Protein AF-0000000076590619 (afdb_homodimer)

Foldseek 3Di:
DPPDQDADPWAFAEKEAEAEDQLPLVPVLQVLLQVLVLQVVLCVLCVVNNHHYNFYEYAYAALVRNHDPVLVVVCVVVVVVCVVVVNDPDLCPRPSLVSLASNCVSNVVSVHQAYENAEEQDLVCLVNVLSSLLSDDHYAYEYEHDLDDDLVSLLSNLVSLQSNQVRNDDQLCSLLRYFYKALFDEDARDPDNHHDDPPRHQAIEIEIACLQLLLVLLLVLQVQVVVVVVPPDPPRDPLLRSSLVSSLVSCCVRVVVVLVSVVVSQVVLVVVVVPPPDDHRDRYHYQWYLLEHDHADPHAFNQSSVCSNPQAVTQLGPPNLVSQLSQQVSQVPHPTNHDTQSWYDPAQFQTPRSQACQLVVSHALVSQQVSCLRTAAAYHAAEAAHAAPDPVVRSVSSSLSSVVVVSRNNSCSVSVHMYIHRYRHTYPFHFNDKSPDDDPRTHIHTHHYSVD/DPPDQDADPWAFAEKEAEAEDQLPLVPVLQVLLLVLVLQVVLCVLVVVNNHHYNFYEYAYAALVRNHDPVLVVVCVVVVVVCVVVVNDPDLCPRPSLVSLAVNCVSNVVSVHQAYENAEEQDLVCLVNVLSSLLSDDHYAYEYEHDLDDDLVSLLSNLVSLQSNQVRNDAQLCSLLRYFYKALFDEDARDPDNHHDDPPRHQEIEIEIACLQLLLVLLLVLQVQVVVVVVPPDPPRDPLLRSSLVSSLVSCCVRVVVVLVSVVVSQVVLVVVVVPPPDDHRDRYHYQWYLLEHDHADPHAFNQSSVCSNPQAVTQLGPPNLVSQLSQQVSQVPHPTRHDTQSWYDPAQFQTPRSQACQLVVSHALVSQQVSCLRTAAAYHAAEAAHAAPDPVVRSVSSSLSSVVVVSRNNSCSVSVHMYIHRYRHTYPFHFNDKSPDDDPRTHIHTHHYSVD

Organism: Tetradesmus obliquus (NCBI:txid3088)

pLDDT: mean 90.94, std 14.01, range [28.19, 98.88]

Solvent-accessible surface area (backbone atoms only — not comparable to full-atom values): 44024 Å² total; per-residue (Å²): 129,80,74,72,73,61,78,57,81,46,35,35,47,29,43,22,35,20,36,67,68,65,38,59,70,89,60,42,56,65,56,42,40,49,50,24,53,49,52,51,52,47,49,51,52,44,40,74,70,28,43,49,71,72,39,50,34,40,16,23,32,34,50,77,62,49,50,39,71,65,57,54,51,50,40,56,49,45,51,52,46,25,66,68,68,70,48,78,73,62,63,68,71,35,65,68,32,46,49,50,43,50,50,51,50,45,29,47,74,30,72,28,71,38,38,20,38,9,43,48,66,59,73,83,48,46,80,42,47,31,48,36,43,56,67,39,90,45,52,17,27,27,41,33,52,59,89,85,69,37,64,68,61,31,34,52,53,24,45,29,55,43,44,19,18,63,65,42,48,91,63,6,55,41,24,74,31,34,35,40,31,16,67,66,63,58,54,21,63,56,80,32,68,10,13,20,44,94,88,31,56,42,21,31,23,38,34,39,29,35,26,40,48,51,32,52,14,21,43,50,19,33,52,54,45,58,55,33,72,73,41,84,62,89,76,58,64,41,62,63,57,32,32,39,52,32,39,48,51,50,50,48,68,60,46,50,60,50,50,52,51,46,51,47,45,26,50,49,30,41,51,48,24,65,66,35,64,91,85,69,49,64,56,38,42,69,59,22,38,26,53,29,39,27,54,41,83,88,45,60,24,63,38,56,22,45,35,48,43,56,63,18,89,39,62,54,21,25,18,36,53,33,52,44,34,46,53,24,54,40,41,66,62,53,99,61,63,61,32,48,76,24,16,47,45,69,36,27,28,32,18,61,40,45,10,49,32,38,47,71,60,55,41,45,57,41,47,48,51,34,39,33,74,54,23,30,44,36,45,30,48,39,40,27,54,28,46,62,86,45,66,70,62,37,49,53,48,28,48,38,46,13,15,37,50,44,26,52,40,41,51,12,60,76,67,73,35,41,23,33,42,22,51,28,31,25,62,67,44,50,61,68,37,70,58,72,70,89,50,96,76,51,48,61,35,22,19,38,52,72,53,55,130,81,74,72,74,61,78,56,80,47,35,34,46,27,44,21,34,21,35,68,68,66,39,59,67,90,60,43,56,65,56,43,40,51,49,25,54,48,50,52,50,47,50,50,53,42,41,73,69,27,41,48,72,74,40,50,33,40,16,23,33,35,48,75,61,49,52,41,71,66,59,54,51,50,42,56,48,46,53,54,46,25,67,68,67,68,48,79,73,62,63,68,70,35,65,68,32,46,48,49,41,50,52,53,52,46,31,48,74,33,71,28,71,37,40,21,38,9,43,47,68,60,72,84,50,49,79,44,48,31,49,37,41,54,69,38,90,44,53,18,28,26,41,34,51,58,90,85,67,37,64,66,62,31,34,52,53,26,46,29,56,43,44,18,17,64,65,43,45,96,62,6,57,41,23,75,30,33,35,39,30,16,67,65,63,56,53,21,60,56,80,33,66,10,12,18,44,92,90,30,56,42,21,31,24,38,31,38,30,34,25,41,48,50,32,52,14,20,42,51,19,32,52,55,44,59,55,33,72,73,42,85,62,88,75,60,66,41,61,63,57,31,33,40,51,32,38,47,51,50,49,49,68,60,46,49,60,50,49,54,51,46,52,47,45,26,50,51,30,42,50,47,23,64,66,35,66,92,86,70,49,64,57,37,42,68,59,22,38,27,52,29,38,27,55,41,82,88,45,61,24,64,39,54,21,46,36,48,42,57,64,18,89,39,61,54,20,25,20,36,54,34,54,44,34,47,52,25,54,41,40,66,62,51,100,61,64,58,33,48,76,22,15,46,45,68,35,28,28,33,17,60,41,44,10,49,34,38,48,71,61,55,42,45,57,40,47,48,52,34,40,33,73,54,24,30,42,38,44,32,49,40,42,27,54,28,46,61,85,44,67,69,62,35,48,52,48,27,48,39,46,12,15,36,51,43,26,53,39,42,52,11,61,75,67,74,34,38,22,32,44,23,51,28,30,24,61,66,42,50,62,66,38,72,58,72,71,90,50,96,76,50,48,61,36,22,19,38,52,71,54,57

Nearest PDB structures (foldseek):
  2ha9-assembly1_A  TM=7.748E-01  e=5.200E-14  Streptococcus pneumoniae
  5dmn-assembly1_A  TM=5.203E-01  e=7.440E-01  Escherichia coli K-12
  5dmn-assembly1_B  TM=3.990E-01  e=6.090E-01  Escherichia coli K-12
  1r6w-assembly1_A-2  TM=5.279E-01  e=3.513E+00  Escherichia coli
  3hps-assembly1_B  TM=2.960E-01  e=7.077E-01  Mycobacterium tuberculosis H37Rv

Sequence (904 aa):
MMASPQQHPFRVRTITAFLELPKDCSRWEEQVQAVGAFLKLAQQHLESLGYEVQTIRIATQPFPLLLEGQQQQQQQQQQQQQQQQGSSADPSSHPLVVNAQHLESLAAAAGIPLVALGSSSDPQYLQLLPHLIAATKATSCTFALPQQLELQLARQVAAAIMQVAALTGAGGMGNFRFGASSNVQPGVPYFPVAAAGPGLHRSFAIATESDALLHQAFTAAAAQCSSSSSSSSSSGSGIFEAAKQQLHNVLLQHWAPLQAAALEIEAAAAAAAAVSQPSGAVRFRYLGLDSSLAPGLDTPPLTAAYEALGCCRRFGGAGSLAVSSVITKVLKGLPLRLTGYCGLMLAVCEDMGLAAAAAAGSITISQLLQYSAVCGCGLDTVPVPGPTGEAAADGAITNSIAALLCDVNTLAYRLAKPLACRLLPLPGKLPGQPTGFDHPYMVNSAVMDLDTMMASPQQHPFRVRTITAFLELPKDCSRWEEQVQAVGAFLKLAQQHLESLGYEVQTIRIATQPFPLLLEGQQQQQQQQQQQQQQQQGSSADPSSHPLVVNAQHLESLAAAAGIPLVALGSSSDPQYLQLLPHLIAATKATSCTFALPQQLELQLARQVAAAIMQVAALTGAGGMGNFRFGASSNVQPGVPYFPVAAAGPGLHRSFAIATESDALLHQAFTAAAAQCSSSSSSSSSSGSGIFEAAKQQLHNVLLQHWAPLQAAALEIEAAAAAAAAVSQPSGAVRFRYLGLDSSLAPGLDTPPLTAAYEALGCCRRFGGAGSLAVSSVITKVLKGLPLRLTGYCGLMLAVCEDMGLAAAAAAGSITISQLLQYSAVCGCGLDTVPVPGPTGEAAADGAITNSIAALLCDVNTLAYRLAKPLACRLLPLPGKLPGQPTGFDHPYMVNSAVMDLDT

Structure (mmCIF, N/CA/C/O backbone):
data_AF-0000000076590619-model_v1
#
loop_
_entity.id
_entity.type
_entity.pdbx_description
1 polymer 'DUF711 domain-containing protein'
#
loop_
_atom_site.group_PDB
_atom_site.id
_atom_site.type_symbol
_atom_site.label_atom_id
_atom_site.label_alt_id
_atom_site.label_comp_id
_atom_site.label_asym_id
_atom_site.label_entity_id
_atom_site.label_seq_id
_atom_site.pdbx_PDB_ins_code
_atom_site.Cartn_x
_atom_site.Cartn_y
_atom_site.Cartn_z
_atom_site.occupancy
_atom_site.B_iso_or_equiv
_atom_site.auth_seq_id
_atom_site.auth_comp_id
_atom_site.auth_asym_id
_atom_site.auth_atom_id
_atom_site.pdbx_PDB_model_num
ATOM 1 N N . MET A 1 1 ? 38.781 -29.406 -27.422 1 28.23 1 MET A N 1
ATOM 2 C CA . MET A 1 1 ? 38.469 -29.094 -26.016 1 28.23 1 MET A CA 1
ATOM 3 C C . MET A 1 1 ? 37.094 -28.5 -25.875 1 28.23 1 MET A C 1
ATOM 5 O O . MET A 1 1 ? 36.781 -27.453 -26.453 1 28.23 1 MET A O 1
ATOM 9 N N . MET A 1 2 ? 35.969 -29.312 -25.844 1 28.19 2 MET A N 1
ATOM 10 C CA . MET A 1 2 ? 34.562 -28.891 -25.859 1 28.19 2 MET A CA 1
ATOM 11 C C . MET A 1 2 ? 34.281 -27.906 -24.719 1 28.19 2 MET A C 1
ATOM 13 O O . MET A 1 2 ? 34.656 -28.156 -23.562 1 28.19 2 MET A O 1
ATOM 17 N N . ALA A 1 3 ? 34.281 -26.594 -25.078 1 43.31 3 ALA A N 1
ATOM 18 C CA . ALA A 1 3 ? 34.062 -25.562 -24.062 1 43.31 3 ALA A CA 1
ATOM 19 C C . ALA A 1 3 ? 33.062 -26.016 -23.016 1 43.31 3 ALA A C 1
ATOM 21 O O . ALA A 1 3 ? 32 -26.531 -23.359 1 43.31 3 ALA A O 1
ATOM 22 N N . SER A 1 4 ? 33.406 -26.422 -21.875 1 43.06 4 SER A N 1
ATOM 23 C CA . SER A 1 4 ? 32.5 -26.719 -20.781 1 43.06 4 SER A CA 1
ATOM 24 C C . SER A 1 4 ? 31.219 -25.875 -20.859 1 43.06 4 SER A C 1
ATOM 26 O O . SER A 1 4 ? 31.281 -24.688 -21.156 1 43.06 4 SER A O 1
ATOM 28 N N . PRO A 1 5 ? 29.953 -26.469 -20.969 1 51.34 5 PRO A N 1
ATOM 29 C CA . PRO A 1 5 ? 28.719 -25.703 -21.125 1 51.34 5 PRO A CA 1
ATOM 30 C C . PRO A 1 5 ? 28.609 -24.547 -20.141 1 51.34 5 PRO A C 1
ATOM 32 O O . PRO A 1 5 ? 29.078 -24.656 -19 1 51.34 5 PRO A O 1
ATOM 35 N N . GLN A 1 6 ? 28.625 -23.312 -20.562 1 61.91 6 GLN A N 1
ATOM 36 C CA . GLN A 1 6 ? 28.5 -22.078 -19.797 1 61.91 6 GLN A CA 1
ATOM 37 C C . GLN A 1 6 ? 27.359 -22.156 -18.797 1 61.91 6 GLN A C 1
ATOM 39 O O . GLN A 1 6 ? 26.234 -22.5 -19.156 1 61.91 6 GLN A O 1
ATOM 44 N N . GLN A 1 7 ? 27.562 -22.344 -17.453 1 81.56 7 GLN A N 1
ATOM 45 C CA . GLN A 1 7 ? 26.562 -22.375 -16.391 1 81.56 7 GLN A CA 1
ATOM 46 C C . GLN A 1 7 ? 26.031 -20.969 -16.094 1 81.56 7 GLN A C 1
ATOM 48 O O . GLN A 1 7 ? 26.812 -20.016 -15.984 1 81.56 7 GLN A O 1
ATOM 53 N N . HIS A 1 8 ? 24.672 -20.828 -16.312 1 93.38 8 HIS A N 1
ATOM 54 C CA . HIS A 1 8 ? 24 -19.562 -16.062 1 93.38 8 HIS A CA 1
ATOM 55 C C . HIS A 1 8 ? 23.703 -19.375 -14.578 1 93.38 8 HIS A C 1
ATOM 57 O O . HIS A 1 8 ? 23.391 -20.344 -13.883 1 93.38 8 HIS A O 1
ATOM 63 N N . PRO A 1 9 ? 23.781 -18.172 -14.039 1 94.69 9 PRO A N 1
ATOM 64 C CA . PRO A 1 9 ? 23.594 -17.906 -12.609 1 94.69 9 PRO A CA 1
ATOM 65 C C . PRO A 1 9 ? 22.109 -17.828 -12.211 1 94.69 9 PRO A C 1
ATOM 67 O O . PRO A 1 9 ? 21.766 -17.125 -11.258 1 94.69 9 PRO A O 1
ATOM 70 N N . PHE A 1 10 ? 21.25 -18.359 -13.016 1 97 10 PHE A N 1
ATOM 71 C CA . PHE A 1 10 ? 19.828 -18.469 -12.758 1 97 10 PHE A CA 1
ATOM 72 C C . PHE A 1 10 ? 19.25 -19.703 -13.422 1 97 10 PHE A C 1
ATOM 74 O O . PHE A 1 10 ? 19.953 -20.391 -14.172 1 97 10 PHE A O 1
ATOM 81 N N . ARG A 1 11 ? 18.047 -20.031 -13.125 1 97.06 11 ARG A N 1
ATOM 82 C CA . ARG A 1 11 ? 17.375 -21.172 -13.719 1 97.06 11 ARG A CA 1
ATOM 83 C C . ARG A 1 11 ? 16.094 -20.75 -14.43 1 97.06 11 ARG A C 1
ATOM 85 O O . ARG A 1 11 ? 15.492 -19.734 -14.07 1 97.06 11 ARG A O 1
ATOM 92 N N . VAL A 1 12 ? 15.789 -21.484 -15.477 1 98.25 12 VAL A N 1
ATOM 93 C CA . VAL A 1 12 ? 14.453 -21.391 -16.047 1 98.25 12 VAL A CA 1
ATOM 94 C C . VAL A 1 12 ? 13.469 -22.188 -15.195 1 98.25 12 VAL A C 1
ATOM 96 O O . VAL A 1 12 ? 13.477 -23.422 -15.227 1 98.25 12 VAL A O 1
ATOM 99 N N . ARG A 1 13 ? 12.695 -21.438 -14.5 1 97.12 13 ARG A N 1
ATOM 100 C CA . ARG A 1 13 ? 11.758 -22.094 -13.586 1 97.12 13 ARG A CA 1
ATOM 101 C C . ARG A 1 13 ? 10.711 -22.891 -14.352 1 97.12 13 ARG A C 1
ATOM 103 O O . ARG A 1 13 ? 10.32 -23.984 -13.922 1 97.12 13 ARG A O 1
ATOM 110 N N . THR A 1 14 ? 10.281 -22.25 -15.477 1 98 14 THR A N 1
ATOM 111 C CA . THR A 1 14 ? 9.281 -23 -16.234 1 98 14 THR A CA 1
ATOM 112 C C . THR A 1 14 ? 9.219 -22.516 -17.672 1 98 14 THR A C 1
ATOM 114 O O . THR A 1 14 ? 9.523 -21.344 -17.953 1 98 14 THR A O 1
ATOM 117 N N . ILE A 1 15 ? 8.945 -23.438 -18.516 1 98.88 15 ILE A N 1
ATOM 118 C CA . ILE A 1 15 ? 8.312 -23.172 -19.797 1 98.88 15 ILE A CA 1
ATOM 119 C C . ILE A 1 15 ? 6.836 -23.578 -19.75 1 98.88 15 ILE A C 1
ATOM 121 O O . ILE A 1 15 ? 6.516 -24.766 -19.609 1 98.88 15 ILE A O 1
ATOM 125 N N . THR A 1 16 ? 5.957 -22.578 -19.797 1 98.88 16 THR A N 1
ATOM 126 C CA . THR A 1 16 ? 4.531 -22.859 -19.703 1 98.88 16 THR A CA 1
ATOM 127 C C . THR A 1 16 ? 3.848 -22.656 -21.047 1 98.88 16 THR A C 1
ATOM 129 O O . THR A 1 16 ? 3.922 -21.578 -21.625 1 98.88 16 THR A O 1
ATOM 132 N N . ALA A 1 17 ? 3.268 -23.719 -21.5 1 98.81 17 ALA A N 1
ATOM 133 C CA . ALA A 1 17 ? 2.469 -23.625 -22.734 1 98.81 17 ALA A CA 1
ATOM 134 C C . ALA A 1 17 ? 0.997 -23.391 -22.406 1 98.81 17 ALA A C 1
ATOM 136 O O . ALA A 1 17 ? 0.465 -23.969 -21.453 1 98.81 17 ALA A O 1
ATOM 137 N N . PHE A 1 18 ? 0.384 -22.578 -23.188 1 98.44 18 PHE A N 1
ATOM 138 C CA . PHE A 1 18 ? -1.021 -22.234 -23 1 98.44 18 PHE A CA 1
ATOM 139 C C . PHE A 1 18 ? -1.887 -22.906 -24.062 1 98.44 18 PHE A C 1
ATOM 141 O O . PHE A 1 18 ? -1.587 -22.844 -25.25 1 98.44 18 PHE A O 1
ATOM 148 N N . LEU A 1 19 ? -2.939 -23.562 -23.578 1 96.69 19 LEU A N 1
ATOM 149 C CA . LEU A 1 19 ? -3.793 -24.359 -24.469 1 96.69 19 LEU A CA 1
ATOM 150 C C . LEU A 1 19 ? -5.262 -24 -24.25 1 96.69 19 LEU A C 1
ATOM 152 O O . LEU A 1 19 ? -5.699 -23.797 -23.109 1 96.69 19 LEU A O 1
ATOM 156 N N . GLU A 1 20 ? -5.945 -23.891 -25.234 1 95.88 20 GLU A N 1
ATOM 157 C CA . GLU A 1 20 ? -7.406 -23.906 -25.203 1 95.88 20 GLU A CA 1
ATOM 158 C C . GLU A 1 20 ? -7.953 -25.234 -25.734 1 95.88 20 GLU A C 1
ATOM 160 O O . GLU A 1 20 ? -7.863 -25.516 -26.938 1 95.88 20 GLU A O 1
ATOM 165 N N . LEU A 1 21 ? -8.508 -26.047 -24.875 1 95.69 21 LEU A N 1
ATOM 166 C CA . LEU A 1 21 ? -9 -27.375 -25.219 1 95.69 21 LEU A CA 1
ATOM 167 C C . LEU A 1 21 ? -10.477 -27.344 -25.578 1 95.69 21 LEU A C 1
ATOM 169 O O . LEU A 1 21 ? -11.227 -26.5 -25.062 1 95.69 21 LEU A O 1
ATOM 173 N N . PRO A 1 22 ? -10.859 -28.234 -26.484 1 93.56 22 PRO A N 1
ATOM 174 C CA . PRO A 1 22 ? -12.297 -28.312 -26.766 1 93.56 22 PRO A CA 1
ATOM 175 C C . PRO A 1 22 ? -13.102 -28.875 -25.594 1 93.56 22 PRO A C 1
ATOM 177 O O . PRO A 1 22 ? -12.539 -29.5 -24.703 1 93.56 22 PRO A O 1
ATOM 180 N N . LYS A 1 23 ? -14.383 -28.641 -25.594 1 90.75 23 LYS A N 1
ATOM 181 C CA . LYS A 1 23 ? -15.25 -29.141 -24.531 1 90.75 23 LYS A CA 1
ATOM 182 C C . LYS A 1 23 ? -15.32 -30.656 -24.531 1 90.75 23 LYS A C 1
ATOM 184 O O . LYS A 1 23 ? -15.492 -31.281 -23.484 1 90.75 23 LYS A O 1
ATOM 189 N N . ASP A 1 24 ? -15.164 -31.234 -25.75 1 90.75 24 ASP A N 1
ATOM 190 C CA . ASP A 1 24 ? -15.156 -32.688 -25.891 1 90.75 24 ASP A CA 1
ATOM 191 C C . ASP A 1 24 ? -13.82 -33.281 -25.453 1 90.75 24 ASP A C 1
ATOM 193 O O . ASP A 1 24 ? -12.836 -33.219 -26.188 1 90.75 24 ASP A O 1
ATOM 197 N N . CYS A 1 25 ? -13.789 -33.938 -24.281 1 90.62 25 CYS A N 1
ATOM 198 C CA . CYS A 1 25 ? -12.562 -34.438 -23.641 1 90.62 25 CYS A CA 1
ATOM 199 C C . CYS A 1 25 ? -11.93 -35.562 -24.453 1 90.62 25 CYS A C 1
ATOM 201 O O . CYS A 1 25 ? -10.758 -35.875 -24.281 1 90.62 25 CYS A O 1
ATOM 203 N N . SER A 1 26 ? -12.641 -36.188 -25.344 1 88.75 26 SER A N 1
ATOM 204 C CA . SER A 1 26 ? -12.102 -37.281 -26.156 1 88.75 26 SER A CA 1
ATOM 205 C C . SER A 1 26 ? -11.078 -36.75 -27.156 1 88.75 26 SER A C 1
ATOM 207 O O . SER A 1 26 ? -10.297 -37.531 -27.734 1 88.75 26 SER A O 1
ATOM 209 N N . ARG A 1 27 ? -11.047 -35.5 -27.25 1 92 27 ARG A N 1
ATOM 210 C CA . ARG A 1 27 ? -10.172 -34.875 -28.234 1 92 27 ARG A CA 1
ATOM 211 C C . ARG A 1 27 ? -8.945 -34.25 -27.562 1 92 27 ARG A C 1
ATOM 213 O O . ARG A 1 27 ? -8.133 -33.625 -28.219 1 92 27 ARG A O 1
ATOM 220 N N . TRP A 1 28 ? -8.766 -34.438 -26.281 1 96.12 28 TRP A N 1
ATOM 221 C CA . TRP A 1 28 ? -7.707 -33.75 -25.547 1 96.12 28 TRP A CA 1
ATOM 222 C C . TRP A 1 28 ? -6.359 -34.438 -25.781 1 96.12 28 TRP A C 1
ATOM 224 O O . TRP A 1 28 ? -5.32 -33.781 -25.781 1 96.12 28 TRP A O 1
ATOM 234 N N . GLU A 1 29 ? -6.367 -35.75 -25.953 1 96.44 29 GLU A N 1
ATOM 235 C CA . GLU A 1 29 ? -5.141 -36.531 -25.969 1 96.44 29 GLU A CA 1
ATOM 236 C C . GLU A 1 29 ? -4.176 -36.031 -27.047 1 96.44 29 GLU A C 1
ATOM 238 O O . GLU A 1 29 ? -2.998 -35.812 -26.766 1 96.44 29 GLU A O 1
ATOM 243 N N . GLU A 1 30 ? -4.699 -35.906 -28.234 1 93.56 30 GLU A N 1
ATOM 244 C CA . GLU A 1 30 ? -3.857 -35.5 -29.344 1 93.56 30 GLU A CA 1
ATOM 245 C C . GLU A 1 30 ? -3.23 -34.125 -29.078 1 93.56 30 GLU A C 1
ATOM 247 O O . GLU A 1 30 ? -2.045 -33.906 -29.344 1 93.56 30 GLU A O 1
ATOM 252 N N . GLN A 1 31 ? -4.012 -33.25 -28.609 1 93.5 31 GLN A N 1
ATOM 253 C CA . GLN A 1 31 ? -3.537 -31.891 -28.344 1 93.5 31 GLN A CA 1
ATOM 254 C C . GLN A 1 31 ? -2.504 -31.875 -27.219 1 93.5 31 GLN A C 1
ATOM 256 O O . GLN A 1 31 ? -1.487 -31.188 -27.312 1 93.5 31 GLN A O 1
ATOM 261 N N . VAL A 1 32 ? -2.719 -32.625 -26.203 1 97.12 32 VAL A N 1
ATOM 262 C CA . VAL A 1 32 ? -1.82 -32.688 -25.047 1 97.12 32 VAL A CA 1
ATOM 263 C C . VAL A 1 32 ? -0.509 -33.344 -25.453 1 97.12 32 VAL A C 1
ATOM 265 O O . VAL A 1 32 ? 0.568 -32.906 -25.031 1 97.12 32 VAL A O 1
ATOM 268 N N . GLN A 1 33 ? -0.566 -34.344 -26.281 1 95.88 33 GLN A N 1
ATOM 269 C CA . GLN A 1 33 ? 0.638 -35 -26.781 1 95.88 33 GLN A CA 1
ATOM 270 C C . GLN A 1 33 ? 1.479 -34.062 -27.625 1 95.88 33 GLN A C 1
ATOM 272 O O . GLN A 1 33 ? 2.707 -34.031 -27.516 1 95.88 33 GLN A O 1
ATOM 277 N N . ALA A 1 34 ? 0.785 -33.344 -28.422 1 93.5 34 ALA A N 1
ATOM 278 C CA . ALA A 1 34 ? 1.479 -32.375 -29.297 1 93.5 34 ALA A CA 1
ATOM 279 C C . ALA A 1 34 ? 2.207 -31.328 -28.484 1 93.5 34 ALA A C 1
ATOM 281 O O . ALA A 1 34 ? 3.346 -30.969 -28.797 1 93.5 34 ALA A O 1
ATOM 282 N N . VAL A 1 35 ? 1.552 -30.828 -27.5 1 96.62 35 VAL A N 1
ATOM 283 C CA . VAL A 1 35 ? 2.172 -29.797 -26.672 1 96.62 35 VAL A CA 1
ATOM 284 C C . VAL A 1 35 ? 3.305 -30.406 -25.844 1 96.62 35 VAL A C 1
ATOM 286 O O . VAL A 1 35 ? 4.324 -29.75 -25.609 1 96.62 35 VAL A O 1
ATOM 289 N N . GLY A 1 36 ? 3.137 -31.578 -25.391 1 97.19 36 GLY A N 1
ATOM 290 C CA . GLY A 1 36 ? 4.219 -32.25 -24.688 1 97.19 36 GLY A CA 1
ATOM 291 C C . GLY A 1 36 ? 5.473 -32.406 -25.531 1 97.19 36 GLY A C 1
ATOM 292 O O . GLY A 1 36 ? 6.582 -32.156 -25.031 1 97.19 36 GLY A O 1
ATOM 293 N N . ALA A 1 37 ? 5.324 -32.75 -26.75 1 95.38 37 ALA A N 1
ATOM 294 C CA . ALA A 1 37 ? 6.453 -32.875 -27.672 1 95.38 37 ALA A CA 1
ATOM 295 C C . ALA A 1 37 ? 7.145 -31.531 -27.859 1 95.38 37 ALA A C 1
ATOM 297 O O . ALA A 1 37 ? 8.375 -31.453 -27.859 1 95.38 37 ALA A O 1
ATOM 298 N N . PHE A 1 38 ? 6.371 -30.562 -28.047 1 96.25 38 PHE A N 1
ATOM 299 C CA . PHE A 1 38 ? 6.914 -29.219 -28.203 1 96.25 38 PHE A CA 1
ATOM 300 C C . PHE A 1 38 ? 7.723 -28.828 -26.969 1 96.25 38 PHE A C 1
ATOM 302 O O . PHE A 1 38 ? 8.852 -28.344 -27.094 1 96.25 38 PHE A O 1
ATOM 309 N N . LEU A 1 39 ? 7.074 -28.969 -25.797 1 98.19 39 LEU A N 1
ATOM 310 C CA . LEU A 1 39 ? 7.711 -28.562 -24.547 1 98.19 39 LEU A CA 1
ATOM 311 C C . LEU A 1 39 ? 9.023 -29.312 -24.328 1 98.19 39 LEU A C 1
ATOM 313 O O . LEU A 1 39 ? 10 -28.734 -23.859 1 98.19 39 LEU A O 1
ATOM 317 N N . LYS A 1 40 ? 9.062 -30.562 -24.688 1 97.38 40 LYS A N 1
ATOM 318 C CA . LYS A 1 40 ? 10.281 -31.344 -24.562 1 97.38 40 LYS A CA 1
ATOM 319 C C . LYS A 1 40 ? 11.383 -30.781 -25.469 1 97.38 40 LYS A C 1
ATOM 321 O O . LYS A 1 40 ? 12.539 -30.688 -25.062 1 97.38 40 LYS A O 1
ATOM 326 N N . LEU A 1 41 ? 11.031 -30.469 -26.656 1 96.38 41 LEU A N 1
ATOM 327 C CA . LEU A 1 41 ? 11.984 -29.891 -27.594 1 96.38 41 LEU A CA 1
ATOM 328 C C . LEU A 1 41 ? 12.484 -28.531 -27.094 1 96.38 41 LEU A C 1
ATOM 330 O O . LEU A 1 41 ? 13.672 -28.219 -27.219 1 96.38 41 LEU A O 1
ATOM 334 N N . ALA A 1 42 ? 11.57 -27.75 -26.656 1 98.19 42 ALA A N 1
ATOM 335 C CA . ALA A 1 42 ? 11.938 -26.453 -26.109 1 98.19 42 ALA A CA 1
ATOM 336 C C . ALA A 1 42 ? 12.906 -26.594 -24.938 1 98.19 42 ALA A C 1
ATOM 338 O O . ALA A 1 42 ? 13.914 -25.891 -24.859 1 98.19 42 ALA A O 1
ATOM 339 N N . GLN A 1 43 ? 12.594 -27.5 -24.031 1 98.56 43 GLN A N 1
ATOM 340 C CA . GLN A 1 43 ? 13.453 -27.781 -22.891 1 98.56 43 GLN A CA 1
ATOM 341 C C . G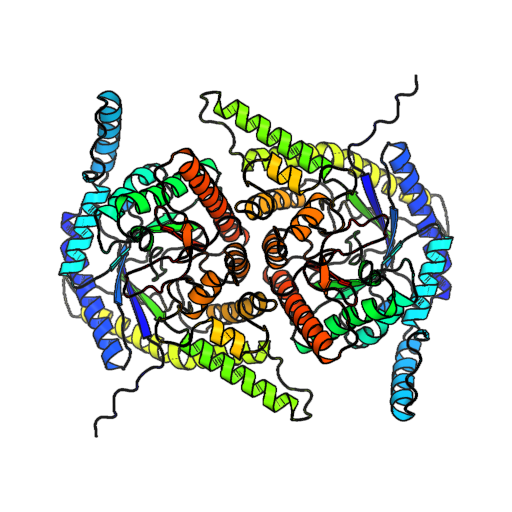LN A 1 43 ? 14.852 -28.203 -23.344 1 98.56 43 GLN A C 1
ATOM 343 O O . GLN A 1 43 ? 15.852 -27.703 -22.844 1 98.56 43 GLN A O 1
ATOM 348 N N . GLN A 1 44 ? 14.93 -29.109 -24.266 1 97.81 44 GLN A N 1
ATOM 349 C CA . GLN A 1 44 ? 16.203 -29.625 -24.766 1 97.81 44 GLN A CA 1
ATOM 350 C C . GLN A 1 44 ? 17.016 -28.5 -25.422 1 97.81 44 GLN A C 1
ATOM 352 O O . GLN A 1 44 ? 18.234 -28.453 -25.25 1 97.81 44 GLN A O 1
ATOM 357 N N . HIS A 1 45 ? 16.328 -27.656 -26.141 1 97.56 45 HIS A N 1
ATOM 358 C CA . HIS A 1 45 ? 17.016 -26.547 -26.781 1 97.56 45 HIS A CA 1
ATOM 359 C C . HIS A 1 45 ? 17.672 -25.641 -25.734 1 97.56 45 HIS A C 1
ATOM 361 O O . HIS A 1 45 ? 18.844 -25.297 -25.859 1 97.56 45 HIS A O 1
ATOM 367 N N . LEU A 1 46 ? 16.938 -25.234 -24.734 1 98.31 46 LEU A N 1
ATOM 368 C CA . LEU A 1 46 ? 17.469 -24.375 -23.688 1 98.31 46 LEU A CA 1
ATOM 369 C C . LEU A 1 46 ? 18.609 -25.047 -22.938 1 98.31 46 LEU A C 1
ATOM 371 O O . LEU A 1 46 ? 19.625 -24.422 -22.656 1 98.31 46 LEU A O 1
ATOM 375 N N . GLU A 1 47 ? 18.406 -26.312 -22.688 1 97.94 47 GLU A N 1
ATOM 376 C CA . GLU A 1 47 ? 19.453 -27.062 -21.984 1 97.94 47 GLU A CA 1
ATOM 377 C C . GLU A 1 47 ? 20.719 -27.188 -22.828 1 97.94 47 GLU A C 1
ATOM 379 O O . GLU A 1 47 ? 21.828 -27.188 -22.281 1 97.94 47 GLU A O 1
ATOM 384 N N . SER A 1 48 ? 20.578 -27.297 -24.109 1 97.25 48 SER A N 1
ATOM 385 C CA . SER A 1 48 ? 21.734 -27.359 -25 1 97.25 48 SER A CA 1
ATOM 386 C C . SER A 1 48 ? 22.516 -26.047 -24.984 1 97.25 48 SER A C 1
ATOM 388 O O . SER A 1 48 ? 23.703 -26.016 -25.312 1 97.25 48 SER A O 1
ATOM 390 N N . LEU A 1 49 ? 21.844 -25 -24.625 1 97 49 LEU A N 1
ATOM 391 C CA . LEU A 1 49 ? 22.484 -23.688 -24.531 1 97 49 LEU A CA 1
ATOM 392 C C . LEU A 1 49 ? 23.016 -23.453 -23.125 1 97 49 LEU A C 1
ATOM 394 O O . LEU A 1 49 ? 23.469 -22.344 -22.812 1 97 49 LEU A O 1
ATOM 398 N N . GLY A 1 50 ? 22.859 -24.453 -22.219 1 96.81 50 GLY A N 1
ATOM 399 C CA . GLY A 1 50 ? 23.469 -24.375 -20.906 1 96.81 50 GLY A CA 1
ATOM 400 C C . GLY A 1 50 ? 22.484 -23.969 -19.828 1 96.81 50 GLY A C 1
ATOM 401 O O . GLY A 1 50 ? 22.859 -23.875 -18.641 1 96.81 50 GLY A O 1
ATOM 402 N N . TYR A 1 51 ? 21.234 -23.688 -20.172 1 97.69 51 TYR A N 1
ATOM 403 C CA . TYR A 1 51 ? 20.25 -23.328 -19.156 1 97.69 51 TYR A CA 1
ATOM 404 C C . TYR A 1 51 ? 19.766 -24.547 -18.406 1 97.69 51 TYR A C 1
ATOM 406 O O . TYR A 1 51 ? 19.625 -25.625 -18.984 1 97.69 51 TYR A O 1
ATOM 414 N N . GLU A 1 52 ? 19.594 -24.391 -17.125 1 96.88 52 GLU A N 1
ATOM 415 C CA . GLU A 1 52 ? 18.859 -25.391 -16.344 1 96.88 52 GLU A CA 1
ATOM 416 C C . GLU A 1 52 ? 17.359 -25.125 -16.375 1 96.88 52 GLU A C 1
ATOM 418 O O . GLU A 1 52 ? 16.906 -24.047 -15.992 1 96.88 52 GLU A O 1
ATOM 423 N N . VAL A 1 53 ? 16.578 -26.062 -16.906 1 97.94 53 VAL A N 1
ATOM 424 C CA . VAL A 1 53 ? 15.117 -25.953 -16.922 1 97.94 53 VAL A CA 1
ATOM 425 C C . VAL A 1 53 ? 14.516 -26.812 -15.812 1 97.94 53 VAL A C 1
ATOM 427 O O . VAL A 1 53 ? 14.68 -28.031 -15.797 1 97.94 53 VAL A O 1
ATOM 430 N N . GLN A 1 54 ? 13.781 -26.156 -14.891 1 95.81 54 GLN A N 1
ATOM 431 C CA . GLN A 1 54 ? 13.258 -26.859 -13.719 1 95.81 54 GLN A CA 1
ATOM 432 C C . GLN A 1 54 ? 11.984 -27.625 -14.062 1 95.81 54 GLN A C 1
ATOM 434 O O . GLN A 1 54 ? 11.789 -28.75 -13.617 1 95.81 54 GLN A O 1
ATOM 439 N N . THR A 1 55 ? 11.062 -26.922 -14.805 1 96.56 55 THR A N 1
ATOM 440 C CA . THR A 1 55 ? 9.805 -27.594 -15.102 1 96.56 55 THR A CA 1
ATOM 441 C C . THR A 1 55 ? 9.25 -27.141 -16.453 1 96.56 55 THR A C 1
ATOM 443 O O . THR A 1 55 ? 9.578 -26.047 -16.922 1 96.56 55 THR A O 1
ATOM 446 N N . ILE A 1 56 ? 8.516 -28.016 -17.109 1 98.5 56 ILE A N 1
ATOM 447 C CA . ILE A 1 56 ? 7.633 -27.688 -18.219 1 98.5 56 ILE A CA 1
ATOM 448 C C . ILE A 1 56 ? 6.18 -27.891 -17.797 1 98.5 56 ILE A C 1
ATOM 450 O O . ILE A 1 56 ? 5.867 -28.812 -17.062 1 98.5 56 ILE A O 1
ATOM 454 N N . ARG A 1 57 ? 5.312 -26.938 -18.172 1 98.56 57 ARG A N 1
ATOM 455 C CA . ARG A 1 57 ? 3.951 -26.922 -17.656 1 98.56 57 ARG A CA 1
ATOM 456 C C . ARG A 1 57 ? 2.949 -26.578 -18.75 1 98.56 57 ARG A C 1
ATOM 458 O O . ARG A 1 57 ? 3.324 -26.062 -19.797 1 98.56 57 ARG A O 1
ATOM 465 N N . ILE A 1 58 ? 1.68 -26.906 -18.516 1 98.62 58 ILE A N 1
ATOM 466 C CA . ILE A 1 58 ? 0.617 -26.406 -19.375 1 98.62 58 ILE A CA 1
ATOM 467 C C . ILE A 1 58 ? -0.417 -25.656 -18.531 1 98.62 58 ILE A C 1
ATOM 469 O O . ILE A 1 58 ? -0.63 -25.984 -17.359 1 98.62 58 ILE A O 1
ATOM 473 N N . ALA A 1 59 ? -0.968 -24.656 -19.031 1 98.75 59 ALA A N 1
ATOM 474 C CA . ALA A 1 59 ? -2.105 -23.906 -18.5 1 98.75 59 ALA A CA 1
ATOM 475 C C . ALA A 1 59 ? -3.248 -23.844 -19.516 1 98.75 59 ALA A C 1
ATOM 477 O O . ALA A 1 59 ? -3.027 -23.578 -20.688 1 98.75 59 ALA A O 1
ATOM 478 N N . THR A 1 60 ? -4.406 -24.109 -19.094 1 98.19 60 THR A N 1
ATOM 479 C CA . THR A 1 60 ? -5.555 -24.125 -20 1 98.19 60 THR A CA 1
ATOM 480 C C . THR A 1 60 ? -6.426 -22.891 -19.781 1 98.19 60 THR A C 1
ATOM 482 O O . THR A 1 60 ? -6.102 -22.031 -18.969 1 98.19 60 THR A O 1
ATOM 485 N N . GLN A 1 61 ? -7.508 -22.812 -20.594 1 96.94 61 GLN A N 1
ATOM 486 C CA . GLN A 1 61 ? -8.523 -21.781 -20.406 1 96.94 61 GLN A CA 1
ATOM 487 C C . GLN A 1 61 ? -9.25 -21.969 -19.062 1 96.94 61 GLN A C 1
ATOM 489 O O . GLN A 1 61 ? -9.07 -23 -18.406 1 96.94 61 GLN A O 1
ATOM 494 N N . PRO A 1 62 ? -10.039 -20.984 -18.656 1 95.5 62 PRO A N 1
ATOM 495 C CA . PRO A 1 62 ? -10.789 -21.141 -17.406 1 95.5 62 PRO A CA 1
ATOM 496 C C . PRO A 1 62 ? -11.594 -22.438 -17.359 1 95.5 62 PRO A C 1
ATOM 498 O O . PRO A 1 62 ? -12.281 -22.781 -18.328 1 95.5 62 PRO A O 1
ATOM 501 N N . PHE A 1 63 ? -11.602 -23.141 -16.266 1 94.31 63 PHE A N 1
ATOM 502 C CA . PHE A 1 63 ? -12.023 -24.531 -16.156 1 94.31 63 PHE A CA 1
ATOM 503 C C . PHE A 1 63 ? -13.516 -24.656 -16.469 1 94.31 63 PHE A C 1
ATOM 505 O O . PHE A 1 63 ? -13.961 -25.703 -16.938 1 94.31 63 PHE A O 1
ATOM 512 N N . PRO A 1 64 ? -14.391 -23.641 -16.188 1 91.56 64 PRO A N 1
ATOM 513 C CA . PRO A 1 64 ? -15.789 -23.844 -16.578 1 91.56 64 PRO A CA 1
ATOM 514 C C . PRO A 1 64 ? -15.953 -24.047 -18.078 1 91.56 64 PRO A C 1
ATOM 516 O O . PRO A 1 64 ? -16.906 -24.688 -18.516 1 91.56 64 PRO A O 1
ATOM 519 N N . LEU A 1 65 ? -15.023 -23.578 -18.828 1 89.56 65 LEU A N 1
ATOM 520 C CA . LEU A 1 65 ? -15.109 -23.641 -20.281 1 89.56 65 LEU A CA 1
ATOM 521 C C . LEU A 1 65 ? -14.719 -25.031 -20.797 1 89.56 65 LEU A C 1
ATOM 523 O O . LEU A 1 65 ? -14.906 -25.344 -21.969 1 89.56 65 LEU A O 1
ATOM 527 N N . LEU A 1 66 ? -14.195 -25.891 -19.938 1 89.81 66 LEU A N 1
ATOM 528 C CA . LEU A 1 66 ? -13.82 -27.266 -20.281 1 89.81 66 LEU A CA 1
ATOM 529 C C . LEU A 1 66 ? -15.023 -28.203 -20.156 1 89.81 66 LEU A C 1
ATOM 531 O O . LEU A 1 66 ? -14.938 -29.375 -20.531 1 89.81 66 LEU A O 1
ATOM 535 N N . LEU A 1 67 ? -16.094 -27.672 -19.609 1 84.69 67 LEU A N 1
ATOM 536 C CA . LEU A 1 67 ? -17.297 -28.484 -19.391 1 84.69 67 LEU A CA 1
ATOM 537 C C . LEU A 1 67 ? -18.234 -28.422 -20.578 1 84.69 67 LEU A C 1
ATOM 539 O O . LEU A 1 67 ? -18.406 -27.359 -21.188 1 84.69 67 LEU A O 1
ATOM 543 N N . GLU A 1 68 ? -18.719 -29.656 -21.078 1 70.62 68 GLU A N 1
ATOM 544 C CA . GLU A 1 68 ? -19.672 -29.719 -22.172 1 70.62 68 GLU A CA 1
ATOM 545 C C . GLU A 1 68 ? -21.031 -29.141 -21.75 1 70.62 68 GLU A C 1
ATOM 547 O O . GLU A 1 68 ? -21.391 -29.188 -20.578 1 70.62 68 GLU A O 1
ATOM 552 N N . GLY A 1 69 ? -21.688 -28.344 -22.656 1 58.56 69 GLY A N 1
ATOM 553 C CA . GLY A 1 69 ? -22.984 -27.75 -22.406 1 58.56 69 GLY A CA 1
ATOM 554 C C . GLY A 1 69 ? -23.953 -28.688 -21.719 1 58.56 69 GLY A C 1
ATOM 555 O O . GLY A 1 69 ? -24.625 -28.297 -20.766 1 58.56 69 GLY A O 1
ATOM 556 N N . GLN A 1 70 ? -24.031 -29.938 -22.234 1 51.53 70 GLN A N 1
ATOM 557 C CA . GLN A 1 70 ? -24.969 -30.922 -21.703 1 51.53 70 GLN A CA 1
ATOM 558 C C . GLN A 1 70 ? -24.609 -31.328 -20.281 1 51.53 70 GLN A C 1
ATOM 560 O O . GLN A 1 70 ? -25.5 -31.578 -19.469 1 51.53 70 GLN A O 1
ATOM 565 N N . GLN A 1 71 ? -23.391 -31.344 -19.969 1 54.94 71 GLN A N 1
ATOM 566 C CA . GLN A 1 71 ? -22.906 -31.672 -18.641 1 54.94 71 GLN A CA 1
ATOM 567 C C . GLN A 1 71 ? -23.281 -30.562 -17.641 1 54.94 71 GLN A C 1
ATOM 569 O O . GLN A 1 71 ? -23.625 -30.844 -16.5 1 54.94 71 GLN A O 1
ATOM 574 N N . GLN A 1 72 ? -23.312 -29.375 -18.188 1 56.69 72 GLN A N 1
ATOM 575 C CA . GLN A 1 72 ? -23.719 -28.234 -17.359 1 56.69 72 GLN A CA 1
ATOM 576 C C . GLN A 1 72 ? -25.203 -28.312 -17.031 1 56.69 72 GLN A C 1
ATOM 578 O O . GLN A 1 72 ? -25.609 -28.047 -15.891 1 56.69 72 GLN A O 1
ATOM 583 N N . GLN A 1 73 ? -25.969 -28.672 -18.109 1 52.78 73 GLN A N 1
ATOM 584 C CA . GLN A 1 73 ? -27.422 -28.781 -17.953 1 52.78 73 GLN A CA 1
ATOM 585 C C . GLN A 1 73 ? -27.781 -29.969 -17.062 1 52.78 73 GLN A C 1
ATOM 587 O O . GLN A 1 73 ? -28.703 -29.891 -16.25 1 52.78 73 GLN A O 1
ATOM 592 N N . GLN A 1 74 ? -27.203 -31.078 -17.328 1 52.59 74 GLN A N 1
ATOM 593 C CA . GLN A 1 74 ? -27.484 -32.281 -16.531 1 52.59 74 GLN A CA 1
ATOM 594 C C . GLN A 1 74 ? -27.188 -32.031 -15.062 1 52.59 74 GLN A C 1
ATOM 596 O O . GLN A 1 74 ? -27.906 -32.531 -14.188 1 52.59 74 GLN A O 1
ATOM 601 N N . GLN A 1 75 ? -26.219 -31.203 -14.773 1 54.84 75 GLN A N 1
ATOM 602 C CA . GLN A 1 75 ? -25.812 -30.859 -13.414 1 54.84 75 GLN A CA 1
ATOM 603 C C . GLN A 1 75 ? -26.859 -30 -12.727 1 54.84 75 GLN A C 1
ATOM 605 O O . GLN A 1 75 ? -27.172 -30.203 -11.555 1 54.84 75 GLN A O 1
ATOM 610 N N . GLN A 1 76 ? -27.25 -29.016 -13.57 1 54.72 76 GLN A N 1
ATOM 611 C CA . GLN A 1 76 ? -28.328 -28.219 -12.992 1 54.72 76 GLN A CA 1
ATOM 612 C C . GLN A 1 76 ? -29.516 -29.078 -12.617 1 54.72 76 GLN A C 1
ATOM 614 O O . GLN A 1 76 ? -30.141 -28.859 -11.57 1 54.72 76 GLN A O 1
ATOM 619 N N . GLN A 1 77 ? -29.703 -30.062 -13.445 1 54.69 77 GLN A N 1
ATOM 620 C CA . GLN A 1 77 ? -30.828 -30.969 -13.188 1 54.69 77 GLN A CA 1
ATOM 621 C C . GLN A 1 77 ? -30.516 -31.906 -12.023 1 54.69 77 GLN A C 1
ATOM 623 O O . GLN A 1 77 ? -31.375 -32.156 -11.188 1 54.69 77 GLN A O 1
ATOM 628 N N . GLN A 1 78 ? -29.312 -32.438 -12.016 1 55.97 78 GLN A N 1
ATOM 629 C CA . GLN A 1 78 ? -28.938 -33.375 -10.953 1 55.97 78 GLN A CA 1
ATOM 630 C C . GLN A 1 78 ? -28.844 -32.656 -9.609 1 55.97 78 GLN A C 1
ATOM 632 O O . GLN A 1 78 ? -29.234 -33.188 -8.578 1 55.97 78 GLN A O 1
ATOM 637 N N . GLN A 1 79 ? -28.281 -31.5 -9.602 1 57.31 79 GLN A N 1
ATOM 638 C CA . GLN A 1 79 ? -28.234 -30.703 -8.375 1 57.31 79 GLN A CA 1
ATOM 639 C C . GLN A 1 79 ? -29.641 -30.422 -7.852 1 57.31 79 GLN A C 1
ATOM 641 O O . GLN A 1 79 ? -29.875 -30.484 -6.641 1 57.31 79 GLN A O 1
ATOM 646 N N . GLN A 1 80 ? -30.5 -30.094 -8.789 1 54.34 80 GLN A N 1
ATOM 647 C CA . GLN A 1 80 ? -31.891 -29.875 -8.398 1 54.34 80 GLN A CA 1
ATOM 648 C C . GLN A 1 80 ? -32.5 -31.172 -7.867 1 54.34 80 GLN A C 1
ATOM 650 O O . GLN A 1 80 ? -33.281 -31.141 -6.895 1 54.34 80 GLN A O 1
ATOM 655 N N . GLN A 1 81 ? -32.219 -32.219 -8.547 1 52.97 81 GLN A N 1
ATOM 656 C CA . GLN A 1 81 ? -32.781 -33.5 -8.117 1 52.97 81 GLN A CA 1
ATOM 657 C C . GLN A 1 81 ? -32.188 -33.938 -6.781 1 52.97 81 GLN A C 1
ATOM 659 O O . GLN A 1 81 ? -32.906 -34.469 -5.93 1 52.97 81 GLN A O 1
ATOM 664 N N . GLN A 1 82 ? -30.906 -33.781 -6.688 1 54.34 82 GLN A N 1
ATOM 665 C CA . GLN A 1 82 ? -30.266 -34.156 -5.438 1 54.34 82 GLN A CA 1
ATOM 666 C C . GLN A 1 82 ? -30.719 -33.25 -4.289 1 54.34 82 GLN A C 1
ATOM 668 O O . GLN A 1 82 ? -30.844 -33.719 -3.152 1 54.34 82 GLN A O 1
ATOM 673 N N . GLN A 1 83 ? -30.859 -32.031 -4.461 1 52.75 83 GLN A N 1
ATOM 674 C CA . GLN A 1 83 ? -31.484 -31.172 -3.447 1 52.75 83 GLN A CA 1
ATOM 675 C C . GLN A 1 83 ? -32.844 -31.703 -3.043 1 52.75 83 GLN A C 1
ATOM 677 O O . GLN A 1 83 ? -33.25 -31.609 -1.877 1 52.75 83 GLN A O 1
ATOM 682 N N . GLN A 1 84 ? -33.562 -32.219 -3.973 1 51.41 84 GLN A N 1
ATOM 683 C CA . GLN A 1 84 ? -34.906 -32.75 -3.689 1 51.41 84 GLN A CA 1
ATOM 684 C C . GLN A 1 84 ? -34.812 -34.094 -2.977 1 51.41 84 GLN A C 1
ATOM 686 O O . GLN A 1 84 ? -35.656 -34.406 -2.146 1 51.41 84 GLN A O 1
ATOM 691 N N . GLN A 1 85 ? -33.938 -34.969 -3.445 1 49.31 85 GLN A N 1
ATOM 692 C CA . GLN A 1 85 ? -33.938 -36.312 -2.863 1 49.31 85 GLN A CA 1
ATOM 693 C C . GLN A 1 85 ? -33.031 -36.344 -1.64 1 49.31 85 GLN A C 1
ATOM 695 O O . GLN A 1 85 ? -32.969 -37.375 -0.951 1 49.31 85 GLN A O 1
ATOM 700 N N . GLY A 1 86 ? -32.5 -35.312 -1.181 1 50.19 86 GLY A N 1
ATOM 701 C CA . GLY A 1 86 ? -31.688 -35.281 0.022 1 50.19 86 GLY A CA 1
ATOM 702 C C . GLY A 1 86 ? -30.344 -35.938 -0.161 1 50.19 86 GLY A C 1
ATOM 703 O O . GLY A 1 86 ? -29.656 -36.25 0.817 1 50.19 86 GLY A O 1
ATOM 704 N N . SER A 1 87 ? -30.047 -36.656 -1.226 1 49.19 87 SER A N 1
ATOM 705 C CA . SER A 1 87 ? -28.781 -37.375 -1.418 1 49.19 87 SER A CA 1
ATOM 706 C C . SER A 1 87 ? -27.734 -36.469 -2.057 1 49.19 87 SER A C 1
ATOM 708 O O . SER A 1 87 ? -28 -35.781 -3.035 1 49.19 87 SER A O 1
ATOM 710 N N . SER A 1 88 ? -26.828 -35.875 -1.354 1 54.59 88 SER A N 1
ATOM 711 C CA . SER A 1 88 ? -25.75 -35 -1.788 1 54.59 88 SER A CA 1
ATOM 712 C C . SER A 1 88 ? -24.844 -35.688 -2.803 1 54.59 88 SER A C 1
ATOM 714 O O . SER A 1 88 ? -24.375 -36.812 -2.564 1 54.59 88 SER A O 1
ATOM 716 N N . ALA A 1 89 ? -25.031 -35.562 -4.121 1 62.97 89 ALA A N 1
ATOM 717 C CA . ALA A 1 89 ? -24.156 -36.125 -5.152 1 62.97 89 ALA A CA 1
ATOM 718 C C . ALA A 1 89 ? -22.688 -35.969 -4.75 1 62.97 89 ALA A C 1
ATOM 720 O O . ALA A 1 89 ? -22.297 -35 -4.086 1 62.97 89 ALA A O 1
ATOM 721 N N . ASP A 1 90 ? -21.969 -37.094 -4.805 1 80.56 90 ASP A N 1
ATOM 722 C CA . ASP A 1 90 ? -20.531 -37.156 -4.555 1 80.56 90 ASP A CA 1
ATOM 723 C C . ASP A 1 90 ? -19.766 -36.156 -5.422 1 80.56 90 ASP A C 1
ATOM 725 O O . ASP A 1 90 ? -19.75 -36.281 -6.648 1 80.56 90 ASP A O 1
ATOM 729 N N . PRO A 1 91 ? -19.359 -35.031 -4.828 1 85.56 91 PRO A N 1
ATOM 730 C CA . PRO A 1 91 ? -18.609 -34 -5.586 1 85.56 91 PRO A CA 1
ATOM 731 C C . PRO A 1 91 ? -17.484 -34.594 -6.422 1 85.56 91 PRO A C 1
ATOM 733 O O . PRO A 1 91 ? -17.094 -34.031 -7.441 1 85.56 91 PRO A O 1
ATOM 736 N N . SER A 1 92 ? -17.031 -35.75 -6.07 1 83.81 92 SER A N 1
ATOM 737 C CA . SER A 1 92 ? -15.906 -36.375 -6.766 1 83.81 92 SER A CA 1
ATOM 738 C C . SER A 1 92 ? -16.312 -36.906 -8.141 1 83.81 92 SER A C 1
ATOM 740 O O . SER A 1 92 ? -15.469 -37.125 -9.008 1 83.81 92 SER A O 1
ATOM 742 N N . SER A 1 93 ? -17.625 -37.062 -8.336 1 88.31 93 SER A N 1
ATOM 743 C CA . SER A 1 93 ? -18.109 -37.594 -9.609 1 88.31 93 SER A CA 1
ATOM 744 C C . SER A 1 93 ? -18.5 -36.469 -10.555 1 88.31 93 SER A C 1
ATOM 746 O O . SER A 1 93 ? -18.859 -36.719 -11.711 1 88.31 93 SER A O 1
ATOM 748 N N . HIS A 1 94 ? -18.422 -35.312 -10.008 1 90.69 94 HIS A N 1
ATOM 749 C CA . HIS A 1 94 ? -18.75 -34.156 -10.867 1 90.69 94 HIS A CA 1
ATOM 750 C C . HIS A 1 94 ? -17.812 -34.094 -12.07 1 90.69 94 HIS A C 1
ATOM 752 O O . HIS A 1 94 ? -16.609 -34.344 -11.945 1 90.69 94 HIS A O 1
ATOM 758 N N . PRO A 1 95 ? -18.328 -33.75 -13.266 1 91.25 95 PRO A N 1
ATOM 759 C CA . PRO A 1 95 ? -17.531 -33.719 -14.492 1 91.25 95 PRO A CA 1
ATOM 760 C C . PRO A 1 95 ? -16.281 -32.844 -14.375 1 91.25 95 PRO A C 1
ATOM 762 O O . PRO A 1 95 ? -15.242 -33.188 -14.961 1 91.25 95 PRO A O 1
ATOM 765 N N . LEU A 1 96 ? -16.391 -31.828 -13.672 1 92.88 96 LEU A N 1
ATOM 766 C CA . LEU A 1 96 ? -15.234 -30.953 -13.5 1 92.88 96 LEU A CA 1
ATOM 767 C C . LEU A 1 96 ? -14.07 -31.703 -12.852 1 92.88 96 LEU A C 1
ATOM 769 O O . LEU A 1 96 ? -12.93 -31.578 -13.281 1 92.88 96 LEU A O 1
ATOM 773 N N . VAL A 1 97 ? -14.328 -32.406 -11.812 1 95.25 97 VAL A N 1
ATOM 774 C CA . VAL A 1 97 ? -13.312 -33.125 -11.062 1 95.25 97 VAL A CA 1
ATOM 775 C C . VAL A 1 97 ? -12.766 -34.281 -11.914 1 95.25 97 VAL A C 1
ATOM 777 O O . VAL A 1 97 ? -11.555 -34.469 -12.008 1 95.25 97 VAL A O 1
ATOM 780 N N . VAL A 1 98 ? -13.664 -34.938 -12.633 1 93.94 98 VAL A N 1
ATOM 781 C CA . VAL A 1 98 ? -13.281 -36.062 -13.477 1 93.94 98 VAL A CA 1
ATOM 782 C C . VAL A 1 98 ? -12.406 -35.562 -14.633 1 93.94 98 VAL A C 1
ATOM 784 O O . VAL A 1 98 ? -11.391 -36.188 -14.961 1 93.94 98 VAL A O 1
ATOM 787 N N . ASN A 1 99 ? -12.836 -34.5 -15.203 1 93.94 99 ASN A N 1
ATOM 788 C CA . ASN A 1 99 ? -12.078 -33.906 -16.297 1 93.94 99 ASN A CA 1
ATOM 789 C C . ASN A 1 99 ? -10.688 -33.469 -15.836 1 93.94 99 ASN A C 1
ATOM 791 O O . ASN A 1 99 ? -9.711 -33.625 -16.578 1 93.94 99 ASN A O 1
ATOM 795 N N . ALA A 1 100 ? -10.602 -32.938 -14.672 1 96.56 100 ALA A N 1
ATOM 796 C CA . ALA A 1 100 ? -9.305 -32.5 -14.133 1 96.56 100 ALA A CA 1
ATOM 797 C C . ALA A 1 100 ? -8.375 -33.719 -13.977 1 96.56 100 ALA A C 1
ATOM 799 O O . ALA A 1 100 ? -7.191 -33.625 -14.336 1 96.56 100 ALA A O 1
ATOM 800 N N . GLN A 1 101 ? -8.875 -34.781 -13.453 1 96.69 101 GLN A N 1
ATOM 801 C CA . GLN A 1 101 ? -8.094 -36.031 -13.305 1 96.69 101 GLN A CA 1
ATOM 802 C C . GLN A 1 101 ? -7.652 -36.562 -14.664 1 96.69 101 GLN A C 1
ATOM 804 O O . GLN A 1 101 ? -6.512 -37 -14.828 1 96.69 101 GLN A O 1
ATOM 809 N N . HIS A 1 102 ? -8.594 -36.531 -15.547 1 96.56 102 HIS A N 1
ATOM 810 C CA . HIS A 1 102 ? -8.305 -37 -16.891 1 96.56 102 HIS A CA 1
ATOM 811 C C . HIS A 1 102 ? -7.191 -36.188 -17.547 1 96.56 102 HIS A C 1
ATOM 813 O O . HIS A 1 102 ? -6.234 -36.719 -18.078 1 96.56 102 HIS A O 1
ATOM 819 N N . LEU A 1 103 ? -7.328 -34.875 -17.484 1 97.56 103 LEU A N 1
ATOM 820 C CA . LEU A 1 103 ? -6.324 -34 -18.078 1 97.56 103 LEU A CA 1
ATOM 821 C C . LEU A 1 103 ? -4.965 -34.219 -17.422 1 97.56 103 LEU A C 1
ATOM 823 O O . LEU A 1 103 ? -3.936 -34.219 -18.094 1 97.56 103 LEU A O 1
ATOM 827 N N . GLU A 1 104 ? -4.938 -34.312 -16.109 1 97.88 104 GLU A N 1
ATOM 828 C CA . GLU A 1 104 ? -3.703 -34.594 -15.383 1 97.88 104 GLU A CA 1
ATOM 829 C C . GLU A 1 104 ? -3.031 -35.875 -15.875 1 97.88 104 GLU A C 1
ATOM 831 O O . GLU A 1 104 ? -1.812 -35.906 -16.062 1 97.88 104 GLU A O 1
ATOM 836 N N . SER A 1 105 ? -3.824 -36.875 -16.094 1 98.06 105 SER A N 1
ATOM 837 C CA . SER A 1 105 ? -3.307 -38.156 -16.578 1 98.06 105 SER A CA 1
ATOM 838 C C . SER A 1 105 ? -2.725 -38.031 -17.984 1 98.06 105 SER A C 1
ATOM 840 O O . SER A 1 105 ? -1.661 -38.562 -18.281 1 98.06 105 SER A O 1
ATOM 842 N N . LEU A 1 106 ? -3.434 -37.344 -18.844 1 98.06 106 LEU A N 1
ATOM 843 C CA . LEU A 1 106 ? -2.943 -37.094 -20.188 1 98.06 106 LEU A CA 1
ATOM 844 C C . LEU A 1 106 ? -1.631 -36.344 -20.172 1 98.06 106 LEU A C 1
ATOM 846 O O . LEU A 1 106 ? -0.71 -36.625 -20.938 1 98.06 106 LEU A O 1
ATOM 850 N N . ALA A 1 107 ? -1.592 -35.312 -19.328 1 98.56 107 ALA A N 1
ATOM 851 C CA . ALA A 1 107 ? -0.378 -34.5 -19.203 1 98.56 107 ALA A CA 1
ATOM 852 C C . ALA A 1 107 ? 0.799 -35.344 -18.734 1 98.56 107 ALA A C 1
ATOM 854 O O . ALA A 1 107 ? 1.89 -35.281 -19.312 1 98.56 107 ALA A O 1
ATOM 855 N N . ALA A 1 108 ? 0.577 -36.156 -17.734 1 98.12 108 ALA A N 1
ATOM 856 C CA . ALA A 1 108 ? 1.618 -37.062 -17.234 1 98.12 108 ALA A CA 1
ATOM 857 C C . ALA A 1 108 ? 2.125 -38 -18.344 1 98.12 108 ALA A C 1
ATOM 859 O O . ALA A 1 108 ? 3.332 -38.188 -18.469 1 98.12 108 ALA A O 1
ATOM 860 N N . ALA A 1 109 ? 1.26 -38.5 -19.094 1 98 109 ALA A N 1
ATOM 861 C CA . ALA A 1 109 ? 1.61 -39.406 -20.188 1 98 109 ALA A CA 1
ATOM 862 C C . ALA A 1 109 ? 2.432 -38.688 -21.25 1 98 109 ALA A C 1
ATOM 864 O O . ALA A 1 109 ? 3.27 -39.312 -21.906 1 98 109 ALA A O 1
ATOM 865 N N . ALA A 1 110 ? 2.168 -37.438 -21.391 1 97.81 110 ALA A N 1
ATOM 866 C CA . ALA A 1 110 ? 2.865 -36.656 -22.391 1 97.81 110 ALA A CA 1
ATOM 867 C C . ALA A 1 110 ? 4.16 -36.062 -21.828 1 97.81 110 ALA A C 1
ATOM 869 O O . ALA A 1 110 ? 4.828 -35.281 -22.484 1 97.81 110 ALA A O 1
ATOM 870 N N . GLY A 1 111 ? 4.461 -36.406 -20.562 1 97.69 111 GLY A N 1
ATOM 871 C CA . GLY A 1 111 ? 5.699 -35.969 -19.938 1 97.69 111 GLY A CA 1
ATOM 872 C C . GLY A 1 111 ? 5.594 -34.594 -19.344 1 97.69 111 GLY A C 1
ATOM 873 O O . GLY A 1 111 ? 6.605 -33.906 -19.141 1 97.69 111 GLY A O 1
ATOM 874 N N . ILE A 1 112 ? 4.441 -34.094 -19.125 1 98.31 112 ILE A N 1
ATOM 875 C CA . ILE A 1 112 ? 4.199 -32.781 -18.547 1 98.31 112 ILE A CA 1
ATOM 876 C C . ILE A 1 112 ? 3.838 -32.938 -17.062 1 98.31 112 ILE A C 1
ATOM 878 O O . ILE A 1 112 ? 2.746 -33.406 -16.734 1 98.31 112 ILE A O 1
ATOM 882 N N . PRO A 1 113 ? 4.578 -32.438 -16.156 1 96.94 113 PRO A N 1
ATOM 883 C CA . PRO A 1 113 ? 4.402 -32.812 -14.75 1 96.94 113 PRO A CA 1
ATOM 884 C C . PRO A 1 113 ? 3.352 -31.953 -14.047 1 96.94 113 PRO A C 1
ATOM 886 O O . PRO A 1 113 ? 2.805 -32.344 -13.023 1 96.94 113 PRO A O 1
ATOM 889 N N . LEU A 1 114 ? 3.072 -30.688 -14.531 1 97.69 114 LEU A N 1
ATOM 890 C CA . LEU A 1 114 ? 2.195 -29.766 -13.812 1 97.69 114 LEU A CA 1
ATOM 891 C C . LEU A 1 114 ? 1.173 -29.156 -14.758 1 97.69 114 LEU A C 1
ATOM 893 O O . LEU A 1 114 ? 1.498 -28.812 -15.898 1 97.69 114 LEU A O 1
ATOM 897 N N . VAL A 1 115 ? -0.063 -28.984 -14.234 1 98.44 115 VAL A N 1
ATOM 898 C CA . VAL A 1 115 ? -1.185 -28.469 -15.016 1 98.44 115 VAL A CA 1
ATOM 899 C C . VAL A 1 115 ? -1.888 -27.359 -14.234 1 98.44 115 VAL A C 1
ATOM 901 O O . VAL A 1 115 ? -2.072 -27.469 -13.016 1 98.44 115 VAL A O 1
ATOM 904 N N . ALA A 1 116 ? -2.221 -26.266 -14.922 1 98.44 116 ALA A N 1
ATOM 905 C CA . ALA A 1 116 ? -3.094 -25.234 -14.352 1 98.44 116 ALA A CA 1
ATOM 906 C C . ALA A 1 116 ? -4.395 -25.125 -15.148 1 98.44 116 ALA A C 1
ATOM 908 O O . ALA A 1 116 ? -4.375 -25.031 -16.375 1 98.44 116 ALA A O 1
ATOM 909 N N . LEU A 1 117 ? -5.578 -25.094 -14.5 1 97 117 LEU A N 1
ATOM 910 C CA . LEU A 1 117 ? -6.887 -25.109 -15.141 1 97 117 LEU A CA 1
ATOM 911 C C . LEU A 1 117 ? -7.477 -23.703 -15.203 1 97 117 LEU A C 1
ATOM 913 O O . LEU A 1 117 ? -8.672 -23.547 -15.469 1 97 117 LEU A O 1
ATOM 917 N N . GLY A 1 118 ? -6.68 -22.703 -15.016 1 93.88 118 GLY A N 1
ATOM 918 C CA . GLY A 1 118 ? -7.207 -21.344 -15.016 1 93.88 118 GLY A CA 1
ATOM 919 C C . GLY A 1 118 ? -8.094 -21.047 -13.82 1 93.88 118 GLY A C 1
ATOM 920 O O . GLY A 1 118 ? -7.918 -21.625 -12.75 1 93.88 118 GLY A O 1
ATOM 921 N N . SER A 1 119 ? -8.961 -20 -14.016 1 95.06 119 SER A N 1
ATOM 922 C CA . SER A 1 119 ? -9.75 -19.516 -12.883 1 95.06 119 SER A CA 1
ATOM 923 C C . SER A 1 119 ? -11.195 -19.266 -13.281 1 95.06 119 SER A C 1
ATOM 925 O O . SER A 1 119 ? -11.531 -19.25 -14.469 1 95.06 119 SER A O 1
ATOM 927 N N . SER A 1 120 ? -12.078 -19.203 -12.305 1 94.88 120 SER A N 1
ATOM 928 C CA . SER A 1 120 ? -13.453 -18.75 -12.484 1 94.88 120 SER A CA 1
ATOM 929 C C . SER A 1 120 ? -13.891 -17.844 -11.336 1 94.88 120 SER A C 1
ATOM 931 O O . SER A 1 120 ? -13.422 -17.984 -10.203 1 94.88 120 SER A O 1
ATOM 933 N N . SER A 1 121 ? -14.734 -16.938 -11.672 1 96.19 121 SER A N 1
ATOM 934 C CA . SER A 1 121 ? -15.305 -16.078 -10.648 1 96.19 121 SER A CA 1
ATOM 935 C C . SER A 1 121 ? -16.703 -16.516 -10.242 1 96.19 121 SER A C 1
ATOM 937 O O . SER A 1 121 ? -17.359 -15.867 -9.438 1 96.19 121 SER A O 1
ATOM 939 N N . ASP A 1 122 ? -17.172 -17.609 -10.82 1 95.81 122 ASP A N 1
ATOM 940 C CA . ASP A 1 122 ? -18.516 -18.109 -10.555 1 95.81 122 ASP A CA 1
ATOM 941 C C . ASP A 1 122 ? -18.562 -18.875 -9.234 1 95.81 122 ASP A C 1
ATOM 943 O O . ASP A 1 122 ? -18 -19.953 -9.117 1 95.81 122 ASP A O 1
ATOM 947 N N . PRO A 1 123 ? -19.359 -18.391 -8.266 1 95.88 123 PRO A N 1
ATOM 948 C CA . PRO A 1 123 ? -19.375 -18.984 -6.93 1 95.88 123 PRO A CA 1
ATOM 949 C C . PRO A 1 123 ? -19.891 -20.422 -6.926 1 95.88 123 PRO A C 1
ATOM 951 O O . PRO A 1 123 ? -19.672 -21.156 -5.965 1 95.88 123 PRO A O 1
ATOM 954 N N . GLN A 1 124 ? -20.609 -20.859 -7.965 1 92.44 124 GLN A N 1
ATOM 955 C CA . GLN A 1 124 ? -21.188 -22.203 -7.996 1 92.44 124 GLN A CA 1
ATOM 956 C C . GLN A 1 124 ? -20.094 -23.266 -7.961 1 92.44 124 GLN A C 1
ATOM 958 O O . GLN A 1 124 ? -20.328 -24.391 -7.535 1 92.44 124 GLN A O 1
ATOM 963 N N . TYR A 1 125 ? -18.891 -22.906 -8.359 1 94.56 125 TYR A N 1
ATOM 964 C CA . TYR A 1 125 ? -17.812 -23.875 -8.461 1 94.56 125 TYR A CA 1
ATOM 965 C C . TYR A 1 125 ? -17.031 -23.969 -7.156 1 94.56 125 TYR A C 1
ATOM 967 O O . TYR A 1 125 ? -16.203 -24.875 -6.984 1 94.56 125 TYR A O 1
ATOM 975 N N . LEU A 1 126 ? -17.25 -23.109 -6.211 1 96.12 126 LEU A N 1
ATOM 976 C CA . LEU A 1 126 ? -16.469 -23.031 -4.98 1 96.12 126 LEU A CA 1
ATOM 977 C C . LEU A 1 126 ? -16.594 -24.328 -4.18 1 96.12 126 LEU A C 1
ATOM 979 O O . LEU A 1 126 ? -15.648 -24.734 -3.498 1 96.12 126 LEU A O 1
ATOM 983 N N . GLN A 1 127 ? -17.719 -24.969 -4.27 1 93.56 127 GLN A N 1
ATOM 984 C CA . GLN A 1 127 ? -17.922 -26.188 -3.514 1 93.56 127 GLN A CA 1
ATOM 985 C C . GLN A 1 127 ? -17.172 -27.359 -4.145 1 93.56 127 GLN A C 1
ATOM 987 O O . GLN A 1 127 ? -16.938 -28.375 -3.49 1 93.56 127 GLN A O 1
ATOM 992 N N . LEU A 1 128 ? -16.797 -27.234 -5.418 1 95 128 LEU A N 1
ATOM 993 C CA . LEU A 1 128 ? -16.172 -28.328 -6.156 1 95 128 LEU A CA 1
ATOM 994 C C . LEU A 1 128 ? -14.648 -28.219 -6.082 1 95 128 LEU A C 1
ATOM 996 O O . LEU A 1 128 ? -13.953 -29.234 -6.156 1 95 128 LEU A O 1
ATOM 1000 N N . LEU A 1 129 ? -14.117 -27.062 -5.887 1 97.06 129 LEU A N 1
ATOM 1001 C CA . LEU A 1 129 ? -12.695 -26.781 -6.016 1 97.06 129 LEU A CA 1
ATOM 1002 C C . LEU A 1 129 ? -11.898 -27.562 -4.98 1 97.06 129 LEU A C 1
ATOM 1004 O O . LEU A 1 129 ? -10.867 -28.156 -5.305 1 97.06 129 LEU A O 1
ATOM 1008 N N . PRO A 1 130 ? -12.391 -27.625 -3.691 1 96.62 130 PRO A N 1
ATOM 1009 C CA . PRO A 1 130 ? -11.648 -28.438 -2.727 1 96.62 130 PRO A CA 1
ATOM 1010 C C . PRO A 1 130 ? -11.547 -29.906 -3.141 1 96.62 130 PRO A C 1
ATOM 1012 O O . PRO A 1 130 ? -10.5 -30.531 -2.959 1 96.62 130 PRO A O 1
ATOM 1015 N N . HIS A 1 131 ? -12.547 -30.422 -3.723 1 95.69 131 HIS A N 1
ATOM 1016 C CA . HIS A 1 131 ? -12.562 -31.828 -4.152 1 95.69 131 HIS A CA 1
ATOM 1017 C C . HIS A 1 131 ? -11.688 -32.031 -5.387 1 95.69 131 HIS A C 1
ATOM 1019 O O . HIS A 1 131 ? -11.055 -33.062 -5.539 1 95.69 131 HIS A O 1
ATOM 1025 N N . LEU A 1 132 ? -11.734 -31.031 -6.27 1 96.75 132 LEU A N 1
ATOM 1026 C CA . LEU A 1 132 ? -10.859 -31.078 -7.438 1 96.75 132 LEU A CA 1
ATOM 1027 C C . LEU A 1 132 ? -9.398 -31.156 -7.016 1 96.75 132 LEU A C 1
ATOM 1029 O O . LEU A 1 132 ? -8.656 -32 -7.512 1 96.75 132 LEU A O 1
ATOM 1033 N N . ILE A 1 133 ? -9 -30.344 -6.051 1 96.94 133 ILE A N 1
ATOM 1034 C CA . ILE A 1 133 ? -7.629 -30.312 -5.562 1 96.94 133 ILE A CA 1
ATOM 1035 C C . ILE A 1 133 ? -7.305 -31.641 -4.867 1 96.94 133 ILE A C 1
ATOM 1037 O O . ILE A 1 133 ? -6.234 -32.219 -5.074 1 96.94 133 ILE A O 1
ATOM 1041 N N . ALA A 1 134 ? -8.227 -32.125 -4.062 1 94.56 134 ALA A N 1
ATOM 1042 C CA . ALA A 1 134 ? -8.016 -33.375 -3.316 1 94.56 134 ALA A CA 1
ATOM 1043 C C . ALA A 1 134 ? -7.883 -34.562 -4.258 1 94.56 134 ALA A C 1
ATOM 1045 O O . ALA A 1 134 ? -7.176 -35.531 -3.959 1 94.56 134 ALA A O 1
ATOM 1046 N N . ALA A 1 135 ? -8.531 -34.531 -5.402 1 94.38 135 ALA A N 1
ATOM 1047 C CA . ALA A 1 135 ? -8.602 -35.656 -6.328 1 94.38 135 ALA A CA 1
ATOM 1048 C C . ALA A 1 135 ? -7.418 -35.625 -7.293 1 94.38 135 ALA A C 1
ATOM 1050 O O . ALA A 1 135 ? -7.234 -36.562 -8.078 1 94.38 135 ALA A O 1
ATOM 1051 N N . THR A 1 136 ? -6.652 -34.594 -7.297 1 95.62 136 THR A N 1
ATOM 1052 C CA . THR A 1 136 ? -5.512 -34.469 -8.195 1 95.62 136 THR A CA 1
ATOM 1053 C C . THR A 1 136 ? -4.223 -34.25 -7.41 1 95.62 136 THR A C 1
ATOM 1055 O O . THR A 1 136 ? -4.258 -34 -6.207 1 95.62 136 THR A O 1
ATOM 1058 N N . LYS A 1 137 ? -3.078 -34.438 -8.078 1 92.94 137 LYS A N 1
ATOM 1059 C CA . LYS A 1 137 ? -1.788 -34.344 -7.402 1 92.94 137 LYS A CA 1
ATOM 1060 C C . LYS A 1 137 ? -0.931 -33.219 -8.023 1 92.94 137 LYS A C 1
ATOM 1062 O O . LYS A 1 137 ? -0.03 -32.688 -7.379 1 92.94 137 LYS A O 1
ATOM 1067 N N . ALA A 1 138 ? -1.226 -32.875 -9.266 1 95.69 138 ALA A N 1
ATOM 1068 C CA . ALA A 1 138 ? -0.339 -32 -10.008 1 95.69 138 ALA A CA 1
ATOM 1069 C C . ALA A 1 138 ? -1.124 -30.859 -10.656 1 95.69 138 ALA A C 1
ATOM 1071 O O . ALA A 1 138 ? -0.598 -30.141 -11.516 1 95.69 138 ALA A O 1
ATOM 1072 N N . THR A 1 139 ? -2.377 -30.688 -10.266 1 97.62 139 THR A N 1
ATOM 1073 C CA . THR A 1 139 ? -3.26 -29.719 -10.914 1 97.62 139 THR A CA 1
ATOM 1074 C C . THR A 1 139 ? -3.514 -28.516 -10 1 97.62 139 THR A C 1
ATOM 1076 O O . THR A 1 139 ? -3.877 -28.688 -8.836 1 97.62 139 THR A O 1
ATOM 1079 N N . SER A 1 140 ? -3.279 -27.344 -10.523 1 97.81 140 SER A N 1
ATOM 1080 C CA . SER A 1 140 ? -3.518 -26.109 -9.789 1 97.81 140 SER A CA 1
ATOM 1081 C C . SER A 1 140 ? -4.664 -25.312 -10.406 1 97.81 140 SER A C 1
ATOM 1083 O O . SER A 1 140 ? -4.988 -25.484 -11.586 1 97.81 140 SER A O 1
ATOM 1085 N N . CYS A 1 141 ? -5.32 -24.5 -9.664 1 97.31 141 CYS A N 1
ATOM 1086 C CA . CYS A 1 141 ? -6.309 -23.531 -10.125 1 97.31 141 CYS A CA 1
ATOM 1087 C C . CYS A 1 141 ? -6.535 -22.438 -9.094 1 97.31 141 CYS A C 1
ATOM 1089 O O . CYS A 1 141 ? -6.016 -22.516 -7.977 1 97.31 141 CYS A O 1
ATOM 1091 N N . THR A 1 142 ? -7.188 -21.375 -9.523 1 97.88 142 THR A N 1
ATOM 1092 C CA . THR A 1 142 ? -7.52 -20.281 -8.609 1 97.88 142 THR A CA 1
ATOM 1093 C C . THR A 1 142 ? -8.992 -19.906 -8.742 1 97.88 142 THR A C 1
ATOM 1095 O O . THR A 1 142 ? -9.656 -20.297 -9.695 1 97.88 142 THR A O 1
ATOM 1098 N N . PHE A 1 143 ? -9.562 -19.344 -7.73 1 98.62 143 PHE A N 1
ATOM 1099 C CA . PHE A 1 143 ? -10.812 -18.609 -7.84 1 98.62 143 PHE A CA 1
ATOM 1100 C C . PHE A 1 143 ? -10.547 -17.125 -8.055 1 98.62 143 PHE A C 1
ATOM 1102 O O . PHE A 1 143 ? -9.859 -16.484 -7.254 1 98.62 143 PHE A O 1
ATOM 1109 N N . ALA A 1 144 ? -11.062 -16.578 -9.148 1 98.44 144 ALA A N 1
ATOM 1110 C CA . ALA A 1 144 ? -10.867 -15.172 -9.469 1 98.44 144 ALA A CA 1
ATOM 1111 C C . ALA A 1 144 ? -11.898 -14.305 -8.758 1 98.44 144 ALA A C 1
ATOM 1113 O O . ALA A 1 144 ? -13.102 -14.398 -9.031 1 98.44 144 ALA A O 1
ATOM 1114 N N . LEU A 1 145 ? -11.438 -13.5 -7.855 1 98.62 145 LEU A N 1
ATOM 1115 C CA . LEU A 1 145 ? -12.328 -12.609 -7.121 1 98.62 145 LEU A CA 1
ATOM 1116 C C . LEU A 1 145 ? -12.781 -11.453 -8.008 1 98.62 145 LEU A C 1
ATOM 1118 O O . LEU A 1 145 ? -11.977 -10.859 -8.727 1 98.62 145 LEU A O 1
ATOM 1122 N N . PRO A 1 146 ? -14.07 -11.164 -7.961 1 97.75 146 PRO A N 1
ATOM 1123 C CA . PRO A 1 146 ? -14.562 -10.031 -8.758 1 97.75 146 PRO A CA 1
ATOM 1124 C C . PRO A 1 146 ? -14.109 -8.68 -8.211 1 97.75 146 PRO A C 1
ATOM 1126 O O . PRO A 1 146 ? -13.734 -8.586 -7.039 1 97.75 146 PRO A O 1
ATOM 1129 N N . GLN A 1 147 ? -14.164 -7.691 -9.023 1 96.56 147 GLN A N 1
ATOM 1130 C CA . GLN A 1 147 ? -13.766 -6.348 -8.625 1 96.56 147 GLN A CA 1
ATOM 1131 C C . GLN A 1 147 ? -14.57 -5.871 -7.418 1 96.56 147 GLN A C 1
ATOM 1133 O O . GLN A 1 147 ? -14.008 -5.344 -6.457 1 96.56 147 GLN A O 1
ATOM 1138 N N . GLN A 1 148 ? -15.875 -6.023 -7.559 1 94.56 148 GLN A N 1
ATOM 1139 C CA . GLN A 1 148 ? -16.719 -5.711 -6.414 1 94.56 148 GLN A CA 1
ATOM 1140 C C . GLN A 1 148 ? -16.906 -6.934 -5.516 1 94.56 148 GLN A C 1
ATOM 1142 O O . GLN A 1 148 ? -17.844 -7.711 -5.699 1 94.56 148 GLN A O 1
ATOM 1147 N N . LEU A 1 149 ? -16.031 -7.09 -4.621 1 95.88 149 LEU A N 1
ATOM 1148 C CA . LEU A 1 149 ? -16.062 -8.219 -3.697 1 95.88 149 LEU A CA 1
ATOM 1149 C C . LEU A 1 149 ? -16.766 -7.84 -2.396 1 95.88 149 LEU A C 1
ATOM 1151 O O . LEU A 1 149 ? -16.406 -6.84 -1.766 1 95.88 149 LEU A O 1
ATOM 1155 N N . GLU A 1 150 ? -17.734 -8.602 -2.07 1 95 150 GLU A N 1
ATOM 1156 C CA . GLU A 1 150 ? -18.391 -8.453 -0.774 1 95 150 GLU A CA 1
ATOM 1157 C C . GLU A 1 150 ? -17.969 -9.562 0.186 1 95 150 GLU A C 1
ATOM 1159 O O . GLU A 1 150 ? -17.5 -10.617 -0.244 1 95 150 GLU A O 1
ATOM 1164 N N . LEU A 1 151 ? -18.141 -9.25 1.459 1 95.38 151 LEU A N 1
ATOM 1165 C CA . LEU A 1 151 ? -17.641 -10.125 2.518 1 95.38 151 LEU A CA 1
ATOM 1166 C C . LEU A 1 151 ? -18.25 -11.516 2.404 1 95.38 151 LEU A C 1
ATOM 1168 O O . LEU A 1 151 ? -17.578 -12.516 2.703 1 95.38 151 LEU A O 1
ATOM 1172 N N . GLN A 1 152 ? -19.438 -11.625 1.962 1 94.81 152 GLN A N 1
ATOM 1173 C CA . GLN A 1 152 ? -20.109 -12.914 1.87 1 94.81 152 GLN A CA 1
ATOM 1174 C C . GLN A 1 152 ? -19.391 -13.852 0.899 1 94.81 152 GLN A C 1
ATOM 1176 O O . GLN A 1 152 ? -19.141 -15.008 1.225 1 94.81 152 GLN A O 1
ATOM 1181 N N . LEU A 1 153 ? -19.156 -13.344 -0.286 1 97.5 153 LEU A N 1
ATOM 1182 C CA . LEU A 1 153 ? -18.438 -14.164 -1.251 1 97.5 153 LEU A CA 1
ATOM 1183 C C . LEU A 1 153 ? -17.016 -14.469 -0.752 1 97.5 153 LEU A C 1
ATOM 1185 O O . LEU A 1 153 ? -16.531 -15.594 -0.907 1 97.5 153 LEU A O 1
ATOM 1189 N N . ALA A 1 154 ? -16.344 -13.484 -0.174 1 98.38 154 ALA A N 1
ATOM 1190 C CA . ALA A 1 154 ? -15.023 -13.711 0.39 1 98.38 154 ALA A CA 1
ATOM 1191 C C . ALA A 1 154 ? -15.047 -14.852 1.406 1 98.38 154 ALA A C 1
ATOM 1193 O O . ALA A 1 154 ? -14.109 -15.656 1.468 1 98.38 154 ALA A O 1
ATOM 1194 N N . ARG A 1 155 ? -16.062 -14.914 2.207 1 97.75 155 ARG A N 1
ATOM 1195 C CA . ARG A 1 155 ? -16.203 -15.977 3.205 1 97.75 155 ARG A CA 1
ATOM 1196 C C . ARG A 1 155 ? -16.344 -17.344 2.539 1 97.75 155 ARG A C 1
ATOM 1198 O O . ARG A 1 155 ? -15.805 -18.328 3.033 1 97.75 155 ARG A O 1
ATOM 1205 N N . GLN A 1 156 ? -17.078 -17.359 1.475 1 98.25 156 GLN A N 1
ATOM 1206 C CA . GLN A 1 156 ? -17.219 -18.609 0.745 1 98.25 156 GLN A CA 1
ATOM 1207 C C . GLN A 1 156 ? -15.875 -19.094 0.192 1 98.25 156 GLN A C 1
ATOM 1209 O O . GLN A 1 156 ? -15.555 -20.281 0.249 1 98.25 156 GLN A O 1
ATOM 1214 N N . VAL A 1 157 ? -15.148 -18.188 -0.34 1 98.81 157 VAL A N 1
ATOM 1215 C CA . VAL A 1 157 ? -13.828 -18.531 -0.875 1 98.81 157 VAL A CA 1
ATOM 1216 C C . VAL A 1 157 ? -12.906 -18.969 0.259 1 98.81 157 VAL A C 1
ATOM 1218 O O . VAL A 1 157 ? -12.188 -19.969 0.129 1 98.81 157 VAL A O 1
ATOM 1221 N N . ALA A 1 158 ? -12.945 -18.219 1.376 1 98.69 158 ALA A N 1
ATOM 1222 C CA . ALA A 1 158 ? -12.164 -18.594 2.553 1 98.69 158 ALA A CA 1
ATOM 1223 C C . ALA A 1 158 ? -12.531 -20 3.027 1 98.69 158 ALA A C 1
ATOM 1225 O O . ALA A 1 158 ? -11.648 -20.781 3.402 1 98.69 158 ALA A O 1
ATOM 1226 N N . ALA A 1 159 ? -13.805 -20.281 3.012 1 98.19 159 ALA A N 1
ATOM 1227 C CA . ALA A 1 159 ? -14.266 -21.625 3.406 1 98.19 159 ALA A CA 1
ATOM 1228 C C . ALA A 1 159 ? -13.695 -22.688 2.48 1 98.19 159 ALA A C 1
ATOM 1230 O O . ALA A 1 159 ? -13.336 -23.781 2.93 1 98.19 159 ALA A O 1
ATOM 1231 N N . ALA A 1 160 ? -13.656 -22.422 1.215 1 98.19 160 ALA A N 1
ATOM 1232 C CA . ALA A 1 160 ? -13.07 -23.359 0.26 1 98.19 160 ALA A CA 1
ATOM 1233 C C . ALA A 1 160 ? -11.594 -23.594 0.56 1 98.19 160 ALA A C 1
ATOM 1235 O O . ALA A 1 160 ? -11.125 -24.734 0.521 1 98.19 160 ALA A O 1
ATOM 1236 N N . ILE A 1 161 ? -10.859 -22.562 0.843 1 98.12 161 ILE A N 1
ATOM 1237 C CA . ILE A 1 161 ? -9.445 -22.641 1.191 1 98.12 161 ILE A CA 1
ATOM 1238 C C . ILE A 1 161 ? -9.273 -23.531 2.418 1 98.12 161 ILE A C 1
ATOM 1240 O O . ILE A 1 161 ? -8.414 -24.422 2.432 1 98.12 161 ILE A O 1
ATOM 1244 N N . MET A 1 162 ? -10.109 -23.312 3.445 1 97.19 162 MET A N 1
ATOM 1245 C CA . MET A 1 162 ? -10.086 -24.109 4.668 1 97.19 162 MET A CA 1
ATOM 1246 C C . MET A 1 162 ? -10.414 -25.578 4.371 1 97.19 162 MET A C 1
ATOM 1248 O O . MET A 1 162 ? -9.789 -26.484 4.926 1 97.19 162 MET A O 1
ATOM 1252 N N . GLN A 1 163 ? -11.344 -25.797 3.52 1 96.19 163 GLN A N 1
ATOM 1253 C CA . GLN A 1 163 ? -11.766 -27.156 3.178 1 96.19 163 GLN A CA 1
ATOM 1254 C C . GLN A 1 163 ? -10.672 -27.891 2.418 1 96.19 163 GLN A C 1
ATOM 1256 O O . GLN A 1 163 ? -10.477 -29.094 2.613 1 96.19 163 GLN A O 1
ATOM 1261 N N . VAL A 1 164 ? -10 -27.188 1.51 1 97 164 VAL A N 1
ATOM 1262 C CA . VAL A 1 164 ? -8.859 -27.797 0.822 1 97 164 VAL A CA 1
ATOM 1263 C C . VAL A 1 164 ? -7.859 -28.328 1.845 1 97 164 VAL A C 1
ATOM 1265 O O . VAL A 1 164 ? -7.387 -29.469 1.73 1 97 164 VAL A O 1
ATOM 1268 N N . ALA A 1 165 ? -7.566 -27.5 2.852 1 96.06 165 ALA A N 1
ATOM 1269 C CA . ALA A 1 165 ? -6.629 -27.906 3.895 1 96.06 165 ALA A CA 1
ATOM 1270 C C . ALA A 1 165 ? -7.137 -29.141 4.645 1 96.06 165 ALA A C 1
ATOM 1272 O O . ALA A 1 165 ? -6.363 -30.047 4.953 1 96.06 165 ALA A O 1
ATOM 1273 N N . ALA A 1 166 ? -8.391 -29.172 4.926 1 93.56 166 ALA A N 1
ATOM 1274 C CA . ALA A 1 166 ? -8.992 -30.266 5.684 1 93.56 166 ALA A CA 1
ATOM 1275 C C . ALA A 1 166 ? -8.969 -31.562 4.887 1 93.56 166 ALA A C 1
ATOM 1277 O O . ALA A 1 166 ? -8.727 -32.656 5.445 1 93.56 166 ALA A O 1
ATOM 1278 N N . LEU A 1 167 ? -9.164 -31.516 3.561 1 92.56 167 LEU A N 1
ATOM 1279 C CA . LEU A 1 167 ? -9.32 -32.688 2.715 1 92.56 167 LEU A CA 1
ATOM 1280 C C . LEU A 1 167 ? -7.961 -33.281 2.33 1 92.56 167 LEU A C 1
ATOM 1282 O O . LEU A 1 167 ? -7.863 -34.438 1.971 1 92.56 167 LEU A O 1
ATOM 1286 N N . THR A 1 168 ? -7.008 -32.562 2.191 1 87.88 168 THR A N 1
ATOM 1287 C CA . THR A 1 168 ? -5.742 -33.031 1.637 1 87.88 168 THR A CA 1
ATOM 1288 C C . THR A 1 168 ? -4.734 -33.312 2.748 1 87.88 168 THR A C 1
ATOM 1290 O O . THR A 1 168 ? -3.625 -33.781 2.486 1 87.88 168 THR A O 1
ATOM 1293 N N . GLY A 1 169 ? -5.316 -33.594 3.939 1 68.5 169 GLY A N 1
ATOM 1294 C CA . GLY A 1 169 ? -4.703 -34.219 5.109 1 68.5 169 GLY A CA 1
ATOM 1295 C C . GLY A 1 169 ? -3.545 -33.406 5.664 1 68.5 169 GLY A C 1
ATOM 1296 O O . GLY A 1 169 ? -3.607 -32.188 5.719 1 68.5 169 GLY A O 1
ATOM 1297 N N . ALA A 1 170 ? -2.197 -34.438 5.711 1 58.88 170 ALA A N 1
ATOM 1298 C CA . ALA A 1 170 ? -0.979 -34.156 6.461 1 58.88 170 ALA A CA 1
ATOM 1299 C C . ALA A 1 170 ? -0.271 -32.938 5.898 1 58.88 170 ALA A C 1
ATOM 1301 O O . ALA A 1 170 ? 0.192 -32.938 4.754 1 58.88 170 ALA A O 1
ATOM 1302 N N . GLY A 1 171 ? -0.45 -31.781 6.527 1 64.19 171 GLY A N 1
ATOM 1303 C CA . GLY A 1 171 ? 0.327 -30.547 6.434 1 64.19 171 GLY A CA 1
ATOM 1304 C C . GLY A 1 171 ? -0.364 -29.469 5.625 1 64.19 171 GLY A C 1
ATOM 1305 O O . GLY A 1 171 ? 0.224 -28.422 5.352 1 64.19 171 GLY A O 1
ATOM 1306 N N . GLY A 1 172 ? -1.748 -29.891 5.141 1 66.06 172 GLY A N 1
ATOM 1307 C CA . GLY A 1 172 ? -2.482 -28.797 4.512 1 66.06 172 GLY A CA 1
ATOM 1308 C C . GLY A 1 172 ? -1.859 -28.328 3.209 1 66.06 172 GLY A C 1
ATOM 1309 O O . GLY A 1 172 ? -1.957 -27.156 2.854 1 66.06 172 GLY A O 1
ATOM 1310 N N . MET A 1 173 ? -1.263 -29.219 2.391 1 84.94 173 MET A N 1
ATOM 1311 C CA . MET A 1 173 ? -0.402 -28.781 1.295 1 84.94 173 MET A CA 1
ATOM 1312 C C . MET A 1 173 ? -1.202 -28.625 0.007 1 84.94 173 MET A C 1
ATOM 1314 O O . MET A 1 173 ? -0.686 -28.109 -0.989 1 84.94 173 MET A O 1
ATOM 1318 N N . GLY A 1 174 ? -2.527 -29.031 0.1 1 93.25 174 GLY A N 1
ATOM 1319 C CA . GLY A 1 174 ? -3.361 -28.859 -1.078 1 93.25 174 GLY A CA 1
ATOM 1320 C C . GLY A 1 174 ? -3.436 -27.406 -1.544 1 93.25 174 GLY A C 1
ATOM 1321 O O . GLY A 1 174 ? -3.525 -27.141 -2.744 1 93.25 174 GLY A O 1
ATOM 1322 N N . ASN A 1 175 ? -3.309 -26.531 -0.596 1 95.5 175 ASN A N 1
ATOM 1323 C CA . ASN A 1 175 ? -3.43 -25.109 -0.917 1 95.5 175 ASN A CA 1
ATOM 1324 C C . ASN A 1 175 ? -2.18 -24.594 -1.617 1 95.5 175 ASN A C 1
ATOM 1326 O O . ASN A 1 175 ? -2.172 -23.469 -2.125 1 95.5 175 ASN A O 1
ATOM 1330 N N . PHE A 1 176 ? -1.173 -25.406 -1.687 1 95.06 176 PHE A N 1
ATOM 1331 C CA . PHE A 1 176 ? -0.061 -25.047 -2.561 1 95.06 176 PHE A CA 1
ATOM 1332 C C . PHE A 1 176 ? -0.525 -24.922 -4.008 1 95.06 176 PHE A C 1
ATOM 1334 O O . PHE A 1 176 ? 0.04 -24.156 -4.785 1 95.06 176 PHE A O 1
ATOM 1341 N N . ARG A 1 177 ? -1.551 -25.641 -4.336 1 96.25 177 ARG A N 1
ATOM 1342 C CA . ARG A 1 177 ? -2.057 -25.703 -5.703 1 96.25 177 ARG A CA 1
ATOM 1343 C C . ARG A 1 177 ? -3.361 -24.922 -5.84 1 96.25 177 ARG A C 1
ATOM 1345 O O . ARG A 1 177 ? -4.055 -25.031 -6.852 1 96.25 177 ARG A O 1
ATOM 1352 N N . PHE A 1 178 ? -3.771 -24.172 -4.805 1 97.38 178 PHE A N 1
ATOM 1353 C CA . PHE A 1 178 ? -5.027 -23.438 -4.832 1 97.38 178 PHE A CA 1
ATOM 1354 C C . PHE A 1 178 ? -4.871 -22.078 -4.152 1 97.38 178 PHE A C 1
ATOM 1356 O O . PHE A 1 178 ? -4.16 -21.953 -3.152 1 97.38 178 PHE A O 1
ATOM 1363 N N . GLY A 1 179 ? -5.543 -21.094 -4.684 1 96.56 179 GLY A N 1
ATOM 1364 C CA . GLY A 1 179 ? -5.621 -19.766 -4.098 1 96.56 179 GLY A CA 1
ATOM 1365 C C . GLY A 1 179 ? -6.633 -18.859 -4.785 1 96.56 179 GLY A C 1
ATOM 1366 O O . GLY A 1 179 ? -7.414 -19.328 -5.621 1 96.56 179 GLY A O 1
ATOM 1367 N N . ALA A 1 180 ? -6.703 -17.641 -4.324 1 98.5 180 ALA A N 1
ATOM 1368 C CA . ALA A 1 180 ? -7.543 -16.625 -4.957 1 98.5 180 ALA A CA 1
ATOM 1369 C C . ALA A 1 180 ? -6.707 -15.68 -5.809 1 98.5 180 ALA A C 1
ATOM 1371 O O . ALA A 1 180 ? -5.496 -15.555 -5.605 1 98.5 180 ALA A O 1
ATOM 1372 N N . SER A 1 181 ? -7.277 -15.164 -6.789 1 98.19 181 SER A N 1
ATOM 1373 C CA . SER A 1 181 ? -6.613 -14.18 -7.641 1 98.19 181 SER A CA 1
ATOM 1374 C C . SER A 1 181 ? -7.48 -12.945 -7.84 1 98.19 181 SER A C 1
ATOM 1376 O O . SER A 1 181 ? -8.711 -13.031 -7.832 1 98.19 181 SER A O 1
ATOM 1378 N N . SER A 1 182 ? -6.887 -11.82 -7.922 1 98.06 182 SER A N 1
ATOM 1379 C CA . SER A 1 182 ? -7.551 -10.539 -8.172 1 98.06 182 SER A CA 1
ATOM 1380 C C . SER A 1 182 ? -6.867 -9.773 -9.297 1 98.06 182 SER A C 1
ATOM 1382 O O . SER A 1 182 ? -5.688 -9.43 -9.195 1 98.06 182 SER A O 1
ATOM 1384 N N . ASN A 1 183 ? -7.578 -9.508 -10.383 1 97.38 183 ASN A N 1
ATOM 1385 C CA . ASN A 1 183 ? -7.125 -8.68 -11.484 1 97.38 183 ASN A CA 1
ATOM 1386 C C . ASN A 1 183 ? -5.941 -9.305 -12.219 1 97.38 183 ASN A C 1
ATOM 1388 O O . ASN A 1 183 ? -5.02 -8.609 -12.633 1 97.38 183 ASN A O 1
ATOM 1392 N N . VAL A 1 184 ? -5.898 -10.641 -12.289 1 96.88 184 VAL A N 1
ATOM 1393 C CA . VAL A 1 184 ? -4.836 -11.352 -13 1 96.88 184 VAL A CA 1
ATOM 1394 C C . VAL A 1 184 ? -5.293 -11.68 -14.422 1 96.88 184 VAL A C 1
ATOM 1396 O O . VAL A 1 184 ? -6.355 -12.273 -14.609 1 96.88 184 VAL A O 1
ATOM 1399 N N . GLN A 1 185 ? -4.496 -11.32 -15.375 1 95.25 185 GLN A N 1
ATOM 1400 C CA . GLN A 1 185 ? -4.809 -11.594 -16.781 1 95.25 185 GLN A CA 1
ATOM 1401 C C . GLN A 1 185 ? -4.195 -12.914 -17.234 1 95.25 185 GLN A C 1
ATOM 1403 O O . GLN A 1 185 ? -3.207 -13.375 -16.656 1 95.25 185 GLN A O 1
ATOM 1408 N N . PRO A 1 186 ? -4.805 -13.5 -18.25 1 97.06 186 PRO A N 1
ATOM 1409 C CA . PRO A 1 186 ? -4.184 -14.703 -18.812 1 97.06 186 PRO A CA 1
ATOM 1410 C C . PRO A 1 186 ? -2.771 -14.453 -19.328 1 97.06 186 PRO A C 1
ATOM 1412 O O . PRO A 1 186 ? -2.41 -13.312 -19.625 1 97.06 186 PRO A O 1
ATOM 1415 N N . GLY A 1 187 ? -2.021 -15.539 -19.406 1 97.88 187 GLY A N 1
ATOM 1416 C CA . GLY A 1 187 ? -0.691 -15.422 -19.984 1 97.88 187 GLY A CA 1
ATOM 1417 C C . GLY A 1 187 ? 0.412 -15.43 -18.938 1 97.88 187 GLY A C 1
ATOM 1418 O O . GLY A 1 187 ? 1.596 -15.375 -19.281 1 97.88 187 GLY A O 1
ATOM 1419 N N . VAL A 1 188 ? 0.025 -15.469 -17.656 1 97.75 188 VAL A N 1
ATOM 1420 C CA . VAL A 1 188 ? 1.001 -15.625 -16.578 1 97.75 188 VAL A CA 1
ATOM 1421 C C . VAL A 1 188 ? 1.498 -17.062 -16.531 1 97.75 188 VAL A C 1
ATOM 1423 O O . VAL A 1 188 ? 0.699 -18 -16.453 1 97.75 188 VAL A O 1
ATOM 1426 N N . PRO A 1 189 ? 2.764 -17.266 -16.578 1 98.25 189 PRO A N 1
ATOM 1427 C CA . PRO A 1 189 ? 3.266 -18.641 -16.609 1 98.25 189 PRO A CA 1
ATOM 1428 C C . PRO A 1 189 ? 3.414 -19.234 -15.203 1 98.25 189 PRO A C 1
ATOM 1430 O O . PRO A 1 189 ? 3.658 -20.438 -15.062 1 98.25 189 PRO A O 1
ATOM 1433 N N . TYR A 1 190 ? 3.318 -18.438 -14.195 1 97.31 190 TYR A N 1
ATOM 1434 C CA . TYR A 1 190 ? 3.471 -18.906 -12.82 1 97.31 190 TYR A CA 1
ATOM 1435 C C . TYR A 1 190 ? 2.17 -19.5 -12.297 1 97.31 190 TYR A C 1
ATOM 1437 O O . TYR A 1 190 ? 1.084 -19 -12.609 1 97.31 190 TYR A O 1
ATOM 1445 N N . PHE A 1 191 ? 2.305 -20.578 -11.547 1 96.44 191 PHE A N 1
ATOM 1446 C CA . PHE A 1 191 ? 1.182 -21.25 -10.883 1 96.44 191 PHE A CA 1
ATOM 1447 C C . PHE A 1 191 ? 0.939 -20.641 -9.508 1 96.44 191 PHE A C 1
ATOM 1449 O O . PHE A 1 191 ? 1.87 -20.156 -8.867 1 96.44 191 PHE A O 1
ATOM 1456 N N . PRO A 1 192 ? -0.252 -20.547 -9.016 1 96.38 192 PRO A N 1
ATOM 1457 C CA . PRO A 1 192 ? -1.402 -21.281 -9.555 1 96.38 192 PRO A CA 1
ATOM 1458 C C . PRO A 1 192 ? -2.266 -20.422 -10.477 1 96.38 192 PRO A C 1
ATOM 1460 O O . PRO A 1 192 ? -3.32 -20.875 -10.93 1 96.38 192 PRO A O 1
ATOM 1463 N N . VAL A 1 193 ? -1.848 -19.234 -10.82 1 97.19 193 VAL A N 1
ATOM 1464 C CA . VAL A 1 193 ? -2.74 -18.281 -11.477 1 97.19 193 VAL A CA 1
ATOM 1465 C C . VAL A 1 193 ? -2.66 -18.453 -12.992 1 97.19 193 VAL A C 1
ATOM 1467 O O . VAL A 1 193 ? -3.408 -17.812 -13.734 1 97.19 193 VAL A O 1
ATOM 1470 N N . ALA A 1 194 ? -1.771 -19.312 -13.484 1 98.38 194 ALA A N 1
ATOM 1471 C CA . ALA A 1 194 ? -1.562 -19.484 -14.922 1 98.38 194 ALA A CA 1
ATOM 1472 C C . ALA A 1 194 ? -2.859 -19.875 -15.617 1 98.38 194 ALA A C 1
ATOM 1474 O O . ALA A 1 194 ? -3.598 -20.734 -15.141 1 98.38 194 ALA A O 1
ATOM 1475 N N . ALA A 1 195 ? -3.086 -19.219 -16.672 1 98.12 195 ALA A N 1
ATOM 1476 C CA . ALA A 1 195 ? -4.289 -19.5 -17.453 1 98.12 195 ALA A CA 1
ATOM 1477 C C . ALA A 1 195 ? -4.113 -19.062 -18.906 1 98.12 195 ALA A C 1
ATOM 1479 O O . ALA A 1 195 ? -3.447 -18.062 -19.188 1 98.12 195 ALA A O 1
ATOM 1480 N N . ALA A 1 196 ? -4.711 -19.844 -19.75 1 97.69 196 ALA A N 1
ATOM 1481 C CA . ALA A 1 196 ? -4.855 -19.422 -21.141 1 97.69 196 ALA A CA 1
ATOM 1482 C C . ALA A 1 196 ? -6.043 -18.469 -21.297 1 97.69 196 ALA A C 1
ATOM 1484 O O . ALA A 1 196 ? -6.824 -18.281 -20.359 1 97.69 196 ALA A O 1
ATOM 1485 N N . GLY A 1 197 ? -6.098 -17.797 -22.297 1 95.19 197 GLY A N 1
ATOM 1486 C CA . GLY A 1 197 ? -7.168 -16.891 -22.688 1 95.19 197 GLY A CA 1
ATOM 1487 C C . GLY A 1 197 ? -7.277 -16.719 -24.188 1 95.19 197 GLY A C 1
ATOM 1488 O O . GLY A 1 197 ? -6.574 -17.375 -24.953 1 95.19 197 GLY A O 1
ATOM 1489 N N . PRO A 1 198 ? -8.227 -15.844 -24.531 1 93 198 PRO A N 1
ATOM 1490 C CA . PRO A 1 198 ? -8.406 -15.617 -25.969 1 93 198 PRO A CA 1
ATOM 1491 C C . PRO A 1 198 ? -7.105 -15.266 -26.672 1 93 198 PRO A C 1
ATOM 1493 O O . PRO A 1 198 ? -6.395 -14.352 -26.25 1 93 198 PRO A O 1
ATOM 1496 N N . GLY A 1 199 ? -6.82 -15.984 -27.656 1 94 199 GLY A N 1
ATOM 1497 C CA . GLY A 1 199 ? -5.664 -15.68 -28.484 1 94 199 GLY A CA 1
ATOM 1498 C C . GLY A 1 199 ? -4.379 -16.297 -27.969 1 94 199 GLY A C 1
ATOM 1499 O O . GLY A 1 199 ? -3.314 -16.109 -28.562 1 94 199 GLY A O 1
ATOM 1500 N N . LEU A 1 200 ? -4.465 -17.109 -26.922 1 96.81 200 LEU A N 1
ATOM 1501 C CA . LEU A 1 200 ? -3.236 -17.594 -26.312 1 96.81 200 LEU A CA 1
ATOM 1502 C C . LEU A 1 200 ? -3.014 -19.062 -26.625 1 96.81 200 LEU A C 1
ATOM 1504 O O . LEU A 1 200 ? -1.979 -19.641 -26.281 1 96.81 200 LEU A O 1
ATOM 1508 N N . HIS A 1 201 ? -3.971 -19.672 -27.375 1 95.75 201 HIS A N 1
ATOM 1509 C CA . HIS A 1 201 ? -3.811 -21.078 -27.734 1 95.75 201 HIS A CA 1
ATOM 1510 C C . HIS A 1 201 ? -2.518 -21.312 -28.516 1 95.75 201 HIS A C 1
ATOM 1512 O O . HIS A 1 201 ? -2.205 -20.562 -29.438 1 95.75 201 HIS A O 1
ATOM 1518 N N . ARG A 1 202 ? -1.742 -22.312 -28.016 1 96 202 ARG A N 1
ATOM 1519 C CA . ARG A 1 202 ? -0.482 -22.703 -28.641 1 96 202 ARG A CA 1
ATOM 1520 C C . ARG A 1 202 ? 0.54 -21.578 -28.562 1 96 202 ARG A C 1
ATOM 1522 O O . ARG A 1 202 ? 1.144 -21.219 -29.578 1 96 202 ARG A O 1
ATOM 1529 N N . SER A 1 203 ? 0.602 -20.969 -27.5 1 98 203 SER A N 1
ATOM 1530 C CA . SER A 1 203 ? 1.653 -20.031 -27.125 1 98 203 SER A CA 1
ATOM 1531 C C . SER A 1 203 ? 2.41 -20.531 -25.891 1 98 203 SER A C 1
ATOM 1533 O O . SER A 1 203 ? 1.98 -21.469 -25.219 1 98 203 SER A O 1
ATOM 1535 N N . PHE A 1 204 ? 3.562 -19.938 -25.656 1 98.75 204 PHE A N 1
ATOM 1536 C CA . PHE A 1 204 ? 4.316 -20.312 -24.469 1 98.75 204 PHE A CA 1
ATOM 1537 C C . PHE A 1 204 ? 5.027 -19.094 -23.875 1 98.75 204 PHE A C 1
ATOM 1539 O O . PHE A 1 204 ? 5.242 -18.094 -24.562 1 98.75 204 PHE A O 1
ATOM 1546 N N . ALA A 1 205 ? 5.242 -19.156 -22.609 1 98.88 205 ALA A N 1
ATOM 1547 C CA . ALA A 1 205 ? 5.977 -18.141 -21.859 1 98.88 205 ALA A CA 1
ATOM 1548 C C . ALA A 1 205 ? 7.078 -18.766 -21.016 1 98.88 205 ALA A C 1
ATOM 1550 O O . ALA A 1 205 ? 7.023 -19.969 -20.703 1 98.88 205 ALA A O 1
ATOM 1551 N N . ILE A 1 206 ? 8.055 -18 -20.734 1 98.81 206 ILE A N 1
ATOM 1552 C CA . ILE A 1 206 ? 9.172 -18.453 -19.906 1 98.81 206 ILE A CA 1
ATOM 1553 C C . ILE A 1 206 ? 9.203 -17.672 -18.594 1 98.81 206 ILE A C 1
ATOM 1555 O O . ILE A 1 206 ? 8.961 -16.453 -18.578 1 98.81 206 ILE A O 1
ATOM 1559 N N . ALA A 1 207 ? 9.398 -18.312 -17.516 1 98.31 207 ALA A N 1
ATOM 1560 C CA . ALA A 1 207 ? 9.602 -17.719 -16.188 1 98.31 207 ALA A CA 1
ATOM 1561 C C . ALA A 1 207 ? 10.906 -18.203 -15.562 1 98.31 207 ALA A C 1
ATOM 1563 O O . ALA A 1 207 ? 11.328 -19.344 -15.805 1 98.31 207 ALA A O 1
ATOM 1564 N N . THR A 1 208 ? 11.508 -17.391 -14.797 1 98.06 208 THR A N 1
ATOM 1565 C CA . THR A 1 208 ? 12.828 -17.734 -14.281 1 98.06 208 THR A CA 1
ATOM 1566 C C . THR A 1 208 ? 12.852 -17.672 -12.758 1 98.06 208 THR A C 1
ATOM 1568 O O . THR A 1 208 ? 11.93 -17.141 -12.141 1 98.06 208 THR A O 1
ATOM 1571 N N . GLU A 1 209 ? 13.703 -18.344 -12.133 1 96.81 209 GLU A N 1
ATOM 1572 C CA . GLU A 1 209 ? 14.219 -18.141 -10.789 1 96.81 209 GLU A CA 1
ATOM 1573 C C . GLU A 1 209 ? 15.484 -17.281 -10.805 1 96.81 209 GLU A C 1
ATOM 1575 O O . GLU A 1 209 ? 16.531 -17.734 -11.273 1 96.81 209 GLU A O 1
ATOM 1580 N N . SER A 1 210 ? 15.406 -16.062 -10.289 1 96.19 210 SER A N 1
ATOM 1581 C CA . SER A 1 210 ? 16.484 -15.125 -10.609 1 96.19 210 SER A CA 1
ATOM 1582 C C . SER A 1 210 ? 16.859 -14.281 -9.391 1 96.19 210 SER A C 1
ATOM 1584 O O . SER A 1 210 ? 17.406 -13.18 -9.539 1 96.19 210 SER A O 1
ATOM 1586 N N . ASP A 1 211 ? 16.562 -14.742 -8.148 1 96.12 211 ASP A N 1
ATOM 1587 C CA . ASP A 1 211 ? 16.922 -14.008 -6.934 1 96.12 211 ASP A CA 1
ATOM 1588 C C . ASP A 1 211 ? 18.422 -13.812 -6.832 1 96.12 211 ASP A C 1
ATOM 1590 O O . ASP A 1 211 ? 18.891 -12.797 -6.301 1 96.12 211 ASP A O 1
ATOM 1594 N N . ALA A 1 212 ? 19.234 -14.781 -7.398 1 97.06 212 ALA A N 1
ATOM 1595 C CA . ALA A 1 212 ? 20.688 -14.648 -7.387 1 97.06 212 ALA A CA 1
ATOM 1596 C C . ALA A 1 212 ? 21.125 -13.438 -8.211 1 97.06 212 ALA A C 1
ATOM 1598 O O . ALA A 1 212 ? 22.109 -12.773 -7.867 1 97.06 212 ALA A O 1
ATOM 1599 N N . LEU A 1 213 ? 20.453 -13.18 -9.312 1 98.19 213 LEU A N 1
ATOM 1600 C CA . LEU A 1 213 ? 20.766 -12.016 -10.141 1 98.19 213 LEU A CA 1
ATOM 1601 C C . LEU A 1 213 ? 20.5 -10.719 -9.391 1 98.19 213 LEU A C 1
ATOM 1603 O O . LEU A 1 213 ? 21.25 -9.75 -9.539 1 98.19 213 LEU A O 1
ATOM 1607 N N . LEU A 1 214 ? 19.422 -10.688 -8.578 1 98.38 214 LEU A N 1
ATOM 1608 C CA . LEU A 1 214 ? 19.141 -9.523 -7.75 1 98.38 214 LEU A CA 1
ATOM 1609 C C . LEU A 1 214 ? 20.281 -9.281 -6.754 1 98.38 214 LEU A C 1
ATOM 1611 O O . LEU A 1 214 ? 20.734 -8.148 -6.59 1 98.38 214 LEU A O 1
ATOM 1615 N N . HIS A 1 215 ? 20.672 -10.336 -6.066 1 98.25 215 HIS A N 1
ATOM 1616 C CA . HIS A 1 215 ? 21.75 -10.234 -5.09 1 98.25 215 HIS A CA 1
ATOM 1617 C C . HIS A 1 215 ? 23.031 -9.711 -5.734 1 98.25 215 HIS A C 1
ATOM 1619 O O . HIS A 1 215 ? 23.719 -8.852 -5.164 1 98.25 215 HIS A O 1
ATOM 1625 N N . GLN A 1 216 ? 23.359 -10.203 -6.918 1 98.12 216 GLN A N 1
ATOM 1626 C CA . GLN A 1 216 ? 24.516 -9.75 -7.672 1 98.12 216 GLN A CA 1
ATOM 1627 C C . GLN A 1 216 ? 24.422 -8.258 -7.98 1 98.12 216 GLN A C 1
ATOM 1629 O O . GLN A 1 216 ? 25.375 -7.508 -7.75 1 98.12 216 GLN A O 1
ATOM 1634 N N . ALA A 1 217 ? 23.312 -7.824 -8.477 1 98.56 217 ALA A N 1
ATOM 1635 C CA . ALA A 1 217 ? 23.109 -6.434 -8.867 1 98.56 217 ALA A CA 1
ATOM 1636 C C . ALA A 1 217 ? 23.219 -5.5 -7.668 1 98.56 217 ALA A C 1
ATOM 1638 O O . ALA A 1 217 ? 23.875 -4.457 -7.742 1 98.56 217 ALA A O 1
ATOM 1639 N N . PHE A 1 218 ? 22.594 -5.855 -6.547 1 98.44 218 PHE A N 1
ATOM 1640 C CA . PHE A 1 218 ? 22.547 -4.973 -5.387 1 98.44 218 PHE A CA 1
ATOM 1641 C C . PHE A 1 218 ? 23.891 -4.922 -4.68 1 98.44 218 PHE A C 1
ATOM 1643 O O . PHE A 1 218 ? 24.266 -3.885 -4.133 1 98.44 218 PHE A O 1
ATOM 1650 N N . THR A 1 219 ? 24.625 -6.059 -4.691 1 97.88 219 THR A N 1
ATOM 1651 C CA . THR A 1 219 ? 25.984 -6.055 -4.172 1 97.88 219 THR A CA 1
ATOM 1652 C C . THR A 1 219 ? 26.875 -5.117 -4.992 1 97.88 219 THR A C 1
ATOM 1654 O O . THR A 1 219 ? 27.672 -4.355 -4.43 1 97.88 219 THR A O 1
ATOM 1657 N N . ALA A 1 220 ? 26.703 -5.172 -6.27 1 97.62 220 ALA A N 1
ATOM 1658 C CA . ALA A 1 220 ? 27.469 -4.293 -7.152 1 97.62 220 ALA A CA 1
ATOM 1659 C C . ALA A 1 220 ? 27.109 -2.83 -6.922 1 97.62 220 ALA A C 1
ATOM 1661 O O . ALA A 1 220 ? 27.984 -1.957 -6.918 1 97.62 220 ALA A O 1
ATOM 1662 N N . ALA A 1 221 ? 25.812 -2.537 -6.754 1 97.56 221 ALA A N 1
ATOM 1663 C CA . ALA A 1 221 ? 25.344 -1.175 -6.504 1 97.56 221 ALA A CA 1
ATOM 1664 C C . ALA A 1 221 ? 25.938 -0.624 -5.207 1 97.56 221 ALA A C 1
ATOM 1666 O O . ALA A 1 221 ? 26.391 0.522 -5.164 1 97.56 221 ALA A O 1
ATOM 1667 N N . ALA A 1 222 ? 25.891 -1.433 -4.188 1 96.25 222 ALA A N 1
ATOM 1668 C CA . ALA A 1 222 ? 26.438 -1.034 -2.896 1 96.25 222 ALA A CA 1
ATOM 1669 C C . ALA A 1 222 ? 27.922 -0.723 -3.012 1 96.25 222 ALA A C 1
ATOM 1671 O O . ALA A 1 222 ? 28.406 0.271 -2.459 1 96.25 222 ALA A O 1
ATOM 1672 N N . ALA A 1 223 ? 28.672 -1.536 -3.727 1 95 223 ALA A N 1
ATOM 1673 C CA . ALA A 1 223 ? 30.109 -1.35 -3.922 1 95 223 ALA A CA 1
ATOM 1674 C C . ALA A 1 223 ? 30.391 -0.06 -4.684 1 95 223 ALA A C 1
ATOM 1676 O O . ALA A 1 223 ? 31.344 0.663 -4.359 1 95 223 ALA A O 1
ATOM 1677 N N . GLN A 1 224 ? 29.641 0.194 -5.621 1 92.88 224 GLN A N 1
ATOM 1678 C CA . GLN A 1 224 ? 29.766 1.4 -6.43 1 92.88 224 GLN A CA 1
ATOM 1679 C C . GLN A 1 224 ? 29.625 2.656 -5.574 1 92.88 224 GLN A C 1
ATOM 1681 O O . GLN A 1 224 ? 30.359 3.627 -5.754 1 92.88 224 GLN A O 1
ATOM 1686 N N . CYS A 1 225 ? 28.688 2.693 -4.691 1 90.25 225 CYS A N 1
ATOM 1687 C CA . CYS A 1 225 ? 28.391 3.867 -3.879 1 90.25 225 CYS A CA 1
ATOM 1688 C C . CYS A 1 225 ? 29.391 4.012 -2.736 1 90.25 225 CYS A C 1
ATOM 1690 O O . CYS A 1 225 ? 29.656 5.125 -2.277 1 90.25 225 CYS A O 1
ATOM 1692 N N . SER A 1 226 ? 29.891 2.955 -2.217 1 84.88 226 SER A N 1
ATOM 1693 C CA . SER A 1 226 ? 30.906 3.018 -1.173 1 84.88 226 SER A CA 1
ATOM 1694 C C . SER A 1 226 ? 32.219 3.58 -1.713 1 84.88 226 SER A C 1
ATOM 1696 O O . SER A 1 226 ? 32.938 4.266 -0.993 1 84.88 226 SER A O 1
ATOM 1698 N N . SER A 1 227 ? 32.562 3.297 -2.875 1 74.62 227 SER A N 1
ATOM 1699 C CA . SER A 1 227 ? 33.812 3.775 -3.5 1 74.62 227 SER A CA 1
ATOM 1700 C C . SER A 1 227 ? 33.688 5.258 -3.85 1 74.62 227 SER A C 1
ATOM 1702 O O . SER A 1 227 ? 34.688 5.984 -3.768 1 74.62 227 SER A O 1
ATOM 1704 N N . SER A 1 228 ? 32.531 5.656 -4.25 1 62.12 228 SER A N 1
ATOM 1705 C CA . SER A 1 228 ? 32.312 7.055 -4.621 1 62.12 228 SER A CA 1
ATOM 1706 C C . SER A 1 228 ? 32.344 7.965 -3.398 1 62.12 228 SER A C 1
ATOM 1708 O O . SER A 1 228 ? 32.719 9.133 -3.496 1 62.12 228 SER A O 1
ATOM 1710 N N . SER A 1 229 ? 31.719 7.527 -2.285 1 57.94 229 SER A N 1
ATOM 1711 C CA . SER A 1 229 ? 31.766 8.359 -1.09 1 57.94 229 SER A CA 1
ATOM 1712 C C . SER A 1 229 ? 33.188 8.695 -0.699 1 57.94 229 SER A C 1
ATOM 1714 O O . SER A 1 229 ? 33.438 9.703 -0.028 1 57.94 229 SER A O 1
ATOM 1716 N N . SER A 1 230 ? 34.219 7.723 -0.906 1 46.94 230 SER A N 1
ATOM 1717 C CA . SER A 1 230 ? 35.594 8.039 -0.633 1 46.94 230 SER A CA 1
ATOM 1718 C C . SER A 1 230 ? 36.156 9.07 -1.624 1 46.94 230 SER A C 1
ATOM 1720 O O . SER A 1 230 ? 37.156 9.719 -1.364 1 46.94 230 SER A O 1
ATOM 1722 N N . SER A 1 231 ? 35.719 8.938 -2.82 1 42.97 231 SER A N 1
ATOM 1723 C CA . SER A 1 231 ? 36.25 9.93 -3.764 1 42.97 231 SER A CA 1
ATOM 1724 C C . SER A 1 231 ? 35.375 11.195 -3.746 1 42.97 231 SER A C 1
ATOM 1726 O O . SER A 1 231 ? 34.188 11.133 -3.506 1 42.97 231 SER A O 1
ATOM 1728 N N . SER A 1 232 ? 35.906 12.328 -3.322 1 38.72 232 SER A N 1
ATOM 1729 C CA . SER A 1 232 ? 35.406 13.695 -3.168 1 38.72 232 SER A CA 1
ATOM 1730 C C . SER A 1 232 ? 34.344 14.023 -4.207 1 38.72 232 SER A C 1
ATOM 1732 O O . SER A 1 232 ? 33.844 15.148 -4.273 1 38.72 232 SER A O 1
ATOM 1734 N N . SER A 1 233 ? 34.25 13.312 -5.336 1 38.47 233 SER A N 1
ATOM 1735 C CA . SER A 1 233 ? 33.469 13.867 -6.453 1 38.47 233 SER A CA 1
ATOM 1736 C C . SER A 1 233 ? 31.984 13.773 -6.203 1 38.47 233 SER A C 1
ATOM 1738 O O . SER A 1 233 ? 31.469 12.727 -5.805 1 38.47 233 SER A O 1
ATOM 1740 N N . SER A 1 234 ? 31.219 14.852 -5.863 1 43.06 234 SER A N 1
ATOM 1741 C CA . SER A 1 234 ? 29.859 15.352 -5.707 1 43.06 234 SER A CA 1
ATOM 1742 C C . SER A 1 234 ? 28.891 14.586 -6.59 1 43.06 234 SER A C 1
ATOM 1744 O O . SER A 1 234 ? 27.672 14.766 -6.484 1 43.06 234 SER A O 1
ATOM 1746 N N . SER A 1 235 ? 29.422 13.844 -7.633 1 45.69 235 SER A N 1
ATOM 1747 C CA . SER A 1 235 ? 28.594 13.414 -8.758 1 45.69 235 SER A CA 1
ATOM 1748 C C . SER A 1 235 ? 28.125 11.977 -8.57 1 45.69 235 SER A C 1
ATOM 1750 O O . SER A 1 235 ? 27.609 11.359 -9.508 1 45.69 235 SER A O 1
ATOM 1752 N N . GLY A 1 236 ? 28.422 11.344 -7.469 1 56.34 236 GLY A N 1
ATOM 1753 C CA . GLY A 1 236 ? 28.109 9.93 -7.453 1 56.34 236 GLY A CA 1
ATOM 1754 C C . GLY A 1 236 ? 26.609 9.648 -7.395 1 56.34 236 GLY A C 1
ATOM 1755 O O . GLY A 1 236 ? 25.844 10.477 -6.898 1 56.34 236 GLY A O 1
ATOM 1756 N N . SER A 1 237 ? 26.141 8.695 -8.211 1 72.56 237 SER A N 1
ATOM 1757 C CA . SER A 1 237 ? 24.734 8.297 -8.297 1 72.56 237 SER A CA 1
ATOM 1758 C C . SER A 1 237 ? 24.203 7.828 -6.945 1 72.56 237 SER A C 1
ATOM 1760 O O . SER A 1 237 ? 24.953 7.266 -6.145 1 72.56 237 SER A O 1
ATOM 1762 N N . GLY A 1 238 ? 23.141 8.352 -6.426 1 91.56 238 GLY A N 1
ATOM 1763 C CA . GLY A 1 238 ? 22.453 7.875 -5.238 1 91.56 238 GLY A CA 1
ATOM 1764 C C . GLY A 1 238 ? 22.219 6.375 -5.246 1 91.56 238 GLY A C 1
ATOM 1765 O O . GLY A 1 238 ? 22.281 5.738 -6.297 1 91.56 238 GLY A O 1
ATOM 1766 N N . ILE A 1 239 ? 22.203 5.785 -4.105 1 95.38 239 ILE A N 1
ATOM 1767 C CA . ILE A 1 239 ? 22.141 4.34 -3.926 1 95.38 239 ILE A CA 1
ATOM 1768 C C . ILE A 1 239 ? 20.938 3.781 -4.691 1 95.38 239 ILE A C 1
ATOM 1770 O O . ILE A 1 239 ? 21.016 2.688 -5.254 1 95.38 239 ILE A O 1
ATOM 1774 N N . PHE A 1 240 ? 19.812 4.465 -4.762 1 96.69 240 PHE A N 1
ATOM 1775 C CA . PHE A 1 240 ? 18.641 3.98 -5.48 1 96.69 240 PHE A CA 1
ATOM 1776 C C . PHE A 1 240 ? 18.891 3.986 -6.984 1 96.69 240 PHE A C 1
ATOM 1778 O O . PHE A 1 240 ? 18.516 3.045 -7.684 1 96.69 240 PHE A O 1
ATOM 1785 N N . GLU A 1 241 ? 19.531 5.008 -7.465 1 96.19 241 GLU A N 1
ATOM 1786 C CA . GLU A 1 241 ? 19.875 5.07 -8.883 1 96.19 241 GLU A CA 1
ATOM 1787 C C . GLU A 1 241 ? 20.875 3.982 -9.266 1 96.19 241 GLU A C 1
ATOM 1789 O O . GLU A 1 241 ? 20.75 3.361 -10.32 1 96.19 241 GLU A O 1
ATOM 1794 N N . ALA A 1 242 ? 21.859 3.816 -8.375 1 97.12 242 ALA A N 1
ATOM 1795 C CA . ALA A 1 242 ? 22.828 2.754 -8.617 1 97.12 242 ALA A CA 1
ATOM 1796 C C . ALA A 1 242 ? 22.156 1.386 -8.641 1 97.12 242 ALA A C 1
ATOM 1798 O O . ALA A 1 242 ? 22.469 0.544 -9.484 1 97.12 242 ALA A O 1
ATOM 1799 N N . ALA A 1 243 ? 21.266 1.166 -7.723 1 98.06 243 ALA A N 1
ATOM 1800 C CA . ALA A 1 243 ? 20.531 -0.092 -7.656 1 98.06 243 ALA A CA 1
ATOM 1801 C C . ALA A 1 243 ? 19.719 -0.323 -8.938 1 98.06 243 ALA A C 1
ATOM 1803 O O . ALA A 1 243 ? 19.75 -1.419 -9.5 1 98.06 243 ALA A O 1
ATOM 1804 N N . LYS A 1 244 ? 19.047 0.685 -9.398 1 97.75 244 LYS A N 1
ATOM 1805 C CA . LYS A 1 244 ? 18.25 0.618 -10.617 1 97.75 244 LYS A CA 1
ATOM 1806 C C . LYS A 1 244 ? 19.109 0.26 -11.82 1 97.75 244 LYS A C 1
ATOM 1808 O O . LYS A 1 244 ? 18.766 -0.639 -12.594 1 97.75 244 LYS A O 1
ATOM 1813 N N . GLN A 1 245 ? 20.219 0.933 -11.922 1 98.06 245 GLN A N 1
ATOM 1814 C CA . GLN A 1 245 ? 21.094 0.753 -13.062 1 98.06 245 GLN A CA 1
ATOM 1815 C C . GLN A 1 245 ? 21.734 -0.636 -13.062 1 98.06 245 GLN A C 1
ATOM 1817 O O . GLN A 1 245 ? 21.766 -1.315 -14.086 1 98.06 245 GLN A O 1
ATOM 1822 N N . GLN A 1 246 ? 22.234 -1.009 -11.93 1 98.38 246 GLN A N 1
ATOM 1823 C CA . GLN A 1 246 ? 22.906 -2.303 -11.836 1 98.38 246 GLN A CA 1
ATOM 1824 C C . GLN A 1 246 ? 21.922 -3.447 -12.07 1 98.38 246 GLN A C 1
ATOM 1826 O O . GLN A 1 246 ? 22.25 -4.434 -12.727 1 98.38 246 GLN A O 1
ATOM 1831 N N . LEU A 1 247 ? 20.703 -3.328 -11.547 1 98.69 247 LEU A N 1
ATOM 1832 C CA . LEU A 1 247 ? 19.719 -4.375 -11.75 1 98.69 247 LEU A CA 1
ATOM 1833 C C . LEU A 1 247 ? 19.312 -4.469 -13.219 1 98.69 247 LEU A C 1
ATOM 1835 O O . LEU A 1 247 ? 19.234 -5.566 -13.773 1 98.69 247 LEU A O 1
ATOM 1839 N N . HIS A 1 248 ? 19.078 -3.314 -13.82 1 98.69 248 HIS A N 1
ATOM 1840 C CA . HIS A 1 248 ? 18.75 -3.27 -15.242 1 98.69 248 HIS A CA 1
ATOM 1841 C C . HIS A 1 248 ? 19.828 -3.969 -16.078 1 98.69 248 HIS A C 1
ATOM 1843 O O . HIS A 1 248 ? 19.516 -4.809 -16.922 1 98.69 248 HIS A O 1
ATOM 1849 N N . ASN A 1 249 ? 21.078 -3.668 -15.773 1 98.56 249 ASN A N 1
ATOM 1850 C CA . ASN A 1 249 ? 22.203 -4.195 -16.531 1 98.56 249 ASN A CA 1
ATOM 1851 C C . ASN A 1 249 ? 22.344 -5.703 -16.359 1 98.56 249 ASN A C 1
ATOM 1853 O O . ASN A 1 249 ? 22.516 -6.438 -17.328 1 98.56 249 ASN A O 1
ATOM 1857 N N . VAL A 1 250 ? 22.281 -6.141 -15.156 1 98.56 250 VAL A N 1
ATOM 1858 C CA . VAL A 1 250 ? 22.469 -7.551 -14.844 1 98.56 250 VAL A CA 1
ATOM 1859 C C . VAL A 1 250 ? 21.344 -8.383 -15.469 1 98.56 250 VAL A C 1
ATOM 1861 O O . VAL A 1 250 ? 21.609 -9.414 -16.094 1 98.56 250 VAL A O 1
ATOM 1864 N N . LEU A 1 251 ? 20.094 -7.941 -15.367 1 98.62 251 LEU A N 1
ATOM 1865 C CA . LEU A 1 251 ? 18.969 -8.695 -15.898 1 98.62 251 LEU A CA 1
ATOM 1866 C C . LEU A 1 251 ? 19.016 -8.75 -17.422 1 98.62 251 LEU A C 1
ATOM 1868 O O . LEU A 1 251 ? 18.812 -9.805 -18.016 1 98.62 251 LEU A O 1
ATOM 1872 N N . LEU A 1 252 ? 19.328 -7.633 -18.047 1 98.31 252 LEU A N 1
ATOM 1873 C CA . LEU A 1 252 ? 19.391 -7.59 -19.5 1 98.31 252 LEU A CA 1
ATOM 1874 C C . LEU A 1 252 ? 20.516 -8.477 -20.031 1 98.31 252 LEU A C 1
ATOM 1876 O O . LEU A 1 252 ? 20.359 -9.133 -21.062 1 98.31 252 LEU A O 1
ATOM 1880 N N . GLN A 1 253 ? 21.641 -8.469 -19.344 1 98 253 GLN A N 1
ATOM 1881 C CA . GLN A 1 253 ? 22.781 -9.289 -19.719 1 98 253 GLN A CA 1
ATOM 1882 C C . GLN A 1 253 ? 22.406 -10.766 -19.797 1 98 253 GLN A C 1
ATOM 1884 O O . GLN A 1 253 ? 22.844 -11.484 -20.688 1 98 253 GLN A O 1
ATOM 1889 N N . HIS A 1 254 ? 21.562 -11.219 -18.922 1 98.06 254 HIS A N 1
ATOM 1890 C CA . HIS A 1 254 ? 21.266 -12.641 -18.812 1 98.06 254 HIS A CA 1
ATOM 1891 C C . HIS A 1 254 ? 19.969 -13 -19.531 1 98.06 254 HIS A C 1
ATOM 1893 O O . HIS A 1 254 ? 19.844 -14.102 -20.062 1 98.06 254 HIS A O 1
ATOM 1899 N N . TRP A 1 255 ? 19.031 -12.055 -19.641 1 98.5 255 TRP A N 1
ATOM 1900 C CA . TRP A 1 255 ? 17.703 -12.406 -20.125 1 98.5 255 TRP A CA 1
ATOM 1901 C C . TRP A 1 255 ? 17.578 -12.094 -21.625 1 98.5 255 TRP A C 1
ATOM 1903 O O . TRP A 1 255 ? 16.703 -12.633 -22.297 1 98.5 255 TRP A O 1
ATOM 1913 N N . ALA A 1 256 ? 18.5 -11.25 -22.172 1 98.44 256 ALA A N 1
ATOM 1914 C CA . ALA A 1 256 ? 18.469 -11 -23.609 1 98.44 256 ALA A CA 1
ATOM 1915 C C . ALA A 1 256 ? 18.812 -12.266 -24.391 1 98.44 256 ALA A C 1
ATOM 1917 O O . ALA A 1 256 ? 18.109 -12.641 -25.328 1 98.44 256 ALA A O 1
ATOM 1918 N N . PRO A 1 257 ? 19.875 -12.992 -24.016 1 98.25 257 PRO A N 1
ATOM 1919 C CA . PRO A 1 257 ? 20.156 -14.258 -24.688 1 98.25 257 PRO A CA 1
ATOM 1920 C C . PRO A 1 257 ? 19.047 -15.289 -24.5 1 98.25 257 PRO A C 1
ATOM 1922 O O . PRO A 1 257 ? 18.781 -16.078 -25.406 1 98.25 257 PRO A O 1
ATOM 1925 N N . LEU A 1 258 ? 18.438 -15.305 -23.359 1 98.62 258 LEU A N 1
ATOM 1926 C CA . LEU A 1 258 ? 17.328 -16.219 -23.125 1 98.62 258 LEU A CA 1
ATOM 1927 C C . LEU A 1 258 ? 16.172 -15.93 -24.062 1 98.62 258 LEU A C 1
ATOM 1929 O O . LEU A 1 258 ? 15.555 -16.844 -24.594 1 98.62 258 LEU A O 1
ATOM 1933 N N . GLN A 1 259 ? 15.844 -14.625 -24.219 1 98.62 259 GLN A N 1
ATOM 1934 C CA . GLN A 1 259 ? 14.805 -14.242 -25.172 1 98.62 259 GLN A CA 1
ATOM 1935 C C . GLN A 1 259 ? 15.172 -14.68 -26.594 1 98.62 259 GLN A C 1
ATOM 1937 O O . GLN A 1 259 ? 14.312 -15.141 -27.344 1 98.62 259 GLN A O 1
ATOM 1942 N N . ALA A 1 260 ? 16.438 -14.516 -26.969 1 98.62 260 ALA A N 1
ATOM 1943 C CA . ALA A 1 260 ? 16.891 -14.961 -28.281 1 98.62 260 ALA A CA 1
ATOM 1944 C C . ALA A 1 260 ? 16.656 -16.453 -28.469 1 98.62 260 ALA A C 1
ATOM 1946 O O . ALA A 1 260 ? 16.203 -16.891 -29.516 1 98.62 260 ALA A O 1
ATOM 1947 N N . ALA A 1 261 ? 16.969 -17.188 -27.453 1 98.62 261 ALA A N 1
ATOM 1948 C CA . ALA A 1 261 ? 16.75 -18.641 -27.484 1 98.62 261 ALA A CA 1
ATOM 1949 C C . ALA A 1 261 ? 15.266 -18.953 -27.625 1 98.62 261 ALA A C 1
ATOM 1951 O O . ALA A 1 261 ? 14.898 -19.891 -28.344 1 98.62 261 ALA A O 1
ATOM 1952 N N . ALA A 1 262 ? 14.414 -18.219 -26.938 1 98.69 262 ALA A N 1
ATOM 1953 C CA . ALA A 1 262 ? 12.969 -18.422 -27 1 98.69 262 ALA A CA 1
ATOM 1954 C C . ALA A 1 262 ? 12.445 -18.141 -28.406 1 98.69 262 ALA A C 1
ATOM 1956 O O . ALA A 1 262 ? 11.57 -18.859 -28.906 1 98.69 262 ALA A O 1
ATOM 1957 N N . LEU A 1 263 ? 12.961 -17.125 -29 1 98.25 263 LEU A N 1
ATOM 1958 C CA . LEU A 1 263 ? 12.578 -16.781 -30.359 1 98.25 263 LEU A CA 1
ATOM 1959 C C . LEU A 1 263 ? 13.031 -17.859 -31.344 1 98.25 263 LEU A C 1
ATOM 1961 O O . LEU A 1 263 ? 12.352 -18.125 -32.344 1 98.25 263 LEU A O 1
ATOM 1965 N N . GLU A 1 264 ? 14.148 -18.484 -31.094 1 98.06 264 GLU A N 1
ATOM 1966 C CA . GLU A 1 264 ? 14.602 -19.609 -31.891 1 98.06 264 GLU A CA 1
ATOM 1967 C C . GLU A 1 264 ? 13.656 -20.797 -31.766 1 98.06 264 GLU A C 1
ATOM 1969 O O . GLU A 1 264 ? 13.391 -21.5 -32.75 1 98.06 264 GLU A O 1
ATOM 1974 N N . ILE A 1 265 ? 13.258 -21 -30.594 1 97.81 265 ILE A N 1
ATOM 1975 C CA . ILE A 1 265 ? 12.305 -22.078 -30.344 1 97.81 265 ILE A CA 1
ATOM 1976 C C . ILE A 1 265 ? 11.031 -21.812 -31.141 1 97.81 265 ILE A C 1
ATOM 1978 O O . ILE A 1 265 ? 10.5 -22.734 -31.781 1 97.81 265 ILE A O 1
ATOM 1982 N N . GLU A 1 266 ? 10.516 -20.594 -31.062 1 97.31 266 GLU A N 1
ATOM 1983 C CA . GLU A 1 266 ? 9.328 -20.219 -31.828 1 97.31 266 GLU A CA 1
ATOM 1984 C C . GLU A 1 266 ? 9.547 -20.469 -33.312 1 97.31 266 GLU A C 1
ATOM 1986 O O . GLU A 1 266 ? 8.68 -21.031 -34 1 97.31 266 GLU A O 1
ATOM 1991 N N . ALA A 1 267 ? 10.711 -20.094 -33.812 1 95.81 267 ALA A N 1
ATOM 1992 C CA . ALA A 1 267 ? 11.039 -20.234 -35.25 1 95.81 267 ALA A CA 1
ATOM 1993 C C . ALA A 1 267 ? 11.125 -21.703 -3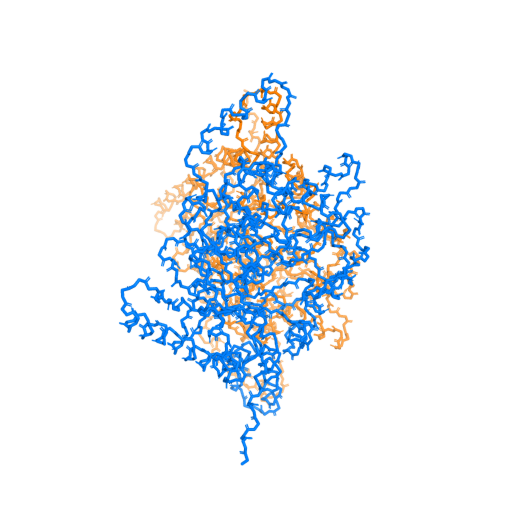5.625 1 95.81 267 ALA A C 1
ATOM 1995 O O . ALA A 1 267 ? 10.664 -22.109 -36.688 1 95.81 267 ALA A O 1
ATOM 1996 N N . ALA A 1 268 ? 11.75 -22.484 -34.812 1 93.62 268 ALA A N 1
ATOM 1997 C CA . ALA A 1 268 ? 11.891 -23.906 -35.094 1 93.62 268 ALA A CA 1
ATOM 1998 C C . ALA A 1 268 ? 10.531 -24.594 -35.125 1 93.62 268 ALA A C 1
ATOM 2000 O O . ALA A 1 268 ? 10.297 -25.484 -35.938 1 93.62 268 ALA A O 1
ATOM 2001 N N . ALA A 1 269 ? 9.711 -24.188 -34.156 1 91 269 ALA A N 1
ATOM 2002 C CA . ALA A 1 269 ? 8.367 -24.75 -34.156 1 91 269 ALA A CA 1
ATOM 2003 C C . ALA A 1 269 ? 7.594 -24.391 -35.406 1 91 269 ALA A C 1
ATOM 2005 O O . ALA A 1 269 ? 6.855 -25.219 -35.969 1 91 269 ALA A O 1
ATOM 2006 N N . ALA A 1 270 ? 7.766 -23.188 -35.875 1 90.31 270 ALA A N 1
ATOM 2007 C CA . ALA A 1 270 ? 7.121 -22.734 -37.094 1 90.31 270 ALA A CA 1
ATOM 2008 C C . ALA A 1 270 ? 7.633 -23.5 -38.312 1 90.31 270 ALA A C 1
ATOM 2010 O O . ALA A 1 270 ? 6.855 -23.891 -39.188 1 90.31 270 ALA A O 1
ATOM 2011 N N . ALA A 1 271 ? 8.875 -23.734 -38.312 1 89.44 271 ALA A N 1
ATOM 2012 C CA . ALA A 1 271 ? 9.492 -24.453 -39.438 1 89.44 271 ALA A CA 1
ATOM 2013 C C . ALA A 1 271 ? 9.023 -25.906 -39.469 1 89.44 271 ALA A C 1
ATOM 2015 O O . ALA A 1 271 ? 8.734 -26.453 -40.531 1 89.44 271 ALA A O 1
ATOM 2016 N N . ALA A 1 272 ? 9.039 -26.5 -38.312 1 85.75 272 ALA A N 1
ATOM 2017 C CA . ALA A 1 272 ? 8.578 -27.875 -38.219 1 85.75 272 ALA A CA 1
ATOM 2018 C C . ALA A 1 272 ? 7.125 -28 -38.688 1 85.75 272 ALA A C 1
ATOM 2020 O O . ALA A 1 272 ? 6.754 -28.984 -39.344 1 85.75 272 ALA A O 1
ATOM 2021 N N . ALA A 1 273 ? 6.309 -27.047 -38.312 1 83.44 273 ALA A N 1
ATOM 2022 C CA . ALA A 1 273 ? 4.895 -27.031 -38.688 1 83.44 273 ALA A CA 1
ATOM 2023 C C . ALA A 1 273 ? 4.719 -26.875 -40.188 1 83.44 273 ALA A C 1
ATOM 2025 O O . ALA A 1 273 ? 3.762 -27.391 -40.75 1 83.44 273 ALA A O 1
ATOM 2026 N N . ALA A 1 274 ? 5.613 -26.172 -40.844 1 80.94 274 ALA A N 1
ATOM 2027 C CA . ALA A 1 274 ? 5.543 -25.906 -42.25 1 80.94 274 ALA A CA 1
ATOM 2028 C C . ALA A 1 274 ? 5.848 -27.156 -43.062 1 80.94 274 ALA A C 1
ATOM 2030 O O . ALA A 1 274 ? 5.328 -27.328 -44.188 1 80.94 274 ALA A O 1
ATOM 2031 N N . VAL A 1 275 ? 6.789 -27.984 -42.688 1 76.81 275 VAL A N 1
ATOM 2032 C CA . VAL A 1 275 ? 7.223 -29.172 -43.406 1 76.81 275 VAL A CA 1
ATOM 2033 C C . VAL A 1 275 ? 6.258 -30.312 -43.156 1 76.81 275 VAL A C 1
ATOM 2035 O O . VAL A 1 275 ? 6.086 -31.203 -44 1 76.81 275 VAL A O 1
ATOM 2038 N N . SER A 1 276 ? 6.008 -30.281 -41.969 1 64.5 276 SER A N 1
ATOM 2039 C CA . SER A 1 276 ? 5.133 -31.406 -41.625 1 64.5 276 SER A CA 1
ATOM 2040 C C . SER A 1 276 ? 3.758 -31.25 -42.281 1 64.5 276 SER A C 1
ATOM 2042 O O . SER A 1 276 ? 3.006 -30.328 -41.938 1 64.5 276 SER A O 1
ATOM 2044 N N . GLN A 1 277 ? 3.928 -31.141 -43.625 1 52.66 277 GLN A N 1
ATOM 2045 C CA . GLN A 1 277 ? 2.621 -31.25 -44.281 1 52.66 277 GLN A CA 1
ATOM 2046 C C . GLN A 1 277 ? 1.751 -32.281 -43.594 1 52.66 277 GLN A C 1
ATOM 2048 O O . GLN A 1 277 ? 2.266 -33.219 -42.969 1 52.66 277 GLN A O 1
ATOM 2053 N N . PRO A 1 278 ? 0.336 -32.5 -44 1 45.03 278 PRO A N 1
ATOM 2054 C CA . PRO A 1 278 ? -0.934 -31.953 -43.531 1 45.03 278 PRO A CA 1
ATOM 2055 C C . PRO A 1 278 ? -0.895 -31.594 -42.031 1 45.03 278 PRO A C 1
ATOM 2057 O O . PRO A 1 278 ? -1.212 -30.453 -41.656 1 45.03 278 PRO A O 1
ATOM 2060 N N . SER A 1 279 ? -1.188 -32.469 -41.062 1 43.72 279 SER A N 1
ATOM 2061 C CA . SER A 1 279 ? -2.062 -32.594 -39.906 1 43.72 279 SER A CA 1
ATOM 2062 C C . SER A 1 279 ? -1.318 -32.219 -38.625 1 43.72 279 SER A C 1
ATOM 2064 O O . SER A 1 279 ? -1.939 -31.969 -37.594 1 43.72 279 SER A O 1
ATOM 2066 N N . GLY A 1 280 ? 0.174 -32.312 -38.375 1 51.19 280 GLY A N 1
ATOM 2067 C CA . GLY A 1 280 ? 0.442 -32.594 -36.969 1 51.19 280 GLY A CA 1
ATOM 2068 C C . GLY A 1 280 ? 1.277 -31.547 -36.281 1 51.19 280 GLY A C 1
ATOM 2069 O O . GLY A 1 280 ? 1.269 -31.422 -35.062 1 51.19 280 GLY A O 1
ATOM 2070 N N . ALA A 1 281 ? 2.363 -30.938 -37.062 1 58.91 281 ALA A N 1
ATOM 2071 C CA . ALA A 1 281 ? 3.186 -30.062 -36.219 1 58.91 281 ALA A CA 1
ATOM 2072 C C . ALA A 1 281 ? 2.49 -28.734 -35.969 1 58.91 281 ALA A C 1
ATOM 2074 O O . ALA A 1 281 ? 1.857 -28.172 -36.844 1 58.91 281 ALA A O 1
ATOM 2075 N N . VAL A 1 282 ? 2.453 -28.266 -34.594 1 68.56 282 VAL A N 1
ATOM 2076 C CA . VAL A 1 282 ? 1.658 -27.141 -34.125 1 68.56 282 VAL A CA 1
ATOM 2077 C C . VAL A 1 282 ? 2.564 -25.938 -33.875 1 68.56 282 VAL A C 1
ATOM 2079 O O . VAL A 1 282 ? 3.676 -26.078 -33.344 1 68.56 282 VAL A O 1
ATOM 2082 N N . ARG A 1 283 ? 2.264 -24.875 -34.594 1 87.81 283 ARG A N 1
ATOM 2083 C CA . ARG A 1 283 ? 2.936 -23.609 -34.344 1 87.81 283 ARG A CA 1
ATOM 2084 C C . ARG A 1 283 ? 2.688 -23.125 -32.906 1 87.81 283 ARG A C 1
ATOM 2086 O O . ARG A 1 283 ? 1.565 -23.219 -32.406 1 87.81 283 ARG A O 1
ATOM 2093 N N . PHE A 1 284 ? 3.861 -22.859 -32.25 1 95.19 284 PHE A N 1
ATOM 2094 C CA . PHE A 1 284 ? 3.777 -22.266 -30.922 1 95.19 284 PHE A CA 1
ATOM 2095 C C . PHE A 1 284 ? 4.395 -20.875 -30.922 1 95.19 284 PHE A C 1
ATOM 2097 O O . PHE A 1 284 ? 5.52 -20.688 -31.375 1 95.19 284 PHE A O 1
ATOM 2104 N N . ARG A 1 285 ? 3.684 -19.922 -30.422 1 97 285 ARG A N 1
ATOM 2105 C CA . ARG A 1 285 ? 4.125 -18.531 -30.375 1 97 285 ARG A CA 1
ATOM 2106 C C . ARG A 1 285 ? 4.711 -18.172 -29.016 1 97 285 ARG A C 1
ATOM 2108 O O . ARG A 1 285 ? 4.125 -18.484 -27.984 1 97 285 ARG A O 1
ATOM 2115 N N . TYR A 1 286 ? 5.84 -17.531 -29.047 1 98.5 286 TYR A N 1
ATOM 2116 C CA . TYR A 1 286 ? 6.434 -17.016 -27.828 1 98.5 286 TYR A CA 1
ATOM 2117 C C . TYR A 1 286 ? 5.691 -15.773 -27.328 1 98.5 286 TYR A C 1
ATOM 2119 O O . TYR A 1 286 ? 5.676 -14.742 -28.016 1 98.5 286 TYR A O 1
ATOM 2127 N N . LEU A 1 287 ? 5.055 -15.867 -26.141 1 98.31 287 LEU A N 1
ATOM 2128 C CA . LEU A 1 287 ? 4.305 -14.758 -25.578 1 98.31 287 LEU A CA 1
ATOM 2129 C C . LEU A 1 287 ? 5.242 -13.75 -24.922 1 98.31 287 LEU A C 1
ATOM 2131 O O . LEU A 1 287 ? 4.961 -12.547 -24.906 1 98.31 287 LEU A O 1
ATOM 2135 N N . GLY A 1 288 ? 6.305 -14.297 -24.281 1 98.69 288 GLY A N 1
ATOM 2136 C CA . GLY A 1 288 ? 7.258 -13.422 -23.625 1 98.69 288 GLY A CA 1
ATOM 2137 C C . GLY A 1 288 ? 7.828 -14.016 -22.344 1 98.69 288 GLY A C 1
ATOM 2138 O O . GLY A 1 288 ? 7.5 -15.148 -21.984 1 98.69 288 GLY A O 1
ATOM 2139 N N . LEU A 1 289 ? 8.742 -13.242 -21.766 1 98.69 289 LEU A N 1
ATOM 2140 C CA . LEU A 1 289 ? 9.32 -13.555 -20.453 1 98.69 289 LEU A CA 1
ATOM 2141 C C . LEU A 1 289 ? 8.523 -12.898 -19.344 1 98.69 289 LEU A C 1
ATOM 2143 O O . LEU A 1 289 ? 8.188 -11.719 -19.422 1 98.69 289 LEU A O 1
ATOM 2147 N N . ASP A 1 290 ? 8.062 -13.641 -18.406 1 98.19 290 ASP A N 1
ATOM 2148 C CA . ASP A 1 290 ? 7.664 -13.039 -17.141 1 98.19 290 ASP A CA 1
ATOM 2149 C C . ASP A 1 290 ? 8.883 -12.648 -16.312 1 98.19 290 ASP A C 1
ATOM 2151 O O . ASP A 1 290 ? 9.562 -13.508 -15.758 1 98.19 290 ASP A O 1
ATOM 2155 N N . SER A 1 291 ? 9.102 -11.391 -16.172 1 97.69 291 SER A N 1
ATOM 2156 C CA . SER A 1 291 ? 10.344 -10.883 -15.578 1 97.69 291 SER A CA 1
ATOM 2157 C C . SER A 1 291 ? 10.266 -10.898 -14.055 1 97.69 291 SER A C 1
ATOM 2159 O O . SER A 1 291 ? 11.086 -10.258 -13.383 1 97.69 291 SER A O 1
ATOM 2161 N N . SER A 1 292 ? 9.258 -11.609 -13.5 1 97.25 292 SER A N 1
ATOM 2162 C CA . SER A 1 292 ? 9.133 -11.664 -12.047 1 97.25 292 SER A CA 1
ATOM 2163 C C . SER A 1 292 ? 10.391 -12.25 -11.406 1 97.25 292 SER A C 1
ATOM 2165 O O . SER A 1 292 ? 10.961 -13.211 -11.93 1 97.25 292 SER A O 1
ATOM 2167 N N . LEU A 1 293 ? 10.82 -11.695 -10.305 1 96.44 293 LEU A N 1
ATOM 2168 C CA . LEU A 1 293 ? 11.914 -12.25 -9.508 1 96.44 293 LEU A CA 1
ATOM 2169 C C . LEU A 1 293 ? 11.391 -13.289 -8.523 1 96.44 293 LEU A C 1
ATOM 2171 O O . LEU A 1 293 ? 10.961 -12.938 -7.418 1 96.44 293 LEU A O 1
ATOM 2175 N N . ALA A 1 294 ? 11.422 -14.445 -8.938 1 94.94 294 ALA A N 1
ATOM 2176 C CA . ALA A 1 294 ? 11.008 -15.562 -8.086 1 94.94 294 ALA A CA 1
ATOM 2177 C C . ALA A 1 294 ? 12.203 -16.141 -7.336 1 94.94 294 ALA A C 1
ATOM 2179 O O . ALA A 1 294 ? 13.297 -16.266 -7.895 1 94.94 294 ALA A O 1
ATOM 2180 N N . PRO A 1 295 ? 12.016 -16.516 -6.105 1 94.69 295 PRO A N 1
ATOM 2181 C CA . PRO A 1 295 ? 13.133 -17.016 -5.309 1 94.69 295 PRO A CA 1
ATOM 2182 C C . PRO A 1 295 ? 13.391 -18.516 -5.539 1 94.69 295 PRO A C 1
ATOM 2184 O O . PRO A 1 295 ? 12.539 -19.203 -6.094 1 94.69 295 PRO A O 1
ATOM 2187 N N . GLY A 1 296 ? 14.609 -18.906 -5.133 1 92 296 GLY A N 1
ATOM 2188 C CA . GLY A 1 296 ? 14.992 -20.312 -5.062 1 92 296 GLY A CA 1
ATOM 2189 C C . GLY A 1 296 ? 15.375 -20.75 -3.666 1 92 296 GLY A C 1
ATOM 2190 O O . GLY A 1 296 ? 15.438 -19.938 -2.744 1 92 296 GLY A O 1
ATOM 2191 N N . LEU A 1 297 ? 15.609 -22.047 -3.545 1 89.88 297 LEU A N 1
ATOM 2192 C CA . LEU A 1 297 ? 15.875 -22.609 -2.227 1 89.88 297 LEU A CA 1
ATOM 2193 C C . LEU A 1 297 ? 17.375 -22.656 -1.947 1 89.88 297 LEU A C 1
ATOM 2195 O O . LEU A 1 297 ? 17.797 -22.719 -0.788 1 89.88 297 LEU A O 1
ATOM 2199 N N . ASP A 1 298 ? 18.188 -22.641 -3.004 1 92.38 298 ASP A N 1
ATOM 2200 C CA . ASP A 1 298 ? 19.625 -22.828 -2.85 1 92.38 298 ASP A CA 1
ATOM 2201 C C . ASP A 1 298 ? 20.391 -21.578 -3.32 1 92.38 298 ASP A C 1
ATOM 2203 O O . ASP A 1 298 ? 21.578 -21.672 -3.656 1 92.38 298 ASP A O 1
ATOM 2207 N N . THR A 1 299 ? 19.828 -20.516 -3.473 1 94.56 299 THR A N 1
ATOM 2208 C CA . THR A 1 299 ? 20.375 -19.234 -3.887 1 94.56 299 THR A CA 1
ATOM 2209 C C . THR A 1 299 ? 20.312 -18.219 -2.748 1 94.56 299 THR A C 1
ATOM 2211 O O . THR A 1 299 ? 19.609 -18.438 -1.759 1 94.56 299 THR A O 1
ATOM 2214 N N . PRO A 1 300 ? 21.094 -17.141 -2.873 1 95.94 300 PRO A N 1
ATOM 2215 C CA . PRO A 1 300 ? 20.906 -16.109 -1.858 1 95.94 300 PRO A CA 1
ATOM 2216 C C . PRO A 1 300 ? 19.469 -15.625 -1.756 1 95.94 300 PRO A C 1
ATOM 2218 O O . PRO A 1 300 ? 18.859 -15.281 -2.77 1 95.94 300 PRO A O 1
ATOM 2221 N N . PRO A 1 301 ? 18.969 -15.695 -0.511 1 96.75 301 PRO A N 1
ATOM 2222 C CA . PRO A 1 301 ? 17.562 -15.297 -0.371 1 96.75 301 PRO A CA 1
ATOM 2223 C C . PRO A 1 301 ? 17.344 -13.828 -0.713 1 96.75 301 PRO A C 1
ATOM 2225 O O . PRO A 1 301 ? 18.281 -13.031 -0.716 1 96.75 301 PRO A O 1
ATOM 2228 N N . LEU A 1 302 ? 16.156 -13.469 -1.045 1 96.94 302 LEU A N 1
ATOM 2229 C CA . LEU A 1 302 ? 15.789 -12.102 -1.389 1 96.94 302 LEU A CA 1
ATOM 2230 C C . LEU A 1 302 ? 16.188 -11.133 -0.281 1 96.94 302 LEU A C 1
ATOM 2232 O O . LEU A 1 302 ? 16.641 -10.016 -0.557 1 96.94 302 LEU A O 1
ATOM 2236 N N . THR A 1 303 ? 16.031 -11.5 1.027 1 97.19 303 THR A N 1
ATOM 2237 C CA . THR A 1 303 ? 16.359 -10.648 2.168 1 97.19 303 THR A CA 1
ATOM 2238 C C . THR A 1 303 ? 17.828 -10.25 2.148 1 97.19 303 THR A C 1
ATOM 2240 O O . THR A 1 303 ? 18.188 -9.125 2.508 1 97.19 303 THR A O 1
ATOM 2243 N N . ALA A 1 304 ? 18.656 -11.172 1.695 1 97.25 304 ALA A N 1
ATOM 2244 C CA . ALA A 1 304 ? 20.094 -10.898 1.635 1 97.25 304 ALA A CA 1
ATOM 2245 C C . ALA A 1 304 ? 20.406 -9.789 0.629 1 97.25 304 ALA A C 1
ATOM 2247 O O . ALA A 1 304 ? 21.312 -8.984 0.839 1 97.25 304 ALA A O 1
ATOM 2248 N N . ALA A 1 305 ? 19.703 -9.781 -0.476 1 97.62 305 ALA A N 1
ATOM 2249 C CA . ALA A 1 305 ? 19.891 -8.719 -1.468 1 97.62 305 ALA A CA 1
ATOM 2250 C C . ALA A 1 305 ? 19.531 -7.355 -0.889 1 97.62 305 ALA A C 1
ATOM 2252 O O . ALA A 1 305 ? 20.266 -6.387 -1.074 1 97.62 305 ALA A O 1
ATOM 2253 N N . TYR A 1 306 ? 18.391 -7.273 -0.159 1 96.94 306 TYR A N 1
ATOM 2254 C CA . TYR A 1 306 ? 17.969 -6.027 0.478 1 96.94 306 TYR A CA 1
ATOM 2255 C C . TYR A 1 306 ? 19.031 -5.527 1.447 1 96.94 306 TYR A C 1
ATOM 2257 O O . TYR A 1 306 ? 19.375 -4.344 1.442 1 96.94 306 TYR A O 1
ATOM 2265 N N . GLU A 1 307 ? 19.516 -6.41 2.205 1 95.94 307 GLU A N 1
ATOM 2266 C CA . GLU A 1 307 ? 20.484 -6.055 3.23 1 95.94 307 GLU A CA 1
ATOM 2267 C C . GLU A 1 307 ? 21.828 -5.68 2.607 1 95.94 307 GLU A C 1
ATOM 2269 O O . GLU A 1 307 ? 22.516 -4.781 3.1 1 95.94 307 GLU A O 1
ATOM 2274 N N . ALA A 1 308 ? 22.172 -6.328 1.535 1 96.62 308 ALA A N 1
ATOM 2275 C CA . ALA A 1 308 ? 23.406 -6.023 0.826 1 96.62 308 ALA A CA 1
ATOM 2276 C C . ALA A 1 308 ? 23.375 -4.602 0.271 1 96.62 308 ALA A C 1
ATOM 2278 O O . ALA A 1 308 ? 24.406 -3.924 0.237 1 96.62 308 ALA A O 1
ATOM 2279 N N . LEU A 1 309 ? 22.25 -4.156 -0.188 1 97 309 LEU A N 1
ATOM 2280 C CA . LEU A 1 309 ? 22.125 -2.816 -0.754 1 97 309 LEU A CA 1
ATOM 2281 C C . LEU A 1 309 ? 22.391 -1.752 0.304 1 97 309 LEU A C 1
ATOM 2283 O O . LEU A 1 309 ? 22.938 -0.692 0 1 97 309 LEU A O 1
ATOM 2287 N N . GLY A 1 310 ? 21.844 -1.961 1.52 1 94.12 310 GLY A N 1
ATOM 2288 C CA . GLY A 1 310 ? 22.219 -1.129 2.65 1 94.12 310 GLY A CA 1
ATOM 2289 C C . GLY A 1 310 ? 21.266 0.015 2.898 1 94.12 310 GLY A C 1
ATOM 2290 O O . GLY A 1 310 ? 21.484 0.846 3.781 1 94.12 310 GLY A O 1
ATOM 2291 N N . CYS A 1 311 ? 20.172 0.076 2.205 1 92 311 CYS A N 1
ATOM 2292 C CA . CYS A 1 311 ? 19.188 1.146 2.387 1 92 311 CYS A CA 1
ATOM 2293 C C . CYS A 1 311 ? 18.312 0.874 3.596 1 92 311 CYS A C 1
ATOM 2295 O O . CYS A 1 311 ? 17.719 1.798 4.16 1 92 311 CYS A O 1
ATOM 2297 N N . CYS A 1 312 ? 18.109 -0.384 3.828 1 92.19 312 CYS A N 1
ATOM 2298 C CA . CYS A 1 312 ? 17.375 -0.803 5.02 1 92.19 312 CYS A CA 1
ATOM 2299 C C . CYS A 1 312 ? 18.25 -1.681 5.91 1 92.19 312 CYS A C 1
ATOM 2301 O O . CYS A 1 312 ? 19.156 -2.352 5.426 1 92.19 312 CYS A O 1
ATOM 2303 N N . ARG A 1 313 ? 18.047 -1.628 7.234 1 89.94 313 ARG A N 1
ATOM 2304 C CA . ARG A 1 313 ? 18.797 -2.465 8.164 1 89.94 313 ARG A CA 1
ATOM 2305 C C . ARG A 1 313 ? 18.484 -3.943 7.941 1 89.94 313 ARG A C 1
ATOM 2307 O O . ARG A 1 313 ? 19.391 -4.781 7.973 1 89.94 313 ARG A O 1
ATOM 2314 N N . ARG A 1 314 ? 17.328 -4.254 7.719 1 93.88 314 ARG A N 1
ATOM 2315 C CA . ARG A 1 314 ? 16.844 -5.598 7.426 1 93.88 314 ARG A CA 1
ATOM 2316 C C . ARG A 1 314 ? 15.602 -5.543 6.535 1 93.88 314 ARG A C 1
ATOM 2318 O O . ARG A 1 314 ? 14.891 -4.539 6.516 1 93.88 314 ARG A O 1
ATOM 2325 N N . PHE A 1 315 ? 15.344 -6.668 5.781 1 95.75 315 PHE A N 1
ATOM 2326 C CA . PHE A 1 315 ? 14.07 -6.773 5.078 1 95.75 315 PHE A CA 1
ATOM 2327 C C . PHE A 1 315 ? 12.906 -6.688 6.051 1 95.75 315 PHE A C 1
ATOM 2329 O O . PHE A 1 315 ? 12.922 -7.328 7.102 1 95.75 315 PHE A O 1
ATOM 2336 N N . GLY A 1 316 ? 11.93 -5.906 5.754 1 94.12 316 GLY A N 1
ATOM 2337 C CA . GLY A 1 316 ? 10.797 -5.699 6.641 1 94.12 316 GLY A CA 1
ATOM 2338 C C . GLY A 1 316 ? 10.867 -4.391 7.402 1 94.12 316 GLY A C 1
ATOM 2339 O O . GLY A 1 316 ? 9.859 -3.918 7.93 1 94.12 316 GLY A O 1
ATOM 2340 N N . GLY A 1 317 ? 12.039 -3.844 7.512 1 94.62 317 GLY A N 1
ATOM 2341 C CA . GLY A 1 317 ? 12.227 -2.562 8.172 1 94.62 317 GLY A CA 1
ATOM 2342 C C . GLY A 1 317 ? 12.016 -1.378 7.246 1 94.62 317 GLY A C 1
ATOM 2343 O O . GLY A 1 317 ? 11.672 -1.552 6.074 1 94.62 317 GLY A O 1
ATOM 2344 N N . ALA A 1 318 ? 12.234 -0.174 7.805 1 96.25 318 ALA A N 1
ATOM 2345 C CA . ALA A 1 318 ? 12.141 1.058 7.023 1 96.25 318 ALA A CA 1
ATOM 2346 C C . ALA A 1 318 ? 13.055 1.008 5.801 1 96.25 318 ALA A C 1
ATOM 2348 O O . ALA A 1 318 ? 14.188 0.538 5.887 1 96.25 318 ALA A O 1
ATOM 2349 N N . GLY A 1 319 ? 12.539 1.417 4.66 1 96.75 319 GLY A N 1
ATOM 2350 C CA . GLY A 1 319 ? 13.305 1.426 3.426 1 96.75 319 GLY A CA 1
ATOM 2351 C C . GLY A 1 319 ? 12.984 0.259 2.512 1 96.75 319 GLY A C 1
ATOM 2352 O O . GLY A 1 319 ? 13.297 0.293 1.318 1 96.75 319 GLY A O 1
ATOM 2353 N N . SER A 1 320 ? 12.391 -0.78 3.049 1 96.81 320 SER A N 1
ATOM 2354 C CA . SER A 1 320 ? 12.117 -1.985 2.273 1 96.81 320 SER A CA 1
ATOM 2355 C C . SER A 1 320 ? 11.117 -1.703 1.152 1 96.81 320 SER A C 1
ATOM 2357 O O . SER A 1 320 ? 11.242 -2.25 0.055 1 96.81 320 SER A O 1
ATOM 2359 N N . LEU A 1 321 ? 10.133 -0.893 1.442 1 96.94 321 LEU A N 1
ATOM 2360 C CA . LEU A 1 321 ? 9.148 -0.546 0.422 1 96.94 321 LEU A CA 1
ATOM 2361 C C . LEU A 1 321 ? 9.805 0.195 -0.737 1 96.94 321 LEU A C 1
ATOM 2363 O O . LEU A 1 321 ? 9.531 -0.104 -1.903 1 96.94 321 LEU A O 1
ATOM 2367 N N . ALA A 1 322 ? 10.641 1.186 -0.451 1 97.62 322 ALA A N 1
ATOM 2368 C CA . ALA A 1 322 ? 11.328 1.947 -1.486 1 97.62 322 ALA A CA 1
ATOM 2369 C C . ALA A 1 322 ? 12.188 1.035 -2.359 1 97.62 322 ALA A C 1
ATOM 2371 O O . ALA A 1 322 ? 12.18 1.156 -3.586 1 97.62 322 ALA A O 1
ATOM 2372 N N . VAL A 1 323 ? 12.914 0.119 -1.706 1 97.62 323 VAL A N 1
ATOM 2373 C CA . VAL A 1 323 ? 13.758 -0.825 -2.436 1 97.62 323 VAL A CA 1
ATOM 2374 C C . VAL A 1 323 ? 12.891 -1.705 -3.332 1 97.62 323 VAL A C 1
ATOM 2376 O O . VAL A 1 323 ? 13.219 -1.934 -4.496 1 97.62 323 VAL A O 1
ATOM 2379 N N . SER A 1 324 ? 11.758 -2.188 -2.832 1 97.56 324 SER A N 1
ATOM 2380 C CA . SER A 1 324 ? 10.836 -3.002 -3.613 1 97.56 324 SER A CA 1
ATOM 2381 C C . SER A 1 324 ? 10.344 -2.252 -4.844 1 97.56 324 SER A C 1
ATOM 2383 O O . SER A 1 324 ? 10.195 -2.838 -5.918 1 97.56 324 SER A O 1
ATOM 2385 N N . SER A 1 325 ? 10.086 -1.007 -4.66 1 97.19 325 SER A N 1
ATOM 2386 C CA . SER A 1 325 ? 9.625 -0.181 -5.766 1 97.19 325 SER A CA 1
ATOM 2387 C C . SER A 1 325 ? 10.688 -0.055 -6.852 1 97.19 325 SER A C 1
ATOM 2389 O O . SER A 1 325 ? 10.375 -0.077 -8.039 1 97.19 325 SER A O 1
ATOM 2391 N N . VAL A 1 326 ? 11.938 0.089 -6.438 1 97.06 326 VAL A N 1
ATOM 2392 C CA . VAL A 1 326 ? 13.047 0.166 -7.391 1 97.06 326 VAL A CA 1
ATOM 2393 C C . VAL A 1 326 ? 13.102 -1.112 -8.227 1 97.06 326 VAL A C 1
ATOM 2395 O O . VAL A 1 326 ? 13.211 -1.057 -9.453 1 97.06 326 VAL A O 1
ATOM 2398 N N . ILE A 1 327 ? 12.961 -2.174 -7.57 1 98.06 327 ILE A N 1
ATOM 2399 C CA . ILE A 1 327 ? 13.016 -3.473 -8.234 1 98.06 327 ILE A CA 1
ATOM 2400 C C . ILE A 1 327 ? 11.906 -3.568 -9.273 1 98.06 327 ILE A C 1
ATOM 2402 O O . ILE A 1 327 ? 12.164 -3.879 -10.438 1 98.06 327 ILE A O 1
ATOM 2406 N N . THR A 1 328 ? 10.719 -3.273 -8.906 1 97.38 328 THR A N 1
ATOM 2407 C CA . THR A 1 328 ? 9.562 -3.463 -9.773 1 97.38 328 THR A CA 1
ATOM 2408 C C . THR A 1 328 ? 9.617 -2.52 -10.969 1 97.38 328 THR A C 1
ATOM 2410 O O . THR A 1 328 ? 9.211 -2.887 -12.07 1 97.38 328 THR A O 1
ATOM 2413 N N . LYS A 1 329 ? 10.109 -1.334 -10.758 1 96.25 329 LYS A N 1
ATOM 2414 C CA . LYS A 1 329 ? 10.258 -0.394 -11.867 1 96.25 329 LYS A CA 1
ATOM 2415 C C . LYS A 1 329 ? 11.188 -0.948 -12.938 1 96.25 329 LYS A C 1
ATOM 2417 O O . LYS A 1 329 ? 10.922 -0.813 -14.133 1 96.25 329 LYS A O 1
ATOM 2422 N N . VAL A 1 330 ? 12.227 -1.568 -12.516 1 98.06 330 VAL A N 1
ATOM 2423 C CA . VAL A 1 330 ? 13.18 -2.141 -13.461 1 98.06 330 VAL A CA 1
ATOM 2424 C C . VAL A 1 330 ? 12.531 -3.311 -14.203 1 98.06 330 VAL A C 1
ATOM 2426 O O . VAL A 1 330 ? 12.625 -3.404 -15.43 1 98.06 330 VAL A O 1
ATOM 2429 N N . LEU A 1 331 ? 11.859 -4.172 -13.492 1 98 331 LEU A N 1
ATOM 2430 C CA . LEU A 1 331 ? 11.281 -5.383 -14.062 1 98 331 LEU A CA 1
ATOM 2431 C C . LEU A 1 331 ? 10.273 -5.043 -15.156 1 98 331 LEU A C 1
ATOM 2433 O O . LEU A 1 331 ? 10.211 -5.723 -16.188 1 98 331 LEU A O 1
ATOM 2437 N N . LYS A 1 332 ? 9.539 -4.035 -14.984 1 96.12 332 LYS A N 1
ATOM 2438 C CA . LYS A 1 332 ? 8.477 -3.666 -15.914 1 96.12 332 LYS A CA 1
ATOM 2439 C C . LYS A 1 332 ? 9.031 -2.852 -17.078 1 96.12 332 LYS A C 1
ATOM 2441 O O . LYS A 1 332 ? 8.383 -2.725 -18.125 1 96.12 332 LYS A O 1
ATOM 2446 N N . GLY A 1 333 ? 10.227 -2.355 -16.906 1 96.38 333 GLY A N 1
ATOM 2447 C CA . GLY A 1 333 ? 10.766 -1.44 -17.891 1 96.38 333 GLY A CA 1
ATOM 2448 C C . GLY A 1 333 ? 11.828 -2.07 -18.766 1 96.38 333 GLY A C 1
ATOM 2449 O O . GLY A 1 333 ? 12.461 -1.387 -19.578 1 96.38 333 GLY A O 1
ATOM 2450 N N . LEU A 1 334 ? 12.047 -3.348 -18.656 1 98 334 LEU A N 1
ATOM 2451 C CA . LEU A 1 334 ? 13.078 -4.012 -19.453 1 98 334 LEU A CA 1
ATOM 2452 C C . LEU A 1 334 ? 12.703 -4.023 -20.938 1 98 334 LEU A C 1
ATOM 2454 O O . LEU A 1 334 ? 11.539 -4.234 -21.281 1 98 334 LEU A O 1
ATOM 2458 N N . PRO A 1 335 ? 13.648 -3.748 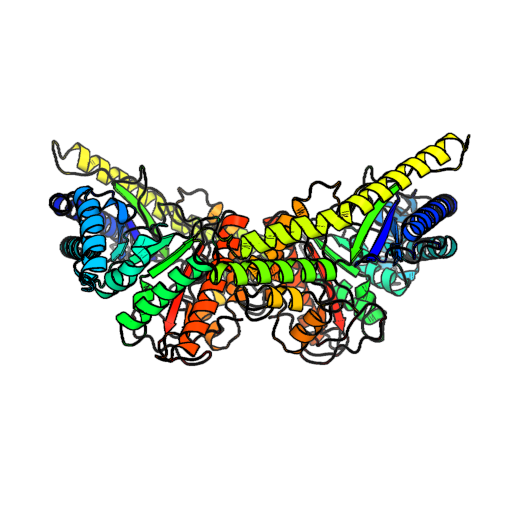-21.844 1 98.19 335 PRO A N 1
ATOM 2459 C CA . PRO A 1 335 ? 13.375 -3.783 -23.281 1 98.19 335 PRO A CA 1
ATOM 2460 C C . PRO A 1 335 ? 13.336 -5.203 -23.844 1 98.19 335 PRO A C 1
ATOM 2462 O O . PRO A 1 335 ? 14.094 -5.539 -24.75 1 98.19 335 PRO A O 1
ATOM 2465 N N . LEU A 1 336 ? 12.539 -6.074 -23.312 1 98.56 336 LEU A N 1
ATOM 2466 C CA . LEU A 1 336 ? 12.266 -7.457 -23.688 1 98.56 336 LEU A CA 1
ATOM 2467 C C . LEU A 1 336 ? 10.773 -7.66 -23.953 1 98.56 336 LEU A C 1
ATOM 2469 O O . LEU A 1 336 ? 9.953 -6.812 -23.578 1 98.56 336 LEU A O 1
ATOM 2473 N N . ARG A 1 337 ? 10.469 -8.773 -24.766 1 97.88 337 ARG A N 1
ATOM 2474 C CA . ARG A 1 337 ? 9.07 -9.172 -24.844 1 97.88 337 ARG A CA 1
ATOM 2475 C C . ARG A 1 337 ? 8.586 -9.758 -23.531 1 97.88 337 ARG A C 1
ATOM 2477 O O . ARG A 1 337 ? 9.039 -10.828 -23.109 1 97.88 337 ARG A O 1
ATOM 2484 N N . LEU A 1 338 ? 7.68 -8.969 -22.875 1 98.25 338 LEU A N 1
ATOM 2485 C CA . LEU A 1 338 ? 7.277 -9.359 -21.531 1 98.25 338 LEU A CA 1
ATOM 2486 C C . LEU A 1 338 ? 5.824 -9.836 -21.516 1 98.25 338 LEU A C 1
ATOM 2488 O O . LEU A 1 338 ? 5.035 -9.445 -22.375 1 98.25 338 LEU A O 1
ATOM 2492 N N . THR A 1 339 ? 5.492 -10.688 -20.578 1 97.62 339 THR A N 1
ATOM 2493 C CA . THR A 1 339 ? 4.137 -11.141 -20.281 1 97.62 339 THR A CA 1
ATOM 2494 C C . THR A 1 339 ? 3.996 -11.492 -18.797 1 97.62 339 THR A C 1
ATOM 2496 O O . THR A 1 339 ? 4.992 -11.555 -18.078 1 97.62 339 THR A O 1
ATOM 2499 N N . GLY A 1 340 ? 2.76 -11.586 -18.359 1 95.56 340 GLY A N 1
ATOM 2500 C CA . GLY A 1 340 ? 2.529 -12.07 -17 1 95.56 340 GLY A CA 1
ATOM 2501 C C . GLY A 1 340 ? 2.611 -10.977 -15.953 1 95.56 340 GLY A C 1
ATOM 2502 O O . GLY A 1 340 ? 2.211 -9.836 -16.203 1 95.56 340 GLY A O 1
ATOM 2503 N N . TYR A 1 341 ? 3.156 -11.32 -14.703 1 93.88 341 TYR A N 1
ATOM 2504 C CA . TYR A 1 341 ? 3.18 -10.406 -13.562 1 93.88 341 TYR A CA 1
ATOM 2505 C C . TYR A 1 341 ? 4.215 -9.305 -13.766 1 93.88 341 TYR A C 1
ATOM 2507 O O . TYR A 1 341 ? 3.902 -8.117 -13.641 1 93.88 341 TYR A O 1
ATOM 2515 N N . CYS A 1 342 ? 5.457 -9.828 -14.031 1 96.19 342 CYS A N 1
ATOM 2516 C CA . CYS A 1 342 ? 6.629 -8.969 -14.117 1 96.19 342 CYS A CA 1
ATOM 2517 C C . CYS A 1 342 ? 6.832 -8.188 -12.828 1 96.19 342 CYS A C 1
ATOM 2519 O O . CYS A 1 342 ? 6.992 -6.961 -12.852 1 96.19 342 CYS A O 1
ATOM 2521 N N . GLY A 1 343 ? 6.707 -8.891 -11.758 1 95.12 343 GLY A N 1
ATOM 2522 C CA . GLY A 1 343 ? 6.797 -8.266 -10.445 1 95.12 343 GLY A CA 1
ATOM 2523 C C . GLY A 1 343 ? 7.758 -8.977 -9.508 1 95.12 343 GLY A C 1
ATOM 2524 O O . GLY A 1 343 ? 8.508 -9.859 -9.938 1 95.12 343 GLY A O 1
ATOM 2525 N N . LEU A 1 344 ? 7.75 -8.516 -8.242 1 96.56 344 LEU A N 1
ATOM 2526 C CA . LEU A 1 344 ? 8.562 -9.102 -7.184 1 96.56 344 LEU A CA 1
ATOM 2527 C C . LEU A 1 344 ? 7.781 -10.156 -6.41 1 96.56 344 LEU A C 1
ATOM 2529 O O . LEU A 1 344 ? 6.723 -9.867 -5.852 1 96.56 344 LEU A O 1
ATOM 2533 N N . MET A 1 345 ? 8.234 -11.328 -6.465 1 95.94 345 MET A N 1
ATOM 2534 C CA . MET A 1 345 ? 7.527 -12.43 -5.809 1 95.94 345 MET A CA 1
ATOM 2535 C C . MET A 1 345 ? 8.078 -12.664 -4.406 1 95.94 345 MET A C 1
ATOM 2537 O O . MET A 1 345 ? 9.156 -13.234 -4.25 1 95.94 345 MET A O 1
ATOM 2541 N N . LEU A 1 346 ? 7.328 -12.273 -3.449 1 96.81 346 LEU A N 1
ATOM 2542 C CA . LEU A 1 346 ? 7.699 -12.5 -2.057 1 96.81 346 LEU A CA 1
ATOM 2543 C C . LEU A 1 346 ? 7.035 -13.758 -1.513 1 96.81 346 LEU A C 1
ATOM 2545 O O . LEU A 1 346 ? 6.215 -13.688 -0.594 1 96.81 346 LEU A O 1
ATOM 2549 N N . ALA A 1 347 ? 7.453 -14.898 -2.057 1 96.69 347 ALA A N 1
ATOM 2550 C CA . ALA A 1 347 ? 6.914 -16.188 -1.649 1 96.69 347 ALA A CA 1
ATOM 2551 C C . ALA A 1 347 ? 7.547 -16.656 -0.34 1 96.69 347 ALA A C 1
ATOM 2553 O O . ALA A 1 347 ? 8.672 -17.172 -0.331 1 96.69 347 ALA A O 1
ATOM 2554 N N . VAL A 1 348 ? 6.805 -16.609 0.762 1 97.38 348 VAL A N 1
ATOM 2555 C CA . VAL A 1 348 ? 7.336 -16.734 2.115 1 97.38 348 VAL A CA 1
ATOM 2556 C C . VAL A 1 348 ? 7.98 -18.094 2.303 1 97.38 348 VAL A C 1
ATOM 2558 O O . VAL A 1 348 ? 9.148 -18.188 2.697 1 97.38 348 VAL A O 1
ATOM 2561 N N . CYS A 1 349 ? 7.301 -19.156 1.94 1 96.62 349 CYS A N 1
ATOM 2562 C CA . CYS A 1 349 ? 7.789 -20.5 2.229 1 96.62 349 CYS A CA 1
ATOM 2563 C C . CYS A 1 349 ? 8.562 -21.062 1.042 1 96.62 349 CYS A C 1
ATOM 2565 O O . CYS A 1 349 ? 8.75 -22.281 0.937 1 96.62 349 CYS A O 1
ATOM 2567 N N . GLU A 1 350 ? 9.023 -20.203 0.12 1 95.81 350 GLU A N 1
ATOM 2568 C CA . GLU A 1 350 ? 9.875 -20.609 -0.994 1 95.81 350 GLU A CA 1
ATOM 2569 C C . GLU A 1 350 ? 11.195 -19.844 -0.986 1 95.81 350 GLU A C 1
ATOM 2571 O O . GLU A 1 350 ? 11.977 -19.938 -1.934 1 95.81 350 GLU A O 1
ATOM 2576 N N . ASP A 1 351 ? 11.398 -19.062 -0.036 1 96.88 351 ASP A N 1
ATOM 2577 C CA . ASP A 1 351 ? 12.609 -18.281 0.167 1 96.88 351 ASP A CA 1
ATOM 2578 C C . ASP A 1 351 ? 13.141 -18.438 1.592 1 96.88 351 ASP A C 1
ATOM 2580 O O . ASP A 1 351 ? 12.438 -18.125 2.555 1 96.88 351 ASP A O 1
ATOM 2584 N N . MET A 1 352 ? 14.391 -18.844 1.744 1 96.94 352 MET A N 1
ATOM 2585 C CA . MET A 1 352 ? 14.953 -19.141 3.059 1 96.94 352 MET A CA 1
ATOM 2586 C C . MET A 1 352 ? 14.953 -17.906 3.945 1 96.94 352 MET A C 1
ATOM 2588 O O . MET A 1 352 ? 14.711 -18 5.148 1 96.94 352 MET A O 1
ATOM 2592 N N . GLY A 1 353 ? 15.281 -16.781 3.404 1 97.56 353 GLY A N 1
ATOM 2593 C CA . GLY A 1 353 ? 15.312 -15.547 4.16 1 97.56 353 GLY A CA 1
ATOM 2594 C C . GLY A 1 353 ? 13.938 -15.078 4.602 1 97.56 353 GLY A C 1
ATOM 2595 O O . GLY A 1 353 ? 13.758 -14.68 5.754 1 97.56 353 GLY A O 1
ATOM 2596 N N . LEU A 1 354 ? 12.961 -15.117 3.719 1 97.56 354 LEU A N 1
ATOM 2597 C CA . LEU A 1 354 ? 11.594 -14.727 4.051 1 97.56 354 LEU A CA 1
ATOM 2598 C C . LEU A 1 354 ? 10.992 -15.672 5.09 1 97.56 354 LEU A C 1
ATOM 2600 O O . LEU A 1 354 ? 10.328 -15.227 6.023 1 97.56 354 LEU A O 1
ATOM 2604 N N . ALA A 1 355 ? 11.25 -16.984 4.887 1 98 355 ALA A N 1
ATOM 2605 C CA . ALA A 1 355 ? 10.758 -17.969 5.836 1 98 355 ALA A CA 1
ATOM 2606 C C . ALA A 1 355 ? 11.312 -17.719 7.234 1 98 355 ALA A C 1
ATOM 2608 O O . ALA A 1 355 ? 10.578 -17.766 8.219 1 98 355 ALA A O 1
ATOM 2609 N N . ALA A 1 356 ? 12.578 -17.469 7.301 1 97.69 356 ALA A N 1
ATOM 2610 C CA . ALA A 1 356 ? 13.227 -17.188 8.586 1 97.69 356 ALA A CA 1
ATOM 2611 C C . ALA A 1 356 ? 12.68 -15.914 9.211 1 97.69 356 ALA A C 1
ATOM 2613 O O . ALA A 1 356 ? 12.43 -15.867 10.422 1 97.69 356 ALA A O 1
ATOM 2614 N N . ALA A 1 357 ? 12.5 -14.867 8.406 1 96.88 357 ALA A N 1
ATOM 2615 C CA . ALA A 1 357 ? 11.969 -13.594 8.891 1 96.88 357 ALA A CA 1
ATOM 2616 C C . ALA A 1 357 ? 10.555 -13.766 9.438 1 96.88 357 ALA A C 1
ATOM 2618 O O . ALA A 1 357 ? 10.211 -13.203 10.484 1 96.88 357 ALA A O 1
ATOM 2619 N N . ALA A 1 358 ? 9.75 -14.492 8.719 1 97.06 358 ALA A N 1
ATOM 2620 C CA . ALA A 1 358 ? 8.383 -14.766 9.172 1 97.06 358 ALA A CA 1
ATOM 2621 C C . ALA A 1 358 ? 8.391 -15.539 10.484 1 97.06 358 ALA A C 1
ATOM 2623 O O . ALA A 1 358 ? 7.637 -15.219 11.406 1 97.06 358 ALA A O 1
ATOM 2624 N N . ALA A 1 359 ? 9.234 -16.547 10.594 1 97.88 359 ALA A N 1
ATOM 2625 C CA . ALA A 1 359 ? 9.336 -17.375 11.805 1 97.88 359 ALA A CA 1
ATOM 2626 C C . ALA A 1 359 ? 9.781 -16.531 13 1 97.88 359 ALA A C 1
ATOM 2628 O O . ALA A 1 359 ? 9.336 -16.766 14.125 1 97.88 359 ALA A O 1
ATOM 2629 N N . ALA A 1 360 ? 10.625 -15.594 12.727 1 95.94 360 ALA A N 1
ATOM 2630 C CA . ALA A 1 360 ? 11.148 -14.734 13.781 1 95.94 360 ALA A CA 1
ATOM 2631 C C . ALA A 1 360 ? 10.156 -13.633 14.133 1 95.94 360 ALA A C 1
ATOM 2633 O O . ALA A 1 360 ? 10.336 -12.914 15.117 1 95.94 360 ALA A O 1
ATOM 2634 N N . GLY A 1 361 ? 9.133 -13.461 13.336 1 93 361 GLY A N 1
ATOM 2635 C CA . GLY A 1 361 ? 8.148 -12.414 13.555 1 93 361 GLY A CA 1
ATOM 2636 C C . GLY A 1 361 ? 8.602 -11.055 13.062 1 93 361 GLY A C 1
ATOM 2637 O O . GLY A 1 361 ? 8.031 -10.031 13.438 1 93 361 GLY A O 1
ATOM 2638 N N . SER A 1 362 ? 9.633 -11.039 12.289 1 92.44 362 SER A N 1
ATOM 2639 C CA . SER A 1 362 ? 10.195 -9.773 11.836 1 92.44 362 SER A CA 1
ATOM 2640 C C . SER A 1 362 ? 9.461 -9.258 10.594 1 92.44 362 SER A C 1
ATOM 2642 O O . SER A 1 362 ? 9.625 -8.102 10.203 1 92.44 362 SER A O 1
ATOM 2644 N N . ILE A 1 363 ? 8.664 -10.062 9.938 1 94.62 363 ILE A N 1
ATOM 2645 C CA . ILE A 1 363 ? 7.746 -9.609 8.898 1 94.62 363 ILE A CA 1
ATOM 2646 C C . ILE A 1 363 ? 6.34 -10.125 9.188 1 94.62 363 ILE A C 1
ATOM 2648 O O . ILE A 1 363 ? 6.172 -11.211 9.742 1 94.62 363 ILE A O 1
ATOM 2652 N N . THR A 1 364 ? 5.418 -9.344 8.875 1 94.06 364 THR A N 1
ATOM 2653 C CA . THR A 1 364 ? 4.016 -9.68 9.094 1 94.06 364 THR A CA 1
ATOM 2654 C C . THR A 1 364 ? 3.266 -9.758 7.766 1 94.06 364 THR A C 1
ATOM 2656 O O . THR A 1 364 ? 3.799 -9.375 6.723 1 94.06 364 THR A O 1
ATOM 2659 N N . ILE A 1 365 ? 2.027 -10.289 7.801 1 95.69 365 ILE A N 1
ATOM 2660 C CA . ILE A 1 365 ? 1.185 -10.383 6.613 1 95.69 365 ILE A CA 1
ATOM 2661 C C . ILE A 1 365 ? 0.861 -8.977 6.102 1 95.69 365 ILE A C 1
ATOM 2663 O O . ILE A 1 365 ? 0.857 -8.734 4.891 1 95.69 365 ILE A O 1
ATOM 2667 N N . SER A 1 366 ? 0.682 -8.062 7.023 1 91.94 366 SER A N 1
ATOM 2668 C CA . SER A 1 366 ? 0.392 -6.68 6.648 1 91.94 366 SER A CA 1
ATOM 2669 C C . SER A 1 366 ? 1.559 -6.055 5.891 1 91.94 366 SER A C 1
ATOM 2671 O O . SER A 1 366 ? 1.353 -5.289 4.945 1 91.94 366 SER A O 1
ATOM 2673 N N . GLN A 1 367 ? 2.727 -6.348 6.336 1 92.62 367 GLN A N 1
ATOM 2674 C CA . GLN A 1 367 ? 3.9 -5.812 5.652 1 92.62 367 GLN A CA 1
ATOM 2675 C C . GLN A 1 367 ? 4.023 -6.379 4.242 1 92.62 367 GLN A C 1
ATOM 2677 O O . GLN A 1 367 ? 4.355 -5.652 3.305 1 92.62 367 GLN A O 1
ATOM 2682 N N . LEU A 1 368 ? 3.766 -7.656 4.129 1 95.19 368 LEU A N 1
ATOM 2683 C CA . LEU A 1 368 ? 3.785 -8.266 2.805 1 95.19 368 LEU A CA 1
ATOM 2684 C C . LEU A 1 368 ? 2.762 -7.605 1.888 1 95.19 368 LEU A C 1
ATOM 2686 O O . LEU A 1 368 ? 3.051 -7.336 0.719 1 95.19 368 LEU A O 1
ATOM 2690 N N . LEU A 1 369 ? 1.652 -7.363 2.439 1 93.81 369 LEU A N 1
ATOM 2691 C CA . LEU A 1 369 ? 0.612 -6.695 1.666 1 93.81 369 LEU A CA 1
ATOM 2692 C C . LEU A 1 369 ? 1.013 -5.258 1.346 1 93.81 369 LEU A C 1
ATOM 2694 O O . LEU A 1 369 ? 0.695 -4.746 0.269 1 93.81 369 LEU A O 1
ATOM 2698 N N . GLN A 1 370 ? 1.668 -4.59 2.307 1 93.56 370 GLN A N 1
ATOM 2699 C CA . GLN A 1 370 ? 2.189 -3.248 2.068 1 93.56 370 GLN A CA 1
ATOM 2700 C C . GLN A 1 370 ? 3.084 -3.215 0.833 1 93.56 370 GLN A C 1
ATOM 2702 O O . GLN A 1 370 ? 2.951 -2.33 -0.013 1 93.56 370 GLN A O 1
ATOM 2707 N N . TYR A 1 371 ? 3.953 -4.164 0.756 1 95.81 371 TYR A N 1
ATOM 2708 C CA . TYR A 1 371 ? 4.883 -4.207 -0.365 1 95.81 371 TYR A CA 1
ATOM 2709 C C . TYR A 1 371 ? 4.152 -4.473 -1.675 1 95.81 371 TYR A C 1
ATOM 2711 O O . TYR A 1 371 ? 4.582 -4.02 -2.738 1 95.81 371 TYR A O 1
ATOM 2719 N N . SER A 1 372 ? 3.004 -5.137 -1.59 1 95 372 SER A N 1
ATOM 2720 C CA . SER A 1 372 ? 2.207 -5.422 -2.777 1 95 372 SER A CA 1
ATOM 2721 C C . SER A 1 372 ? 1.664 -4.141 -3.402 1 95 372 SER A C 1
ATOM 2723 O O . SER A 1 372 ? 1.234 -4.145 -4.559 1 95 372 SER A O 1
ATOM 2725 N N . ALA A 1 373 ? 1.671 -3.086 -2.645 1 94.19 373 ALA A N 1
ATOM 2726 C CA . ALA A 1 373 ? 1.234 -1.8 -3.182 1 94.19 373 ALA A CA 1
ATOM 2727 C C . ALA A 1 373 ? 2.197 -1.297 -4.254 1 94.19 373 ALA A C 1
ATOM 2729 O O . ALA A 1 373 ? 1.828 -0.469 -5.09 1 94.19 373 ALA A O 1
ATOM 2730 N N . VAL A 1 374 ? 3.477 -1.776 -4.137 1 93.62 374 VAL A N 1
ATOM 2731 C CA . VAL A 1 374 ? 4.449 -1.294 -5.109 1 93.62 374 VAL A CA 1
ATOM 2732 C C . VAL A 1 374 ? 5 -2.469 -5.918 1 93.62 374 VAL A C 1
ATOM 2734 O O . VAL A 1 374 ? 5.77 -2.273 -6.863 1 93.62 374 VAL A O 1
ATOM 2737 N N . CYS A 1 375 ? 4.691 -3.596 -5.41 1 86.56 375 CYS A N 1
ATOM 2738 C CA . CYS A 1 375 ? 5.156 -4.754 -6.164 1 86.56 375 CYS A CA 1
ATOM 2739 C C . CYS A 1 375 ? 3.98 -5.617 -6.613 1 86.56 375 CYS A C 1
ATOM 2741 O O . CYS A 1 375 ? 2.875 -5.492 -6.082 1 86.56 375 CYS A O 1
ATOM 2743 N N . GLY A 1 376 ? 4.168 -6.406 -7.605 1 74.75 376 GLY A N 1
ATOM 2744 C CA . GLY A 1 376 ? 3.152 -7.32 -8.117 1 74.75 376 GLY A CA 1
ATOM 2745 C C . GLY A 1 376 ? 3.248 -8.711 -7.516 1 74.75 376 GLY A C 1
ATOM 2746 O O . GLY A 1 376 ? 4.25 -9.055 -6.883 1 74.75 376 GLY A O 1
ATOM 2747 N N . CYS A 1 377 ? 2.066 -9.477 -7.234 1 83.75 377 CYS A N 1
ATOM 2748 C CA . CYS A 1 377 ? 1.96 -10.914 -6.98 1 83.75 377 CYS A CA 1
ATOM 2749 C C . CYS A 1 377 ? 1.13 -11.188 -5.73 1 83.75 377 CYS A C 1
ATOM 2751 O O . CYS A 1 377 ? 0.573 -12.273 -5.574 1 83.75 377 CYS A O 1
ATOM 2753 N N . GLY A 1 378 ? 1.132 -10.242 -4.734 1 94.88 378 GLY A N 1
ATOM 2754 C CA . GLY A 1 378 ? 0.243 -10.414 -3.594 1 94.88 378 GLY A CA 1
ATOM 2755 C C . GLY A 1 378 ? 0.851 -11.25 -2.482 1 94.88 378 GLY A C 1
ATOM 2756 O O . GLY A 1 378 ? 2.008 -11.047 -2.107 1 94.88 378 GLY A O 1
ATOM 2757 N N . LEU A 1 379 ? 0.057 -12.078 -1.848 1 97.62 379 LEU A N 1
ATOM 2758 C CA . LEU A 1 379 ? 0.501 -13 -0.809 1 97.62 379 LEU A CA 1
ATOM 2759 C C . LEU A 1 379 ? 0.75 -14.391 -1.388 1 97.62 379 LEU A C 1
ATOM 2761 O O . LEU A 1 379 ? -0.118 -14.953 -2.061 1 97.62 379 LEU A O 1
ATOM 2765 N N . ASP A 1 380 ? 1.88 -14.906 -1.132 1 97 380 ASP A N 1
ATOM 2766 C CA . ASP A 1 380 ? 2.26 -16.172 -1.746 1 97 380 ASP A CA 1
ATOM 2767 C C . ASP A 1 380 ? 2.9 -17.109 -0.723 1 97 380 ASP A C 1
ATOM 2769 O O . ASP A 1 380 ? 3.9 -16.766 -0.092 1 97 380 ASP A O 1
ATOM 2773 N N . THR A 1 381 ? 2.33 -18.297 -0.591 1 96.38 381 THR A N 1
ATOM 2774 C CA . THR A 1 381 ? 2.785 -19.375 0.281 1 96.38 381 THR A CA 1
ATOM 2775 C C . THR A 1 381 ? 2.939 -18.875 1.717 1 96.38 381 THR A C 1
ATOM 2777 O O . THR A 1 381 ? 3.99 -19.062 2.334 1 96.38 381 THR A O 1
ATOM 2780 N N . VAL A 1 382 ? 1.955 -18.25 2.205 1 97.31 382 VAL A N 1
ATOM 2781 C CA . VAL A 1 382 ? 1.927 -17.719 3.562 1 97.31 382 VAL A CA 1
ATOM 2782 C C . VAL A 1 382 ? 1.278 -18.734 4.504 1 97.31 382 VAL A C 1
ATOM 2784 O O . VAL A 1 382 ? 0.09 -19.031 4.375 1 97.31 382 VAL A O 1
ATOM 2787 N N . PRO A 1 383 ? 2.023 -19.297 5.461 1 97.19 383 PRO A N 1
ATOM 2788 C CA . PRO A 1 383 ? 1.43 -20.25 6.402 1 97.19 383 PRO A CA 1
ATOM 2789 C C . PRO A 1 383 ? 0.533 -19.562 7.438 1 97.19 383 PRO A C 1
ATOM 2791 O O . PRO A 1 383 ? 0.952 -18.609 8.094 1 97.19 383 PRO A O 1
ATOM 2794 N N . VAL A 1 384 ? -0.658 -20.016 7.598 1 97.5 384 VAL A N 1
ATOM 2795 C CA . VAL A 1 384 ? -1.629 -19.438 8.523 1 97.5 384 VAL A CA 1
ATOM 2796 C C . VAL A 1 384 ? -2.336 -20.547 9.289 1 97.5 384 VAL A C 1
ATOM 2798 O O . VAL A 1 384 ? -2.195 -21.719 8.961 1 97.5 384 VAL A O 1
ATOM 2801 N N . PRO A 1 385 ? -3.102 -20.203 10.391 1 96.94 385 PRO A N 1
ATOM 2802 C CA . PRO A 1 385 ? -3.861 -21.234 11.094 1 96.94 385 PRO A CA 1
ATOM 2803 C C . PRO A 1 385 ? -4.902 -21.906 10.203 1 96.94 385 PRO A C 1
ATOM 2805 O O . PRO A 1 385 ? -5.539 -21.25 9.383 1 96.94 385 PRO A O 1
ATOM 2808 N N . GLY A 1 386 ? -4.988 -23.203 10.336 1 96 386 GLY A N 1
ATOM 2809 C CA . GLY A 1 386 ? -5.934 -23.984 9.562 1 96 386 GLY A CA 1
ATOM 2810 C C . GLY A 1 386 ? -7.035 -24.609 10.406 1 96 386 GLY A C 1
ATOM 2811 O O . GLY A 1 386 ? -7.27 -24.188 11.531 1 96 386 GLY A O 1
ATOM 2812 N N . PRO A 1 387 ? -7.742 -25.531 9.836 1 95.62 387 PRO A N 1
ATOM 2813 C CA . PRO A 1 387 ? -8.883 -26.125 10.539 1 95.62 387 PRO A CA 1
ATOM 2814 C C . PRO A 1 387 ? -8.484 -26.844 11.828 1 95.62 387 PRO A C 1
ATOM 2816 O O . PRO A 1 387 ? -7.449 -27.5 11.875 1 95.62 387 PRO A O 1
ATOM 2819 N N . THR A 1 388 ? -9.289 -26.656 12.828 1 94.31 388 THR A N 1
ATOM 2820 C CA . THR A 1 388 ? -9.055 -27.281 14.133 1 94.31 388 THR A CA 1
ATOM 2821 C C . THR A 1 388 ? -10.078 -28.375 14.398 1 94.31 388 THR A C 1
ATOM 2823 O O . THR A 1 388 ? -9.875 -29.219 15.273 1 94.31 388 THR A O 1
ATOM 2826 N N . GLY A 1 389 ? -11.133 -28.375 13.75 1 92.81 389 GLY A N 1
ATOM 2827 C CA . GLY A 1 389 ? -12.25 -29.266 14.031 1 92.81 389 GLY A CA 1
ATOM 2828 C C . GLY A 1 389 ? -13.305 -28.641 14.922 1 92.81 389 GLY A C 1
ATOM 2829 O O . GLY A 1 389 ? -14.414 -29.172 15.039 1 92.81 389 GLY A O 1
ATOM 2830 N N . GLU A 1 390 ? -13.023 -27.5 15.508 1 96.44 390 GLU A N 1
ATOM 2831 C CA . GLU A 1 390 ? -13.977 -26.766 16.344 1 96.44 390 GLU A CA 1
ATOM 2832 C C . GLU A 1 390 ? -14.648 -25.641 15.547 1 96.44 390 GLU A C 1
ATOM 2834 O O . GLU A 1 390 ? -13.984 -24.75 15.039 1 96.44 390 GLU A O 1
ATOM 2839 N N . ALA A 1 391 ? -15.922 -25.641 15.516 1 95.56 391 ALA A N 1
ATOM 2840 C CA . ALA A 1 391 ? -16.703 -24.781 14.641 1 95.56 391 ALA A CA 1
ATOM 2841 C C . ALA A 1 391 ? -16.422 -23.297 14.906 1 95.56 391 ALA A C 1
ATOM 2843 O O . ALA A 1 391 ? -16.219 -22.516 13.977 1 95.56 391 ALA A O 1
ATOM 2844 N N . ALA A 1 392 ? -16.406 -22.969 16.172 1 95.94 392 ALA A N 1
ATOM 2845 C CA . ALA A 1 392 ? -16.203 -21.578 16.531 1 95.94 392 ALA A CA 1
ATOM 2846 C C . ALA A 1 392 ? -14.82 -21.078 16.109 1 95.94 392 ALA A C 1
ATOM 2848 O O . ALA A 1 392 ? -14.688 -20 15.539 1 95.94 392 ALA A O 1
ATOM 2849 N N . ALA A 1 393 ? -13.836 -21.859 16.406 1 96.25 393 ALA A N 1
ATOM 2850 C CA . ALA A 1 393 ? -12.461 -21.516 16.047 1 96.25 393 ALA A CA 1
ATOM 2851 C C . ALA A 1 393 ? -12.289 -21.469 14.531 1 96.25 393 ALA A C 1
ATOM 2853 O O . ALA A 1 393 ? -11.695 -20.531 13.992 1 96.25 393 ALA A O 1
ATOM 2854 N N . ASP A 1 394 ? -12.836 -22.438 13.867 1 97.56 394 ASP A N 1
ATOM 2855 C CA . ASP A 1 394 ? -12.742 -22.484 12.414 1 97.56 394 ASP A CA 1
ATOM 2856 C C . ASP A 1 394 ? -13.484 -21.312 11.773 1 97.56 394 ASP A C 1
ATOM 2858 O O . ASP A 1 394 ? -13.031 -20.766 10.766 1 97.56 394 ASP A O 1
ATOM 2862 N N . GLY A 1 395 ? -14.602 -21 12.383 1 96.69 395 GLY A N 1
ATOM 2863 C CA . GLY A 1 395 ? -15.336 -19.828 11.914 1 96.69 395 GLY A CA 1
ATOM 2864 C C . GLY A 1 395 ? -14.547 -18.547 12.016 1 96.69 395 GLY A C 1
ATOM 2865 O O . GLY A 1 395 ? -14.562 -17.719 11.102 1 96.69 395 GLY A O 1
ATOM 2866 N N . ALA A 1 396 ? -13.852 -18.406 13.102 1 95.75 396 ALA A N 1
ATOM 2867 C CA . ALA A 1 396 ? -13.047 -17.203 13.32 1 95.75 396 ALA A CA 1
ATOM 2868 C C . ALA A 1 396 ? -11.898 -17.125 12.32 1 95.75 396 ALA A C 1
ATOM 2870 O O . ALA A 1 396 ? -11.617 -16.062 11.773 1 95.75 396 ALA A O 1
ATOM 2871 N N . ILE A 1 397 ? -11.273 -18.219 12.07 1 97.31 397 ILE A N 1
ATOM 2872 C CA . ILE A 1 397 ? -10.18 -18.266 11.102 1 97.31 397 ILE A CA 1
ATOM 2873 C C . ILE A 1 397 ? -10.703 -17.953 9.711 1 97.31 397 ILE A C 1
ATOM 2875 O O . ILE A 1 397 ? -10.109 -17.156 8.977 1 97.31 397 ILE A O 1
ATOM 2879 N N . THR A 1 398 ? -11.828 -18.531 9.336 1 98.06 398 THR A N 1
ATOM 2880 C CA . THR A 1 398 ? -12.453 -18.297 8.031 1 98.06 398 THR A CA 1
ATOM 2881 C C . THR A 1 398 ? -12.773 -16.828 7.836 1 98.06 398 THR A C 1
ATOM 2883 O O . THR A 1 398 ? -12.523 -16.266 6.766 1 98.06 398 THR A O 1
ATOM 2886 N N . ASN A 1 399 ? -13.281 -16.234 8.898 1 97.19 399 ASN A N 1
ATOM 2887 C CA . ASN A 1 399 ? -13.609 -14.812 8.836 1 97.19 399 ASN A CA 1
ATOM 2888 C C . ASN A 1 399 ? -12.359 -13.961 8.609 1 97.19 399 ASN A C 1
ATOM 2890 O O . ASN A 1 399 ? -12.391 -13 7.848 1 97.19 399 ASN A O 1
ATOM 2894 N N . SER A 1 400 ? -11.305 -14.32 9.281 1 97.5 400 SER A N 1
ATOM 2895 C CA . SER A 1 400 ? -10.062 -13.578 9.117 1 97.5 400 SER A CA 1
ATOM 2896 C C . SER A 1 400 ? -9.5 -13.734 7.711 1 97.5 400 SER A C 1
ATOM 2898 O O . SER A 1 400 ? -9.023 -12.766 7.117 1 97.5 400 SER A O 1
ATOM 2900 N N . ILE A 1 401 ? -9.531 -14.922 7.195 1 98.56 401 ILE A N 1
ATOM 2901 C CA . ILE A 1 401 ? -9.078 -15.156 5.828 1 98.56 401 ILE A CA 1
ATOM 2902 C C . ILE A 1 401 ? -9.945 -14.367 4.852 1 98.56 401 ILE A C 1
ATOM 2904 O O . ILE A 1 401 ? -9.43 -13.75 3.916 1 98.56 401 ILE A O 1
ATOM 2908 N N . ALA A 1 402 ? -11.258 -14.398 5.078 1 98.44 402 ALA A N 1
ATOM 2909 C CA . ALA A 1 402 ? -12.18 -13.656 4.223 1 98.44 402 ALA A CA 1
ATOM 2910 C C . ALA A 1 402 ? -11.836 -12.172 4.207 1 98.44 402 ALA A C 1
ATOM 2912 O O . ALA A 1 402 ? -11.789 -11.547 3.146 1 98.44 402 ALA A O 1
ATOM 2913 N N . ALA A 1 403 ? -11.609 -11.664 5.387 1 98.06 403 ALA A N 1
ATOM 2914 C CA . ALA A 1 403 ? -11.25 -10.25 5.508 1 98.06 403 ALA A CA 1
ATOM 2915 C C . ALA A 1 403 ? -9.945 -9.953 4.785 1 98.06 403 ALA A C 1
ATOM 2917 O O . ALA A 1 403 ? -9.812 -8.914 4.129 1 98.06 403 ALA A O 1
ATOM 2918 N N . LEU A 1 404 ? -9.023 -10.836 4.922 1 98.25 404 LEU A N 1
ATOM 2919 C CA . LEU A 1 404 ? -7.734 -10.688 4.254 1 98.25 404 LEU A CA 1
ATOM 2920 C C . LEU A 1 404 ? -7.898 -10.719 2.738 1 98.25 404 LEU A C 1
ATOM 2922 O O . LEU A 1 404 ? -7.254 -9.945 2.023 1 98.25 404 LEU A O 1
ATOM 2926 N N . LEU A 1 405 ? -8.719 -11.586 2.217 1 98.69 405 LEU A N 1
ATOM 2927 C CA . LEU A 1 405 ? -9.023 -11.641 0.791 1 98.69 405 LEU A CA 1
ATOM 2928 C C . LEU A 1 405 ? -9.57 -10.305 0.301 1 98.69 405 LEU A C 1
ATOM 2930 O O . LEU A 1 405 ? -9.219 -9.844 -0.789 1 98.69 405 LEU A O 1
ATOM 2934 N N . CYS A 1 406 ? -10.43 -9.695 1.117 1 98.44 406 CYS A N 1
ATOM 2935 C CA . CYS A 1 406 ? -10.961 -8.383 0.766 1 98.44 406 CYS A CA 1
ATOM 2936 C C . CYS A 1 406 ? -9.852 -7.344 0.68 1 98.44 406 CYS A C 1
ATOM 2938 O O . CYS A 1 406 ? -9.859 -6.488 -0.208 1 98.44 406 CYS A O 1
ATOM 2940 N N . ASP A 1 407 ? -8.914 -7.395 1.572 1 97.75 407 ASP A N 1
ATOM 2941 C CA . ASP A 1 407 ? -7.785 -6.473 1.545 1 97.75 407 ASP A CA 1
ATOM 2942 C C . ASP A 1 407 ? -6.973 -6.641 0.263 1 97.75 407 ASP A C 1
ATOM 2944 O O . ASP A 1 407 ? -6.656 -5.66 -0.412 1 97.75 407 ASP A O 1
ATOM 2948 N N . VAL A 1 408 ? -6.633 -7.871 -0.039 1 98.31 408 VAL A N 1
ATOM 2949 C CA . VAL A 1 408 ? -5.832 -8.164 -1.225 1 98.31 408 VAL A CA 1
ATOM 2950 C C . VAL A 1 408 ? -6.574 -7.695 -2.475 1 98.31 408 VAL A C 1
ATOM 2952 O O . VAL A 1 408 ? -5.984 -7.055 -3.35 1 98.31 408 VAL A O 1
ATOM 2955 N N . ASN A 1 409 ? -7.832 -8.031 -2.568 1 98.44 409 ASN A N 1
ATOM 2956 C CA . ASN A 1 409 ? -8.656 -7.668 -3.713 1 98.44 409 ASN A CA 1
ATOM 2957 C C . ASN A 1 409 ? -8.742 -6.152 -3.883 1 98.44 409 ASN A C 1
ATOM 2959 O O . ASN A 1 409 ? -8.648 -5.645 -5 1 98.44 409 ASN A O 1
ATOM 2963 N N . THR A 1 410 ? -8.93 -5.508 -2.783 1 97.44 410 THR A N 1
ATOM 2964 C CA . THR A 1 410 ? -8.992 -4.051 -2.793 1 97.44 410 THR A CA 1
ATOM 2965 C C . THR A 1 410 ? -7.711 -3.451 -3.354 1 97.44 410 THR A C 1
ATOM 2967 O O . THR A 1 410 ? -7.75 -2.582 -4.227 1 97.44 410 THR A O 1
ATOM 2970 N N . LEU A 1 411 ? -6.629 -3.871 -2.887 1 96.88 411 LEU A N 1
ATOM 2971 C CA . LEU A 1 411 ? -5.344 -3.375 -3.361 1 96.88 411 LEU A CA 1
ATOM 2972 C C . LEU A 1 411 ? -5.176 -3.635 -4.855 1 96.88 411 LEU A C 1
ATOM 2974 O O . LEU A 1 411 ? -4.734 -2.754 -5.598 1 96.88 411 LEU A O 1
ATOM 2978 N N . ALA A 1 412 ? -5.527 -4.816 -5.289 1 97.62 412 ALA A N 1
ATOM 2979 C CA . ALA A 1 412 ? -5.363 -5.223 -6.684 1 97.62 412 ALA A CA 1
ATOM 2980 C C . ALA A 1 412 ? -6.121 -4.285 -7.621 1 97.62 412 ALA A C 1
ATOM 2982 O O . ALA A 1 412 ? -5.547 -3.758 -8.578 1 97.62 412 ALA A O 1
ATOM 2983 N N . TYR A 1 413 ? -7.363 -4.051 -7.328 1 97 413 TYR A N 1
ATOM 2984 C CA . TYR A 1 413 ? -8.203 -3.297 -8.25 1 97 413 TYR A CA 1
ATOM 2985 C C . TYR A 1 413 ? -7.992 -1.798 -8.078 1 97 413 TYR A C 1
ATOM 2987 O O . TYR A 1 413 ? -8.031 -1.043 -9.055 1 97 413 TYR A O 1
ATOM 2995 N N . ARG A 1 414 ? -7.719 -1.344 -6.82 1 94.88 414 ARG A N 1
ATOM 2996 C CA . ARG A 1 414 ? -7.473 0.077 -6.59 1 94.88 414 ARG A CA 1
ATOM 2997 C C . ARG A 1 414 ? -6.199 0.534 -7.293 1 94.88 414 ARG A C 1
ATOM 2999 O O . ARG A 1 414 ? -6.117 1.67 -7.766 1 94.88 414 ARG A O 1
ATOM 3006 N N . LEU A 1 415 ? -5.25 -0.318 -7.301 1 94.94 415 LEU A N 1
ATOM 3007 C CA . LEU A 1 415 ? -3.953 0.067 -7.84 1 94.94 415 LEU A CA 1
ATOM 3008 C C . LEU A 1 415 ? -3.732 -0.547 -9.219 1 94.94 415 LEU A C 1
ATOM 3010 O O . LEU A 1 415 ? -2.646 -0.43 -9.789 1 94.94 415 LEU A O 1
ATOM 3014 N N . ALA A 1 416 ? -4.719 -1.239 -9.82 1 94.19 416 ALA A N 1
ATOM 3015 C CA . ALA A 1 416 ? -4.703 -1.848 -11.148 1 94.19 416 ALA A CA 1
ATOM 3016 C C . ALA A 1 416 ? -3.5 -2.775 -11.312 1 94.19 416 ALA A C 1
ATOM 3018 O O . ALA A 1 416 ? -2.732 -2.646 -12.266 1 94.19 416 ALA A O 1
ATOM 3019 N N . LYS A 1 417 ? -3.402 -3.684 -10.32 1 94.56 417 LYS A N 1
ATOM 3020 C CA . LYS A 1 417 ? -2.299 -4.641 -10.352 1 94.56 417 LYS A CA 1
ATOM 3021 C C . LYS A 1 417 ? -2.807 -6.066 -10.164 1 94.56 417 LYS A C 1
ATOM 3023 O O . LYS A 1 417 ? -3.795 -6.297 -9.461 1 94.56 417 LYS A O 1
ATOM 3028 N N . PRO A 1 418 ? -2.102 -7.051 -10.797 1 96.56 418 PRO A N 1
ATOM 3029 C CA . PRO A 1 418 ? -2.451 -8.453 -10.547 1 96.56 418 PRO A CA 1
ATOM 3030 C C . PRO A 1 418 ? -1.947 -8.953 -9.195 1 96.56 418 PRO A C 1
ATOM 3032 O O . PRO A 1 418 ? -0.747 -8.891 -8.922 1 96.56 418 PRO A O 1
ATOM 3035 N N . LEU A 1 419 ? -2.818 -9.43 -8.367 1 97.81 419 LEU A N 1
ATOM 3036 C CA . LEU A 1 419 ? -2.412 -9.969 -7.074 1 97.81 419 LEU A CA 1
ATOM 3037 C C . LEU A 1 419 ? -3.055 -11.328 -6.824 1 97.81 419 LEU A C 1
ATOM 3039 O O . LEU A 1 419 ? -4.234 -11.531 -7.129 1 97.81 419 LEU A O 1
ATOM 3043 N N . ALA A 1 420 ? -2.252 -12.234 -6.371 1 97.5 420 ALA A N 1
ATOM 3044 C CA . ALA A 1 420 ? -2.75 -13.523 -5.898 1 97.5 420 ALA A CA 1
ATOM 3045 C C . ALA A 1 420 ? -2.746 -13.586 -4.375 1 97.5 420 ALA A C 1
ATOM 3047 O O . ALA A 1 420 ? -2.125 -12.75 -3.715 1 97.5 420 ALA A O 1
ATOM 3048 N N . CYS A 1 421 ? -3.523 -14.406 -3.818 1 98.12 421 CYS A N 1
ATOM 3049 C CA . CYS A 1 421 ? -3.529 -14.734 -2.398 1 98.12 421 CYS A CA 1
ATOM 3050 C C . CYS A 1 421 ? -3.482 -16.25 -2.189 1 98.12 421 CYS A C 1
ATOM 3052 O O . CYS A 1 421 ? -4.52 -16.906 -2.186 1 98.12 421 CYS A O 1
ATOM 3054 N N . ARG A 1 422 ? -2.326 -16.75 -2 1 97.56 422 ARG A N 1
ATOM 3055 C CA . ARG A 1 422 ? -2.104 -18.156 -1.739 1 97.56 422 ARG A CA 1
ATOM 3056 C C . ARG A 1 422 ? -1.68 -18.391 -0.293 1 97.56 422 ARG A C 1
ATOM 3058 O O . ARG A 1 422 ? -0.5 -18.266 0.043 1 97.56 422 ARG A O 1
ATOM 3065 N N . LEU A 1 423 ? -2.646 -18.688 0.505 1 97.38 423 LEU A N 1
ATOM 3066 C CA . LEU A 1 423 ? -2.422 -19 1.912 1 97.38 423 LEU A CA 1
ATOM 3067 C C . LEU A 1 423 ? -2.258 -20.5 2.115 1 97.38 423 LEU A C 1
ATOM 3069 O O . LEU A 1 423 ? -2.768 -21.297 1.323 1 97.38 423 LEU A O 1
ATOM 3073 N N . LEU A 1 424 ? -1.498 -20.859 3.107 1 96.75 424 LEU A N 1
ATOM 3074 C CA . LEU A 1 424 ? -1.293 -22.266 3.482 1 96.75 424 LEU A CA 1
ATOM 3075 C C . LEU A 1 424 ? -1.837 -22.531 4.879 1 96.75 424 LEU A C 1
ATOM 3077 O O . LEU A 1 424 ? -1.072 -22.609 5.844 1 96.75 424 LEU A O 1
ATOM 3081 N N . PRO A 1 425 ? -3.172 -22.688 4.98 1 96.88 425 PRO A N 1
ATOM 3082 C CA . PRO A 1 425 ? -3.73 -23.031 6.289 1 96.88 425 PRO A CA 1
ATOM 3083 C C . PRO A 1 425 ? -3.242 -24.391 6.797 1 96.88 425 PRO A C 1
ATOM 3085 O O . PRO A 1 425 ? -3.391 -25.406 6.109 1 96.88 425 PRO A O 1
ATOM 3088 N N . LEU A 1 426 ? -2.684 -24.469 7.973 1 95.5 426 LEU A N 1
ATOM 3089 C CA . LEU A 1 426 ? -2.148 -25.688 8.555 1 95.5 426 LEU A CA 1
ATOM 3090 C C . LEU A 1 426 ? -3.053 -26.203 9.68 1 95.5 426 LEU A C 1
ATOM 3092 O O . LEU A 1 426 ? -3.188 -25.547 10.719 1 95.5 426 LEU A O 1
ATOM 3096 N N . PRO A 1 427 ? -3.666 -27.359 9.484 1 94.38 427 PRO A N 1
ATOM 3097 C CA . PRO A 1 427 ? -4.641 -27.875 10.445 1 94.38 427 PRO A CA 1
ATOM 3098 C C . PRO A 1 427 ? -4.074 -27.969 11.859 1 94.38 427 PRO A C 1
ATOM 3100 O O . PRO A 1 427 ? -3.006 -28.547 12.062 1 94.38 427 PRO A O 1
ATOM 3103 N N . GLY A 1 428 ? -4.793 -27.312 12.773 1 93 428 GLY A N 1
ATOM 3104 C CA . GLY A 1 428 ? -4.516 -27.453 14.203 1 93 428 GLY A CA 1
ATOM 3105 C C . GLY A 1 428 ? -3.367 -26.578 14.664 1 93 428 GLY A C 1
ATOM 3106 O O . GLY A 1 428 ? -2.998 -26.594 15.844 1 93 428 GLY A O 1
ATOM 3107 N N . LYS A 1 429 ? -2.732 -25.812 13.867 1 94.5 429 LYS A N 1
ATOM 3108 C CA . LYS A 1 429 ? -1.562 -25.031 14.258 1 94.5 429 LYS A CA 1
ATOM 3109 C C . LYS A 1 429 ? -1.945 -23.594 14.586 1 94.5 429 LYS A C 1
ATOM 3111 O O . LYS A 1 429 ? -2.844 -23.031 13.961 1 94.5 429 LYS A O 1
ATOM 3116 N N . LEU A 1 430 ? -1.247 -23.062 15.562 1 95.62 430 LEU A N 1
ATOM 3117 C CA . LEU A 1 430 ? -1.434 -21.688 16.016 1 95.62 430 LEU A CA 1
ATOM 3118 C C . LEU A 1 430 ? -0.286 -20.797 15.547 1 95.62 430 LEU A C 1
ATOM 3120 O O . LEU A 1 430 ? 0.789 -21.297 15.203 1 95.62 430 LEU A O 1
ATOM 3124 N N . PRO A 1 431 ? -0.585 -19.469 15.523 1 96.88 431 PRO A N 1
ATOM 3125 C CA . PRO A 1 431 ? 0.516 -18.562 15.172 1 96.88 431 PRO A CA 1
ATOM 3126 C C . PRO A 1 431 ? 1.773 -18.828 16 1 96.88 431 PRO A C 1
ATOM 3128 O O . PRO A 1 431 ? 1.683 -19.078 17.203 1 96.88 431 PRO A O 1
ATOM 3131 N N . GLY A 1 432 ? 2.908 -18.797 15.289 1 97.38 432 GLY A N 1
ATOM 3132 C CA . GLY A 1 432 ? 4.176 -19 15.969 1 97.38 432 GLY A CA 1
ATOM 3133 C C . GLY A 1 432 ? 4.648 -20.438 15.93 1 97.38 432 GLY A C 1
ATOM 3134 O O . GLY A 1 432 ? 5.836 -20.719 16.125 1 97.38 432 GLY A O 1
ATOM 3135 N N . GLN A 1 433 ? 3.803 -21.422 15.711 1 97.19 433 GLN A N 1
ATOM 3136 C CA . GLN A 1 433 ? 4.18 -22.828 15.656 1 97.19 433 GLN A CA 1
ATOM 3137 C C . GLN A 1 433 ? 4.859 -23.156 14.328 1 97.19 433 GLN A C 1
ATOM 3139 O O . GLN A 1 433 ? 4.539 -22.578 13.297 1 97.19 433 GLN A O 1
ATOM 3144 N N . PRO A 1 434 ? 5.773 -24.094 14.375 1 96.62 434 PRO A N 1
ATOM 3145 C CA . PRO A 1 434 ? 6.496 -24.469 13.148 1 96.62 434 PRO A CA 1
ATOM 3146 C C . PRO A 1 434 ? 5.59 -25.094 12.102 1 96.62 434 PRO A C 1
ATOM 3148 O O . PRO A 1 434 ? 4.656 -25.828 12.445 1 96.62 434 PRO A O 1
ATOM 3151 N N . THR A 1 435 ? 5.766 -24.812 10.766 1 94.75 435 THR A N 1
ATOM 3152 C CA . THR A 1 435 ? 4.938 -25.328 9.68 1 94.75 435 THR A CA 1
ATOM 3153 C C . THR A 1 435 ? 5.133 -26.828 9.5 1 94.75 435 THR A C 1
ATOM 3155 O O . THR A 1 435 ? 4.16 -27.578 9.406 1 94.75 435 THR A O 1
ATOM 3158 N N . GLY A 1 436 ? 6.41 -27.344 9.406 1 91.31 436 GLY A N 1
ATOM 3159 C CA . GLY A 1 436 ? 6.703 -28.766 9.273 1 91.31 436 GLY A CA 1
ATOM 3160 C C . GLY A 1 436 ? 6.418 -29.312 7.891 1 91.31 436 GLY A C 1
ATOM 3161 O O . GLY A 1 436 ? 5.863 -30.406 7.754 1 91.31 436 GLY A O 1
ATOM 3162 N N . PHE A 1 437 ? 6.715 -28.578 6.883 1 88.06 437 PHE A N 1
ATOM 3163 C CA . PHE A 1 437 ? 6.527 -29.016 5.504 1 88.06 437 PHE A CA 1
ATOM 3164 C C . PHE A 1 437 ? 7.535 -30.109 5.141 1 88.06 437 PHE A C 1
ATOM 3166 O O . PHE A 1 437 ? 8.688 -30.047 5.562 1 88.06 437 PHE A O 1
ATOM 3173 N N . ASP A 1 438 ? 7.023 -31.078 4.465 1 84.62 438 ASP A N 1
ATOM 3174 C CA . ASP A 1 438 ? 7.867 -32.031 3.758 1 84.62 438 ASP A CA 1
ATOM 3175 C C . ASP A 1 438 ? 7.645 -31.953 2.25 1 84.62 438 ASP A C 1
ATOM 3177 O O . ASP A 1 438 ? 6.938 -32.781 1.675 1 84.62 438 ASP A O 1
ATOM 3181 N N . HIS A 1 439 ? 8.141 -30.938 1.66 1 82 439 HIS A N 1
ATOM 3182 C CA . HIS A 1 439 ? 7.938 -30.641 0.248 1 82 439 HIS A CA 1
ATOM 3183 C C . HIS A 1 439 ? 9.234 -30.156 -0.398 1 82 439 HIS A C 1
ATOM 3185 O O . HIS A 1 439 ? 9.953 -29.344 0.179 1 82 439 HIS A O 1
ATOM 3191 N N . PRO A 1 440 ? 9.523 -30.625 -1.561 1 79.38 440 PRO A N 1
ATOM 3192 C CA . PRO A 1 440 ? 10.812 -30.312 -2.186 1 79.38 440 PRO A CA 1
ATOM 3193 C C . PRO A 1 440 ? 10.922 -28.859 -2.607 1 79.38 440 PRO A C 1
ATOM 3195 O O . PRO A 1 440 ? 12.031 -28.344 -2.795 1 79.38 440 PRO A O 1
ATOM 3198 N N . TYR A 1 441 ? 9.867 -28.172 -2.742 1 83.38 441 TYR A N 1
ATOM 3199 C CA . TYR A 1 441 ? 9.914 -26.797 -3.256 1 83.38 441 TYR A CA 1
ATOM 3200 C C . TYR A 1 441 ? 9.562 -25.797 -2.168 1 83.38 441 TYR A C 1
ATOM 3202 O O . TYR A 1 441 ? 9.336 -24.625 -2.451 1 83.38 441 TYR A O 1
ATOM 3210 N N . MET A 1 442 ? 9.484 -26.266 -0.91 1 90.81 442 MET A N 1
ATOM 3211 C CA . MET A 1 442 ? 9.102 -25.359 0.169 1 90.81 442 MET A CA 1
ATOM 3212 C C . MET A 1 442 ? 10.117 -25.391 1.303 1 90.81 442 MET A C 1
ATOM 3214 O O . MET A 1 442 ? 10.773 -26.422 1.521 1 90.81 442 MET A O 1
ATOM 3218 N N . VAL A 1 443 ? 10.203 -24.328 1.936 1 94.56 443 VAL A N 1
ATOM 3219 C CA . VAL A 1 443 ? 11.023 -24.234 3.139 1 94.56 443 VAL A CA 1
ATOM 3220 C C . VAL A 1 443 ? 10.133 -24 4.355 1 94.56 443 VAL A C 1
ATOM 3222 O O . VAL A 1 443 ? 9.07 -23.375 4.246 1 94.56 443 VAL A O 1
ATOM 3225 N N . ASN A 1 444 ? 10.547 -24.531 5.465 1 95.38 444 ASN A N 1
ATOM 3226 C CA . ASN A 1 444 ? 9.773 -24.422 6.699 1 95.38 444 ASN A CA 1
ATOM 3227 C C . ASN A 1 444 ? 9.898 -23.031 7.312 1 95.38 444 ASN A C 1
ATOM 3229 O O . ASN A 1 444 ? 10.922 -22.359 7.133 1 95.38 444 ASN A O 1
ATOM 3233 N N . SER A 1 445 ? 8.875 -22.656 7.949 1 97.25 445 SER A N 1
ATOM 3234 C CA . SER A 1 445 ? 8.727 -21.391 8.664 1 97.25 445 SER A CA 1
ATOM 3235 C C . SER A 1 445 ? 7.867 -21.562 9.914 1 97.25 445 SER A C 1
ATOM 3237 O O . SER A 1 445 ? 7.965 -22.578 10.602 1 97.25 445 SER A O 1
ATOM 3239 N N . ALA A 1 446 ? 7.188 -20.484 10.32 1 98 446 ALA A N 1
ATOM 3240 C CA . ALA A 1 446 ? 6.195 -20.531 11.391 1 98 446 ALA A CA 1
ATOM 3241 C C . ALA A 1 446 ? 4.855 -19.969 10.922 1 98 446 ALA A C 1
ATOM 3243 O O . ALA A 1 446 ? 4.812 -19.141 10.008 1 98 446 ALA A O 1
ATOM 3244 N N . VAL A 1 447 ? 3.818 -20.5 11.531 1 97.69 447 VAL A N 1
ATOM 3245 C CA . VAL A 1 447 ? 2.477 -20.016 11.211 1 97.69 447 VAL A CA 1
ATOM 3246 C C . VAL A 1 447 ? 2.367 -18.531 11.547 1 97.69 447 VAL A C 1
ATOM 3248 O O . VAL A 1 447 ? 2.73 -18.109 12.648 1 97.69 447 VAL A O 1
ATOM 3251 N N . MET A 1 448 ? 1.931 -17.797 10.602 1 97.81 448 MET A N 1
ATOM 3252 C CA . MET A 1 448 ? 1.812 -16.344 10.781 1 97.81 448 MET A CA 1
ATOM 3253 C C . MET A 1 448 ? 0.42 -15.977 11.281 1 97.81 448 MET A C 1
ATOM 3255 O O . MET A 1 448 ? -0.539 -16.719 11.07 1 97.81 448 MET A O 1
ATOM 3259 N N . ASP A 1 449 ? 0.372 -14.836 11.945 1 96.31 449 ASP A N 1
ATOM 3260 C CA . ASP A 1 449 ? -0.88 -14.32 12.492 1 96.31 449 ASP A CA 1
ATOM 3261 C C . ASP A 1 449 ? -1.679 -13.57 11.422 1 96.31 449 ASP A C 1
ATOM 3263 O O . ASP A 1 449 ? -1.188 -12.609 10.836 1 96.31 449 ASP A O 1
ATOM 3267 N N . LEU A 1 450 ? -2.938 -13.977 11.18 1 95.38 450 LEU A N 1
ATOM 3268 C CA . LEU A 1 450 ? -3.793 -13.406 10.148 1 95.38 450 LEU A CA 1
ATOM 3269 C C . LEU A 1 450 ? -4.133 -11.953 10.461 1 95.38 450 LEU A C 1
ATOM 3271 O O . LEU A 1 450 ? -4.559 -11.203 9.578 1 95.38 450 LEU A O 1
ATOM 3275 N N . ASP A 1 451 ? -3.971 -11.516 11.703 1 88.5 451 ASP A N 1
ATOM 3276 C CA . ASP A 1 451 ? -4.418 -10.188 12.117 1 88.5 451 ASP A CA 1
ATOM 3277 C C . ASP A 1 451 ? -3.23 -9.266 12.383 1 88.5 451 ASP A C 1
ATOM 3279 O O . ASP A 1 451 ? -3.32 -8.352 13.203 1 88.5 451 ASP A O 1
ATOM 3283 N N . THR A 1 452 ? -2.123 -9.586 11.781 1 83.38 452 THR A N 1
ATOM 3284 C CA . THR A 1 452 ? -0.948 -8.727 11.898 1 83.38 452 THR A CA 1
ATOM 3285 C C . THR A 1 452 ? -0.317 -8.484 10.531 1 83.38 452 THR A C 1
ATOM 3287 O O . THR A 1 452 ? -0.467 -9.297 9.617 1 83.38 452 THR A O 1
ATOM 3290 N N . MET B 1 1 ? -39.906 31.688 21.719 1 28.75 1 MET B N 1
ATOM 3291 C CA . MET B 1 1 ? -39.094 30.562 22.172 1 28.75 1 MET B CA 1
ATOM 3292 C C . MET B 1 1 ? -37.906 30.328 21.219 1 28.75 1 MET B C 1
ATOM 3294 O O . MET B 1 1 ? -38.094 30.062 20.031 1 28.75 1 MET B O 1
ATOM 3298 N N . MET B 1 2 ? -36.75 31.078 21.328 1 28.52 2 MET B N 1
ATOM 3299 C CA . MET B 1 2 ? -35.625 31.047 20.422 1 28.52 2 MET B CA 1
ATOM 3300 C C . MET B 1 2 ? -35.062 29.641 20.266 1 28.52 2 MET B C 1
ATOM 3302 O O . MET B 1 2 ? -34.844 28.938 21.25 1 28.52 2 MET B O 1
ATOM 3306 N N . ALA B 1 3 ? -35.469 29 19.125 1 44.12 3 ALA B N 1
ATOM 3307 C CA . ALA B 1 3 ? -35.062 27.625 18.891 1 44.12 3 ALA B CA 1
ATOM 3308 C C . ALA B 1 3 ? -33.625 27.391 19.359 1 44.12 3 ALA B C 1
ATOM 3310 O O . ALA B 1 3 ? -32.75 28.188 19.062 1 44.12 3 ALA B O 1
ATOM 3311 N N . SER B 1 4 ? -33.344 26.797 20.438 1 43.25 4 SER B N 1
ATOM 3312 C CA . SER B 1 4 ? -32.031 26.406 20.891 1 43.25 4 SER B CA 1
ATOM 3313 C C . SER B 1 4 ? -31.094 26.125 19.719 1 43.25 4 SER B C 1
ATOM 3315 O O . SER B 1 4 ? -31.5 25.516 18.719 1 43.25 4 SER B O 1
ATOM 3317 N N . PRO B 1 5 ? -29.891 26.828 19.547 1 51.53 5 PRO B N 1
ATOM 3318 C CA . PRO B 1 5 ? -29.016 26.656 18.375 1 51.53 5 PRO B CA 1
ATOM 3319 C C . PRO B 1 5 ? -28.719 25.188 18.078 1 51.53 5 PRO B C 1
ATOM 3321 O O . PRO B 1 5 ? -28.625 24.375 19.016 1 51.53 5 PRO B O 1
ATOM 3324 N N . GLN B 1 6 ? -29.156 24.641 16.984 1 61.84 6 GLN B N 1
ATOM 3325 C CA . GLN B 1 6 ? -28.969 23.266 16.5 1 61.84 6 GLN B CA 1
ATOM 3326 C C . GLN B 1 6 ? -27.516 22.844 16.625 1 61.84 6 GLN B C 1
ATOM 3328 O O . GLN B 1 6 ? -26.609 23.547 16.172 1 61.84 6 GLN B O 1
ATOM 3333 N N . GLN B 1 7 ? -27.094 21.984 17.609 1 81.44 7 GLN B N 1
ATOM 3334 C CA . GLN B 1 7 ? -25.75 21.438 17.781 1 81.44 7 GLN B CA 1
ATOM 3335 C C . GLN B 1 7 ? -25.438 20.375 16.734 1 81.44 7 GLN B C 1
ATOM 3337 O O . GLN B 1 7 ? -26.266 19.516 16.453 1 81.44 7 GLN B O 1
ATOM 3342 N N . HIS B 1 8 ? -24.344 20.688 15.938 1 93.25 8 HIS B N 1
ATOM 3343 C CA . HIS B 1 8 ? -23.891 19.766 14.891 1 93.25 8 HIS B CA 1
ATOM 3344 C C . HIS B 1 8 ? -23.016 18.672 15.469 1 93.25 8 HIS B C 1
ATOM 3346 O O . HIS B 1 8 ? -22.25 18.906 16.406 1 93.25 8 HIS B O 1
ATOM 3352 N N . PRO B 1 9 ? -23.094 17.453 14.961 1 94.62 9 PRO B N 1
ATOM 3353 C CA . PRO B 1 9 ? -22.359 16.312 15.5 1 94.62 9 PRO B CA 1
ATOM 3354 C C . PRO B 1 9 ? -20.906 16.266 15.031 1 94.62 9 PRO B C 1
ATOM 3356 O O . PRO B 1 9 ? -20.312 15.188 14.922 1 94.62 9 PRO B O 1
ATOM 3359 N N . PHE B 1 10 ? -20.391 17.359 14.57 1 96.94 10 PHE B N 1
ATOM 3360 C CA . PHE B 1 10 ? -19 17.531 14.172 1 96.94 10 PHE B CA 1
ATOM 3361 C C . PHE B 1 10 ? -18.547 18.969 14.414 1 96.94 10 PHE B C 1
ATOM 3363 O O . PHE B 1 10 ? -19.359 19.828 14.773 1 96.94 10 PHE B O 1
ATOM 3370 N N . ARG B 1 11 ? -17.312 19.219 14.289 1 97.06 11 ARG B N 1
ATOM 3371 C CA . ARG B 1 11 ? -16.75 20.562 14.461 1 97.06 11 ARG B CA 1
ATOM 3372 C C . ARG B 1 11 ? -16.016 21.016 13.203 1 97.06 11 ARG B C 1
ATOM 3374 O O . ARG B 1 11 ? -15.523 20.172 12.43 1 97.06 11 ARG B O 1
ATOM 3381 N N . VAL B 1 12 ? -16.062 22.297 12.984 1 98.25 12 VAL B N 1
ATOM 3382 C CA . VAL B 1 12 ? -15.156 22.891 12.016 1 98.25 12 VAL B CA 1
ATOM 3383 C C . VAL B 1 12 ? -13.766 23.047 12.625 1 98.25 12 VAL B C 1
ATOM 3385 O O . VAL B 1 12 ? -13.539 23.906 13.477 1 98.25 12 VAL B O 1
ATOM 3388 N N . ARG B 1 13 ? -12.914 22.188 12.164 1 97.12 13 ARG B N 1
ATOM 3389 C CA . ARG B 1 13 ? -11.57 22.172 12.727 1 97.12 13 ARG B CA 1
ATOM 3390 C C . ARG B 1 13 ? -10.828 23.469 12.398 1 97.12 13 ARG B C 1
ATOM 3392 O O . ARG B 1 13 ? -10.086 24 13.234 1 97.12 13 ARG B O 1
ATOM 3399 N N . THR B 1 14 ? -11.062 23.906 11.133 1 98.06 14 THR B N 1
ATOM 3400 C CA . THR B 1 14 ? -10.375 25.141 10.789 1 98.06 14 THR B CA 1
ATOM 3401 C C . THR B 1 14 ? -11.039 25.828 9.602 1 98.06 14 THR B C 1
ATOM 3403 O O . THR B 1 14 ? -11.656 25.172 8.766 1 98.06 14 THR B O 1
ATOM 3406 N N . ILE B 1 15 ? -10.992 27.109 9.656 1 98.88 15 ILE B N 1
ATOM 3407 C CA . ILE B 1 15 ? -11.047 27.953 8.469 1 98.88 15 ILE B CA 1
ATOM 3408 C C . ILE B 1 15 ? -9.648 28.484 8.141 1 98.88 15 ILE B C 1
ATOM 3410 O O . ILE B 1 15 ? -9.078 29.266 8.906 1 98.88 15 ILE B O 1
ATOM 3414 N N . THR B 1 16 ? -9.086 27.984 7.031 1 98.88 16 THR B N 1
ATOM 3415 C CA . THR B 1 16 ? -7.734 28.391 6.66 1 98.88 16 THR B CA 1
ATOM 3416 C C . THR B 1 16 ? -7.762 29.328 5.457 1 98.88 16 THR B C 1
ATOM 3418 O O . THR B 1 16 ? -8.297 28.984 4.402 1 98.88 16 THR B O 1
ATOM 3421 N N . ALA B 1 17 ? -7.25 30.5 5.688 1 98.75 17 ALA B N 1
ATOM 3422 C CA . ALA B 1 17 ? -7.098 31.453 4.586 1 98.75 17 ALA B CA 1
ATOM 3423 C C . ALA B 1 17 ? -5.711 31.344 3.965 1 98.75 17 ALA B C 1
ATOM 3425 O O . ALA B 1 17 ? -4.715 31.172 4.672 1 98.75 17 ALA B O 1
ATOM 3426 N N . PHE B 1 18 ? -5.676 31.453 2.668 1 98.38 18 PHE B N 1
ATOM 3427 C CA . PHE B 1 18 ? -4.426 31.359 1.921 1 98.38 18 PHE B CA 1
ATOM 3428 C C . PHE B 1 18 ? -3.992 32.75 1.423 1 98.38 18 PHE B C 1
ATOM 3430 O O . PHE B 1 18 ? -4.789 33.469 0.838 1 98.38 18 PHE B O 1
ATOM 3437 N N . LEU B 1 19 ? -2.723 33.062 1.685 1 96.62 19 LEU B N 1
ATOM 3438 C CA . LEU B 1 19 ? -2.203 34.375 1.366 1 96.62 19 LEU B CA 1
ATOM 3439 C C . LEU B 1 19 ? -0.886 34.281 0.604 1 96.62 19 LEU B C 1
ATOM 3441 O O . LEU B 1 19 ? -0.048 33.438 0.913 1 96.62 19 LEU B O 1
ATOM 3445 N N . GLU B 1 20 ? -0.739 35.031 -0.323 1 95.75 20 GLU B N 1
ATOM 3446 C CA . GLU B 1 20 ? 0.558 35.312 -0.933 1 95.75 20 GLU B CA 1
ATOM 3447 C C . GLU B 1 20 ? 1.063 36.688 -0.545 1 95.75 20 GLU B C 1
ATOM 3449 O O . GLU B 1 20 ? 0.512 37.719 -0.984 1 95.75 20 GLU B O 1
ATOM 3454 N N . LEU B 1 21 ? 2.09 36.75 0.268 1 95.56 21 LEU B N 1
ATOM 3455 C CA . LEU B 1 21 ? 2.631 38 0.797 1 95.56 21 LEU B CA 1
ATOM 3456 C C . LEU B 1 21 ? 3.766 38.531 -0.082 1 95.56 21 LEU B C 1
ATOM 3458 O O . LEU B 1 21 ? 4.484 37.719 -0.7 1 95.56 21 LEU B O 1
ATOM 3462 N N . PRO B 1 22 ? 3.875 39.844 -0.131 1 93.5 22 PRO B N 1
ATOM 3463 C CA . PRO B 1 22 ? 5.027 40.375 -0.864 1 93.5 22 PRO B CA 1
ATOM 3464 C C . PRO B 1 22 ? 6.352 40.094 -0.161 1 93.5 22 PRO B C 1
ATOM 3466 O O . PRO B 1 22 ? 6.371 39.812 1.035 1 93.5 22 PRO B O 1
ATOM 3469 N N . LYS B 1 23 ? 7.438 40.188 -0.888 1 90.62 23 LYS B N 1
ATOM 3470 C CA . LYS B 1 23 ? 8.758 39.969 -0.318 1 90.62 23 LYS B CA 1
ATOM 3471 C C . LYS B 1 23 ? 9.109 41.031 0.716 1 90.62 23 LYS B C 1
ATOM 3473 O O . LYS B 1 23 ? 9.836 40.75 1.674 1 90.62 23 LYS B O 1
ATOM 3478 N N . ASP B 1 24 ? 8.562 42.219 0.503 1 90.62 24 ASP B N 1
ATOM 3479 C CA . ASP B 1 24 ? 8.766 43.344 1.439 1 90.62 24 ASP B CA 1
ATOM 3480 C C . ASP B 1 24 ? 7.906 43.156 2.688 1 90.62 24 ASP B C 1
ATOM 3482 O O . ASP B 1 24 ? 6.711 43.469 2.672 1 90.62 24 ASP B O 1
ATOM 3486 N N . CYS B 1 25 ? 8.516 42.781 3.836 1 90.44 25 CYS B N 1
ATOM 3487 C CA . CYS B 1 25 ? 7.809 42.438 5.062 1 90.44 25 CYS B CA 1
ATOM 3488 C C . CYS B 1 25 ? 7.121 43.656 5.668 1 90.44 25 CYS B C 1
ATOM 3490 O O . CYS B 1 25 ? 6.23 43.531 6.508 1 90.44 25 CYS B O 1
ATOM 3492 N N . SER B 1 26 ? 7.488 44.875 5.316 1 88.56 26 SER B N 1
ATOM 3493 C CA . SER B 1 26 ? 6.863 46.094 5.836 1 88.56 26 SER B CA 1
ATOM 3494 C C . SER B 1 26 ? 5.426 46.219 5.348 1 88.56 26 SER B C 1
ATOM 3496 O O . SER B 1 26 ? 4.645 47 5.91 1 88.56 26 SER B O 1
ATOM 3498 N N . ARG B 1 27 ? 5.121 45.406 4.438 1 92.06 27 ARG B N 1
ATOM 3499 C CA . ARG B 1 27 ? 3.797 45.5 3.83 1 92.06 27 ARG B CA 1
ATOM 3500 C C . ARG B 1 27 ? 2.895 44.375 4.309 1 92.06 27 ARG B C 1
ATOM 3502 O O . ARG B 1 27 ? 1.765 44.25 3.834 1 92.06 27 ARG B O 1
ATOM 3509 N N . TRP B 1 28 ? 3.326 43.562 5.242 1 96 28 TRP B N 1
ATOM 3510 C CA . TRP B 1 28 ? 2.592 42.375 5.648 1 96 28 TRP B CA 1
ATOM 3511 C C . TRP B 1 28 ? 1.436 42.719 6.574 1 96 28 TRP B C 1
ATOM 3513 O O . TRP B 1 28 ? 0.391 42.062 6.559 1 96 28 TRP B O 1
ATOM 3523 N N . GLU B 1 29 ? 1.612 43.75 7.379 1 96.38 29 GLU B N 1
ATOM 3524 C CA . GLU B 1 29 ? 0.686 44.062 8.461 1 96.38 29 GLU B CA 1
ATOM 3525 C C . GLU B 1 29 ? -0.726 44.281 7.934 1 96.38 29 GLU B C 1
ATOM 3527 O O . GLU B 1 29 ? -1.689 43.719 8.438 1 96.38 29 GLU B O 1
ATOM 3532 N N . GLU B 1 30 ? -0.798 45.125 6.938 1 93.38 30 GLU B N 1
ATOM 3533 C CA . GLU B 1 30 ? -2.105 45.469 6.379 1 93.38 30 GLU B CA 1
ATOM 3534 C C . GLU B 1 30 ? -2.807 44.219 5.844 1 93.38 30 GLU B C 1
ATOM 3536 O O . GLU B 1 30 ? -4.004 44.031 6.07 1 93.38 30 GLU B O 1
ATOM 3541 N N . GLN B 1 31 ? -2.082 43.438 5.164 1 93.25 31 GLN B N 1
ATOM 3542 C CA . GLN B 1 31 ? -2.65 42.219 4.57 1 93.25 31 GLN B CA 1
ATOM 3543 C C . GLN B 1 31 ? -3.074 41.219 5.645 1 93.25 31 GLN B C 1
ATOM 3545 O O . GLN B 1 31 ? -4.145 40.625 5.555 1 93.25 31 GLN B O 1
ATOM 3550 N N . VAL B 1 32 ? -2.297 41.062 6.652 1 97 32 VAL B N 1
ATOM 3551 C CA . VAL B 1 32 ? -2.574 40.125 7.727 1 97 32 VAL B CA 1
ATOM 3552 C C . VAL B 1 32 ? -3.77 40.594 8.547 1 97 32 VAL B C 1
ATOM 3554 O O . VAL B 1 32 ? -4.613 39.812 8.953 1 97 32 VAL B O 1
ATOM 3557 N N . GLN B 1 33 ? -3.891 41.875 8.734 1 95.75 33 GLN B N 1
ATOM 3558 C CA . GLN B 1 33 ? -5.031 42.438 9.445 1 95.75 33 GLN B CA 1
ATOM 3559 C C . GLN B 1 33 ? -6.328 42.219 8.672 1 95.75 33 GLN B C 1
ATOM 3561 O O . GLN B 1 33 ? -7.363 41.906 9.258 1 95.75 33 GLN B O 1
ATOM 3566 N N . ALA B 1 34 ? -6.207 42.438 7.414 1 93.38 34 ALA B N 1
ATOM 3567 C CA . ALA B 1 34 ? -7.379 42.25 6.562 1 93.38 34 ALA B CA 1
ATOM 3568 C C . ALA B 1 34 ? -7.871 40.812 6.598 1 93.38 34 ALA B C 1
ATOM 3570 O O . ALA B 1 34 ? -9.078 40.562 6.664 1 93.38 34 ALA B O 1
ATOM 3571 N N . VAL B 1 35 ? -6.961 39.906 6.527 1 96.56 35 VAL B N 1
ATOM 3572 C CA . VAL B 1 35 ? -7.348 38.5 6.535 1 96.56 35 VAL B CA 1
ATOM 3573 C C . VAL B 1 35 ? -7.867 38.125 7.918 1 96.56 35 VAL B C 1
ATOM 3575 O O . VAL B 1 35 ? -8.789 37.312 8.039 1 96.56 35 VAL B O 1
ATOM 3578 N N . GLY B 1 36 ? -7.285 38.625 8.938 1 97.19 36 GLY B N 1
ATOM 3579 C CA . GLY B 1 36 ? -7.801 38.406 10.273 1 97.19 36 GLY B CA 1
ATOM 3580 C C . GLY B 1 36 ? -9.242 38.844 10.445 1 97.19 36 GLY B C 1
ATOM 3581 O O . GLY B 1 36 ? -10.047 38.125 11.039 1 97.19 36 GLY B O 1
ATOM 3582 N N . ALA B 1 37 ? -9.578 39.969 9.93 1 95.31 37 ALA B N 1
ATOM 3583 C CA . ALA B 1 37 ? -10.945 40.5 9.984 1 95.31 37 ALA B CA 1
ATOM 3584 C C . ALA B 1 37 ? -11.906 39.562 9.234 1 95.31 37 ALA B C 1
ATOM 3586 O O . ALA B 1 37 ? -13 39.281 9.719 1 95.31 37 ALA B O 1
ATOM 3587 N N . PHE B 1 38 ? -11.492 39.188 8.133 1 96.19 38 PHE B N 1
ATOM 3588 C CA . PHE B 1 38 ? -12.297 38.25 7.34 1 96.19 38 PHE B CA 1
ATOM 3589 C C . PHE B 1 38 ? -12.555 36.969 8.102 1 96.19 38 PHE B C 1
ATOM 3591 O O . PHE B 1 38 ? -13.695 36.5 8.188 1 96.19 38 PHE B O 1
ATOM 3598 N N . LEU B 1 39 ? -11.438 36.375 8.586 1 98.19 39 LEU B N 1
ATOM 3599 C CA . LEU B 1 39 ? -11.539 35.094 9.281 1 98.19 39 LEU B CA 1
ATOM 3600 C C . LEU B 1 39 ? -12.453 35.188 10.5 1 98.19 39 LEU B C 1
ATOM 3602 O O . LEU B 1 39 ? -13.219 34.281 10.797 1 98.19 39 LEU B O 1
ATOM 3606 N N . LYS B 1 40 ? -12.383 36.312 11.195 1 97.38 40 LYS B N 1
ATOM 3607 C CA . LYS B 1 40 ? -13.258 36.531 12.344 1 97.38 40 LYS B CA 1
ATOM 3608 C C . LYS B 1 40 ? -14.727 36.562 11.93 1 97.38 40 LYS B C 1
ATOM 3610 O O . LYS B 1 40 ? -15.578 35.969 12.594 1 97.38 40 LYS B O 1
ATOM 3615 N N . LEU B 1 41 ? -15 37.25 10.875 1 96.38 41 LEU B N 1
ATOM 3616 C CA . LEU B 1 41 ? -16.359 37.312 10.359 1 96.38 41 LEU B CA 1
ATOM 3617 C C . LEU B 1 41 ? -16.844 35.938 9.906 1 96.38 41 LEU B C 1
ATOM 3619 O O . LEU B 1 41 ? -18 35.562 10.141 1 96.38 41 LEU B O 1
ATOM 3623 N N . ALA B 1 42 ? -16.016 35.25 9.211 1 98.25 42 ALA B N 1
ATOM 3624 C CA . ALA B 1 42 ? -16.344 33.906 8.773 1 98.25 42 ALA B CA 1
ATOM 3625 C C . ALA B 1 42 ? -16.656 33 9.961 1 98.25 42 ALA B C 1
ATOM 3627 O O . ALA B 1 42 ? -17.641 32.25 9.938 1 98.25 42 ALA B O 1
ATOM 3628 N N . GLN B 1 43 ? -15.805 33.031 10.977 1 98.56 43 GLN B N 1
ATOM 3629 C CA . GLN B 1 43 ? -16.016 32.281 12.195 1 98.56 43 GLN B CA 1
ATOM 3630 C C . GLN B 1 43 ? -17.344 32.625 12.844 1 98.56 43 GLN B C 1
ATOM 3632 O O . GLN B 1 43 ? -18.109 31.719 13.203 1 98.56 43 GLN B O 1
ATOM 3637 N N . GLN B 1 44 ? -17.641 33.875 12.984 1 97.81 44 GLN B N 1
ATOM 3638 C CA . GLN B 1 44 ? -18.875 34.312 13.602 1 97.81 44 GLN B CA 1
ATOM 3639 C C . GLN B 1 44 ? -20.094 33.844 12.82 1 97.81 44 GLN B C 1
ATOM 3641 O O . GLN B 1 44 ? -21.109 33.469 13.406 1 97.81 44 GLN B O 1
ATOM 3646 N N . HIS B 1 45 ? -19.969 33.906 11.508 1 97.56 45 HIS B N 1
ATOM 3647 C CA . HIS B 1 45 ? -21.078 33.438 10.672 1 97.56 45 HIS B CA 1
ATOM 3648 C C . HIS B 1 45 ? -21.375 31.969 10.906 1 97.56 45 HIS B C 1
ATOM 3650 O O . HIS B 1 45 ? -22.531 31.594 11.117 1 97.56 45 HIS B O 1
ATOM 3656 N N . LEU B 1 46 ? -20.359 31.141 10.883 1 98.31 46 LEU B N 1
ATOM 3657 C CA . LEU B 1 46 ? -20.547 29.703 11.094 1 98.31 46 LEU B CA 1
ATOM 3658 C C . LEU B 1 46 ? -21.094 29.438 12.492 1 98.31 46 LEU B C 1
ATOM 3660 O O . LEU B 1 46 ? -21.984 28.594 12.664 1 98.31 46 LEU B O 1
ATOM 3664 N N . GLU B 1 47 ? -20.562 30.156 13.445 1 97.94 47 GLU B N 1
ATOM 3665 C CA . GLU B 1 47 ? -21.016 29.969 14.82 1 97.94 47 GLU B CA 1
ATOM 3666 C C . GLU B 1 47 ? -22.469 30.391 14.984 1 97.94 47 GLU B C 1
ATOM 3668 O O . GLU B 1 47 ? -23.219 29.797 15.766 1 97.94 47 GLU B O 1
ATOM 3673 N N . SER B 1 48 ? -22.891 31.406 14.258 1 97.25 48 SER B N 1
ATOM 3674 C CA . SER B 1 48 ? -24.281 31.844 14.305 1 97.25 48 SER B CA 1
ATOM 3675 C C . SER B 1 48 ? -25.203 30.766 13.742 1 97.25 48 SER B C 1
ATOM 3677 O O . SER B 1 48 ? -26.406 30.75 14.062 1 97.25 48 SER B O 1
ATOM 3679 N N . LEU B 1 49 ? -24.672 29.938 12.93 1 97 49 LEU B N 1
ATOM 3680 C CA . LEU B 1 49 ? -25.453 28.844 12.344 1 97 49 LEU B CA 1
ATOM 3681 C C . LEU B 1 49 ? -25.359 27.594 13.195 1 97 49 LEU B C 1
ATOM 3683 O O . LEU B 1 49 ? -25.828 26.516 12.797 1 97 49 LEU B O 1
ATOM 3687 N N . GLY B 1 50 ? -24.625 27.688 14.336 1 96.81 50 GLY B N 1
ATOM 3688 C CA . GLY B 1 50 ? -24.609 26.594 15.297 1 96.81 50 GLY B CA 1
ATOM 3689 C C . GLY B 1 50 ? -23.344 25.734 15.188 1 96.81 50 GLY B C 1
ATOM 3690 O O . GLY B 1 50 ? -23.172 24.781 15.953 1 96.81 50 GLY B O 1
ATOM 3691 N N . TYR B 1 51 ? -22.453 26.031 14.25 1 97.69 51 TYR B N 1
ATOM 3692 C CA . TYR B 1 51 ? -21.219 25.266 14.141 1 97.69 51 TYR B CA 1
ATOM 3693 C C . TYR B 1 51 ? -20.219 25.688 15.219 1 97.69 51 TYR B C 1
ATOM 3695 O O . TYR B 1 51 ? -20.125 26.859 15.57 1 97.69 51 TYR B O 1
ATOM 3703 N N . GLU B 1 52 ? -19.547 24.719 15.758 1 96.88 52 GLU B N 1
ATOM 3704 C CA . GLU B 1 52 ? -18.375 25 16.578 1 96.88 52 GLU B CA 1
ATOM 3705 C C . GLU B 1 52 ? -17.125 25.141 15.711 1 96.88 52 GLU B C 1
ATOM 3707 O O . GLU B 1 52 ? -16.766 24.219 14.961 1 96.88 52 GLU B O 1
ATOM 3712 N N . VAL B 1 53 ? -16.469 26.281 15.75 1 97.88 53 VAL B N 1
ATOM 3713 C CA . VAL B 1 53 ? -15.227 26.516 15.023 1 97.88 53 VAL B CA 1
ATOM 3714 C C . VAL B 1 53 ? -14.039 26.438 15.984 1 97.88 53 VAL B C 1
ATOM 3716 O O . VAL B 1 53 ? -13.938 27.234 16.922 1 97.88 53 VAL B O 1
ATOM 3719 N N . GLN B 1 54 ? -13.125 25.469 15.727 1 95.69 54 GLN B N 1
ATOM 3720 C CA . GLN B 1 54 ? -12.016 25.234 16.641 1 95.69 54 GLN B CA 1
ATOM 3721 C C . GLN B 1 54 ? -10.898 26.25 16.438 1 95.69 54 GLN B C 1
ATOM 3723 O O . GLN B 1 54 ? -10.312 26.75 17.391 1 95.69 54 GLN B O 1
ATOM 3728 N N . THR B 1 55 ? -10.555 26.484 15.109 1 96.56 55 THR B N 1
ATOM 3729 C CA . THR B 1 55 ? -9.445 27.391 14.867 1 96.56 55 THR B CA 1
ATOM 3730 C C . THR B 1 55 ? -9.641 28.141 13.539 1 96.56 55 THR B C 1
ATOM 3732 O O . THR B 1 55 ? -10.352 27.656 12.656 1 96.56 55 THR B O 1
ATOM 3735 N N . ILE B 1 56 ? -9.102 29.328 13.461 1 98.5 56 ILE B N 1
ATOM 3736 C CA . ILE B 1 56 ? -8.875 30.062 12.219 1 98.5 56 ILE B CA 1
ATOM 3737 C C . ILE B 1 56 ? -7.375 30.188 11.961 1 98.5 56 ILE B C 1
ATOM 3739 O O . ILE B 1 56 ? -6.59 30.359 12.898 1 98.5 56 ILE B O 1
ATOM 3743 N N . ARG B 1 57 ? -6.961 29.969 10.727 1 98.56 57 ARG B N 1
ATOM 3744 C CA . ARG B 1 57 ? -5.539 29.844 10.406 1 98.56 57 ARG B CA 1
ATOM 3745 C C . ARG B 1 57 ? -5.207 30.578 9.109 1 98.56 57 ARG B C 1
ATOM 3747 O O . ARG B 1 57 ? -6.098 30.891 8.32 1 98.56 57 ARG B O 1
ATOM 3754 N N . ILE B 1 58 ? -3.926 30.906 8.922 1 98.62 58 ILE B N 1
ATOM 3755 C CA . ILE B 1 58 ? -3.467 31.375 7.613 1 98.62 58 ILE B CA 1
ATOM 3756 C C . ILE B 1 58 ? -2.338 30.469 7.113 1 98.62 58 ILE B C 1
ATOM 3758 O O . ILE B 1 58 ? -1.575 29.922 7.91 1 98.62 58 ILE B O 1
ATOM 3762 N N . ALA B 1 59 ? -2.271 30.234 5.879 1 98.75 59 ALA B N 1
ATOM 3763 C CA . ALA B 1 59 ? -1.183 29.562 5.168 1 98.75 59 ALA B CA 1
ATOM 3764 C C . ALA B 1 59 ? -0.631 30.453 4.059 1 98.75 59 ALA B C 1
ATOM 3766 O O . ALA B 1 59 ? -1.395 31.047 3.293 1 98.75 59 ALA B O 1
ATOM 3767 N N . THR B 1 60 ? 0.625 30.594 3.973 1 98.19 60 THR B N 1
ATOM 3768 C CA . THR B 1 60 ? 1.247 31.453 2.973 1 98.19 60 THR B CA 1
ATOM 3769 C C . THR B 1 60 ? 1.858 30.625 1.848 1 98.19 60 THR B C 1
ATOM 3771 O O . THR B 1 60 ? 1.771 29.391 1.858 1 98.19 60 THR B O 1
ATOM 3774 N N . GLN B 1 61 ? 2.439 31.328 0.861 1 96.88 61 GLN B N 1
ATOM 3775 C CA . GLN B 1 61 ? 3.221 30.688 -0.188 1 96.88 61 GLN B CA 1
ATOM 3776 C C . GLN B 1 61 ? 4.473 30.031 0.385 1 96.88 61 GLN B C 1
ATOM 3778 O O . GLN B 1 61 ? 4.809 30.234 1.553 1 96.88 61 GLN B O 1
ATOM 3783 N N . PRO B 1 62 ? 5.16 29.203 -0.424 1 95.44 62 PRO B N 1
ATOM 3784 C CA . PRO B 1 62 ? 6.398 28.594 0.064 1 95.44 62 PRO B CA 1
ATOM 3785 C C . PRO B 1 62 ? 7.371 29.609 0.651 1 95.44 62 PRO B C 1
ATOM 3787 O O . PRO B 1 62 ? 7.617 30.656 0.043 1 95.44 62 PRO B O 1
ATOM 3790 N N . PHE B 1 63 ? 7.988 29.328 1.751 1 94.12 63 PHE B N 1
ATOM 3791 C CA . PHE B 1 63 ? 8.68 30.297 2.602 1 94.12 63 PHE B CA 1
ATOM 3792 C C . PHE B 1 63 ? 9.883 30.891 1.875 1 94.12 63 PHE B C 1
ATOM 3794 O O . PHE B 1 63 ? 10.273 32.031 2.146 1 94.12 63 PHE B O 1
ATOM 3801 N N . PRO B 1 64 ? 10.57 30.156 0.934 1 91.38 64 PRO B N 1
ATOM 3802 C CA . PRO B 1 64 ? 11.664 30.844 0.244 1 91.38 64 PRO B CA 1
ATOM 3803 C C . PRO B 1 64 ? 11.195 32.062 -0.532 1 91.38 64 PRO B C 1
ATOM 3805 O O . PRO B 1 64 ? 11.977 33 -0.751 1 91.38 64 PRO B O 1
ATOM 3808 N N . LEU B 1 65 ? 9.961 32.094 -0.878 1 89.19 65 LEU B N 1
ATOM 3809 C CA . LEU B 1 65 ? 9.414 33.188 -1.692 1 89.19 65 LEU B CA 1
ATOM 3810 C C . LEU B 1 65 ? 9.125 34.406 -0.838 1 89.19 65 LEU B C 1
ATOM 3812 O O . LEU B 1 65 ? 8.836 35.469 -1.367 1 89.19 65 LEU B O 1
ATOM 3816 N N . LEU B 1 66 ? 9.211 34.312 0.482 1 89.44 66 LEU B N 1
ATOM 3817 C CA . LEU B 1 66 ? 9.008 35.406 1.408 1 89.44 66 LEU B CA 1
ATOM 3818 C C . LEU B 1 66 ? 10.297 36.188 1.61 1 89.44 66 LEU B C 1
ATOM 3820 O O . LEU B 1 66 ? 10.297 37.25 2.256 1 89.44 66 LEU B O 1
ATOM 3824 N N . LEU B 1 67 ? 11.375 35.656 1.074 1 83.94 67 LEU B N 1
ATOM 3825 C CA . LEU B 1 67 ? 12.68 36.281 1.251 1 83.94 67 LEU B CA 1
ATOM 3826 C C . LEU B 1 67 ? 12.969 37.25 0.111 1 83.94 67 LEU B C 1
ATOM 3828 O O . LEU B 1 67 ? 12.656 36.969 -1.047 1 83.94 67 LEU B O 1
ATOM 3832 N N . GLU B 1 68 ? 13.406 38.562 0.499 1 69.31 68 GLU B N 1
ATOM 3833 C CA . GLU B 1 68 ? 13.797 39.562 -0.5 1 69.31 68 GLU B CA 1
ATOM 3834 C C . GLU B 1 68 ? 15.047 39.125 -1.254 1 69.31 68 GLU B C 1
ATOM 3836 O O . GLU B 1 68 ? 15.891 38.406 -0.709 1 69.31 68 GLU B O 1
ATOM 3841 N N . GLY B 1 69 ? 15.078 39.312 -2.609 1 58.06 69 GLY B N 1
ATOM 3842 C CA . GLY B 1 69 ? 16.203 39 -3.461 1 58.06 69 GLY B CA 1
ATOM 3843 C C . GLY B 1 69 ? 17.547 39.344 -2.83 1 58.06 69 GLY B C 1
ATOM 3844 O O . GLY B 1 69 ? 18.484 38.531 -2.863 1 58.06 69 GLY B O 1
ATOM 3845 N N . GLN B 1 70 ? 17.641 40.594 -2.314 1 50.88 70 GLN B N 1
ATOM 3846 C CA . GLN B 1 70 ? 18.891 41.094 -1.745 1 50.88 70 GLN B CA 1
ATOM 3847 C C . GLN B 1 70 ? 19.281 40.312 -0.494 1 50.88 70 GLN B C 1
ATOM 3849 O O . GLN B 1 70 ? 20.469 40.062 -0.237 1 50.88 70 GLN B O 1
ATOM 3854 N N . GLN B 1 71 ? 18.359 39.844 0.24 1 54.34 71 GLN B N 1
ATOM 3855 C CA . GLN B 1 71 ? 18.594 39.062 1.438 1 54.34 71 GLN B CA 1
ATOM 3856 C C . GLN B 1 71 ? 19.125 37.688 1.079 1 54.34 71 GLN B C 1
ATOM 3858 O O . GLN B 1 71 ? 19.984 37.156 1.774 1 54.34 71 GLN B O 1
ATOM 3863 N N . GLN B 1 72 ? 18.688 37.219 -0.086 1 56.03 72 GLN B N 1
ATOM 3864 C CA . GLN B 1 72 ? 19.188 35.938 -0.583 1 56.03 72 GLN B CA 1
ATOM 3865 C C . GLN B 1 72 ? 20.656 36.062 -0.999 1 56.03 72 GLN B C 1
ATOM 3867 O O . GLN B 1 72 ? 21.453 35.156 -0.71 1 56.03 72 GLN B O 1
ATOM 3872 N N . GLN B 1 73 ? 20.906 37.219 -1.693 1 52.22 73 GLN B N 1
ATOM 3873 C CA . GLN B 1 73 ? 22.266 37.469 -2.158 1 52.22 73 GLN B CA 1
ATOM 3874 C C . GLN B 1 73 ? 23.203 37.75 -0.989 1 52.22 73 GLN B C 1
ATOM 3876 O O . GLN B 1 73 ? 24.344 37.312 -0.976 1 52.22 73 GLN B O 1
ATOM 3881 N N . GLN B 1 74 ? 22.781 38.562 -0.123 1 52.16 74 GLN B N 1
ATOM 3882 C CA . GLN B 1 74 ? 23.625 38.906 1.024 1 52.16 74 GLN B CA 1
ATOM 3883 C C . GLN B 1 74 ? 23.969 37.688 1.846 1 52.16 74 GLN B C 1
ATOM 3885 O O . GLN B 1 74 ? 25.078 37.562 2.373 1 52.16 74 GLN B O 1
ATOM 3890 N N . GLN B 1 75 ? 23.062 36.719 1.874 1 54.56 75 GLN B N 1
ATOM 3891 C CA . GLN B 1 75 ? 23.234 35.469 2.598 1 54.56 75 GLN B CA 1
ATOM 3892 C C . GLN B 1 75 ? 24.297 34.562 1.929 1 54.56 75 GLN B C 1
ATOM 3894 O O . GLN B 1 75 ? 25.125 33.969 2.607 1 54.56 75 GLN B O 1
ATOM 3899 N N . GLN B 1 76 ? 24.078 34.562 0.597 1 54.44 76 GLN B N 1
ATOM 3900 C CA . GLN B 1 76 ? 25.109 33.812 -0.103 1 54.44 76 GLN B CA 1
ATOM 3901 C C . GLN B 1 76 ? 26.5 34.375 0.185 1 54.44 76 GLN B C 1
ATOM 3903 O O . GLN B 1 76 ? 27.453 33.625 0.364 1 54.44 76 GLN B O 1
ATOM 3908 N N . GLN B 1 77 ? 26.5 35.656 0.308 1 54.44 77 GLN B N 1
ATOM 3909 C CA . GLN B 1 77 ? 27.766 36.312 0.585 1 54.44 77 GLN B CA 1
ATOM 3910 C C . GLN B 1 77 ? 28.188 36.094 2.039 1 54.44 77 GLN B C 1
ATOM 3912 O O . GLN B 1 77 ? 29.359 35.875 2.324 1 54.44 77 GLN B O 1
ATOM 3917 N N . GLN B 1 78 ? 27.234 36.25 2.947 1 55.5 78 GLN B N 1
ATOM 3918 C CA . GLN B 1 78 ? 27.562 36.062 4.359 1 55.5 78 GLN B CA 1
ATOM 3919 C C . GLN B 1 78 ? 27.922 34.625 4.672 1 55.5 78 GLN B C 1
ATOM 3921 O O . GLN B 1 78 ? 28.828 34.375 5.469 1 55.5 78 GLN B O 1
ATOM 3926 N N . GLN B 1 79 ? 27.203 33.719 4.121 1 56.94 79 GLN B N 1
ATOM 3927 C CA . GLN B 1 79 ? 27.531 32.312 4.297 1 56.94 79 GLN B CA 1
ATOM 3928 C C . GLN B 1 79 ? 28.922 32 3.783 1 56.94 79 GLN B C 1
ATOM 3930 O O . GLN B 1 79 ? 29.672 31.234 4.41 1 56.94 79 GLN B O 1
ATOM 3935 N N . GLN B 1 80 ? 29.203 32.594 2.643 1 54.06 80 GLN B N 1
ATOM 3936 C CA . GLN B 1 80 ? 30.562 32.438 2.105 1 54.06 80 GLN B CA 1
ATOM 3937 C C . GLN B 1 80 ? 31.594 33.062 3.027 1 54.06 80 GLN B C 1
ATOM 3939 O O . GLN B 1 80 ? 32.688 32.5 3.234 1 54.06 80 GLN B O 1
ATOM 3944 N N . GLN B 1 81 ? 31.25 34.219 3.494 1 52.88 81 GLN B N 1
ATOM 3945 C CA . GLN B 1 81 ? 32.188 34.906 4.379 1 52.88 81 GLN B CA 1
ATOM 3946 C C . GLN B 1 81 ? 32.312 34.156 5.707 1 52.88 81 GLN B C 1
ATOM 3948 O O . GLN B 1 81 ? 33.438 34.062 6.258 1 52.88 81 GLN B O 1
ATOM 3953 N N . GLN B 1 82 ? 31.219 33.75 6.227 1 54.25 82 GLN B N 1
ATOM 3954 C CA . GLN B 1 82 ? 31.266 33.031 7.48 1 54.25 82 GLN B CA 1
ATOM 3955 C C . GLN B 1 82 ? 31.984 31.688 7.305 1 54.25 82 GLN B C 1
ATOM 3957 O O . GLN B 1 82 ? 32.688 31.219 8.211 1 54.25 82 GLN B O 1
ATOM 3962 N N . GLN B 1 83 ? 31.781 30.984 6.285 1 52.59 83 GLN B N 1
ATOM 3963 C CA . GLN B 1 83 ? 32.594 29.797 5.996 1 52.59 83 GLN B CA 1
ATOM 3964 C C . GLN B 1 83 ? 34.062 30.141 5.992 1 52.59 83 GLN B C 1
ATOM 3966 O O . GLN B 1 83 ? 34.906 29.328 6.422 1 52.59 83 GLN B O 1
ATOM 3971 N N . GLN B 1 84 ? 34.406 31.266 5.508 1 51.22 84 GLN B N 1
ATOM 3972 C CA . GLN B 1 84 ? 35.812 31.688 5.445 1 51.22 84 GLN B CA 1
ATOM 3973 C C . GLN B 1 84 ? 36.312 32.094 6.82 1 51.22 84 GLN B C 1
ATOM 3975 O O . GLN B 1 84 ? 37.469 31.906 7.141 1 51.22 84 GLN B O 1
ATOM 3980 N N . GLN B 1 85 ? 35.5 32.844 7.547 1 48.97 85 GLN B N 1
ATOM 3981 C CA . GLN B 1 85 ? 36.031 33.375 8.812 1 48.97 85 GLN B CA 1
ATOM 3982 C C . GLN B 1 85 ? 35.75 32.375 9.945 1 48.97 85 GLN B C 1
ATOM 3984 O O . GLN B 1 85 ? 36.219 32.594 11.078 1 48.97 85 GLN B O 1
ATOM 3989 N N . GLY B 1 86 ? 35.312 31.219 9.703 1 49.56 86 GLY B N 1
ATOM 3990 C CA . GLY B 1 86 ? 35.094 30.203 10.727 1 49.56 86 GLY B CA 1
ATOM 3991 C C . GLY B 1 86 ? 33.938 30.531 11.664 1 49.56 86 GLY B C 1
ATOM 3992 O O . GLY B 1 86 ? 33.812 29.922 12.727 1 49.56 86 GLY B O 1
ATOM 3993 N N . SER B 1 87 ? 33.375 31.719 11.688 1 48.91 87 SER B N 1
ATOM 3994 C CA . SER B 1 87 ? 32.312 32.125 12.625 1 48.91 87 SER B CA 1
ATOM 3995 C C . SER B 1 87 ? 30.938 31.734 12.102 1 48.91 87 SER B C 1
ATOM 3997 O O . SER B 1 87 ? 30.609 32 10.945 1 48.91 87 SER B O 1
ATOM 3999 N N . SER B 1 88 ? 30.344 30.641 12.469 1 54.62 88 SER B N 1
ATOM 4000 C CA . SER B 1 88 ? 29.031 30.125 12.086 1 54.62 88 SER B CA 1
ATOM 4001 C C . SER B 1 88 ? 27.938 31.141 12.391 1 54.62 88 SER B C 1
ATOM 4003 O O . SER B 1 88 ? 27.844 31.641 13.516 1 54.62 88 SER B O 1
ATOM 4005 N N . ALA B 1 89 ? 27.5 32.031 11.484 1 62.84 89 ALA B N 1
ATOM 4006 C CA . ALA B 1 89 ? 26.375 32.938 11.672 1 62.84 89 ALA B CA 1
ATOM 4007 C C . ALA B 1 89 ? 25.25 32.281 12.445 1 62.84 89 ALA B C 1
ATOM 4009 O O . ALA B 1 89 ? 25.016 31.078 12.297 1 62.84 89 ALA B O 1
ATOM 4010 N N . ASP B 1 90 ? 24.797 32.906 13.492 1 80.56 90 ASP B N 1
ATOM 4011 C CA . ASP B 1 90 ? 23.672 32.5 14.312 1 80.56 90 ASP B CA 1
ATOM 4012 C C . ASP B 1 90 ? 22.422 32.281 13.445 1 80.56 90 ASP B C 1
ATOM 4014 O O . ASP B 1 90 ? 21.906 33.219 12.844 1 80.56 90 ASP B O 1
ATOM 4018 N N . PRO B 1 91 ? 22.094 31 13.18 1 85.44 91 PRO B N 1
ATOM 4019 C CA . PRO B 1 91 ? 20.922 30.688 12.367 1 85.44 91 PRO B CA 1
ATOM 4020 C C . PRO B 1 91 ? 19.688 31.453 12.797 1 85.44 91 PRO B C 1
ATOM 4022 O O . PRO B 1 91 ? 18.781 31.703 11.984 1 85.44 91 PRO B O 1
ATOM 4025 N N . SER B 1 92 ? 19.672 31.922 14 1 83.81 92 SER B N 1
ATOM 4026 C CA . SER B 1 92 ? 18.5 32.594 14.523 1 83.81 92 SER B CA 1
ATOM 4027 C C . SER B 1 92 ? 18.359 34 13.93 1 83.81 92 SER B C 1
ATOM 4029 O O . SER B 1 92 ? 17.281 34.594 13.961 1 83.81 92 SER B O 1
ATOM 4031 N N . SER B 1 93 ? 19.453 34.5 13.359 1 88.19 93 SER B N 1
ATOM 4032 C CA . SER B 1 93 ? 19.438 35.844 12.797 1 88.19 93 SER B CA 1
ATOM 4033 C C . SER B 1 93 ? 19.156 35.812 11.305 1 88.19 93 SER B C 1
ATOM 4035 O O . SER B 1 93 ? 19 36.875 10.672 1 88.19 93 SER B O 1
ATOM 4037 N N . HIS B 1 94 ? 19.094 34.625 10.844 1 90.56 94 HIS B N 1
ATOM 4038 C CA . HIS B 1 94 ? 18.781 34.5 9.422 1 90.56 94 HIS B CA 1
ATOM 4039 C C . HIS B 1 94 ? 17.422 35.125 9.102 1 90.56 94 HIS B C 1
ATOM 4041 O O . HIS B 1 94 ? 16.469 34.969 9.859 1 90.56 94 HIS B O 1
ATOM 4047 N N . PRO B 1 95 ? 17.281 35.844 7.965 1 91.06 95 PRO B N 1
ATOM 4048 C CA . PRO B 1 95 ? 16.031 36.531 7.609 1 91.06 95 PRO B CA 1
ATOM 4049 C C . PRO B 1 95 ? 14.82 35.594 7.602 1 91.06 95 PRO B C 1
ATOM 4051 O O . PRO B 1 95 ? 13.719 36.031 7.941 1 91.06 95 PRO B O 1
ATOM 4054 N N . LEU B 1 96 ? 15.023 34.406 7.227 1 92.56 96 LEU B N 1
ATOM 4055 C CA . LEU B 1 96 ? 13.914 33.469 7.211 1 92.56 96 LEU B CA 1
ATOM 4056 C C . LEU B 1 96 ? 13.32 33.312 8.609 1 92.56 96 LEU B C 1
ATOM 4058 O O . LEU B 1 96 ? 12.102 33.281 8.773 1 92.56 96 LEU B O 1
ATOM 4062 N N . VAL B 1 97 ? 14.141 33.094 9.57 1 95.12 97 VAL B N 1
ATOM 4063 C CA . VAL B 1 97 ? 13.719 32.906 10.953 1 95.12 97 VAL B CA 1
ATOM 4064 C C . VAL B 1 97 ? 13.086 34.156 11.5 1 95.12 97 VAL B C 1
ATOM 4066 O O . VAL B 1 97 ? 12.023 34.125 12.117 1 95.12 97 VAL B O 1
ATOM 4069 N N . VAL B 1 98 ? 13.695 35.312 11.188 1 93.81 98 VAL B N 1
ATOM 4070 C CA . VAL B 1 98 ? 13.211 36.594 11.656 1 93.81 98 VAL B CA 1
ATOM 4071 C C . VAL B 1 98 ? 11.844 36.906 11.039 1 93.81 98 VAL B C 1
ATOM 4073 O O . VAL B 1 98 ? 10.93 37.344 11.727 1 93.81 98 VAL B O 1
ATOM 4076 N N . ASN B 1 99 ? 11.758 36.625 9.781 1 93.88 99 ASN B N 1
ATOM 4077 C CA . ASN B 1 99 ? 10.492 36.844 9.086 1 93.88 99 ASN B CA 1
ATOM 4078 C C . ASN B 1 99 ? 9.391 35.938 9.633 1 93.88 99 ASN B C 1
ATOM 4080 O O . ASN B 1 99 ? 8.234 36.375 9.734 1 93.88 99 ASN B O 1
ATOM 4084 N N . ALA B 1 100 ? 9.719 34.75 9.945 1 96.5 100 ALA B N 1
ATOM 4085 C CA . ALA B 1 100 ? 8.734 33.812 10.523 1 96.5 100 ALA B CA 1
ATOM 4086 C C . ALA B 1 100 ? 8.211 34.344 11.859 1 96.5 100 ALA B C 1
ATOM 4088 O O . ALA B 1 100 ? 7.008 34.312 12.117 1 96.5 100 ALA B O 1
ATOM 4089 N N . GLN B 1 101 ? 9.094 34.844 12.695 1 96.62 101 GLN B N 1
ATOM 4090 C CA . GLN B 1 101 ? 8.711 35.406 13.977 1 96.62 101 GLN B CA 1
ATOM 4091 C C . GLN B 1 101 ? 7.836 36.656 13.773 1 96.62 101 GLN B C 1
ATOM 4093 O O . GLN B 1 101 ? 6.852 36.844 14.492 1 96.62 101 GLN B O 1
ATOM 4098 N N . HIS B 1 102 ? 8.273 37.438 12.836 1 96.5 102 HIS B N 1
ATOM 4099 C CA . HIS B 1 102 ? 7.52 38.656 12.531 1 96.5 102 HIS B CA 1
ATOM 4100 C C . HIS B 1 102 ? 6.102 38.312 12.078 1 96.5 102 HIS B C 1
ATOM 4102 O O . HIS B 1 102 ? 5.137 38.875 12.578 1 96.5 102 HIS B O 1
ATOM 4108 N N . LEU B 1 103 ? 5.996 37.406 11.141 1 97.5 103 LEU B N 1
ATOM 4109 C CA . LEU B 1 103 ? 4.684 37.031 10.633 1 97.5 103 LEU B CA 1
ATOM 4110 C C . LEU B 1 103 ? 3.82 36.438 11.742 1 97.5 103 LEU B C 1
ATOM 4112 O O . LEU B 1 103 ? 2.621 36.719 11.82 1 97.5 103 LEU B O 1
ATOM 4116 N N . GLU B 1 104 ? 4.391 35.594 12.57 1 97.81 104 GLU B N 1
ATOM 4117 C CA . GLU B 1 104 ? 3.676 35.031 13.711 1 97.81 104 GLU B CA 1
ATOM 4118 C C . GLU B 1 104 ? 3.117 36.125 14.617 1 97.81 104 GLU B C 1
ATOM 4120 O O . GLU B 1 104 ? 1.973 36.031 15.07 1 97.81 104 GLU B O 1
ATOM 4125 N N . SER B 1 105 ? 3.922 37.125 14.859 1 98.06 105 SER B N 1
ATOM 4126 C CA . SER B 1 105 ? 3.5 38.25 15.703 1 98.06 105 SER B CA 1
ATOM 4127 C C . SER B 1 105 ? 2.35 39.031 15.07 1 98.06 105 SER B C 1
ATOM 4129 O O . SER B 1 105 ? 1.396 39.406 15.75 1 98.06 105 SER B O 1
ATOM 4131 N N . LEU B 1 106 ? 2.463 39.281 13.797 1 98 106 LEU B N 1
ATOM 4132 C CA . LEU B 1 106 ? 1.396 39.969 13.078 1 98 106 LEU B CA 1
ATOM 4133 C C . LEU B 1 106 ? 0.102 39.188 13.117 1 98 106 LEU B C 1
ATOM 4135 O O . LEU B 1 106 ? -0.979 39.75 13.305 1 98 106 LEU B O 1
ATOM 4139 N N . ALA B 1 107 ? 0.236 37.875 12.906 1 98.56 107 ALA B N 1
ATOM 4140 C CA . ALA B 1 107 ? -0.934 37 12.945 1 98.56 107 ALA B CA 1
ATOM 4141 C C . ALA B 1 107 ? -1.6 37.031 14.312 1 98.56 107 ALA B C 1
ATOM 4143 O O . ALA B 1 107 ? -2.822 37.156 14.414 1 98.56 107 ALA B O 1
ATOM 4144 N N . ALA B 1 108 ? -0.812 36.938 15.352 1 98.12 108 ALA B N 1
ATOM 4145 C CA . ALA B 1 108 ? -1.335 37 16.719 1 98.12 108 ALA B CA 1
ATOM 4146 C C . ALA B 1 108 ? -2.082 38.281 16.969 1 98.12 108 ALA B C 1
ATOM 4148 O O . ALA B 1 108 ? -3.16 38.312 17.562 1 98.12 108 ALA B O 1
ATOM 4149 N N . ALA B 1 109 ? -1.541 39.3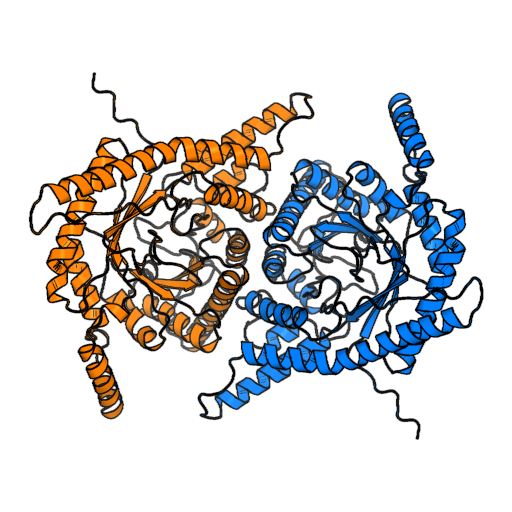44 16.516 1 98 109 ALA B N 1
ATOM 4150 C CA . ALA B 1 109 ? -2.148 40.656 16.688 1 98 109 ALA B CA 1
ATOM 4151 C C . ALA B 1 109 ? -3.475 40.75 15.945 1 98 109 ALA B C 1
ATOM 4153 O O . ALA B 1 109 ? -4.379 41.469 16.359 1 98 109 ALA B O 1
ATOM 4154 N N . ALA B 1 110 ? -3.549 40.062 14.875 1 97.81 110 ALA B N 1
ATOM 4155 C CA . ALA B 1 110 ? -4.754 40.062 14.055 1 97.81 110 ALA B CA 1
ATOM 4156 C C . ALA B 1 110 ? -5.762 39.031 14.531 1 97.81 110 ALA B C 1
ATOM 4158 O O . ALA B 1 110 ? -6.797 38.812 13.898 1 97.81 110 ALA B O 1
ATOM 4159 N N . GLY B 1 111 ? -5.402 38.312 15.625 1 97.62 111 GLY B N 1
ATOM 4160 C CA . GLY B 1 111 ? -6.312 37.344 16.203 1 97.62 111 GLY B CA 1
ATOM 4161 C C . GLY B 1 111 ? -6.23 36 15.523 1 97.62 111 GLY B C 1
ATOM 4162 O O . GLY B 1 111 ? -7.16 35.188 15.609 1 97.62 111 GLY B O 1
ATOM 4163 N N . ILE B 1 112 ? -5.215 35.719 14.797 1 98.31 112 ILE B N 1
ATOM 4164 C CA . ILE B 1 112 ? -5.004 34.438 14.109 1 98.31 112 ILE B CA 1
ATOM 4165 C C . ILE B 1 112 ? -4.012 33.594 14.891 1 98.31 112 ILE B C 1
ATOM 4167 O O . ILE B 1 112 ? -2.818 33.906 14.938 1 98.31 112 ILE B O 1
ATOM 4171 N N . PRO B 1 113 ? -4.359 32.5 15.398 1 96.88 113 PRO B N 1
ATOM 4172 C CA . PRO B 1 113 ? -3.523 31.781 16.359 1 96.88 113 PRO B CA 1
ATOM 4173 C C . PRO B 1 113 ? -2.461 30.906 15.703 1 96.88 113 PRO B C 1
ATOM 4175 O O . PRO B 1 113 ? -1.454 30.578 16.328 1 96.88 113 PRO B O 1
ATOM 4178 N N . LEU B 1 114 ? -2.67 30.438 14.438 1 97.62 114 LEU B N 1
ATOM 4179 C CA . LEU B 1 114 ? -1.768 29.469 13.812 1 97.62 114 LEU B CA 1
ATOM 4180 C C . LEU B 1 114 ? -1.403 29.906 12.398 1 97.62 114 LEU B C 1
ATOM 4182 O O . LEU B 1 114 ? -2.252 30.422 11.656 1 97.62 114 LEU B O 1
ATOM 4186 N N . VAL B 1 115 ? -0.129 29.672 12.031 1 98.38 115 VAL B N 1
ATOM 4187 C CA . VAL B 1 115 ? 0.416 30.078 10.734 1 98.38 115 VAL B CA 1
ATOM 4188 C C . VAL B 1 115 ? 1.159 28.906 10.094 1 98.38 115 VAL B C 1
ATOM 4190 O O . VAL B 1 115 ? 1.872 28.156 10.781 1 98.38 115 VAL B O 1
ATOM 4193 N N . ALA B 1 116 ? 0.945 28.703 8.797 1 98.44 116 ALA B N 1
ATOM 4194 C CA . ALA B 1 116 ? 1.759 27.766 8.016 1 98.44 116 ALA B CA 1
ATOM 4195 C C . ALA B 1 116 ? 2.531 28.5 6.926 1 98.44 116 ALA B C 1
ATOM 4197 O O . ALA B 1 116 ? 1.956 29.281 6.168 1 98.44 116 ALA B O 1
ATOM 4198 N N . LEU B 1 117 ? 3.865 28.281 6.762 1 96.94 117 LEU B N 1
ATOM 4199 C CA . LEU B 1 117 ? 4.734 28.984 5.832 1 96.94 117 LEU B CA 1
ATOM 4200 C C . LEU B 1 117 ? 4.945 28.188 4.555 1 96.94 117 LEU B C 1
ATOM 4202 O O . LEU B 1 117 ? 5.844 28.484 3.768 1 96.94 117 LEU B O 1
ATOM 4206 N N . GLY B 1 118 ? 4.133 27.203 4.293 1 93.94 118 GLY B N 1
ATOM 4207 C CA . GLY B 1 118 ? 4.328 26.375 3.111 1 93.94 118 GLY B CA 1
ATOM 4208 C C . GLY B 1 118 ? 5.57 25.516 3.189 1 93.94 118 GLY B C 1
ATOM 4209 O O . GLY B 1 118 ? 6.016 25.156 4.281 1 93.94 118 GLY B O 1
ATOM 4210 N N . SER B 1 119 ? 6.027 25.078 1.972 1 94.88 119 SER B N 1
ATOM 4211 C CA . SER B 1 119 ? 7.113 24.094 1.931 1 94.88 119 SER B CA 1
ATOM 4212 C C . SER B 1 119 ? 8.164 24.484 0.897 1 94.88 119 SER B C 1
ATOM 4214 O O . SER B 1 119 ? 7.93 25.359 0.063 1 94.88 119 SER B O 1
ATOM 4216 N N . SER B 1 120 ? 9.359 23.969 1.033 1 94.88 120 SER B N 1
ATOM 4217 C CA . SER B 1 120 ? 10.398 24.047 0.017 1 94.88 120 SER B CA 1
ATOM 4218 C C . SER B 1 120 ? 11.109 22.703 -0.16 1 94.88 120 SER B C 1
ATOM 4220 O O . SER B 1 120 ? 11.219 21.922 0.788 1 94.88 120 SER B O 1
ATOM 4222 N N . SER B 1 121 ? 11.531 22.469 -1.349 1 96.12 121 SER B N 1
ATOM 4223 C CA . SER B 1 121 ? 12.305 21.266 -1.627 1 96.12 121 SER B CA 1
ATOM 4224 C C . SER B 1 121 ? 13.797 21.578 -1.694 1 96.12 121 SER B C 1
ATOM 4226 O O . SER B 1 121 ? 14.602 20.688 -1.984 1 96.12 121 SER B O 1
ATOM 4228 N N . ASP B 1 122 ? 14.172 22.828 -1.466 1 95.75 122 ASP B N 1
ATOM 4229 C CA . ASP B 1 122 ? 15.57 23.234 -1.554 1 95.75 122 ASP B CA 1
ATOM 4230 C C . ASP B 1 122 ? 16.344 22.844 -0.294 1 95.75 122 ASP B C 1
ATOM 4232 O O . ASP B 1 122 ? 16.094 23.391 0.783 1 95.75 122 ASP B O 1
ATOM 4236 N N . PRO B 1 123 ? 17.359 21.984 -0.439 1 95.81 123 PRO B N 1
ATOM 4237 C CA . PRO B 1 123 ? 18.078 21.453 0.723 1 95.81 123 PRO B CA 1
ATOM 4238 C C . PRO B 1 123 ? 18.812 22.547 1.503 1 95.81 123 PRO B C 1
ATOM 4240 O O . PRO B 1 123 ? 19.172 22.344 2.664 1 95.81 123 PRO B O 1
ATOM 4243 N N . GLN B 1 124 ? 19.078 23.719 0.918 1 92.38 124 GLN B N 1
ATOM 4244 C CA . GLN B 1 124 ? 19.828 24.781 1.586 1 92.38 124 GLN B CA 1
ATOM 4245 C C . GLN B 1 124 ? 19.094 25.266 2.828 1 92.38 124 GLN B C 1
ATOM 4247 O O . GLN B 1 124 ? 19.719 25.797 3.752 1 92.38 124 GLN B O 1
ATOM 4252 N N . TYR B 1 125 ? 17.797 25.062 2.881 1 94.5 125 TYR B N 1
ATOM 4253 C CA . TYR B 1 125 ? 16.984 25.594 3.977 1 94.5 125 TYR B CA 1
ATOM 4254 C C . TYR B 1 125 ? 16.891 24.594 5.121 1 94.5 125 TYR B C 1
ATOM 4256 O O . TYR B 1 125 ? 16.422 24.938 6.207 1 94.5 125 TYR B O 1
ATOM 4264 N N . LEU B 1 126 ? 17.328 23.375 4.941 1 96.12 126 LEU B N 1
ATOM 4265 C CA . LEU B 1 126 ? 17.156 22.312 5.926 1 96.12 126 LEU B CA 1
ATOM 4266 C C . LEU B 1 126 ? 17.859 22.672 7.23 1 96.12 126 LEU B C 1
ATOM 4268 O O . LEU B 1 126 ? 17.406 22.281 8.312 1 96.12 126 LEU B O 1
ATOM 4272 N N . GLN B 1 127 ? 18.938 23.375 7.137 1 93.44 127 GLN B N 1
ATOM 4273 C CA . GLN B 1 127 ? 19.688 23.734 8.336 1 93.44 127 GLN B CA 1
ATOM 4274 C C . GLN B 1 127 ? 18.984 24.828 9.125 1 93.44 127 GLN B C 1
ATOM 4276 O O . GLN B 1 127 ? 19.266 25.016 10.312 1 93.44 127 GLN B O 1
ATOM 4281 N N . LEU B 1 128 ? 18.078 25.562 8.484 1 94.94 128 LEU B N 1
ATOM 4282 C CA . LEU B 1 128 ? 17.422 26.703 9.102 1 94.94 128 LEU B CA 1
ATOM 4283 C C . LEU B 1 128 ? 16.094 26.281 9.734 1 94.94 128 LEU B C 1
ATOM 4285 O O . LEU B 1 128 ? 15.648 26.906 10.711 1 94.94 128 LEU B O 1
ATOM 4289 N N . LEU B 1 129 ? 15.492 25.234 9.266 1 97 129 LEU B N 1
ATOM 4290 C CA . LEU B 1 129 ? 14.125 24.859 9.625 1 97 129 LEU B CA 1
ATOM 4291 C C . LEU B 1 129 ? 14.031 24.516 11.102 1 97 129 LEU B C 1
ATOM 4293 O O . LEU B 1 129 ? 13.102 24.953 11.789 1 97 129 LEU B O 1
ATOM 4297 N N . PRO B 1 130 ? 15.039 23.75 11.656 1 96.62 130 PRO B N 1
ATOM 4298 C CA . PRO B 1 130 ? 14.969 23.484 13.094 1 96.62 130 PRO B CA 1
ATOM 4299 C C . PRO B 1 130 ? 14.984 24.766 13.93 1 96.62 130 PRO B C 1
ATOM 4301 O O . PRO B 1 130 ? 14.266 24.875 14.93 1 96.62 130 PRO B O 1
ATOM 4304 N N . HIS B 1 131 ? 15.703 25.734 13.539 1 95.56 131 HIS B N 1
ATOM 4305 C CA . HIS B 1 131 ? 15.805 27 14.258 1 95.56 131 HIS B CA 1
ATOM 4306 C C . HIS B 1 131 ? 14.539 27.828 14.086 1 95.56 131 HIS B C 1
ATOM 4308 O O . HIS B 1 131 ? 14.117 28.531 15.008 1 95.56 131 HIS B O 1
ATOM 4314 N N . LEU B 1 132 ? 14 27.781 12.875 1 96.62 132 LEU B N 1
ATOM 4315 C CA . LEU B 1 132 ? 12.734 28.453 12.617 1 96.62 132 LEU B CA 1
ATOM 4316 C C . LEU B 1 132 ? 11.648 27.922 13.555 1 96.62 132 LEU B C 1
ATOM 4318 O O . LEU B 1 132 ? 10.945 28.719 14.195 1 96.62 132 LEU B O 1
ATOM 4322 N N . ILE B 1 133 ? 11.57 26.609 13.703 1 97 133 ILE B N 1
ATOM 4323 C CA . ILE B 1 133 ? 10.57 25.984 14.562 1 97 133 ILE B CA 1
ATOM 4324 C C . ILE B 1 133 ? 10.844 26.328 16.016 1 97 133 ILE B C 1
ATOM 4326 O O . ILE B 1 133 ? 9.922 26.672 16.766 1 97 133 ILE B O 1
ATOM 4330 N N . ALA B 1 134 ? 12.094 26.297 16.422 1 94.62 134 ALA B N 1
ATOM 4331 C CA . ALA B 1 134 ? 12.477 26.578 17.797 1 94.62 134 ALA B CA 1
ATOM 4332 C C . ALA B 1 134 ? 12.188 28.031 18.156 1 94.62 134 ALA B C 1
ATOM 4334 O O . ALA B 1 134 ? 11.875 28.344 19.312 1 94.62 134 ALA B O 1
ATOM 4335 N N . ALA B 1 135 ? 12.25 28.938 17.203 1 94.12 135 ALA B N 1
ATOM 4336 C CA . ALA B 1 135 ? 12.125 30.375 17.438 1 94.12 135 ALA B CA 1
ATOM 4337 C C . ALA B 1 135 ? 10.656 30.812 17.391 1 94.12 135 ALA B C 1
ATOM 4339 O O . ALA B 1 135 ? 10.344 31.953 17.703 1 94.12 135 ALA B O 1
ATOM 4340 N N . THR B 1 136 ? 9.781 29.938 17 1 95.5 136 THR B N 1
ATOM 4341 C CA . THR B 1 136 ? 8.367 30.266 16.906 1 95.5 136 THR B CA 1
ATOM 4342 C C . THR B 1 136 ? 7.531 29.312 17.766 1 95.5 136 THR B C 1
ATOM 4344 O O . THR B 1 136 ? 8.031 28.297 18.234 1 95.5 136 THR B O 1
ATOM 4347 N N . LYS B 1 137 ? 6.273 29.688 18.016 1 93 137 LYS B N 1
ATOM 4348 C CA . LYS B 1 137 ? 5.414 28.891 18.891 1 93 137 LYS B CA 1
ATOM 4349 C C . LYS B 1 137 ? 4.176 28.406 18.141 1 93 137 LYS B C 1
ATOM 4351 O O . LYS B 1 137 ? 3.562 27.422 18.516 1 93 137 LYS B O 1
ATOM 4356 N N . ALA B 1 138 ? 3.826 29.094 17.062 1 95.62 138 ALA B N 1
ATOM 4357 C CA . ALA B 1 138 ? 2.551 28.828 16.406 1 95.62 138 ALA B CA 1
ATOM 4358 C C . ALA B 1 138 ? 2.734 28.656 14.906 1 95.62 138 ALA B C 1
ATOM 4360 O O . ALA B 1 138 ? 1.759 28.656 14.148 1 95.62 138 ALA B O 1
ATOM 4361 N N . THR B 1 139 ? 3.975 28.516 14.445 1 97.56 139 THR B N 1
ATOM 4362 C CA . THR B 1 139 ? 4.277 28.469 13.023 1 97.56 139 THR 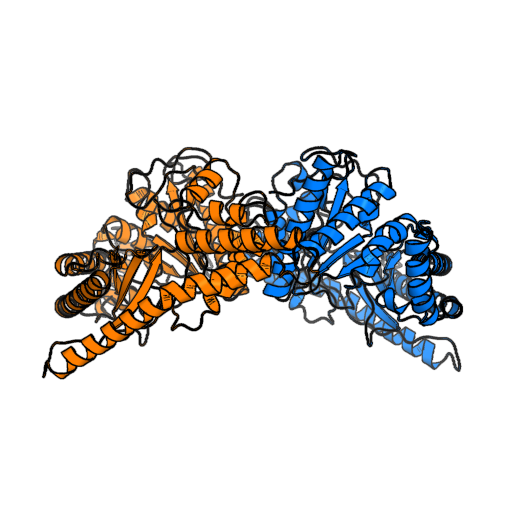B CA 1
ATOM 4363 C C . THR B 1 139 ? 4.668 27.062 12.586 1 97.56 139 THR B C 1
ATOM 4365 O O . THR B 1 139 ? 5.535 26.438 13.203 1 97.56 139 THR B O 1
ATOM 4368 N N . SER B 1 140 ? 3.996 26.578 11.578 1 97.81 140 SER B N 1
ATOM 4369 C CA . SER B 1 140 ? 4.281 25.25 11.016 1 97.81 140 SER B CA 1
ATOM 4370 C C . SER B 1 140 ? 4.867 25.359 9.609 1 97.81 140 SER B C 1
ATOM 4372 O O . SER B 1 140 ? 4.676 26.375 8.938 1 97.81 140 SER B O 1
ATOM 4374 N N . CYS B 1 141 ? 5.613 24.422 9.188 1 97.31 141 CYS B N 1
ATOM 4375 C CA . CYS B 1 141 ? 6.086 24.281 7.812 1 97.31 141 CYS B CA 1
ATOM 4376 C C . CYS B 1 141 ? 6.523 22.844 7.531 1 97.31 141 CYS B C 1
ATOM 4378 O O . CYS B 1 141 ? 6.562 22.016 8.445 1 97.31 141 CYS B O 1
ATOM 4380 N N . THR B 1 142 ? 6.699 22.531 6.258 1 97.81 142 THR B N 1
ATOM 4381 C CA . THR B 1 142 ? 7.18 21.219 5.867 1 97.81 142 THR B CA 1
ATOM 4382 C C . THR B 1 142 ? 8.336 21.328 4.875 1 97.81 142 THR B C 1
ATOM 4384 O O . THR B 1 142 ? 8.578 22.406 4.324 1 97.81 142 THR B O 1
ATOM 4387 N N . PHE B 1 143 ? 9.172 20.359 4.82 1 98.62 143 PHE B N 1
ATOM 4388 C CA . PHE B 1 143 ? 10.078 20.172 3.695 1 98.62 143 PHE B CA 1
ATOM 4389 C C . PHE B 1 143 ? 9.461 19.25 2.646 1 98.62 143 PHE B C 1
ATOM 4391 O O . PHE B 1 143 ? 9.078 18.125 2.955 1 98.62 143 PHE B O 1
ATOM 4398 N N . ALA B 1 144 ? 9.328 19.75 1.435 1 98.44 144 ALA B N 1
ATOM 4399 C CA . ALA B 1 144 ? 8.75 18.969 0.346 1 98.44 144 ALA B CA 1
ATOM 4400 C C . ALA B 1 144 ? 9.797 18.062 -0.307 1 98.44 144 ALA B C 1
ATOM 4402 O O . ALA B 1 144 ? 10.75 18.562 -0.921 1 98.44 144 ALA B O 1
ATOM 4403 N N . LEU B 1 145 ? 9.625 16.797 -0.157 1 98.62 145 LEU B N 1
ATOM 4404 C CA . LEU B 1 145 ? 10.547 15.836 -0.759 1 98.62 145 LEU B CA 1
ATOM 4405 C C . LEU B 1 145 ? 10.336 15.758 -2.268 1 98.62 145 LEU B C 1
ATOM 4407 O O . LEU B 1 145 ? 9.203 15.695 -2.738 1 98.62 145 LEU B O 1
ATOM 4411 N N . PRO B 1 146 ? 11.438 15.773 -3.01 1 97.75 146 PRO B N 1
ATOM 4412 C CA . PRO B 1 146 ? 11.297 15.656 -4.465 1 97.75 146 PRO B CA 1
ATOM 4413 C C . PRO B 1 146 ? 10.875 14.258 -4.902 1 97.75 146 PRO B C 1
ATOM 4415 O O . PRO B 1 146 ? 11.031 13.297 -4.152 1 97.75 146 PRO B O 1
ATOM 4418 N N . GLN B 1 147 ? 10.375 14.164 -6.09 1 96.56 147 GLN B N 1
ATOM 4419 C CA . GLN B 1 147 ? 9.938 12.883 -6.629 1 96.56 147 GLN B CA 1
ATOM 4420 C C . GLN B 1 147 ? 11.07 11.867 -6.637 1 96.56 147 GLN B C 1
ATOM 4422 O O . GLN B 1 147 ? 10.891 10.727 -6.219 1 96.56 147 GLN B O 1
ATOM 4427 N N . GLN B 1 148 ? 12.188 12.328 -7.168 1 94.69 148 GLN B N 1
ATOM 4428 C CA . GLN B 1 148 ? 13.375 11.477 -7.113 1 94.69 148 GLN B CA 1
ATOM 4429 C C . GLN B 1 148 ? 14.164 11.719 -5.828 1 94.69 148 GLN B C 1
ATOM 4431 O O . GLN B 1 148 ? 15.062 12.562 -5.797 1 94.69 148 GLN B O 1
ATOM 4436 N N . LEU B 1 149 ? 13.828 11.023 -4.832 1 96 149 LEU B N 1
ATOM 4437 C CA . LEU B 1 149 ? 14.484 11.156 -3.533 1 96 149 LEU B CA 1
ATOM 4438 C C . LEU B 1 149 ? 15.586 10.117 -3.375 1 96 149 LEU B C 1
ATOM 4440 O O . LEU B 1 149 ? 15.352 8.922 -3.564 1 96 149 LEU B O 1
ATOM 4444 N N . GLU B 1 150 ? 16.734 10.602 -3.086 1 95.19 150 GLU B N 1
ATOM 4445 C CA . GLU B 1 150 ? 17.844 9.719 -2.744 1 95.19 150 GLU B CA 1
ATOM 4446 C C . GLU B 1 150 ? 18.109 9.719 -1.24 1 95.19 150 GLU B C 1
ATOM 4448 O O . GLU B 1 150 ? 17.719 10.656 -0.538 1 95.19 150 GLU B O 1
ATOM 4453 N N . LEU B 1 151 ? 18.75 8.648 -0.804 1 95.5 151 LEU B N 1
ATOM 4454 C CA . LEU B 1 151 ? 18.953 8.406 0.622 1 95.5 151 LEU B CA 1
ATOM 4455 C C . LEU B 1 151 ? 19.703 9.562 1.271 1 95.5 151 LEU B C 1
ATOM 4457 O O . LEU B 1 151 ? 19.438 9.906 2.428 1 95.5 151 LEU B O 1
ATOM 4461 N N . GLN B 1 152 ? 20.562 10.18 0.58 1 94.81 152 GLN B N 1
ATOM 4462 C CA . GLN B 1 152 ? 21.375 11.266 1.132 1 94.81 152 GLN B CA 1
ATOM 4463 C C . GLN B 1 152 ? 20.5 12.445 1.55 1 94.81 152 GLN B C 1
ATOM 4465 O O . GLN B 1 152 ? 20.641 12.961 2.658 1 94.81 152 GLN B O 1
ATOM 4470 N N . LEU B 1 153 ? 19.688 12.883 0.629 1 97.56 153 LEU B N 1
ATOM 4471 C CA . LEU B 1 153 ? 18.781 13.984 0.973 1 97.56 153 LEU B CA 1
ATOM 4472 C C . LEU B 1 153 ? 17.828 13.57 2.086 1 97.56 153 LEU B C 1
ATOM 4474 O O . LEU B 1 153 ? 17.547 14.352 2.996 1 97.56 153 LEU B O 1
ATOM 4478 N N . ALA B 1 154 ? 17.297 12.352 2.016 1 98.44 154 ALA B N 1
ATOM 4479 C CA . ALA B 1 154 ? 16.422 11.852 3.072 1 98.44 154 ALA B CA 1
ATOM 4480 C C . ALA B 1 154 ? 17.109 11.93 4.434 1 98.44 154 ALA B C 1
ATOM 4482 O O . ALA B 1 154 ? 16.469 12.25 5.441 1 98.44 154 ALA B O 1
ATOM 4483 N N . ARG B 1 155 ? 18.375 11.617 4.488 1 97.81 155 ARG B N 1
ATOM 4484 C CA . ARG B 1 155 ? 19.125 11.664 5.734 1 97.81 155 ARG B CA 1
ATOM 4485 C C . ARG B 1 155 ? 19.219 13.094 6.258 1 97.81 155 ARG B C 1
ATOM 4487 O O . ARG B 1 155 ? 19.156 13.328 7.465 1 97.81 155 ARG B O 1
ATOM 4494 N N . GLN B 1 156 ? 19.406 14.008 5.352 1 98.25 156 GLN B N 1
ATOM 4495 C CA . GLN B 1 156 ? 19.453 15.406 5.758 1 98.25 156 GLN B CA 1
ATOM 4496 C C . GLN B 1 156 ? 18.125 15.859 6.359 1 98.25 156 GLN B C 1
ATOM 4498 O O . GLN B 1 156 ? 18.109 16.578 7.363 1 98.25 156 GLN B O 1
ATOM 4503 N N . VAL B 1 157 ? 17.078 15.469 5.75 1 98.81 157 VAL B N 1
ATOM 4504 C CA . VAL B 1 157 ? 15.758 15.82 6.258 1 98.81 157 VAL B CA 1
ATOM 4505 C C . VAL B 1 157 ? 15.531 15.156 7.613 1 98.81 157 VAL B C 1
ATOM 4507 O O . VAL B 1 157 ? 15.039 15.781 8.547 1 98.81 157 VAL B O 1
ATOM 4510 N N . ALA B 1 158 ? 15.906 13.859 7.691 1 98.69 158 ALA B N 1
ATOM 4511 C CA . ALA B 1 158 ? 15.805 13.141 8.961 1 98.69 158 ALA B CA 1
ATOM 4512 C C . ALA B 1 158 ? 16.609 13.844 10.055 1 98.69 158 ALA B C 1
ATOM 4514 O O . ALA B 1 158 ? 16.156 13.945 11.195 1 98.69 158 ALA B O 1
ATOM 4515 N N . ALA B 1 159 ? 17.766 14.297 9.695 1 98.19 159 ALA B N 1
ATOM 4516 C CA . ALA B 1 159 ? 18.609 15.023 10.648 1 98.19 159 ALA B CA 1
ATOM 4517 C C . ALA B 1 159 ? 17.922 16.297 11.125 1 98.19 159 ALA B C 1
ATOM 4519 O O . ALA B 1 159 ? 18.016 16.656 12.297 1 98.19 159 ALA B O 1
ATOM 4520 N N . ALA B 1 160 ? 17.266 16.984 10.234 1 98.19 160 ALA B N 1
ATOM 4521 C CA . ALA B 1 160 ? 16.531 18.188 10.609 1 98.19 160 ALA B CA 1
ATOM 4522 C C . ALA B 1 160 ? 15.406 17.859 11.594 1 98.19 160 ALA B C 1
ATOM 4524 O O . ALA B 1 160 ? 15.203 18.578 12.57 1 98.19 160 ALA B O 1
ATOM 4525 N N . ILE B 1 161 ? 14.688 16.797 11.336 1 98.12 161 ILE B N 1
ATOM 4526 C CA . ILE B 1 161 ? 13.617 16.328 12.219 1 98.12 161 ILE B CA 1
ATOM 4527 C C . ILE B 1 161 ? 14.172 16.047 13.609 1 98.12 161 ILE B C 1
ATOM 4529 O O . ILE B 1 161 ? 13.602 16.484 14.609 1 98.12 161 ILE B O 1
ATOM 4533 N N . MET B 1 162 ? 15.312 15.344 13.672 1 97.25 162 MET B N 1
ATOM 4534 C CA . MET B 1 162 ? 15.977 15.031 14.93 1 97.25 162 MET B CA 1
ATOM 4535 C C . MET B 1 162 ? 16.422 16.297 15.641 1 97.25 162 MET B C 1
ATOM 4537 O O . MET B 1 162 ? 16.297 16.406 16.859 1 97.25 162 MET B O 1
ATOM 4541 N N . GLN B 1 163 ? 16.906 17.25 14.914 1 96.31 163 GLN B N 1
ATOM 4542 C CA . GLN B 1 163 ? 17.391 18.5 15.484 1 96.31 163 GLN B CA 1
ATOM 4543 C C . GLN B 1 163 ? 16.25 19.328 16.047 1 96.31 163 GLN B C 1
ATOM 4545 O O . GLN B 1 163 ? 16.391 19.984 17.094 1 96.31 163 GLN B O 1
ATOM 4550 N N . VAL B 1 164 ? 15.117 19.344 15.344 1 97.06 164 VAL B N 1
ATOM 4551 C CA . VAL B 1 164 ? 13.945 20.016 15.875 1 97.06 164 VAL B CA 1
ATOM 4552 C C . VAL B 1 164 ? 13.609 19.469 17.266 1 97.06 164 VAL B C 1
ATOM 4554 O O . VAL B 1 164 ? 13.367 20.234 18.203 1 97.06 164 VAL B O 1
ATOM 4557 N N . ALA B 1 165 ? 13.633 18.141 17.375 1 96.12 165 ALA B N 1
ATOM 4558 C CA . ALA B 1 165 ? 13.344 17.5 18.656 1 96.12 165 ALA B CA 1
ATOM 4559 C C . ALA B 1 165 ? 14.359 17.906 19.719 1 96.12 165 ALA B C 1
ATOM 4561 O O . ALA B 1 165 ? 13.992 18.172 20.859 1 96.12 165 ALA B O 1
ATOM 4562 N N . ALA B 1 166 ? 15.586 18.016 19.359 1 93.62 166 ALA B N 1
ATOM 4563 C CA . ALA B 1 166 ? 16.656 18.344 20.281 1 93.62 166 ALA B CA 1
ATOM 4564 C C . ALA B 1 166 ? 16.531 19.797 20.766 1 93.62 166 ALA B C 1
ATOM 4566 O O . ALA B 1 166 ? 16.781 20.094 21.922 1 93.62 166 ALA B O 1
ATOM 4567 N N . LEU B 1 167 ? 16.109 20.734 19.875 1 92.69 167 LEU B N 1
ATOM 4568 C CA . LEU B 1 167 ? 16.109 22.172 20.156 1 92.69 167 LEU B CA 1
ATOM 4569 C C . LEU B 1 167 ? 14.859 22.562 20.938 1 92.69 167 LEU B C 1
ATOM 4571 O O . LEU B 1 167 ? 14.844 23.609 21.594 1 92.69 167 LEU B O 1
ATOM 4575 N N . THR B 1 168 ? 13.789 22.031 20.766 1 87.56 168 THR B N 1
ATOM 4576 C CA . THR B 1 168 ? 12.523 22.5 21.312 1 87.56 168 THR B CA 1
ATOM 4577 C C . THR B 1 168 ? 12.172 21.734 22.578 1 87.56 168 THR B C 1
ATOM 4579 O O . THR B 1 168 ? 11.156 22.016 23.219 1 87.56 168 THR B O 1
ATOM 4582 N N . GLY B 1 169 ? 13.219 21.281 23.297 1 67 169 GLY B N 1
ATOM 4583 C CA . GLY B 1 169 ? 13.227 20.797 24.672 1 67 169 GLY B CA 1
ATOM 4584 C C . GLY B 1 169 ? 12.438 19.516 24.859 1 67 169 GLY B C 1
ATOM 4585 O O . GLY B 1 169 ? 12.336 18.703 23.953 1 67 169 GLY B O 1
ATOM 4586 N N . ALA B 1 170 ? 11.656 19.703 26.406 1 57.53 170 ALA B N 1
ATOM 4587 C CA . ALA B 1 170 ? 11.062 18.562 27.094 1 57.53 170 ALA B CA 1
ATOM 4588 C C . ALA B 1 170 ? 9.852 18.031 26.344 1 57.53 170 ALA B C 1
ATOM 4590 O O . ALA B 1 170 ? 8.883 18.75 26.125 1 57.53 170 ALA B O 1
ATOM 4591 N N . GLY B 1 171 ? 10.008 17.047 25.516 1 64.19 171 GLY B N 1
ATOM 4592 C CA . GLY B 1 171 ? 8.984 16.203 24.922 1 64.19 171 GLY B CA 1
ATOM 4593 C C . GLY B 1 171 ? 9.031 16.172 23.406 1 64.19 171 GLY B C 1
ATOM 4594 O O . GLY B 1 171 ? 8.203 15.523 22.766 1 64.19 171 GLY B O 1
ATOM 4595 N N . GLY B 1 172 ? 10.055 17.094 22.875 1 65.88 172 GLY B N 1
ATOM 4596 C CA . GLY B 1 172 ? 10.25 16.938 21.438 1 65.88 172 GLY B CA 1
ATOM 4597 C C . GLY B 1 172 ? 9.039 17.359 20.625 1 65.88 172 GLY B C 1
ATOM 4598 O O . GLY B 1 172 ? 8.773 16.797 19.562 1 65.88 172 GLY B O 1
ATOM 4599 N N . MET B 1 173 ? 8.281 18.422 21.047 1 85 173 MET B N 1
ATOM 4600 C CA . MET B 1 173 ? 6.965 18.672 20.484 1 85 173 MET B CA 1
ATOM 4601 C C . MET B 1 173 ? 7.059 19.641 19.297 1 85 173 MET B C 1
ATOM 4603 O O . MET B 1 173 ? 6.062 19.875 18.609 1 85 173 MET B O 1
ATOM 4607 N N . GLY B 1 174 ? 8.328 20.156 19.078 1 93.38 174 GLY B N 1
ATOM 4608 C CA . GLY B 1 174 ? 8.5 21.016 17.922 1 93.38 174 GLY B CA 1
ATOM 4609 C C . GLY B 1 174 ? 8.078 20.375 16.609 1 93.38 174 GLY B C 1
ATOM 4610 O O . GLY B 1 174 ? 7.578 21.047 15.711 1 93.38 174 GLY B O 1
ATOM 4611 N N . ASN B 1 175 ? 8.203 19.078 16.594 1 95.56 175 ASN B N 1
ATOM 4612 C CA . ASN B 1 175 ? 7.891 18.344 15.367 1 95.56 175 ASN B CA 1
ATOM 4613 C C . ASN B 1 175 ? 6.383 18.234 15.156 1 95.56 175 ASN B C 1
ATOM 4615 O O . ASN B 1 175 ? 5.934 17.812 14.086 1 95.56 175 ASN B O 1
ATOM 4619 N N . PHE B 1 176 ? 5.633 18.641 16.125 1 95.06 176 PHE B N 1
ATOM 4620 C CA . PHE B 1 176 ? 4.207 18.781 15.875 1 95.06 176 PHE B CA 1
ATOM 4621 C C . PHE B 1 176 ? 3.957 19.812 14.773 1 95.06 176 PHE B C 1
ATOM 4623 O O . PHE B 1 176 ? 2.973 19.703 14.031 1 95.06 176 PHE B O 1
ATOM 4630 N N . ARG B 1 177 ? 4.844 20.734 14.641 1 96.25 177 ARG B N 1
ATOM 4631 C CA . ARG B 1 177 ? 4.699 21.828 13.688 1 96.25 177 ARG B CA 1
ATOM 4632 C C . ARG B 1 177 ? 5.633 21.641 12.492 1 96.25 177 ARG B C 1
ATOM 4634 O O . ARG B 1 177 ? 5.824 22.562 11.703 1 96.25 177 ARG B O 1
ATOM 4641 N N . PHE B 1 178 ? 6.301 20.484 12.375 1 97.38 178 PHE B N 1
ATOM 4642 C CA . PHE B 1 178 ? 7.246 20.25 11.297 1 97.38 178 PHE B CA 1
ATOM 4643 C C . PHE B 1 178 ? 7.141 18.812 10.797 1 97.38 178 PHE B C 1
ATOM 4645 O O . PHE B 1 178 ? 6.922 17.891 11.586 1 97.38 178 PHE B O 1
ATOM 4652 N N . GLY B 1 179 ? 7.309 18.625 9.508 1 96.56 179 GLY B N 1
ATOM 4653 C CA . GLY B 1 179 ? 7.371 17.328 8.875 1 96.56 179 GLY B CA 1
ATOM 4654 C C . GLY B 1 179 ? 7.793 17.391 7.422 1 96.56 179 GLY B C 1
ATOM 4655 O O . GLY B 1 179 ? 8.227 18.438 6.941 1 96.56 179 GLY B O 1
ATOM 4656 N N . ALA B 1 180 ? 7.805 16.234 6.793 1 98.5 180 ALA B N 1
ATOM 4657 C CA . ALA B 1 180 ? 8.07 16.156 5.359 1 98.5 180 ALA B CA 1
ATOM 4658 C C . ALA B 1 180 ? 6.781 15.93 4.574 1 98.5 180 ALA B C 1
ATOM 4660 O O . ALA B 1 180 ? 5.785 15.469 5.125 1 98.5 180 ALA B O 1
ATOM 4661 N N . SER B 1 181 ? 6.75 16.375 3.416 1 98.19 181 SER B N 1
ATOM 4662 C CA . SER B 1 181 ? 5.605 16.172 2.535 1 98.19 181 SER B CA 1
ATOM 4663 C C . SER B 1 181 ? 6.043 15.625 1.18 1 98.19 181 SER B C 1
ATOM 4665 O O . SER B 1 181 ? 7.145 15.922 0.713 1 98.19 181 SER B O 1
ATOM 4667 N N . SER B 1 182 ? 5.273 14.797 0.601 1 98.06 182 SER B N 1
ATOM 4668 C CA . SER B 1 182 ? 5.5 14.219 -0.722 1 98.06 182 SER B CA 1
ATOM 4669 C C . SER B 1 182 ? 4.258 14.352 -1.6 1 98.06 182 SER B C 1
ATOM 4671 O O . SER B 1 182 ? 3.201 13.812 -1.272 1 98.06 182 SER B O 1
ATOM 4673 N N . ASN B 1 183 ? 4.359 15.07 -2.705 1 97.44 183 ASN B N 1
ATOM 4674 C CA . ASN B 1 183 ? 3.314 15.18 -3.717 1 97.44 183 ASN B CA 1
ATOM 4675 C C . ASN B 1 183 ? 2.082 15.898 -3.172 1 97.44 183 ASN B C 1
ATOM 4677 O O . ASN B 1 183 ? 0.952 15.531 -3.5 1 97.44 183 ASN B O 1
ATOM 4681 N N . VAL B 1 184 ? 2.27 16.844 -2.252 1 96.88 184 VAL B N 1
ATOM 4682 C CA . VAL B 1 184 ? 1.163 17.625 -1.696 1 96.88 184 VAL B CA 1
ATOM 4683 C C . VAL B 1 184 ? 1.013 18.938 -2.467 1 96.88 184 VAL B C 1
ATOM 4685 O O . VAL B 1 184 ? 1.978 19.688 -2.615 1 96.88 184 VAL B O 1
ATOM 4688 N N . GLN B 1 185 ? -0.171 19.219 -2.916 1 95.25 185 GLN B N 1
ATOM 4689 C CA . GLN B 1 185 ? -0.451 20.438 -3.654 1 95.25 185 GLN B CA 1
ATOM 4690 C C . GLN B 1 185 ? -0.931 21.547 -2.719 1 95.25 185 GLN B C 1
ATOM 4692 O O . GLN B 1 185 ? -1.465 21.266 -1.644 1 95.25 185 GLN B O 1
ATOM 4697 N N . PRO B 1 186 ? -0.734 22.781 -3.15 1 97.06 186 PRO B N 1
ATOM 4698 C CA . PRO B 1 186 ? -1.286 23.875 -2.35 1 97.06 186 PRO B CA 1
ATOM 4699 C C . PRO B 1 186 ? -2.803 23.797 -2.203 1 97.06 186 PRO B C 1
ATOM 4701 O O . PRO B 1 186 ? -3.471 23.141 -3.012 1 97.06 186 PRO B O 1
ATOM 4704 N N . GLY B 1 187 ? -3.281 24.438 -1.164 1 97.88 187 GLY B N 1
ATOM 4705 C CA . GLY B 1 187 ? -4.723 24.5 -0.989 1 97.88 187 GLY B CA 1
ATOM 4706 C C . GLY B 1 187 ? -5.234 23.562 0.086 1 97.88 187 GLY B C 1
ATOM 4707 O O . GLY B 1 187 ? -6.434 23.547 0.376 1 97.88 187 GLY B O 1
ATOM 4708 N N . VAL B 1 188 ? -4.324 22.75 0.683 1 97.75 188 VAL B N 1
ATOM 4709 C CA . VAL B 1 188 ? -4.684 21.922 1.824 1 97.75 188 VAL B CA 1
ATOM 4710 C C . VAL B 1 188 ? -4.82 22.781 3.074 1 97.75 188 VAL B C 1
ATOM 4712 O O . VAL B 1 188 ? -3.906 23.531 3.426 1 97.75 188 VAL B O 1
ATOM 4715 N N . PRO B 1 189 ? -5.914 22.734 3.74 1 98.25 189 PRO B N 1
ATOM 4716 C CA . PRO B 1 189 ? -6.098 23.594 4.91 1 98.25 189 PRO B CA 1
ATOM 4717 C C . PRO B 1 189 ? -5.5 23 6.184 1 98.25 189 PRO B C 1
ATOM 4719 O O . PRO B 1 189 ? -5.422 23.672 7.207 1 98.25 189 PRO B O 1
ATOM 4722 N N . TYR B 1 190 ? -5.141 21.75 6.148 1 97.31 190 TYR B N 1
ATOM 4723 C CA . TYR B 1 190 ? -4.582 21.078 7.316 1 97.31 190 TYR B CA 1
ATOM 4724 C C . TYR B 1 190 ? -3.092 21.359 7.457 1 97.31 190 TYR B C 1
ATOM 4726 O O . TYR B 1 190 ? -2.375 21.469 6.457 1 97.31 190 TYR B O 1
ATOM 4734 N N . PHE B 1 191 ? -2.674 21.562 8.719 1 96.5 191 PHE B N 1
ATOM 4735 C CA . PHE B 1 191 ? -1.271 21.781 9.055 1 96.5 191 PHE B CA 1
ATOM 4736 C C . PHE B 1 191 ? -0.572 20.438 9.305 1 96.5 191 PHE B C 1
ATOM 4738 O O . PHE B 1 191 ? -1.207 19.469 9.727 1 96.5 191 PHE B O 1
ATOM 4745 N N . PRO B 1 192 ? 0.672 20.266 8.992 1 96.38 192 PRO B N 1
ATOM 4746 C CA . PRO B 1 192 ? 1.591 21.359 8.703 1 96.38 192 PRO B CA 1
ATOM 4747 C C . PRO B 1 192 ? 1.778 21.594 7.203 1 96.38 192 PRO B C 1
ATOM 4749 O O . PRO B 1 192 ? 2.59 22.438 6.801 1 96.38 192 PRO B O 1
ATOM 4752 N N . VAL B 1 193 ? 1.034 20.922 6.352 1 97.25 193 VAL B N 1
ATOM 4753 C CA . VAL B 1 193 ? 1.348 20.906 4.926 1 97.25 193 VAL B CA 1
ATOM 4754 C C . VAL B 1 193 ? 0.652 22.078 4.227 1 97.25 193 VAL B C 1
ATOM 4756 O O . VAL B 1 193 ? 0.858 22.297 3.031 1 97.25 193 VAL B O 1
ATOM 4759 N N . ALA B 1 194 ? -0.177 22.828 4.938 1 98.38 194 ALA B N 1
ATOM 4760 C CA . ALA B 1 194 ? -0.954 23.922 4.34 1 98.38 194 ALA B CA 1
ATOM 4761 C C . ALA B 1 194 ? -0.044 24.922 3.646 1 98.38 194 ALA B C 1
ATOM 4763 O O . ALA B 1 194 ? 0.983 25.328 4.199 1 98.38 194 ALA B O 1
ATOM 4764 N N . ALA B 1 195 ? -0.433 25.281 2.496 1 98.12 195 ALA B N 1
ATOM 4765 C CA . ALA B 1 195 ? 0.338 26.25 1.723 1 98.12 195 ALA B CA 1
ATOM 4766 C C . ALA B 1 195 ? -0.537 26.938 0.68 1 98.12 195 ALA B C 1
ATOM 4768 O O . ALA B 1 195 ? -1.439 26.312 0.111 1 98.12 195 ALA B O 1
ATOM 4769 N N . ALA B 1 196 ? -0.218 28.172 0.498 1 97.62 196 ALA B N 1
ATOM 4770 C CA . ALA B 1 196 ? -0.779 28.875 -0.651 1 97.62 196 ALA B CA 1
ATOM 4771 C C . ALA B 1 196 ? 0.007 28.562 -1.922 1 97.62 196 ALA B C 1
ATOM 4773 O O . ALA B 1 196 ? 1.063 27.938 -1.868 1 97.62 196 ALA B O 1
ATOM 4774 N N . GLY B 1 197 ? -0.518 28.812 -2.984 1 95.12 197 GLY B N 1
ATOM 4775 C CA . GLY B 1 197 ? 0.075 28.672 -4.305 1 95.12 197 GLY B CA 1
ATOM 4776 C C . GLY B 1 197 ? -0.517 29.625 -5.328 1 95.12 197 GLY B C 1
ATOM 4777 O O . GLY B 1 197 ? -1.336 30.484 -4.988 1 95.12 197 GLY B O 1
ATOM 4778 N N . PRO B 1 198 ? -0.004 29.453 -6.547 1 92.81 198 PRO B N 1
ATOM 4779 C CA . PRO B 1 198 ? -0.514 30.344 -7.594 1 92.81 198 PRO B CA 1
ATOM 4780 C C . PRO B 1 198 ? -2.039 30.344 -7.676 1 92.81 198 PRO B C 1
ATOM 4782 O O . PRO B 1 198 ? -2.654 29.281 -7.77 1 92.81 198 PRO B O 1
ATOM 4785 N N . GLY B 1 199 ? -2.574 31.469 -7.602 1 93.88 199 GLY B N 1
ATOM 4786 C CA . GLY B 1 199 ? -4.012 31.625 -7.781 1 93.88 199 GLY B CA 1
ATOM 4787 C C . GLY B 1 199 ? -4.793 31.422 -6.496 1 93.88 199 GLY B C 1
ATOM 4788 O O . GLY B 1 199 ? -6.023 31.5 -6.496 1 93.88 199 GLY B O 1
ATOM 4789 N N . LEU B 1 200 ? -4.102 31.266 -5.367 1 96.69 200 LEU B N 1
ATOM 4790 C CA . LEU B 1 200 ? -4.82 30.938 -4.145 1 96.69 200 LEU B CA 1
ATOM 4791 C C . LEU B 1 200 ? -4.871 32.125 -3.199 1 96.69 200 LEU B C 1
ATOM 4793 O O . LEU B 1 200 ? -5.516 32.062 -2.15 1 96.69 200 LEU B O 1
ATOM 4797 N N . HIS B 1 201 ? -4.234 33.25 -3.627 1 95.62 201 HIS B N 1
ATOM 4798 C CA . HIS B 1 201 ? -4.254 34.438 -2.773 1 95.62 201 HIS B CA 1
ATOM 4799 C C . HIS B 1 201 ? -5.684 34.875 -2.484 1 95.62 201 HIS B C 1
ATOM 4801 O O . HIS B 1 201 ? -6.512 34.969 -3.395 1 95.62 201 HIS B O 1
ATOM 4807 N N . ARG B 1 202 ? -5.961 35.094 -1.16 1 95.88 202 ARG B N 1
ATOM 4808 C CA . ARG B 1 202 ? -7.262 35.531 -0.687 1 95.88 202 ARG B CA 1
ATOM 4809 C C . ARG B 1 202 ? -8.344 34.5 -0.989 1 95.88 202 ARG B C 1
ATOM 4811 O O . ARG B 1 202 ? -9.391 34.844 -1.554 1 95.88 202 ARG B O 1
ATOM 4818 N N . SER B 1 203 ? -8.055 33.344 -0.788 1 97.94 203 SER B N 1
ATOM 4819 C CA . SER B 1 203 ? -8.992 32.219 -0.771 1 97.94 203 SER B CA 1
ATOM 4820 C C . SER B 1 203 ? -9.031 31.531 0.596 1 97.94 203 SER B C 1
ATOM 4822 O O . SER B 1 203 ? -8.18 31.812 1.449 1 97.94 203 SER B O 1
ATOM 4824 N N . PHE B 1 204 ? -10.062 30.75 0.816 1 98.75 204 PHE B N 1
ATOM 4825 C CA . PHE B 1 204 ? -10.133 30.031 2.082 1 98.75 204 PHE B CA 1
ATOM 4826 C C . PHE B 1 204 ? -10.734 28.641 1.88 1 98.75 204 PHE B C 1
ATOM 4828 O O . PHE B 1 204 ? -11.422 28.391 0.885 1 98.75 204 PHE B O 1
ATOM 4835 N N . ALA B 1 205 ? -10.359 27.75 2.729 1 98.81 205 ALA B N 1
ATOM 4836 C CA . ALA B 1 205 ? -10.875 26.375 2.762 1 98.81 205 ALA B CA 1
ATOM 4837 C C . ALA B 1 205 ? -11.344 26 4.164 1 98.81 205 ALA B C 1
ATOM 4839 O O . ALA B 1 205 ? -10.938 26.625 5.148 1 98.81 205 ALA B O 1
ATOM 4840 N N . ILE B 1 206 ? -12.234 25.094 4.211 1 98.81 206 ILE B N 1
ATOM 4841 C CA . ILE B 1 206 ? -12.766 24.609 5.484 1 98.81 206 ILE B CA 1
ATOM 4842 C C . ILE B 1 206 ? -12.375 23.156 5.691 1 98.81 206 ILE B C 1
ATOM 4844 O O . ILE B 1 206 ? -12.391 22.359 4.746 1 98.81 206 ILE B O 1
ATOM 4848 N N . ALA B 1 207 ? -11.953 22.781 6.832 1 98.38 207 ALA B N 1
ATOM 4849 C CA . ALA B 1 207 ? -11.672 21.422 7.258 1 98.38 207 ALA B CA 1
ATOM 4850 C C . ALA B 1 207 ? -12.445 21.062 8.523 1 98.38 207 ALA B C 1
ATOM 4852 O O . ALA B 1 207 ? -12.695 21.922 9.367 1 98.38 207 ALA B O 1
ATOM 4853 N N . THR B 1 208 ? -12.797 19.844 8.648 1 98.06 208 THR B N 1
ATOM 4854 C CA . THR B 1 208 ? -13.664 19.469 9.758 1 98.06 208 THR B CA 1
ATOM 4855 C C . THR B 1 208 ? -13.031 18.344 10.586 1 98.06 208 THR B C 1
ATOM 4857 O O . THR B 1 208 ? -12.047 17.734 10.156 1 98.06 208 THR B O 1
ATOM 4860 N N . GLU B 1 209 ? -13.383 18.203 11.773 1 96.81 209 GLU B N 1
ATOM 4861 C CA . GLU B 1 209 ? -13.289 17.016 12.617 1 96.81 209 GLU B CA 1
ATOM 4862 C C . GLU B 1 209 ? -14.578 16.203 12.555 1 96.81 209 GLU B C 1
ATOM 4864 O O . GLU B 1 209 ? -15.625 16.625 13.047 1 96.81 209 GLU B O 1
ATOM 4869 N N . SER B 1 210 ? -14.508 15.008 11.961 1 96.12 210 SER B N 1
ATOM 4870 C CA . SER B 1 210 ? -15.773 14.383 11.602 1 96.12 210 SER B CA 1
ATOM 4871 C C . SER B 1 210 ? -15.742 12.875 11.859 1 96.12 210 SER B C 1
ATOM 4873 O O . SER B 1 210 ? -16.5 12.117 11.242 1 96.12 210 SER B O 1
ATOM 4875 N N . ASP B 1 211 ? -14.859 12.367 12.75 1 96.12 211 ASP B N 1
ATOM 4876 C CA . ASP B 1 211 ? -14.781 10.945 13.078 1 96.12 211 ASP B CA 1
ATOM 4877 C C . ASP B 1 211 ? -16.109 10.445 13.656 1 96.12 211 ASP B C 1
ATOM 4879 O O . ASP B 1 211 ? -16.484 9.289 13.461 1 96.12 211 ASP B O 1
ATOM 4883 N N . ALA B 1 212 ? -16.859 11.359 14.367 1 97.06 212 ALA B N 1
ATOM 4884 C CA . ALA B 1 212 ? -18.156 10.984 14.914 1 97.06 212 ALA B CA 1
ATOM 4885 C C . ALA B 1 212 ? -19.141 10.641 13.805 1 97.06 212 ALA B C 1
ATOM 4887 O O . ALA B 1 212 ? -19.984 9.75 13.961 1 97.06 212 ALA B O 1
ATOM 4888 N N . LEU B 1 213 ? -19.078 11.367 12.695 1 98.12 213 LEU B N 1
ATOM 4889 C CA . LEU B 1 213 ? -19.953 11.094 11.555 1 98.12 213 LEU B CA 1
ATOM 4890 C C . LEU B 1 213 ? -19.656 9.719 10.961 1 98.12 213 LEU B C 1
ATOM 4892 O O . LEU B 1 213 ? -20.562 9.016 10.523 1 98.12 213 LEU B O 1
ATOM 4896 N N . LEU B 1 214 ? -18.344 9.344 10.914 1 98.38 214 LEU B N 1
ATOM 4897 C CA . LEU B 1 214 ? -17.969 8.016 10.445 1 98.38 214 LEU B CA 1
ATOM 4898 C C . LEU B 1 214 ? -18.578 6.934 11.336 1 98.38 214 LEU B C 1
ATOM 4900 O O . LEU B 1 214 ? -19.141 5.949 10.836 1 98.38 214 LEU B O 1
ATOM 4904 N N . HIS B 1 215 ? -18.438 7.102 12.641 1 98.25 215 HIS B N 1
ATOM 4905 C CA . HIS B 1 215 ? -18.969 6.137 13.594 1 98.25 215 HIS B CA 1
ATOM 4906 C C . HIS B 1 215 ? -20.484 5.977 13.414 1 98.25 215 HIS B C 1
ATOM 4908 O O . HIS B 1 215 ? -21 4.859 13.43 1 98.25 215 HIS B O 1
ATOM 4914 N N . GLN B 1 216 ? -21.172 7.09 13.234 1 98.12 216 GLN B N 1
ATOM 4915 C CA . GLN B 1 216 ? -22.609 7.078 12.992 1 98.12 216 GLN B CA 1
ATOM 4916 C C . GLN B 1 216 ? -22.953 6.285 11.734 1 98.12 216 GLN B C 1
ATOM 4918 O O . GLN B 1 216 ? -23.828 5.426 11.758 1 98.12 216 GLN B O 1
ATOM 4923 N N . ALA B 1 217 ? -22.281 6.547 10.672 1 98.56 217 ALA B N 1
ATOM 4924 C CA . ALA B 1 217 ? -22.547 5.914 9.383 1 98.56 217 ALA B CA 1
ATOM 4925 C C . ALA B 1 217 ? -22.297 4.41 9.445 1 98.56 217 ALA B C 1
ATOM 4927 O O . ALA B 1 217 ? -23.109 3.619 8.961 1 98.56 217 ALA B O 1
ATOM 4928 N N . PHE B 1 218 ? -21.188 3.986 10.062 1 98.44 218 PHE B N 1
ATOM 4929 C CA . PHE B 1 218 ? -20.812 2.58 10.07 1 98.44 218 PHE B CA 1
ATOM 4930 C C . PHE B 1 218 ? -21.688 1.784 11.016 1 98.44 218 PHE B C 1
ATOM 4932 O O . PHE B 1 218 ? -21.984 0.615 10.766 1 98.44 218 PHE B O 1
ATOM 4939 N N . THR B 1 219 ? -22.125 2.434 12.133 1 97.88 219 THR B N 1
ATOM 4940 C CA . THR B 1 219 ? -23.094 1.801 13.016 1 97.88 219 THR B CA 1
ATOM 4941 C C . THR B 1 219 ? -24.406 1.558 12.281 1 97.88 219 THR B C 1
ATOM 4943 O O . THR B 1 219 ? -25.016 0.487 12.406 1 97.88 219 THR B O 1
ATOM 4946 N N . ALA B 1 220 ? -24.812 2.52 11.531 1 97.69 220 ALA B N 1
ATOM 4947 C CA . ALA B 1 220 ? -26.047 2.387 10.75 1 97.69 220 ALA B CA 1
ATOM 4948 C C . ALA B 1 220 ? -25.906 1.292 9.695 1 97.69 220 ALA B C 1
ATOM 4950 O O . ALA B 1 220 ? -26.844 0.522 9.469 1 97.69 220 ALA B O 1
ATOM 4951 N N . ALA B 1 221 ? -24.75 1.222 9.016 1 97.56 221 ALA B N 1
ATOM 4952 C CA . ALA B 1 221 ? -24.5 0.202 8 1 97.56 221 ALA B CA 1
ATOM 4953 C C . ALA B 1 221 ? -24.562 -1.198 8.609 1 97.56 221 ALA B C 1
ATOM 4955 O O . ALA B 1 221 ? -25.172 -2.105 8.031 1 97.56 221 ALA B O 1
ATOM 4956 N N . ALA B 1 222 ? -23.906 -1.354 9.727 1 96.25 222 ALA B N 1
ATOM 4957 C CA . ALA B 1 222 ? -23.922 -2.639 10.422 1 96.25 222 ALA B CA 1
ATOM 4958 C C . ALA B 1 222 ? -25.328 -3.064 10.789 1 96.25 222 ALA B C 1
ATOM 4960 O O . ALA B 1 222 ? -25.703 -4.227 10.609 1 96.25 222 ALA B O 1
ATOM 4961 N N . ALA B 1 223 ? -26.141 -2.141 11.289 1 95 223 ALA B N 1
ATOM 4962 C CA . ALA B 1 223 ? -27.531 -2.414 11.672 1 95 223 ALA B CA 1
ATOM 4963 C C . ALA B 1 223 ? -28.359 -2.822 10.461 1 95 223 ALA B C 1
ATOM 4965 O O . ALA B 1 223 ? -29.188 -3.73 10.555 1 95 223 ALA B O 1
ATOM 4966 N N . GLN B 1 224 ? -28.141 -2.197 9.414 1 92.88 224 GLN B N 1
ATOM 4967 C CA . GLN B 1 224 ? -28.859 -2.49 8.172 1 92.88 224 GLN B CA 1
ATOM 4968 C C . GLN B 1 224 ? -28.594 -3.922 7.715 1 92.88 224 GLN B C 1
ATOM 4970 O O . GLN B 1 224 ? -29.5 -4.609 7.258 1 92.88 224 GLN B O 1
ATOM 4975 N N . CYS B 1 225 ? -27.391 -4.379 7.773 1 90.19 225 CYS B N 1
ATOM 4976 C CA . CYS B 1 225 ? -27 -5.695 7.277 1 90.19 225 CYS B CA 1
ATOM 4977 C C . CYS B 1 225 ? -27.406 -6.789 8.258 1 90.19 225 CYS B C 1
ATOM 4979 O O . CYS B 1 225 ? -27.656 -7.926 7.859 1 90.19 225 CYS B O 1
ATOM 4981 N N . SER B 1 226 ? -27.406 -6.531 9.523 1 84.88 226 SER B N 1
ATOM 4982 C CA . SER B 1 226 ? -27.859 -7.504 10.516 1 84.88 226 SER B CA 1
ATOM 4983 C C . SER B 1 226 ? -29.359 -7.77 10.383 1 84.88 226 SER B C 1
ATOM 4985 O O . SER B 1 226 ? -29.828 -8.883 10.625 1 84.88 226 SER B O 1
ATOM 4987 N N . SER B 1 227 ? -30.109 -6.82 10.086 1 74.62 227 SER B N 1
ATOM 4988 C CA . SER B 1 227 ? -31.562 -6.949 9.922 1 74.62 227 SER B CA 1
ATOM 4989 C C . SER B 1 227 ? -31.906 -7.703 8.648 1 74.62 227 SER B C 1
ATOM 4991 O O . SER B 1 227 ? -32.875 -8.453 8.609 1 74.62 227 SER B O 1
ATOM 4993 N N . SER B 1 228 ? -31.125 -7.492 7.621 1 62.16 228 SER B N 1
ATOM 4994 C CA . SER B 1 228 ? -31.375 -8.148 6.348 1 62.16 228 SER B CA 1
ATOM 4995 C C . SER B 1 228 ? -31.047 -9.633 6.414 1 62.16 228 SER B C 1
ATOM 4997 O O . SER B 1 228 ? -31.641 -10.445 5.703 1 62.16 228 SER B O 1
ATOM 4999 N N . SER B 1 229 ? -29.922 -10 7.062 1 58.06 229 SER B N 1
ATOM 5000 C CA . SER B 1 229 ? -29.594 -11.414 7.176 1 58.06 229 SER B CA 1
ATOM 5001 C C . SER B 1 229 ? -30.75 -12.203 7.789 1 58.06 229 SER B C 1
ATOM 5003 O O . SER B 1 229 ? -30.875 -13.406 7.574 1 58.06 229 SER B O 1
ATOM 5005 N N . SER B 1 230 ? -31.531 -11.586 8.797 1 47.19 230 SER B N 1
ATOM 5006 C CA . SER B 1 230 ? -32.688 -12.273 9.344 1 47.19 230 SER B CA 1
ATOM 5007 C C . SER B 1 230 ? -33.812 -12.383 8.297 1 47.19 230 SER B C 1
ATOM 5009 O O . SER B 1 230 ? -34.719 -13.219 8.438 1 47.19 230 SER B O 1
ATOM 5011 N N . SER B 1 231 ? -33.938 -11.391 7.535 1 43.09 231 SER B N 1
ATOM 5012 C CA . SER B 1 231 ? -35 -11.508 6.531 1 43.09 231 SER B CA 1
ATOM 5013 C C . SER B 1 231 ? -34.5 -12.219 5.281 1 43.09 231 SER B C 1
ATOM 5015 O O . SER B 1 231 ? -33.312 -12.102 4.922 1 43.09 231 SER B O 1
ATOM 5017 N N . SER B 1 232 ? -34.969 -13.391 4.941 1 38.75 232 SER B N 1
ATOM 5018 C CA . SER B 1 232 ? -34.75 -14.336 3.854 1 38.75 232 SER B CA 1
ATOM 5019 C C . SER B 1 232 ? -34.344 -13.617 2.574 1 38.75 232 SER B C 1
ATOM 5021 O O . SER B 1 232 ? -34.188 -14.242 1.525 1 38.75 232 SER B O 1
ATOM 5023 N N . SER B 1 233 ? -34.625 -12.32 2.402 1 38.53 233 SER B N 1
ATOM 5024 C CA . SER B 1 233 ? -34.562 -11.766 1.056 1 38.53 233 SER B CA 1
ATOM 5025 C C . SER B 1 233 ? -33.125 -11.586 0.595 1 38.53 233 SER B C 1
ATOM 5027 O O . SER B 1 233 ? -32.281 -11.047 1.333 1 38.53 233 SER B O 1
ATOM 5029 N N . SER B 1 234 ? -32.5 -12.398 -0.311 1 43.12 234 SER B N 1
ATOM 5030 C CA . SER B 1 234 ? -31.359 -12.578 -1.181 1 43.12 234 SER B CA 1
ATOM 5031 C C . SER B 1 234 ? -30.734 -11.242 -1.557 1 43.12 234 SER B C 1
ATOM 5033 O O . SER B 1 234 ? -29.656 -11.211 -2.162 1 43.12 234 SER B O 1
ATOM 5035 N N . SER B 1 235 ? -31.516 -10.094 -1.411 1 45.91 235 SER B N 1
ATOM 5036 C CA . SER B 1 235 ? -31.188 -8.852 -2.1 1 45.91 235 SER B CA 1
ATOM 5037 C C . SER B 1 235 ? -30.406 -7.902 -1.195 1 45.91 235 SER B C 1
ATOM 5039 O O . SER B 1 235 ? -30.266 -6.719 -1.5 1 45.91 235 SER B O 1
ATOM 5041 N N . GLY B 1 236 ? -30.062 -8.312 0.006 1 56.25 236 GLY B N 1
ATOM 5042 C CA . GLY B 1 236 ? -29.484 -7.285 0.869 1 56.25 236 GLY B CA 1
ATOM 5043 C C . GLY B 1 236 ? -28.094 -6.852 0.446 1 56.25 236 GLY B C 1
ATOM 5044 O O . GLY B 1 236 ? -27.375 -7.613 -0.189 1 56.25 236 GLY B O 1
ATOM 5045 N N . SER B 1 237 ? -27.859 -5.527 0.441 1 72.38 237 SER B N 1
ATOM 5046 C CA . SER B 1 237 ? -26.578 -4.914 0.064 1 72.38 237 SER B CA 1
ATOM 5047 C C . SER B 1 237 ? -25.438 -5.434 0.93 1 72.38 237 SER B C 1
ATOM 5049 O O . SER B 1 237 ? -25.641 -5.758 2.104 1 72.38 237 SER B O 1
ATOM 5051 N N . GLY B 1 238 ? -24.359 -5.961 0.392 1 91.38 238 GLY B N 1
ATOM 5052 C CA . GLY B 1 238 ? -23.156 -6.328 1.102 1 91.38 238 GLY B CA 1
ATOM 5053 C C . GLY B 1 238 ? -22.656 -5.246 2.049 1 91.38 238 GLY B C 1
ATOM 5054 O O . GLY B 1 238 ? -23.062 -4.086 1.935 1 91.38 238 GLY B O 1
ATOM 5055 N N . ILE B 1 239 ? -22.047 -5.633 3.111 1 95.31 239 ILE B N 1
ATOM 5056 C CA . ILE B 1 239 ? -21.625 -4.75 4.195 1 95.31 239 ILE B CA 1
ATOM 5057 C C . ILE B 1 239 ? -20.797 -3.598 3.635 1 95.31 239 ILE B C 1
ATOM 5059 O O . ILE B 1 239 ? -20.906 -2.465 4.113 1 95.31 239 ILE B O 1
ATOM 5063 N N . PHE B 1 240 ? -19.969 -3.812 2.617 1 96.69 240 PHE B N 1
ATOM 5064 C CA . PHE B 1 240 ? -19.156 -2.746 2.041 1 96.69 240 PHE B CA 1
ATOM 5065 C C . PHE B 1 240 ? -20.031 -1.744 1.296 1 96.69 240 PHE B C 1
ATOM 5067 O O . PHE B 1 240 ? -19.828 -0.533 1.398 1 96.69 240 PHE B O 1
ATOM 5074 N N . GLU B 1 241 ? -21.016 -2.219 0.599 1 96.19 241 GLU B N 1
ATOM 5075 C CA . GLU B 1 241 ? -21.938 -1.335 -0.101 1 96.19 241 GLU B CA 1
ATOM 5076 C C . GLU B 1 241 ? -22.766 -0.517 0.882 1 96.19 241 GLU B C 1
ATOM 5078 O O . GLU B 1 241 ? -23 0.674 0.666 1 96.19 241 GLU B O 1
ATOM 5083 N N . ALA B 1 242 ? -23.219 -1.22 1.93 1 97.12 242 ALA B N 1
ATOM 5084 C CA . ALA B 1 242 ? -23.969 -0.517 2.967 1 97.12 242 ALA B CA 1
ATOM 5085 C C . ALA B 1 242 ? -23.125 0.571 3.617 1 97.12 242 ALA B C 1
ATOM 5087 O O . ALA B 1 242 ? -23.609 1.677 3.869 1 97.12 242 ALA B O 1
ATOM 5088 N N . ALA B 1 243 ? -21.891 0.247 3.898 1 98.06 243 ALA B N 1
ATOM 5089 C CA . ALA B 1 243 ? -20.969 1.209 4.496 1 98.06 243 ALA B CA 1
ATOM 5090 C C . ALA B 1 243 ? -20.781 2.42 3.586 1 98.06 243 ALA B C 1
ATOM 5092 O O . ALA B 1 243 ? -20.828 3.562 4.043 1 98.06 243 ALA B O 1
ATOM 5093 N N . LYS B 1 244 ? -20.594 2.186 2.324 1 97.69 244 LYS B N 1
ATOM 5094 C CA . LYS B 1 244 ? -20.406 3.242 1.332 1 97.69 244 LYS B CA 1
ATOM 5095 C C . LYS B 1 244 ? -21.625 4.164 1.278 1 97.69 244 LYS B C 1
ATOM 5097 O O . LYS B 1 244 ? -21.484 5.391 1.323 1 97.69 244 LYS B O 1
ATOM 5102 N N . GLN B 1 245 ? -22.766 3.559 1.231 1 98.06 245 GLN B N 1
ATOM 5103 C CA . GLN B 1 245 ? -24 4.312 1.097 1 98.06 245 GLN B CA 1
ATOM 5104 C C . GLN B 1 245 ? -24.281 5.137 2.35 1 98.06 245 GLN B C 1
ATOM 5106 O O . GLN B 1 245 ? -24.625 6.32 2.256 1 98.06 245 GLN B O 1
ATOM 5111 N N . GLN B 1 246 ? -24.156 4.504 3.471 1 98.38 246 GLN B N 1
ATOM 5112 C CA . GLN B 1 246 ? -24.453 5.195 4.723 1 98.38 246 GLN B CA 1
ATOM 5113 C C . GLN B 1 246 ? -23.469 6.336 4.965 1 98.38 246 GLN B C 1
ATOM 5115 O O . GLN B 1 246 ? -23.859 7.41 5.43 1 98.38 246 GLN B O 1
ATOM 5120 N N . LEU B 1 247 ? -22.203 6.121 4.645 1 98.69 247 LEU B N 1
ATOM 5121 C CA . LEU B 1 247 ? -21.219 7.172 4.828 1 98.69 247 LEU B CA 1
ATOM 5122 C C . LEU B 1 247 ? -21.484 8.344 3.893 1 98.69 247 LEU B C 1
ATOM 5124 O O . LEU B 1 247 ? -21.438 9.5 4.312 1 98.69 247 LEU B O 1
ATOM 5128 N N . HIS B 1 248 ? -21.766 8.031 2.645 1 98.69 248 HIS B N 1
ATOM 5129 C CA . HIS B 1 248 ? -22.109 9.062 1.672 1 98.69 248 HIS B CA 1
ATOM 5130 C C . HIS B 1 248 ? -23.281 9.914 2.162 1 98.69 248 HIS B C 1
ATOM 5132 O O . HIS B 1 248 ? -23.203 11.141 2.133 1 98.69 248 HIS B O 1
ATOM 5138 N N . ASN B 1 249 ? -24.297 9.25 2.66 1 98.56 249 ASN B N 1
ATOM 5139 C CA . ASN B 1 249 ? -25.516 9.93 3.086 1 98.56 249 ASN B CA 1
ATOM 5140 C C . ASN B 1 249 ? -25.281 10.805 4.309 1 98.56 249 ASN B C 1
ATOM 5142 O O . ASN B 1 249 ? -25.703 11.961 4.348 1 98.56 249 ASN B O 1
ATOM 5146 N N . VAL B 1 250 ? -24.594 10.273 5.262 1 98.56 250 VAL B N 1
ATOM 5147 C CA . VAL B 1 250 ? -24.359 10.992 6.512 1 98.56 250 VAL B CA 1
ATOM 5148 C C . VAL B 1 250 ? -23.484 12.219 6.246 1 98.56 250 VAL B C 1
ATOM 5150 O O . VAL B 1 250 ? -23.781 13.312 6.734 1 98.56 250 VAL B O 1
ATOM 5153 N N . LEU B 1 251 ? -22.422 12.078 5.449 1 98.62 251 LEU B N 1
ATOM 5154 C CA . LEU B 1 251 ? -21.516 13.195 5.18 1 98.62 251 LEU B CA 1
ATOM 5155 C C . LEU B 1 251 ? -22.219 14.281 4.383 1 98.62 251 LEU B C 1
ATOM 5157 O O . LEU B 1 251 ? -22.094 15.469 4.699 1 98.62 251 LEU B O 1
ATOM 5161 N N . LEU B 1 252 ? -22.984 13.898 3.387 1 98.31 252 LEU B N 1
ATOM 5162 C CA . LEU B 1 252 ? -23.672 14.883 2.559 1 98.31 252 LEU B CA 1
ATOM 5163 C C . LEU B 1 252 ? -24.719 15.641 3.371 1 98.31 252 LEU B C 1
ATOM 5165 O O . LEU B 1 252 ? -24.906 16.844 3.182 1 98.31 252 LEU B O 1
ATOM 5169 N N . GLN B 1 253 ? -25.406 14.93 4.246 1 98 253 GLN B N 1
ATOM 5170 C CA . GLN B 1 253 ? -26.422 15.539 5.102 1 98 253 GLN B CA 1
ATOM 5171 C C . GLN B 1 253 ? -25.828 16.672 5.93 1 98 253 GLN B C 1
ATOM 5173 O O . GLN B 1 253 ? -26.484 17.703 6.121 1 98 253 GLN B O 1
ATOM 5178 N N . HIS B 1 254 ? -24.625 16.531 6.375 1 98.06 254 HIS B N 1
ATOM 5179 C CA . HIS B 1 254 ? -24.047 17.5 7.305 1 98.06 254 HIS B CA 1
ATOM 5180 C C . HIS B 1 254 ? -23.156 18.5 6.582 1 98.06 254 HIS B C 1
ATOM 5182 O O . HIS B 1 254 ? -23.047 19.656 6.996 1 98.06 254 HIS B O 1
ATOM 5188 N N . TRP B 1 255 ? -22.562 18.109 5.453 1 98.5 255 TRP B N 1
ATOM 5189 C CA . TRP B 1 255 ? -21.531 18.953 4.836 1 98.5 255 TRP B CA 1
ATOM 5190 C C . TRP B 1 255 ? -22.141 19.812 3.725 1 98.5 255 TRP B C 1
ATOM 5192 O O . TRP B 1 255 ? -21.562 20.828 3.332 1 98.5 255 TRP B O 1
ATOM 5202 N N . ALA B 1 256 ? -23.344 19.438 3.221 1 98.44 256 ALA B N 1
ATOM 5203 C CA . ALA B 1 256 ? -24 20.281 2.225 1 98.44 256 ALA B CA 1
ATOM 5204 C C . ALA B 1 256 ? -24.391 21.625 2.822 1 98.44 256 ALA B C 1
ATOM 5206 O O . ALA B 1 256 ? -24.109 22.672 2.242 1 98.44 256 ALA B O 1
ATOM 5207 N N . PRO B 1 257 ? -25.031 21.656 3.998 1 98.25 257 PRO B N 1
ATOM 5208 C CA . PRO B 1 257 ? -25.328 22.938 4.625 1 98.25 257 PRO B CA 1
ATOM 5209 C C . PRO B 1 257 ? -24.062 23.734 4.969 1 98.25 257 PRO B C 1
ATOM 5211 O O . PRO B 1 257 ? -24.062 24.969 4.898 1 98.25 257 PRO B O 1
ATOM 5214 N N . LEU B 1 258 ? -23.031 23.062 5.363 1 98.62 258 LEU B N 1
ATOM 5215 C CA . LEU B 1 258 ? -21.766 23.734 5.66 1 98.62 258 LEU B CA 1
ATOM 5216 C C . LEU B 1 258 ? -21.219 24.422 4.414 1 98.62 258 LEU B C 1
ATOM 5218 O O . LEU B 1 258 ? -20.734 25.547 4.488 1 98.62 258 LEU B O 1
ATOM 5222 N N . GLN B 1 259 ? -21.266 23.703 3.27 1 98.62 259 GLN B N 1
ATOM 5223 C CA . GLN B 1 259 ? -20.844 24.312 2.014 1 98.62 259 GLN B CA 1
ATOM 5224 C C . GLN B 1 259 ? -21.688 25.531 1.679 1 98.62 259 GLN B C 1
ATOM 5226 O O . GLN B 1 259 ? -21.172 26.547 1.2 1 98.62 259 GLN B O 1
ATOM 5231 N N . ALA B 1 260 ? -23 25.438 1.904 1 98.62 260 ALA B N 1
ATOM 5232 C CA . ALA B 1 260 ? -23.875 26.578 1.66 1 98.62 260 ALA B CA 1
ATOM 5233 C C . ALA B 1 260 ? -23.453 27.781 2.506 1 98.62 260 ALA B C 1
ATOM 5235 O O . ALA B 1 260 ? -23.438 28.906 2.02 1 98.62 260 ALA B O 1
ATOM 5236 N N . ALA B 1 261 ? -23.156 27.516 3.73 1 98.62 261 ALA B N 1
ATOM 5237 C CA . ALA B 1 261 ? -22.688 28.562 4.629 1 98.62 261 ALA B CA 1
ATOM 5238 C C . ALA B 1 261 ? -21.391 29.188 4.129 1 98.62 261 ALA B C 1
ATOM 5240 O O . ALA B 1 261 ? -21.203 30.391 4.207 1 98.62 261 ALA B O 1
ATOM 5241 N N . ALA B 1 262 ? -20.484 28.344 3.625 1 98.69 262 ALA B N 1
ATOM 5242 C CA . ALA B 1 262 ? -19.203 28.812 3.098 1 98.69 262 ALA B CA 1
ATOM 5243 C C . ALA B 1 262 ? -19.406 29.719 1.878 1 98.69 262 ALA B C 1
ATOM 5245 O O . ALA B 1 262 ? -18.719 30.719 1.715 1 98.69 262 ALA B O 1
ATOM 5246 N N . LEU B 1 263 ? -20.328 29.344 1.067 1 98.25 263 LEU B N 1
ATOM 5247 C CA . LEU B 1 263 ? -20.641 30.125 -0.114 1 98.25 263 LEU B CA 1
ATOM 5248 C C . LEU B 1 263 ? -21.266 31.469 0.28 1 98.25 263 LEU B C 1
ATOM 5250 O O . LEU B 1 263 ? -21.047 32.469 -0.395 1 98.25 263 LEU B O 1
ATOM 5254 N N . GLU B 1 264 ? -22.016 31.5 1.344 1 98.06 264 GLU B N 1
ATOM 5255 C CA . GLU B 1 264 ? -22.547 32.75 1.878 1 98.06 264 GLU B CA 1
ATOM 5256 C C . GLU B 1 264 ? -21.422 33.656 2.371 1 98.06 264 GLU B C 1
ATOM 5258 O O . GLU B 1 264 ? -21.469 34.875 2.191 1 98.06 264 GLU B O 1
ATOM 5263 N N . ILE B 1 265 ? -20.516 33.031 3.004 1 97.81 265 ILE B N 1
ATOM 5264 C CA . ILE B 1 265 ? -19.344 33.781 3.475 1 97.81 265 ILE B CA 1
ATOM 5265 C C . ILE B 1 265 ? -18.625 34.438 2.289 1 97.81 265 ILE B C 1
ATOM 5267 O O . ILE B 1 265 ? -18.266 35.594 2.334 1 97.81 265 ILE B O 1
ATOM 5271 N N . GLU B 1 266 ? -18.391 33.625 1.241 1 97.25 266 GLU B N 1
ATOM 5272 C CA . GLU B 1 266 ? -17.766 34.156 0.027 1 97.25 266 GLU B CA 1
ATOM 5273 C C . GLU B 1 266 ? -18.547 35.312 -0.549 1 97.25 266 GLU B C 1
ATOM 5275 O O . GLU B 1 266 ? -17.969 36.344 -0.916 1 97.25 266 GLU B O 1
ATOM 5280 N N . ALA B 1 267 ? -19.859 35.188 -0.582 1 95.81 267 ALA B N 1
ATOM 5281 C CA . ALA B 1 267 ? -20.734 36.188 -1.134 1 95.81 267 ALA B CA 1
ATOM 5282 C C . ALA B 1 267 ? -20.703 37.469 -0.285 1 95.81 267 ALA B C 1
ATOM 5284 O O . ALA B 1 267 ? -20.672 38.594 -0.819 1 95.81 267 ALA B O 1
ATOM 5285 N N . ALA B 1 268 ? -20.734 37.312 0.982 1 93.56 268 ALA B N 1
ATOM 5286 C CA . ALA B 1 268 ? -20.703 38.469 1.897 1 93.56 268 ALA B CA 1
ATOM 5287 C C . ALA B 1 268 ? -19.391 39.219 1.769 1 93.56 268 ALA B C 1
ATOM 5289 O O . ALA B 1 268 ? -19.375 40.438 1.817 1 93.56 268 ALA B O 1
ATOM 5290 N N . ALA B 1 269 ? -18.344 38.438 1.662 1 91 269 ALA B N 1
ATOM 5291 C CA . ALA B 1 269 ? -17.031 39.062 1.479 1 91 269 ALA B CA 1
ATOM 5292 C C . ALA B 1 269 ? -16.984 39.844 0.174 1 91 269 ALA B C 1
ATOM 5294 O O . ALA B 1 269 ? -16.406 40.938 0.123 1 91 269 ALA B O 1
ATOM 5295 N N . ALA B 1 270 ? -17.562 39.312 -0.841 1 90.25 270 ALA B N 1
ATOM 5296 C CA . ALA B 1 270 ? -17.625 40 -2.137 1 90.25 270 ALA B CA 1
ATOM 5297 C C . ALA B 1 270 ? -18.453 41.281 -2.053 1 90.25 270 ALA B C 1
ATOM 5299 O O . ALA B 1 270 ? -18.078 42.281 -2.627 1 90.25 270 ALA B O 1
ATOM 5300 N N . ALA B 1 271 ? -19.516 41.219 -1.375 1 89.38 271 ALA B N 1
ATOM 5301 C CA . ALA B 1 271 ? -20.391 42.344 -1.22 1 89.38 271 ALA B CA 1
ATOM 5302 C C . ALA B 1 271 ? -19.703 43.469 -0.428 1 89.38 271 ALA B C 1
ATOM 5304 O O . ALA B 1 271 ? -19.812 44.656 -0.778 1 89.38 271 ALA B O 1
ATOM 5305 N N . ALA B 1 272 ? -19.109 43.062 0.634 1 85.81 272 ALA B N 1
ATOM 5306 C CA . ALA B 1 272 ? -18.391 44.031 1.455 1 85.81 272 ALA B CA 1
ATOM 5307 C C . ALA B 1 272 ? -17.281 44.719 0.655 1 85.81 272 ALA B C 1
ATOM 5309 O O . ALA B 1 272 ? -17.062 45.906 0.804 1 85.81 272 ALA B O 1
ATOM 5310 N N . ALA B 1 273 ? -16.594 43.938 -0.166 1 83.38 273 ALA B N 1
ATOM 5311 C CA . ALA B 1 273 ? -15.516 44.469 -0.994 1 83.38 273 ALA B CA 1
ATOM 5312 C C . ALA B 1 273 ? -16.047 45.438 -2.035 1 83.38 273 ALA B C 1
ATOM 5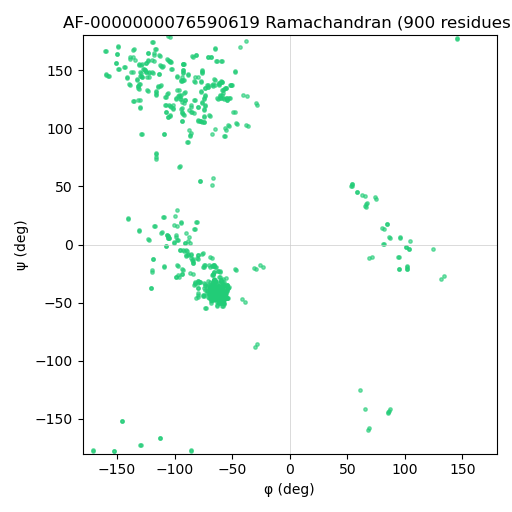314 O O . ALA B 1 273 ? -15.359 46.406 -2.408 1 83.38 273 ALA B O 1
ATOM 5315 N N . ALA B 1 274 ? -17.25 45.25 -2.498 1 81 274 ALA B N 1
ATOM 5316 C CA . ALA B 1 274 ? -17.875 46.094 -3.525 1 81 274 ALA B CA 1
ATOM 5317 C C . ALA B 1 274 ? -18.234 47.438 -2.967 1 81 274 ALA B C 1
ATOM 5319 O O . ALA B 1 274 ? -18.234 48.438 -3.693 1 81 274 ALA B O 1
ATOM 5320 N N . VAL B 1 275 ? -18.734 47.562 -1.777 1 76.75 275 VAL B N 1
ATOM 5321 C CA . VAL B 1 275 ? -19.203 48.781 -1.172 1 76.75 275 VAL B CA 1
ATOM 5322 C C . VAL B 1 275 ? -18.016 49.594 -0.643 1 76.75 275 VAL B C 1
ATOM 5324 O O . VAL B 1 275 ? -18.062 50.812 -0.574 1 76.75 275 VAL B O 1
ATOM 5327 N N . SER B 1 276 ? -17.281 48.75 -0.13 1 64.5 276 SER B N 1
ATOM 5328 C CA . SER B 1 276 ? -16.141 49.438 0.46 1 64.5 276 SER B CA 1
ATOM 5329 C C . SER B 1 276 ? -15.25 50.062 -0.615 1 64.5 276 SER B C 1
ATOM 5331 O O . SER B 1 276 ? -14.477 49.344 -1.259 1 64.5 276 SER B O 1
ATOM 5333 N N . GLN B 1 277 ? -16.031 50.812 -1.438 1 52.84 277 GLN B N 1
ATOM 5334 C CA . GLN B 1 277 ? -15.148 51.594 -2.301 1 52.84 277 GLN B CA 1
ATOM 5335 C C . GLN B 1 277 ? -13.984 52.188 -1.511 1 52.84 277 GLN B C 1
ATOM 5337 O O . GLN B 1 277 ? -14.102 52.406 -0.304 1 52.84 277 GLN B O 1
ATOM 5342 N N . PRO B 1 278 ? -12.844 52.844 -2.311 1 45 278 PRO B N 1
ATOM 5343 C CA . PRO B 1 278 ? -11.633 52.344 -2.979 1 45 278 PRO B CA 1
ATOM 5344 C C . PRO B 1 278 ? -11.07 51.094 -2.346 1 45 278 PRO B C 1
ATOM 5346 O O . PRO B 1 278 ? -10.844 50.094 -3.043 1 45 278 PRO B O 1
ATOM 5349 N N . SER B 1 279 ? -10.227 51.094 -1.312 1 43.53 279 SER B N 1
ATOM 5350 C CA . SER B 1 279 ? -8.922 50.531 -0.958 1 43.53 279 SER B CA 1
ATOM 5351 C C . SER B 1 279 ? -9.07 49.219 -0.168 1 43.53 279 SER B C 1
ATOM 5353 O O . SER B 1 279 ? -8.117 48.469 -0.041 1 43.53 279 SER B O 1
ATOM 5355 N N . GLY B 1 280 ? -10.219 48.812 0.719 1 50.72 280 GLY B N 1
ATOM 5356 C CA . GLY B 1 280 ? -9.758 47.969 1.821 1 50.72 280 GLY B CA 1
ATOM 5357 C C . GLY B 1 280 ? -10.406 46.594 1.848 1 50.72 280 GLY B C 1
ATOM 5358 O O . GLY B 1 280 ? -9.859 45.656 2.424 1 50.72 280 GLY B O 1
ATOM 5359 N N . ALA B 1 281 ? -11.789 46.5 1.486 1 58.25 281 ALA B N 1
ATOM 5360 C CA . ALA B 1 281 ? -12.32 45.156 1.736 1 58.25 281 ALA B CA 1
ATOM 5361 C C . ALA B 1 281 ? -11.867 44.188 0.65 1 58.25 281 ALA B C 1
ATOM 5363 O O . ALA B 1 281 ? -11.789 44.562 -0.525 1 58.25 281 ALA B O 1
ATOM 5364 N N . VAL B 1 282 ? -11.328 42.969 1.084 1 67.62 282 VAL B N 1
ATOM 5365 C CA . VAL B 1 282 ? -10.648 42 0.222 1 67.62 282 VAL B CA 1
ATOM 5366 C C . VAL B 1 282 ? -11.578 40.812 -0.077 1 67.62 282 VAL B C 1
ATOM 5368 O O . VAL B 1 282 ? -12.297 40.344 0.81 1 67.62 282 VAL B O 1
ATOM 5371 N N . ARG B 1 283 ? -11.844 40.656 -1.337 1 87.62 283 ARG B N 1
ATOM 5372 C CA . ARG B 1 283 ? -12.578 39.469 -1.791 1 87.62 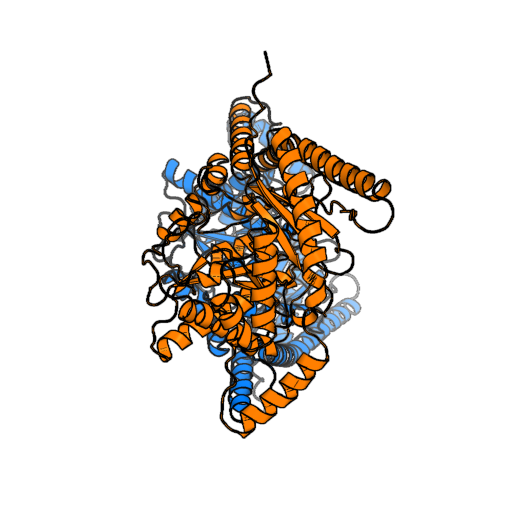283 ARG B CA 1
ATOM 5373 C C . ARG B 1 283 ? -11.836 38.188 -1.427 1 87.62 283 ARG B C 1
ATOM 5375 O O . ARG B 1 283 ? -10.609 38.125 -1.562 1 87.62 283 ARG B O 1
ATOM 5382 N N . PHE B 1 284 ? -12.633 37.312 -0.732 1 95.12 284 PHE B N 1
ATOM 5383 C CA . PHE B 1 284 ? -12.102 36 -0.436 1 95.12 284 PHE B CA 1
ATOM 5384 C C . PHE B 1 284 ? -12.906 34.906 -1.138 1 95.12 284 PHE B C 1
ATOM 5386 O O . PHE B 1 284 ? -14.141 34.906 -1.044 1 95.12 284 PHE B O 1
ATOM 5393 N N . ARG B 1 285 ? -12.242 34.062 -1.833 1 96.94 285 ARG B N 1
ATOM 5394 C CA . ARG B 1 285 ? -12.883 32.969 -2.594 1 96.94 285 ARG B CA 1
ATOM 5395 C C . ARG B 1 285 ? -12.875 31.672 -1.814 1 96.94 285 ARG B C 1
ATOM 5397 O O . ARG B 1 285 ? -11.844 31.281 -1.257 1 96.94 285 ARG B O 1
ATOM 5404 N N . TYR B 1 286 ? -14.008 31.031 -1.791 1 98.44 286 TYR B N 1
ATOM 5405 C CA . TYR B 1 286 ? -14.094 29.703 -1.199 1 98.44 286 TYR B CA 1
ATOM 5406 C C . TYR B 1 286 ? -13.469 28.656 -2.115 1 98.44 286 TYR B C 1
ATOM 5408 O O . TYR B 1 286 ? -13.953 28.422 -3.225 1 98.44 286 TYR B O 1
ATOM 5416 N N . LEU B 1 287 ? -12.375 28 -1.654 1 98.31 287 LEU B N 1
ATOM 5417 C CA . LEU B 1 287 ? -11.688 26.984 -2.436 1 98.31 287 LEU B CA 1
ATOM 5418 C C . LEU B 1 287 ? -12.422 25.656 -2.365 1 98.31 287 LEU B C 1
ATOM 5420 O O . LEU B 1 287 ? -12.414 24.875 -3.326 1 98.31 287 LEU B O 1
ATOM 5424 N N . GLY B 1 288 ? -12.969 25.375 -1.151 1 98.69 288 GLY B N 1
ATOM 5425 C CA . GLY B 1 288 ? -13.688 24.125 -0.976 1 98.69 288 GLY B CA 1
ATOM 5426 C C . GLY B 1 288 ? -13.516 23.531 0.408 1 98.69 288 GLY B C 1
ATOM 5427 O O . GLY B 1 288 ? -12.852 24.109 1.265 1 98.69 288 GLY B O 1
ATOM 5428 N N . LEU B 1 289 ? -14.219 22.422 0.605 1 98.69 289 LEU B N 1
ATOM 5429 C CA . LEU B 1 289 ? -14.102 21.609 1.811 1 98.69 289 LEU B CA 1
ATOM 5430 C C . LEU B 1 289 ? -13.039 20.531 1.64 1 98.69 289 LEU B C 1
ATOM 5432 O O . LEU B 1 289 ? -13.008 19.844 0.62 1 98.69 289 LEU B O 1
ATOM 5436 N N . ASP B 1 290 ? -12.078 20.469 2.48 1 98.19 290 ASP B N 1
ATOM 5437 C CA . ASP B 1 290 ? -11.297 19.25 2.598 1 98.19 290 ASP B CA 1
ATOM 5438 C C . ASP B 1 290 ? -12.078 18.156 3.322 1 98.19 290 ASP B C 1
ATOM 5440 O O . ASP B 1 290 ? -12.273 18.234 4.535 1 98.19 290 ASP B O 1
ATOM 5444 N N . SER B 1 291 ? -12.461 17.156 2.613 1 97.69 291 SER B N 1
ATOM 5445 C CA . SER B 1 291 ? -13.383 16.156 3.133 1 97.69 291 SER B CA 1
ATOM 5446 C C . SER B 1 291 ? -12.656 15.109 3.967 1 97.69 291 SER B C 1
ATOM 5448 O O . SER B 1 291 ? -13.203 14.047 4.258 1 97.69 291 SER B O 1
ATOM 5450 N N . SER B 1 292 ? -11.383 15.398 4.332 1 97.25 292 SER B N 1
ATOM 5451 C CA . SER B 1 292 ? -10.633 14.445 5.137 1 97.25 292 SER B CA 1
ATOM 5452 C C . SER B 1 292 ? -11.344 14.156 6.457 1 97.25 292 SER B C 1
ATOM 5454 O O . SER B 1 292 ? -11.891 15.062 7.086 1 97.25 292 SER B O 1
ATOM 5456 N N . LEU B 1 293 ? -11.344 12.922 6.875 1 96.5 293 LEU B N 1
ATOM 5457 C CA . LEU B 1 293 ? -11.844 12.531 8.188 1 96.5 293 LEU B CA 1
ATOM 5458 C C . LEU B 1 293 ? -10.75 12.656 9.25 1 96.5 293 LEU B C 1
ATOM 5460 O O . LEU B 1 293 ? -9.953 11.734 9.43 1 96.5 293 LEU B O 1
ATOM 5464 N N . ALA B 1 294 ? -10.75 13.727 9.852 1 95 294 ALA B N 1
ATOM 5465 C CA . ALA B 1 294 ? -9.805 13.977 10.938 1 95 294 ALA B CA 1
ATOM 5466 C C . ALA B 1 294 ? -10.406 13.617 12.289 1 95 294 ALA B C 1
ATOM 5468 O O . ALA B 1 294 ? -11.586 13.883 12.539 1 95 294 ALA B O 1
ATOM 5469 N N . PRO B 1 295 ? -9.625 13.062 13.156 1 94.69 295 PRO B N 1
ATOM 5470 C CA . PRO B 1 295 ? -10.156 12.633 14.453 1 94.69 295 PRO B CA 1
ATOM 5471 C C . PRO B 1 295 ? -10.195 13.766 15.477 1 94.69 295 PRO B C 1
ATOM 5473 O O . PRO B 1 295 ? -9.539 14.797 15.289 1 94.69 295 PRO B O 1
ATOM 5476 N N . GLY B 1 296 ? -11.023 13.523 16.516 1 91.94 296 GLY B N 1
ATOM 5477 C CA . GLY B 1 296 ? -11.047 14.359 17.703 1 91.94 296 GLY B CA 1
ATOM 5478 C C . GLY B 1 296 ? -10.688 13.609 18.969 1 91.94 296 GLY B C 1
ATOM 5479 O O . GLY B 1 296 ? -10.492 12.391 18.938 1 91.94 296 GLY B O 1
ATOM 5480 N N . LEU B 1 297 ? -10.594 14.367 20.031 1 89.69 297 LEU B N 1
ATOM 5481 C CA . LEU B 1 297 ? -10.133 13.781 21.281 1 89.69 297 LEU B CA 1
ATOM 5482 C C . LEU B 1 297 ? -11.312 13.328 22.141 1 89.69 297 LEU B C 1
ATOM 5484 O O . LEU B 1 297 ? -11.164 12.477 23.016 1 89.69 297 LEU B O 1
ATOM 5488 N N . ASP B 1 298 ? -12.5 13.891 21.891 1 92.25 298 ASP B N 1
ATOM 5489 C CA . ASP B 1 298 ? -13.664 13.633 22.719 1 92.25 298 ASP B CA 1
ATOM 5490 C C . ASP B 1 298 ? -14.773 12.953 21.922 1 92.25 298 ASP B C 1
ATOM 5492 O O . ASP B 1 298 ? -15.945 13.008 22.312 1 92.25 298 ASP B O 1
ATOM 5496 N N . THR B 1 299 ? -14.547 12.438 20.859 1 94.5 299 THR B N 1
ATOM 5497 C CA . THR B 1 299 ? -15.469 11.734 19.969 1 94.5 299 THR B CA 1
ATOM 5498 C C . THR B 1 299 ? -15.109 10.258 19.875 1 94.5 299 THR B C 1
ATOM 5500 O O . THR B 1 299 ? -14.016 9.852 20.281 1 94.5 299 THR B O 1
ATOM 5503 N N . PRO B 1 300 ? -16.062 9.445 19.391 1 95.88 300 PRO B N 1
ATOM 5504 C CA . PRO B 1 300 ? -15.672 8.055 19.156 1 95.88 300 PRO B CA 1
ATOM 5505 C C . PRO B 1 300 ? -14.445 7.938 18.25 1 95.88 300 PRO B C 1
ATOM 5507 O O . PRO B 1 300 ? -14.422 8.523 17.156 1 95.88 300 PRO B O 1
ATOM 5510 N N . PRO B 1 301 ? -13.453 7.215 18.781 1 96.69 301 PRO B N 1
ATOM 5511 C CA . PRO B 1 301 ? -12.242 7.113 17.969 1 96.69 301 PRO B CA 1
ATOM 5512 C C . PRO B 1 301 ? -12.477 6.391 16.641 1 96.69 301 PRO B C 1
ATOM 5514 O O . PRO B 1 301 ? -13.461 5.664 16.5 1 96.69 301 PRO B O 1
ATOM 5517 N N . LEU B 1 302 ? -11.648 6.609 15.695 1 96.88 302 LEU B N 1
ATOM 5518 C CA . LEU B 1 302 ? -11.742 5.984 14.383 1 96.88 302 LEU B CA 1
ATOM 5519 C C . LEU B 1 302 ? -11.805 4.465 14.508 1 96.88 302 LEU B C 1
ATOM 5521 O O . LEU B 1 302 ? -12.539 3.807 13.766 1 96.88 302 LEU B O 1
ATOM 5525 N N . THR B 1 303 ? -11.023 3.832 15.422 1 97.19 303 THR B N 1
ATOM 5526 C CA . THR B 1 303 ? -10.977 2.387 15.609 1 97.19 303 THR B CA 1
ATOM 5527 C C . THR B 1 303 ? -12.359 1.84 15.969 1 97.19 303 THR B C 1
ATOM 5529 O O . THR B 1 303 ? -12.727 0.747 15.531 1 97.19 303 THR B O 1
ATOM 5532 N N . ALA B 1 304 ? -13.102 2.625 16.719 1 97.19 304 ALA B N 1
ATOM 5533 C CA . ALA B 1 304 ? -14.438 2.197 17.125 1 97.19 304 ALA B CA 1
ATOM 5534 C C . ALA B 1 304 ? -15.367 2.082 15.914 1 97.19 304 ALA B C 1
ATOM 5536 O O . ALA B 1 304 ? -16.234 1.202 15.867 1 97.19 304 ALA B O 1
ATOM 5537 N N . ALA B 1 305 ? -15.234 2.982 14.977 1 97.56 305 ALA B N 1
ATOM 5538 C CA . ALA B 1 305 ? -16.031 2.916 13.758 1 97.56 305 ALA B CA 1
ATOM 5539 C C . ALA B 1 305 ? -15.734 1.644 12.977 1 97.56 305 ALA B C 1
ATOM 5541 O O . ALA B 1 305 ? -16.656 0.961 12.508 1 97.56 305 ALA B O 1
ATOM 5542 N N . TYR B 1 306 ? -14.438 1.3 12.82 1 96.94 306 TYR B N 1
ATOM 5543 C CA . TYR B 1 306 ? -14.031 0.083 12.125 1 96.94 306 TYR B CA 1
ATOM 5544 C C . TYR B 1 306 ? -14.641 -1.148 12.781 1 96.94 306 TYR B C 1
ATOM 5546 O O . TYR B 1 306 ? -15.172 -2.027 12.102 1 96.94 306 TYR B O 1
ATOM 5554 N N . GLU B 1 307 ? -14.547 -1.173 14.039 1 95.94 307 GLU B N 1
ATOM 5555 C CA . GLU B 1 307 ? -15.031 -2.324 14.797 1 95.94 307 GLU B CA 1
ATOM 5556 C C . GLU B 1 307 ? -16.547 -2.41 14.766 1 95.94 307 GLU B C 1
ATOM 5558 O O . GLU B 1 307 ? -17.125 -3.504 14.719 1 95.94 307 GLU B O 1
ATOM 5563 N N . ALA B 1 308 ? -17.188 -1.273 14.766 1 96.62 308 ALA B N 1
ATOM 5564 C CA . ALA B 1 308 ? -18.641 -1.23 14.688 1 96.62 308 ALA B CA 1
ATOM 5565 C C . ALA B 1 308 ? -19.141 -1.813 13.367 1 96.62 308 ALA B C 1
ATOM 5567 O O . ALA B 1 308 ? -20.188 -2.459 13.328 1 96.62 308 ALA B O 1
ATOM 5568 N N . LEU B 1 309 ? -18.438 -1.572 12.305 1 97 309 LEU B N 1
ATOM 5569 C CA . LEU B 1 309 ? -18.828 -2.068 10.992 1 97 309 LEU B CA 1
ATOM 5570 C C . LEU B 1 309 ? -18.812 -3.594 10.953 1 97 309 LEU B C 1
ATOM 5572 O O . LEU B 1 309 ? -19.625 -4.215 10.281 1 97 309 LEU B O 1
ATOM 5576 N N . GLY B 1 310 ? -17.766 -4.199 11.555 1 94.19 310 GLY B N 1
ATOM 5577 C CA . GLY B 1 310 ? -17.766 -5.637 11.781 1 94.19 310 GLY B CA 1
ATOM 5578 C C . GLY B 1 310 ? -17.031 -6.406 10.695 1 94.19 310 GLY B C 1
ATOM 5579 O O . GLY B 1 310 ? -17.016 -7.641 10.711 1 94.19 310 GLY B O 1
ATOM 5580 N N . CYS B 1 311 ? -16.406 -5.75 9.789 1 92.06 311 CYS B N 1
ATOM 5581 C CA . CYS B 1 311 ? -15.672 -6.418 8.719 1 92.06 311 CYS B CA 1
ATOM 5582 C C . CYS B 1 311 ? -14.312 -6.906 9.203 1 92.06 311 CYS B C 1
ATOM 5584 O O . CYS B 1 311 ? -13.727 -7.82 8.625 1 92.06 311 CYS B O 1
ATOM 5586 N N . CYS B 1 312 ? -13.781 -6.164 10.125 1 92.25 312 CYS B N 1
ATOM 5587 C CA . CYS B 1 312 ? -12.539 -6.566 10.781 1 92.25 312 CYS B CA 1
ATOM 5588 C C . CYS B 1 312 ? -12.742 -6.762 12.273 1 92.25 312 CYS B C 1
ATOM 5590 O O . CYS B 1 312 ? -13.617 -6.133 12.875 1 92.25 312 CYS B O 1
ATOM 5592 N N . ARG B 1 313 ? -12.016 -7.684 12.906 1 89.81 313 ARG B N 1
ATOM 5593 C CA . ARG B 1 313 ? -12.109 -7.902 14.344 1 89.81 313 ARG B CA 1
ATOM 5594 C C . ARG B 1 313 ? -11.641 -6.676 15.117 1 89.81 313 ARG B C 1
ATOM 5596 O O . ARG B 1 313 ? -12.25 -6.301 16.125 1 89.81 313 ARG B O 1
ATOM 5603 N N . ARG B 1 314 ? -10.648 -6.078 14.695 1 93.88 314 ARG B N 1
ATOM 5604 C CA . ARG B 1 314 ? -10.086 -4.859 15.258 1 93.88 314 ARG B CA 1
ATOM 5605 C C . ARG B 1 314 ? -9.398 -4.027 14.18 1 93.88 314 ARG B C 1
ATOM 5607 O O . ARG B 1 314 ? -8.969 -4.562 13.148 1 93.88 314 ARG B O 1
ATOM 5614 N N . PHE B 1 315 ? -9.289 -2.684 14.43 1 95.69 315 PHE B N 1
ATOM 5615 C CA . PHE B 1 315 ? -8.461 -1.864 13.555 1 95.69 315 PHE B CA 1
ATOM 5616 C C . PHE B 1 315 ? -7.027 -2.377 13.531 1 95.69 315 PHE B C 1
ATOM 5618 O O . PHE B 1 315 ? -6.457 -2.684 14.578 1 95.69 315 PHE B O 1
ATOM 5625 N N . GLY B 1 316 ? -6.469 -2.51 12.383 1 94 316 GLY B N 1
ATOM 5626 C CA . GLY B 1 316 ? -5.125 -3.051 12.242 1 94 316 GLY B CA 1
ATOM 5627 C C . GLY B 1 316 ? -5.109 -4.496 11.789 1 94 316 GLY B C 1
ATOM 5628 O O . GLY B 1 316 ? -4.086 -4.992 11.312 1 94 316 GLY B O 1
ATOM 5629 N N . GLY B 1 317 ? -6.184 -5.18 11.984 1 94.62 317 GLY B N 1
ATOM 5630 C CA . GLY B 1 317 ? -6.309 -6.559 11.539 1 94.62 317 GLY B CA 1
ATOM 5631 C C . GLY B 1 317 ? -6.762 -6.68 10.102 1 94.62 317 GLY B C 1
ATOM 5632 O O . GLY B 1 317 ? -6.945 -5.676 9.414 1 94.62 317 GLY B O 1
ATOM 5633 N N . ALA B 1 318 ? -6.949 -7.941 9.664 1 96.25 318 ALA B N 1
ATOM 5634 C CA . ALA B 1 318 ? -7.441 -8.227 8.32 1 96.25 318 ALA B CA 1
ATOM 5635 C C . ALA B 1 318 ? -8.766 -7.512 8.062 1 96.25 318 ALA B C 1
ATOM 5637 O O . ALA B 1 318 ? -9.641 -7.473 8.93 1 96.25 318 ALA B O 1
ATOM 5638 N N . GLY B 1 319 ? -8.891 -6.891 6.902 1 96.75 319 GLY B N 1
ATOM 5639 C CA . GLY B 1 319 ? -10.109 -6.184 6.531 1 96.75 319 GLY B CA 1
ATOM 5640 C C . GLY B 1 319 ? -9.992 -4.676 6.691 1 96.75 319 GLY B C 1
ATOM 5641 O O . GLY B 1 319 ? -10.789 -3.926 6.129 1 96.75 319 GLY B O 1
ATOM 5642 N N . SER B 1 320 ? -9.039 -4.23 7.469 1 96.81 320 SER B N 1
ATOM 5643 C CA . SER B 1 320 ? -8.898 -2.805 7.754 1 96.81 320 SER B CA 1
ATOM 5644 C C . SER B 1 320 ? -8.57 -2.02 6.492 1 96.81 320 SER B C 1
ATOM 5646 O O . SER B 1 320 ? -9.047 -0.897 6.309 1 96.81 320 SER B O 1
ATOM 5648 N N . LEU B 1 321 ? -7.727 -2.584 5.656 1 96.94 321 LEU B N 1
ATOM 5649 C CA . LEU B 1 321 ? -7.375 -1.917 4.406 1 96.94 321 LEU B CA 1
ATOM 5650 C C . LEU B 1 321 ? -8.602 -1.742 3.52 1 96.94 321 LEU B C 1
ATOM 5652 O O . LEU B 1 321 ? -8.812 -0.669 2.949 1 96.94 321 LEU B O 1
ATOM 5656 N N . ALA B 1 322 ? -9.406 -2.781 3.355 1 97.62 322 ALA B N 1
ATOM 5657 C CA . ALA B 1 322 ? -10.609 -2.717 2.539 1 97.62 322 ALA B CA 1
ATOM 5658 C C . ALA B 1 322 ? -11.57 -1.646 3.057 1 97.62 322 ALA B C 1
ATOM 5660 O O . ALA B 1 322 ? -12.125 -0.869 2.275 1 97.62 322 ALA B O 1
ATOM 5661 N N . VAL B 1 323 ? -11.742 -1.621 4.383 1 97.56 323 VAL B N 1
ATOM 5662 C CA . VAL B 1 323 ? -12.617 -0.627 4.996 1 97.56 323 VAL B CA 1
ATOM 5663 C C . VAL B 1 323 ? -12.078 0.774 4.727 1 97.56 323 VAL B C 1
ATOM 5665 O O . VAL B 1 323 ? -12.828 1.683 4.375 1 97.56 323 VAL B O 1
ATOM 5668 N N . SER B 1 324 ? -10.781 0.979 4.852 1 97.5 324 SER B N 1
ATOM 5669 C CA . SER B 1 324 ? -10.148 2.268 4.582 1 97.5 324 SER B CA 1
ATOM 5670 C C . SER B 1 324 ? -10.398 2.711 3.143 1 97.5 324 SER B C 1
ATOM 5672 O O . SER B 1 324 ? -10.625 3.895 2.883 1 97.5 324 SER B O 1
ATOM 5674 N N . SER B 1 325 ? -10.336 1.77 2.266 1 97.19 325 SER B N 1
ATOM 5675 C CA . SER B 1 325 ? -10.57 2.07 0.857 1 97.19 325 SER B CA 1
ATOM 5676 C C . SER B 1 325 ? -12.008 2.535 0.621 1 97.19 325 SER B C 1
ATOM 5678 O O . SER B 1 325 ? -12.242 3.443 -0.176 1 97.19 325 SER B O 1
ATOM 5680 N N . VAL B 1 326 ? -12.953 1.906 1.305 1 97.06 326 VAL B N 1
ATOM 5681 C CA . VAL B 1 326 ? -14.352 2.303 1.195 1 97.06 326 VAL B CA 1
ATOM 5682 C C . VAL B 1 326 ? -14.516 3.754 1.644 1 97.06 326 VAL B C 1
ATOM 5684 O O . VAL B 1 326 ? -15.164 4.551 0.961 1 97.06 326 VAL B O 1
ATOM 5687 N N . ILE B 1 327 ? -13.898 4.055 2.693 1 98.06 327 ILE B N 1
ATOM 5688 C CA . ILE B 1 327 ? -13.984 5.398 3.254 1 98.06 327 ILE B CA 1
ATOM 5689 C C . ILE B 1 327 ? -13.445 6.414 2.246 1 98.06 327 ILE B C 1
ATOM 5691 O O . ILE B 1 327 ? -14.117 7.391 1.917 1 98.06 327 ILE B O 1
ATOM 5695 N N . THR B 1 328 ? -12.297 6.188 1.728 1 97.38 328 THR B N 1
ATOM 5696 C CA . THR B 1 328 ? -11.625 7.156 0.873 1 97.38 328 THR B CA 1
ATOM 5697 C C . THR B 1 328 ? -12.367 7.332 -0.447 1 97.38 328 THR B C 1
ATOM 5699 O O . THR B 1 328 ? -12.414 8.43 -1 1 97.38 328 THR B O 1
ATOM 5702 N N . LYS B 1 329 ? -12.945 6.277 -0.939 1 96.25 329 LYS B N 1
ATOM 5703 C CA . LYS B 1 329 ? -13.742 6.375 -2.158 1 96.25 329 LYS B CA 1
ATOM 5704 C C . LYS B 1 329 ? -14.922 7.328 -1.968 1 96.25 329 LYS B C 1
ATOM 5706 O O . LYS B 1 329 ? -15.234 8.125 -2.855 1 96.25 329 LYS B O 1
ATOM 5711 N N . VAL B 1 330 ? -15.523 7.254 -0.841 1 98.06 330 VAL B N 1
ATOM 5712 C CA . VAL B 1 330 ? -16.656 8.125 -0.559 1 98.06 330 VAL B CA 1
ATOM 5713 C C . VAL B 1 330 ? -16.188 9.57 -0.438 1 98.06 330 VAL B C 1
ATOM 5715 O O . VAL B 1 330 ? -16.781 10.477 -1.023 1 98.06 330 VAL B O 1
ATOM 5718 N N . LEU B 1 331 ? -15.117 9.797 0.269 1 98 331 LEU B N 1
ATOM 5719 C CA . LEU B 1 331 ? -14.617 11.141 0.544 1 98 331 LEU B CA 1
ATOM 5720 C C . LEU B 1 331 ? -14.273 11.867 -0.75 1 98 331 LEU B C 1
ATOM 5722 O O . LEU B 1 331 ? -14.523 13.07 -0.876 1 98 331 LEU B O 1
ATOM 5726 N N . LYS B 1 332 ? -13.758 11.195 -1.676 1 96.06 332 LYS B N 1
ATOM 5727 C CA . LYS B 1 332 ? -13.305 11.805 -2.926 1 96.06 332 LYS B CA 1
ATOM 5728 C C . LYS B 1 332 ? -14.461 11.953 -3.91 1 96.06 332 LYS B C 1
ATOM 5730 O O . LYS B 1 332 ? -14.375 12.727 -4.867 1 96.06 332 LYS B O 1
ATOM 5735 N N . GLY B 1 333 ? -15.523 11.266 -3.645 1 96.31 333 GLY B N 1
ATOM 5736 C CA . GLY B 1 333 ? -16.609 11.227 -4.609 1 96.31 333 GLY B CA 1
ATOM 5737 C C . GLY B 1 333 ? -17.812 12.062 -4.199 1 96.31 333 GLY B C 1
ATOM 5738 O O . GLY B 1 333 ? -18.844 12.047 -4.867 1 96.31 333 GLY B O 1
ATOM 5739 N N . LEU B 1 334 ? -17.703 12.812 -3.143 1 98 334 LEU B N 1
ATOM 5740 C CA . LEU B 1 334 ? -18.812 13.625 -2.674 1 98 334 LEU B CA 1
ATOM 5741 C C . LEU B 1 334 ? -19.141 14.734 -3.664 1 98 334 LEU B C 1
ATOM 5743 O O . LEU B 1 334 ? -18.219 15.352 -4.227 1 98 334 LEU B O 1
ATOM 5747 N N . PRO B 1 335 ? -20.422 15.008 -3.969 1 98.19 335 PRO B N 1
ATOM 5748 C CA . PRO B 1 335 ? -20.797 16.094 -4.875 1 98.19 335 PRO B CA 1
ATOM 5749 C C . PRO B 1 335 ? -20.734 17.469 -4.215 1 98.19 335 PRO B C 1
ATOM 5751 O O . PRO B 1 335 ? -21.734 18.188 -4.164 1 98.19 335 PRO B O 1
ATOM 5754 N N . LEU B 1 336 ? -19.625 17.844 -3.648 1 98.56 336 LEU B N 1
ATOM 5755 C CA . LEU B 1 336 ? -19.281 19.109 -3.018 1 98.56 336 LEU B CA 1
ATOM 5756 C C . LEU B 1 336 ? -18.047 19.719 -3.67 1 98.56 336 LEU B C 1
ATOM 5758 O O . LEU B 1 336 ? -17.328 19.047 -4.41 1 98.56 336 LEU B O 1
ATOM 5762 N N . ARG B 1 337 ? -17.906 21.125 -3.475 1 97.88 337 ARG B N 1
ATOM 5763 C CA . ARG B 1 337 ? -16.641 21.719 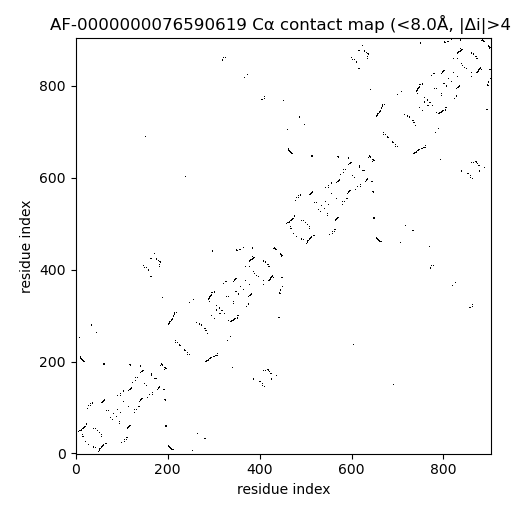-3.852 1 97.88 337 ARG B CA 1
ATOM 5764 C C . ARG B 1 337 ? -15.523 21.297 -2.9 1 97.88 337 ARG B C 1
ATOM 5766 O O . ARG B 1 337 ? -15.539 21.656 -1.72 1 97.88 337 ARG B O 1
ATOM 5773 N N . LEU B 1 338 ? -14.586 20.469 -3.482 1 98.25 338 LEU B N 1
ATOM 5774 C CA . LEU B 1 338 ? -13.57 19.875 -2.621 1 98.25 338 LEU B CA 1
ATOM 5775 C C . LEU B 1 338 ? -12.195 20.469 -2.912 1 98.25 338 LEU B C 1
ATOM 5777 O O . LEU B 1 338 ? -11.953 20.969 -4.016 1 98.25 338 LEU B O 1
ATOM 5781 N N . THR B 1 339 ? -11.328 20.469 -1.938 1 97.62 339 THR B N 1
ATOM 5782 C CA . THR B 1 339 ? -9.922 20.844 -2.037 1 97.62 339 THR B CA 1
ATOM 5783 C C . THR B 1 339 ? -9.086 20.062 -1.019 1 97.62 339 THR B C 1
ATOM 5785 O O . THR B 1 339 ? -9.633 19.406 -0.137 1 97.62 339 THR B O 1
ATOM 5788 N N . GLY B 1 340 ? -7.789 20.062 -1.232 1 95.62 340 GLY B N 1
ATOM 5789 C CA . GLY B 1 340 ? -6.906 19.5 -0.229 1 95.62 340 GLY B CA 1
ATOM 5790 C C . GLY B 1 340 ? -6.73 18 -0.374 1 95.62 340 GLY B C 1
ATOM 5791 O O . GLY B 1 340 ? -6.711 17.469 -1.489 1 95.62 340 GLY B O 1
ATOM 5792 N N . TYR B 1 341 ? -6.609 17.25 0.816 1 93.81 341 TYR B N 1
ATOM 5793 C CA . TYR B 1 341 ? -6.312 15.82 0.824 1 93.81 341 TYR B CA 1
ATOM 5794 C C . TYR B 1 341 ? -7.523 15 0.388 1 93.81 341 TYR B C 1
ATOM 5796 O O . TYR B 1 341 ? -7.426 14.164 -0.512 1 93.81 341 TYR B O 1
ATOM 5804 N N . CYS B 1 342 ? -8.617 15.297 1.148 1 96.19 342 CYS B N 1
ATOM 5805 C CA . CYS B 1 342 ? -9.859 14.539 1.005 1 96.19 342 CYS B CA 1
ATOM 5806 C C . CYS B 1 342 ? -9.625 13.055 1.271 1 96.19 342 CYS B C 1
ATOM 5808 O O . CYS B 1 342 ? -10.016 12.211 0.47 1 96.19 342 CYS B O 1
ATOM 5810 N N . GLY B 1 343 ? -8.906 12.812 2.307 1 95.12 343 GLY B N 1
ATOM 5811 C CA . GLY B 1 343 ? -8.539 11.445 2.656 1 95.12 343 GLY B CA 1
ATOM 5812 C C . GLY B 1 343 ? -8.836 11.102 4.102 1 95.12 343 GLY B C 1
ATOM 5813 O O . GLY B 1 343 ? -9.523 11.852 4.797 1 95.12 343 GLY B O 1
ATOM 5814 N N . LEU B 1 344 ? -8.359 9.906 4.504 1 96.56 344 LEU B N 1
ATOM 5815 C CA . LEU B 1 344 ? -8.508 9.406 5.867 1 96.56 344 LEU B CA 1
ATOM 5816 C C . LEU B 1 344 ? -7.277 9.742 6.703 1 96.56 344 LEU B C 1
ATOM 5818 O O . LEU B 1 344 ? -6.164 9.344 6.363 1 96.56 344 LEU B O 1
ATOM 5822 N N . MET B 1 345 ? -7.473 10.508 7.684 1 95.94 345 MET B N 1
ATOM 5823 C CA . MET B 1 345 ? -6.348 10.938 8.516 1 95.94 345 MET B CA 1
ATOM 5824 C C . MET B 1 345 ? -6.176 10.008 9.711 1 95.94 345 MET B C 1
ATOM 5826 O O . MET B 1 345 ? -6.941 10.078 10.672 1 95.94 345 MET B O 1
ATOM 5830 N N . LEU B 1 346 ? -5.176 9.211 9.641 1 96.75 346 LEU B N 1
ATOM 5831 C CA . LEU B 1 346 ? -4.848 8.312 10.742 1 96.75 346 LEU B CA 1
ATOM 5832 C C . LEU B 1 346 ? -3.783 8.93 11.648 1 96.75 346 LEU B C 1
ATOM 5834 O O . LEU B 1 346 ? -2.67 8.406 11.75 1 96.75 346 LEU B O 1
ATOM 5838 N N . ALA B 1 347 ? -4.176 10 12.328 1 96.69 347 ALA B N 1
ATOM 5839 C CA . ALA B 1 347 ? -3.273 10.711 13.234 1 96.69 347 ALA B CA 1
ATOM 5840 C C . ALA B 1 347 ? -3.162 9.992 14.57 1 96.69 347 ALA B C 1
ATOM 5842 O O . ALA B 1 347 ? -4.043 10.109 15.43 1 96.69 347 ALA B O 1
ATOM 5843 N N . VAL B 1 348 ? -2.037 9.328 14.836 1 97.38 348 VAL B N 1
ATOM 5844 C CA . VAL B 1 348 ? -1.888 8.352 15.906 1 97.38 348 VAL B CA 1
ATOM 5845 C C . VAL B 1 348 ? -2.102 9.039 17.25 1 97.38 348 VAL B C 1
ATOM 5847 O O . VAL B 1 348 ? -2.936 8.602 18.062 1 97.38 348 VAL B O 1
ATOM 5850 N N . CYS B 1 349 ? -1.456 10.148 17.5 1 96.69 349 CYS B N 1
ATOM 5851 C CA . CYS B 1 349 ? -1.499 10.773 18.812 1 96.69 349 CYS B CA 1
ATOM 5852 C C . CYS B 1 349 ? -2.584 11.844 18.875 1 96.69 349 CYS B C 1
ATOM 5854 O O . CYS B 1 349 ? -2.547 12.719 19.75 1 96.69 349 CYS B O 1
ATOM 5856 N N . GLU B 1 350 ? -3.561 11.797 17.953 1 95.88 350 GLU B N 1
ATOM 5857 C CA . GLU B 1 350 ? -4.715 12.688 17.984 1 95.88 350 GLU B CA 1
ATOM 5858 C C . GLU B 1 350 ? -6.02 11.898 18.016 1 95.88 350 GLU B C 1
ATOM 5860 O O . GLU B 1 350 ? -7.105 12.477 17.891 1 95.88 350 GLU B O 1
ATOM 5865 N N . ASP B 1 351 ? -5.941 10.672 18.109 1 96.88 351 ASP B N 1
ATOM 5866 C CA . ASP B 1 351 ? -7.07 9.75 18.203 1 96.88 351 ASP B CA 1
ATOM 5867 C C . ASP B 1 351 ? -6.879 8.758 19.344 1 96.88 351 ASP B C 1
ATOM 5869 O O . ASP B 1 351 ? -5.902 8.008 19.359 1 96.88 351 ASP B O 1
ATOM 5873 N N . MET B 1 352 ? -7.836 8.68 20.266 1 96.88 352 MET B N 1
ATOM 5874 C CA . MET B 1 352 ? -7.695 7.859 21.453 1 96.88 352 MET B CA 1
ATOM 5875 C C . MET B 1 352 ? -7.551 6.387 21.094 1 96.88 352 MET B C 1
ATOM 5877 O O . MET B 1 352 ? -6.797 5.652 21.734 1 96.88 352 MET B O 1
ATOM 5881 N N . GLY B 1 353 ? -8.297 5.934 20.141 1 97.56 353 GLY B N 1
ATOM 5882 C CA . GLY B 1 353 ? -8.234 4.547 19.719 1 97.56 353 GLY B CA 1
ATOM 5883 C C . GLY B 1 353 ? -6.93 4.188 19.031 1 97.56 353 GLY B C 1
ATOM 5884 O O . GLY B 1 353 ? -6.34 3.145 19.328 1 97.56 353 GLY B O 1
ATOM 5885 N N . LEU B 1 354 ? -6.438 5.02 18.125 1 97.62 354 LEU B N 1
ATOM 5886 C CA . LEU B 1 354 ? -5.168 4.785 17.453 1 97.62 354 LEU B CA 1
ATOM 5887 C C . LEU B 1 354 ? -4.004 4.828 18.438 1 97.62 354 LEU B C 1
ATOM 5889 O O . LEU B 1 354 ? -3.094 4 18.359 1 97.62 354 LEU B O 1
ATOM 5893 N N . ALA B 1 355 ? -4.07 5.828 19.359 1 98 355 ALA B N 1
ATOM 5894 C CA . ALA B 1 355 ? -3.023 5.941 20.375 1 98 355 ALA B CA 1
ATOM 5895 C C . ALA B 1 355 ? -2.953 4.68 21.234 1 98 355 ALA B C 1
ATOM 5897 O O . ALA B 1 355 ? -1.865 4.164 21.5 1 98 355 ALA B O 1
ATOM 5898 N N . ALA B 1 356 ? -4.078 4.203 21.641 1 97.62 356 ALA B N 1
ATOM 5899 C CA . ALA B 1 356 ? -4.141 2.99 22.453 1 97.62 356 ALA B CA 1
ATOM 5900 C C . ALA B 1 356 ? -3.631 1.781 21.672 1 97.62 356 ALA B C 1
ATOM 5902 O O . ALA B 1 356 ? -2.895 0.952 22.219 1 97.62 356 ALA B O 1
ATOM 5903 N N . ALA B 1 357 ? -4.035 1.66 20.406 1 96.81 357 ALA B N 1
ATOM 5904 C CA . ALA B 1 357 ? -3.604 0.551 19.562 1 96.81 357 ALA B CA 1
ATOM 5905 C C . ALA B 1 357 ? -2.092 0.564 19.375 1 96.81 357 ALA B C 1
ATOM 5907 O O . ALA B 1 357 ? -1.443 -0.484 19.422 1 96.81 357 ALA B O 1
ATOM 5908 N N . ALA B 1 358 ? -1.56 1.726 19.109 1 97.06 358 ALA B N 1
ATOM 5909 C CA . ALA B 1 358 ? -0.113 1.863 18.969 1 97.06 358 ALA B CA 1
ATOM 5910 C C . ALA B 1 358 ? 0.611 1.479 20.25 1 97.06 358 ALA B C 1
ATOM 5912 O O . ALA B 1 358 ? 1.614 0.761 20.219 1 97.06 358 ALA B O 1
ATOM 5913 N N . ALA B 1 359 ? 0.113 1.926 21.391 1 97.88 359 ALA B N 1
ATOM 5914 C CA . ALA B 1 359 ? 0.712 1.624 22.688 1 97.88 359 ALA B CA 1
ATOM 5915 C C . ALA B 1 359 ? 0.683 0.125 22.969 1 97.88 359 ALA B C 1
ATOM 5917 O O . ALA B 1 359 ? 1.612 -0.418 23.578 1 97.88 359 ALA B O 1
ATOM 5918 N N . ALA B 1 360 ? -0.359 -0.495 22.531 1 95.94 360 ALA B N 1
ATOM 5919 C CA . ALA B 1 360 ? -0.521 -1.93 22.75 1 95.94 360 ALA B CA 1
ATOM 5920 C C . ALA B 1 360 ? 0.293 -2.736 21.75 1 95.94 360 ALA B C 1
ATOM 5922 O O . ALA B 1 360 ? 0.419 -3.955 21.875 1 95.94 360 ALA B O 1
ATOM 5923 N N . GLY B 1 361 ? 0.793 -2.1 20.734 1 93 361 GLY B N 1
ATOM 5924 C CA . GLY B 1 361 ? 1.551 -2.777 19.703 1 93 361 GLY B CA 1
ATOM 5925 C C . GLY B 1 361 ? 0.671 -3.451 18.656 1 93 361 GLY B C 1
ATOM 5926 O O . GLY B 1 361 ? 1.138 -4.301 17.906 1 93 361 GLY B O 1
ATOM 5927 N N . SER B 1 362 ? -0.569 -3.119 18.672 1 92.38 362 SER B N 1
ATOM 5928 C CA . SER B 1 362 ? -1.504 -3.779 17.766 1 92.38 362 SER B CA 1
ATOM 5929 C C . SER B 1 362 ? -1.5 -3.117 16.391 1 92.38 362 SER B C 1
ATOM 5931 O O . SER B 1 362 ? -2.031 -3.672 15.422 1 92.38 362 SER B O 1
ATOM 5933 N N . ILE B 1 363 ? -0.937 -1.944 16.234 1 94.62 363 ILE B N 1
ATOM 5934 C CA . ILE B 1 363 ? -0.678 -1.347 14.922 1 94.62 363 ILE B CA 1
ATOM 5935 C C . ILE B 1 363 ? 0.785 -0.917 14.836 1 94.62 363 ILE B C 1
ATOM 5937 O O . ILE B 1 363 ? 1.384 -0.521 15.836 1 94.62 363 ILE B O 1
ATOM 5941 N N . THR B 1 364 ? 1.307 -1.07 13.711 1 94.12 364 THR B N 1
ATOM 5942 C CA . THR B 1 364 ? 2.699 -0.719 13.453 1 94.12 364 THR B CA 1
ATOM 5943 C C . THR B 1 364 ? 2.795 0.412 12.438 1 94.12 364 THR B C 1
ATOM 5945 O O . THR B 1 364 ? 1.797 0.778 11.812 1 94.12 364 THR B O 1
ATOM 5948 N N . ILE B 1 365 ? 3.998 0.993 12.289 1 95.75 365 ILE B N 1
ATOM 5949 C CA . ILE B 1 365 ? 4.234 2.053 11.312 1 95.75 365 ILE B CA 1
ATOM 5950 C C . ILE B 1 365 ? 4.023 1.513 9.898 1 95.75 365 ILE B C 1
ATOM 5952 O O . ILE B 1 365 ? 3.453 2.195 9.047 1 95.75 365 ILE B O 1
ATOM 5956 N N . SER B 1 366 ? 4.414 0.268 9.703 1 92 366 SER B N 1
ATOM 5957 C CA . SER B 1 366 ? 4.234 -0.36 8.398 1 92 366 SER B CA 1
ATOM 5958 C C . SER B 1 366 ? 2.756 -0.483 8.047 1 92 366 SER B C 1
ATOM 5960 O O . SER B 1 366 ? 2.373 -0.304 6.883 1 92 366 SER B O 1
ATOM 5962 N N . GLN B 1 367 ? 1.981 -0.825 9.008 1 92.62 367 GLN B N 1
ATOM 5963 C CA . GLN B 1 367 ? 0.548 -0.943 8.758 1 92.62 367 GLN B CA 1
ATOM 5964 C C . GLN B 1 367 ? -0.064 0.412 8.414 1 92.62 367 GLN B C 1
ATOM 5966 O O . GLN B 1 367 ? -0.912 0.507 7.527 1 92.62 367 GLN B O 1
ATOM 5971 N N . LEU B 1 368 ? 0.365 1.416 9.133 1 95.19 368 LEU B N 1
ATOM 5972 C CA . LEU B 1 368 ? -0.113 2.758 8.82 1 95.19 368 LEU B CA 1
ATOM 5973 C C . LEU B 1 368 ? 0.257 3.148 7.395 1 95.19 368 LEU B C 1
ATOM 5975 O O . LEU B 1 368 ? -0.558 3.729 6.672 1 95.19 368 LEU B O 1
ATOM 5979 N N . LEU B 1 369 ? 1.427 2.811 7.055 1 93.88 369 LEU B N 1
ATOM 5980 C CA . LEU B 1 369 ? 1.868 3.098 5.691 1 93.88 369 LEU B CA 1
ATOM 5981 C C . LEU B 1 369 ? 1.093 2.26 4.68 1 93.88 369 LEU B C 1
ATOM 5983 O O . LEU B 1 369 ? 0.799 2.725 3.578 1 93.88 369 LEU B O 1
ATOM 5987 N N . GLN B 1 370 ? 0.801 0.997 5.043 1 93.5 370 GLN B N 1
ATOM 5988 C CA . GLN B 1 370 ? -0.026 0.141 4.199 1 93.5 370 GLN B CA 1
ATOM 5989 C C . GLN B 1 370 ? -1.357 0.812 3.871 1 93.5 370 GLN B C 1
ATOM 5991 O O . GLN B 1 370 ? -1.784 0.825 2.715 1 93.5 370 GLN B O 1
ATOM 5996 N N . TYR B 1 371 ? -1.962 1.357 4.867 1 95.81 371 TYR B N 1
ATOM 5997 C CA . TYR B 1 371 ? -3.262 1.991 4.672 1 95.81 371 TYR B CA 1
ATOM 5998 C C . TYR B 1 371 ? -3.139 3.234 3.803 1 95.81 371 TYR B C 1
ATOM 6000 O O . TYR B 1 371 ? -4.07 3.586 3.076 1 95.81 371 TYR B O 1
ATOM 6008 N N . SER B 1 372 ? -1.963 3.848 3.816 1 94.94 372 SER B N 1
ATOM 6009 C CA . SER B 1 372 ? -1.727 5.035 3 1 94.94 372 SER B CA 1
ATOM 6010 C C . SER B 1 372 ? -1.775 4.699 1.513 1 94.94 372 SER B C 1
ATOM 6012 O O . SER B 1 372 ? -1.905 5.594 0.674 1 94.94 372 SER B O 1
ATOM 6014 N N . ALA B 1 373 ? -1.651 3.443 1.201 1 94.25 373 ALA B N 1
ATOM 6015 C CA . ALA B 1 373 ? -1.749 3.021 -0.194 1 94.25 373 ALA B CA 1
ATOM 6016 C C . ALA B 1 373 ? -3.16 3.238 -0.735 1 94.25 373 ALA B C 1
ATOM 6018 O O . ALA B 1 373 ? -3.357 3.334 -1.948 1 94.25 373 ALA B O 1
ATOM 6019 N N . VAL B 1 374 ? -4.141 3.234 0.22 1 93.62 374 VAL B N 1
ATOM 6020 C CA . VAL B 1 374 ? -5.512 3.393 -0.247 1 93.62 374 VAL B CA 1
ATOM 6021 C C . VAL B 1 374 ? -6.121 4.66 0.351 1 93.62 374 VAL B C 1
ATOM 6023 O O . VAL B 1 374 ? -7.238 5.043 0.004 1 93.62 374 VAL B O 1
ATOM 6026 N N . CYS B 1 375 ? -5.383 5.133 1.313 1 86.44 375 CYS B N 1
ATOM 6027 C CA . CYS B 1 375 ? -5.887 6.363 1.911 1 86.44 375 CYS B CA 1
ATOM 6028 C C . CYS B 1 375 ? -4.902 7.508 1.713 1 86.44 375 CYS B C 1
ATOM 6030 O O . CYS B 1 375 ? -3.736 7.281 1.383 1 86.44 375 CYS B O 1
ATOM 6032 N N . GLY B 1 376 ? -5.363 8.688 1.79 1 75 376 GLY B N 1
ATOM 6033 C CA . GLY B 1 376 ? -4.523 9.875 1.693 1 75 376 GLY B CA 1
ATOM 6034 C C . GLY B 1 376 ? -4.078 10.406 3.043 1 75 376 GLY B C 1
ATOM 6035 O O . GLY B 1 376 ? -4.617 10.008 4.078 1 75 376 GLY B O 1
ATOM 6036 N N . CYS B 1 377 ? -2.77 10.914 3.244 1 83.94 377 CYS B N 1
ATOM 6037 C CA . CYS B 1 377 ? -2.297 11.758 4.336 1 83.94 377 CYS B CA 1
ATOM 6038 C C . CYS B 1 377 ? -0.97 11.25 4.887 1 83.94 377 CYS B C 1
ATOM 6040 O O . CYS B 1 377 ? -0.224 12 5.512 1 83.94 377 CYS B O 1
ATOM 6042 N N . GLY B 1 378 ? -0.69 9.906 4.777 1 94.88 378 GLY B N 1
ATOM 6043 C CA . GLY B 1 378 ? 0.625 9.422 5.164 1 94.88 378 GLY B CA 1
ATOM 6044 C C . GLY B 1 378 ? 0.733 9.102 6.641 1 94.88 378 GLY B C 1
ATOM 6045 O O . GLY B 1 378 ? -0.163 8.477 7.215 1 94.88 378 GLY B O 1
ATOM 6046 N N . LEU B 1 379 ? 1.866 9.367 7.234 1 97.62 379 LEU B N 1
ATOM 6047 C CA . LEU B 1 379 ? 2.107 9.18 8.664 1 97.62 379 LEU B CA 1
ATOM 6048 C C . LEU B 1 379 ? 1.904 10.492 9.414 1 97.62 379 LEU B C 1
ATOM 6050 O O . LEU B 1 379 ? 2.477 11.523 9.055 1 97.62 379 LEU B O 1
ATOM 6054 N N . ASP B 1 380 ? 1.129 10.453 10.422 1 97 380 ASP B N 1
ATOM 6055 C CA . ASP B 1 380 ? 0.768 11.672 11.133 1 97 380 ASP B CA 1
ATOM 6056 C C . ASP B 1 380 ? 0.834 11.477 12.641 1 97 380 ASP B C 1
ATOM 6058 O O . ASP B 1 380 ? 0.156 10.602 13.188 1 97 380 ASP B O 1
ATOM 6062 N N . THR B 1 381 ? 1.626 12.305 13.289 1 96.44 381 THR B N 1
ATOM 6063 C CA . THR B 1 381 ? 1.82 12.344 14.734 1 96.44 381 THR B CA 1
ATOM 6064 C C . THR B 1 381 ? 2.211 10.969 15.266 1 96.44 381 THR B C 1
ATOM 6066 O O . THR B 1 381 ? 1.591 10.453 16.203 1 96.44 381 THR B O 1
ATOM 6069 N N . VAL B 1 382 ? 3.168 10.391 14.68 1 97.44 382 VAL B N 1
ATOM 6070 C CA . VAL B 1 382 ? 3.682 9.078 15.055 1 97.44 382 VAL B CA 1
ATOM 6071 C C . VAL B 1 382 ? 4.859 9.234 16.016 1 97.44 382 VAL B C 1
ATOM 6073 O O . VAL B 1 382 ? 5.906 9.773 15.641 1 97.44 382 VAL B O 1
ATOM 6076 N N . PRO B 1 383 ? 4.734 8.812 17.281 1 97.25 383 PRO B N 1
ATOM 6077 C CA . PRO B 1 383 ? 5.852 8.922 18.219 1 97.25 383 PRO B CA 1
ATOM 6078 C C . PRO B 1 383 ? 6.957 7.906 17.938 1 97.25 383 PRO B C 1
ATOM 6080 O O . PRO B 1 383 ? 6.688 6.707 17.812 1 97.25 383 PRO B O 1
ATOM 6083 N N . VAL B 1 384 ? 8.164 8.328 17.812 1 97.5 384 VAL B N 1
ATOM 6084 C CA . VAL B 1 384 ? 9.312 7.473 17.516 1 97.5 384 VAL B CA 1
ATOM 6085 C C . VAL B 1 384 ? 10.484 7.832 18.422 1 97.5 384 VAL B C 1
ATOM 6087 O O . VAL B 1 384 ? 10.445 8.844 19.125 1 97.5 384 VAL B O 1
ATOM 6090 N N . PRO B 1 385 ? 11.57 6.973 18.453 1 96.88 385 PRO B N 1
ATOM 6091 C CA . PRO B 1 385 ? 12.75 7.336 19.25 1 96.88 385 PRO B CA 1
ATOM 6092 C C . PRO B 1 385 ? 13.406 8.625 18.766 1 96.88 385 PRO B C 1
ATOM 6094 O O . PRO B 1 385 ? 13.477 8.875 17.562 1 96.88 385 PRO B O 1
ATOM 6097 N N . GLY B 1 386 ? 13.789 9.453 19.719 1 95.94 386 GLY B N 1
ATOM 6098 C CA . GLY B 1 386 ? 14.43 10.719 19.406 1 95.94 386 GLY B CA 1
ATOM 6099 C C . GLY B 1 386 ? 15.883 10.766 19.844 1 95.94 386 GLY B C 1
ATOM 6100 O O . GLY B 1 386 ? 16.5 9.719 20.078 1 95.94 386 GLY B O 1
ATOM 6101 N N . PRO B 1 387 ? 16.453 11.938 19.859 1 95.62 387 PRO B N 1
ATOM 6102 C CA . PRO B 1 387 ? 17.875 12.078 20.172 1 95.62 387 PRO B CA 1
ATOM 6103 C C . PRO B 1 387 ? 18.219 11.586 21.578 1 95.62 387 PRO B C 1
ATOM 6105 O O . PRO B 1 387 ? 17.469 11.812 22.516 1 95.62 387 PRO B O 1
ATOM 6108 N N . THR B 1 388 ? 19.328 10.914 21.672 1 94.31 388 THR B N 1
ATOM 6109 C CA . THR B 1 388 ? 19.812 10.383 22.938 1 94.31 388 THR B CA 1
ATOM 6110 C C . THR B 1 388 ? 21.047 11.148 23.422 1 94.31 388 THR B C 1
ATOM 6112 O O . THR B 1 388 ? 21.406 11.078 24.594 1 94.31 388 THR B O 1
ATOM 6115 N N . GLY B 1 389 ? 21.672 11.812 22.594 1 92.81 389 GLY B N 1
ATOM 6116 C CA . GLY B 1 389 ? 22.953 12.445 22.891 1 92.81 389 GLY B CA 1
ATOM 6117 C C . GLY B 1 389 ? 24.141 11.609 22.5 1 92.81 389 GLY B C 1
ATOM 6118 O O . GLY B 1 389 ? 25.266 12.109 22.453 1 92.81 389 GLY B O 1
ATOM 6119 N N . GLU B 1 390 ? 23.938 10.344 22.141 1 96.44 390 GLU B N 1
ATOM 6120 C CA . GLU B 1 390 ? 25 9.445 21.688 1 96.44 390 GLU B CA 1
ATOM 6121 C C . GLU B 1 390 ? 25.031 9.367 20.156 1 96.44 390 GLU B C 1
ATOM 6123 O O . GLU B 1 390 ? 24.031 8.984 19.531 1 96.44 390 GLU B O 1
ATOM 6128 N N . ALA B 1 391 ? 26.125 9.617 19.594 1 95.56 391 ALA B N 1
ATOM 6129 C CA . ALA B 1 391 ? 26.266 9.797 18.141 1 95.56 391 ALA B CA 1
ATOM 6130 C C . ALA B 1 391 ? 25.844 8.539 17.391 1 95.56 391 ALA B C 1
ATOM 6132 O O . ALA B 1 391 ? 25.109 8.617 16.406 1 95.56 391 ALA B O 1
ATOM 6133 N N . ALA B 1 392 ? 26.312 7.422 17.891 1 95.88 392 ALA B N 1
ATOM 6134 C CA . ALA B 1 392 ? 26.016 6.168 17.188 1 95.88 392 ALA B CA 1
ATOM 6135 C C . ALA B 1 392 ? 24.531 5.867 17.219 1 95.88 392 ALA B C 1
ATOM 6137 O O . ALA B 1 392 ? 23.953 5.496 16.188 1 95.88 392 ALA B O 1
ATOM 6138 N N . ALA B 1 393 ? 23.938 5.992 18.359 1 96.25 393 ALA B N 1
ATOM 6139 C CA . ALA B 1 393 ? 22.516 5.746 18.516 1 96.25 393 ALA B CA 1
ATOM 6140 C C . ALA B 1 393 ? 21.688 6.742 17.688 1 96.25 393 ALA B C 1
ATOM 6142 O O . ALA B 1 393 ? 20.75 6.355 16.984 1 96.25 393 ALA B O 1
ATOM 6143 N N . ASP B 1 394 ? 22.078 7.977 17.75 1 97.56 394 ASP B N 1
ATOM 6144 C CA . ASP B 1 394 ? 21.375 9.016 17 1 97.56 394 ASP B CA 1
ATOM 6145 C C . ASP B 1 394 ? 21.516 8.805 15.5 1 97.56 394 ASP B C 1
ATOM 6147 O O . ASP B 1 394 ? 20.578 9.039 14.742 1 97.56 394 ASP B O 1
ATOM 6151 N N . GLY B 1 395 ? 22.688 8.375 15.148 1 96.69 395 GLY B N 1
ATOM 6152 C CA . GLY B 1 395 ? 22.906 8.039 13.75 1 96.69 395 GLY B CA 1
ATOM 6153 C C . GLY B 1 395 ? 22.016 6.93 13.25 1 96.69 395 GLY B C 1
ATOM 6154 O O . GLY B 1 395 ? 21.469 7.016 12.141 1 96.69 395 GLY B O 1
ATOM 6155 N N . ALA B 1 396 ? 21.844 5.941 14.062 1 95.81 396 ALA B N 1
ATOM 6156 C CA . ALA B 1 396 ? 21 4.809 13.703 1 95.81 396 ALA B CA 1
ATOM 6157 C C . ALA B 1 396 ? 19.531 5.238 13.57 1 95.81 396 ALA B C 1
ATOM 6159 O O . ALA B 1 396 ? 18.844 4.828 12.641 1 95.81 396 ALA B O 1
ATOM 6160 N N . ILE B 1 397 ? 19.078 6.039 14.469 1 97.31 397 ILE B N 1
ATOM 6161 C CA . ILE B 1 397 ? 17.719 6.539 14.438 1 97.31 397 ILE B CA 1
ATOM 6162 C C . ILE B 1 397 ? 17.516 7.402 13.195 1 97.31 397 ILE B C 1
ATOM 6164 O O . ILE B 1 397 ? 16.516 7.246 12.484 1 97.31 397 ILE B O 1
ATOM 6168 N N . THR B 1 398 ? 18.453 8.266 12.898 1 98.06 398 THR B N 1
ATOM 6169 C CA . THR B 1 398 ? 18.391 9.148 11.734 1 98.06 398 THR B CA 1
ATOM 6170 C C . THR B 1 398 ? 18.297 8.328 10.453 1 98.06 398 THR B C 1
ATOM 6172 O O . THR B 1 398 ? 17.5 8.648 9.562 1 98.06 398 THR B O 1
ATOM 6175 N N . ASN B 1 399 ? 19.094 7.285 10.422 1 97.25 399 ASN B N 1
ATOM 6176 C CA . ASN B 1 399 ? 19.078 6.422 9.242 1 97.25 399 ASN B CA 1
ATOM 6177 C C . ASN B 1 399 ? 17.719 5.75 9.062 1 97.25 399 ASN B C 1
ATOM 6179 O O . ASN B 1 399 ? 17.219 5.629 7.941 1 97.25 399 ASN B O 1
ATOM 6183 N N . SER B 1 400 ? 17.141 5.316 10.141 1 97.5 400 SER B N 1
ATOM 6184 C CA . SER B 1 400 ? 15.836 4.676 10.078 1 97.5 400 SER B CA 1
ATOM 6185 C C . SER B 1 400 ? 14.758 5.664 9.633 1 97.5 400 SER B C 1
ATOM 6187 O O . SER B 1 400 ? 13.891 5.32 8.828 1 97.5 400 SER B O 1
ATOM 6189 N N . ILE B 1 401 ? 14.797 6.848 10.156 1 98.56 401 ILE B N 1
ATOM 6190 C CA . ILE B 1 401 ? 13.844 7.875 9.75 1 98.56 401 ILE B CA 1
ATOM 6191 C C . ILE B 1 401 ? 14.031 8.188 8.266 1 98.56 401 ILE B C 1
ATOM 6193 O O . ILE B 1 401 ? 13.047 8.32 7.527 1 98.56 401 ILE B O 1
ATOM 6197 N N . ALA B 1 402 ? 15.289 8.305 7.848 1 98.44 402 ALA B N 1
ATOM 6198 C CA . ALA B 1 402 ? 15.578 8.578 6.441 1 98.44 402 ALA B CA 1
ATOM 6199 C C . ALA B 1 402 ? 14.977 7.504 5.543 1 98.44 402 ALA B C 1
ATOM 6201 O O . ALA B 1 402 ? 14.352 7.812 4.527 1 98.44 402 ALA B O 1
ATOM 6202 N N . ALA B 1 403 ? 15.195 6.285 5.949 1 98.06 403 ALA B N 1
ATOM 6203 C CA . ALA B 1 403 ? 14.656 5.16 5.188 1 98.06 403 ALA B CA 1
ATOM 6204 C C . ALA B 1 403 ? 13.133 5.211 5.141 1 98.06 403 ALA B C 1
ATOM 6206 O O . ALA B 1 403 ? 12.531 4.934 4.102 1 98.06 403 ALA B O 1
ATOM 6207 N N . LEU B 1 404 ? 12.555 5.539 6.238 1 98.25 404 LEU B N 1
ATOM 6208 C CA . LEU B 1 404 ? 11.102 5.652 6.32 1 98.25 404 LEU B CA 1
ATOM 6209 C C . LEU B 1 404 ? 10.594 6.77 5.41 1 98.25 404 LEU B C 1
ATOM 6211 O O . LEU B 1 404 ? 9.562 6.617 4.75 1 98.25 404 LEU B O 1
ATOM 6215 N N . LEU B 1 405 ? 11.266 7.891 5.371 1 98.69 405 LEU B N 1
ATOM 6216 C CA . LEU B 1 405 ? 10.914 8.984 4.469 1 98.69 405 LEU B CA 1
ATOM 6217 C C . LEU B 1 405 ? 10.922 8.516 3.018 1 98.69 405 LEU B C 1
ATOM 6219 O O . LEU B 1 405 ? 10.047 8.898 2.234 1 98.69 405 LEU B O 1
ATOM 6223 N N . CYS B 1 406 ? 11.914 7.691 2.676 1 98.44 406 CYS B N 1
ATOM 6224 C CA . CYS B 1 406 ? 11.977 7.141 1.326 1 98.44 406 CYS B CA 1
ATOM 6225 C C . CYS B 1 406 ? 10.75 6.273 1.037 1 98.44 406 CYS B C 1
ATOM 6227 O O . CYS B 1 406 ? 10.203 6.312 -0.067 1 98.44 406 CYS B O 1
ATOM 6229 N N . ASP B 1 407 ? 10.328 5.5 1.983 1 97.75 407 ASP B N 1
ATOM 6230 C CA . ASP B 1 407 ? 9.141 4.668 1.815 1 97.75 407 ASP B CA 1
ATOM 6231 C C . ASP B 1 407 ? 7.906 5.523 1.563 1 97.75 407 ASP B C 1
ATOM 6233 O O . ASP B 1 407 ? 7.145 5.262 0.629 1 97.75 407 ASP B O 1
ATOM 6237 N N . VAL B 1 408 ? 7.711 6.516 2.4 1 98.31 408 VAL B N 1
ATOM 6238 C CA . VAL B 1 408 ? 6.547 7.391 2.281 1 98.31 408 VAL B CA 1
ATOM 6239 C C . VAL B 1 408 ? 6.562 8.086 0.923 1 98.31 408 VAL B C 1
ATOM 6241 O O . VAL B 1 408 ? 5.539 8.148 0.237 1 98.31 408 VAL B O 1
ATOM 6244 N N . ASN B 1 409 ? 7.699 8.633 0.565 1 98.5 409 ASN B N 1
ATOM 6245 C CA . ASN B 1 409 ? 7.852 9.344 -0.699 1 98.5 409 ASN B CA 1
ATOM 6246 C C . ASN B 1 409 ? 7.559 8.438 -1.893 1 98.5 409 ASN B C 1
ATOM 6248 O O . ASN B 1 409 ? 6.891 8.859 -2.842 1 98.5 409 ASN B O 1
ATOM 6252 N N . THR B 1 410 ? 8.078 7.266 -1.808 1 97.5 410 THR B N 1
ATOM 6253 C CA . THR B 1 410 ? 7.848 6.285 -2.863 1 97.5 410 THR B CA 1
ATOM 6254 C C . THR B 1 410 ? 6.355 6.02 -3.041 1 97.5 410 THR B C 1
ATOM 6256 O O . THR B 1 410 ? 5.844 6.047 -4.16 1 97.5 410 THR B O 1
ATOM 6259 N N . LEU B 1 411 ? 5.695 5.766 -2.016 1 96.88 411 LEU B N 1
ATOM 6260 C CA . LEU B 1 411 ? 4.258 5.504 -2.072 1 96.88 411 LEU B CA 1
ATOM 6261 C C . LEU B 1 411 ? 3.512 6.695 -2.66 1 96.88 411 LEU B C 1
ATOM 6263 O O . LEU B 1 411 ? 2.631 6.523 -3.506 1 96.88 411 LEU B O 1
ATOM 6267 N N . ALA B 1 412 ? 3.863 7.879 -2.223 1 97.62 412 ALA B N 1
ATOM 6268 C CA . ALA B 1 412 ? 3.188 9.102 -2.652 1 97.62 412 ALA B CA 1
ATOM 6269 C C . ALA B 1 412 ? 3.26 9.266 -4.168 1 97.62 412 ALA B C 1
ATOM 6271 O O . ALA B 1 412 ? 2.236 9.461 -4.828 1 97.62 412 ALA B O 1
ATOM 6272 N N . TYR B 1 413 ? 4.426 9.141 -4.711 1 97.06 413 TYR B N 1
ATOM 6273 C CA . TYR B 1 413 ? 4.613 9.438 -6.129 1 97.06 413 TYR B CA 1
ATOM 6274 C C . TYR B 1 413 ? 4.211 8.25 -6.992 1 97.06 413 TYR B C 1
ATOM 6276 O O . TYR B 1 413 ? 3.67 8.422 -8.086 1 97.06 413 TYR B O 1
ATOM 6284 N N . ARG B 1 414 ? 4.43 6.996 -6.48 1 94.94 414 ARG B N 1
ATOM 6285 C CA . ARG B 1 414 ? 4.035 5.816 -7.238 1 94.94 414 ARG B CA 1
ATOM 6286 C C . ARG B 1 414 ? 2.521 5.75 -7.398 1 94.94 414 ARG B C 1
ATOM 6288 O O . ARG B 1 414 ? 2.021 5.281 -8.422 1 94.94 414 ARG B O 1
ATOM 6295 N N . LEU B 1 415 ? 1.858 6.16 -6.391 1 95 415 LEU B N 1
ATOM 6296 C CA . LEU B 1 415 ? 0.406 6.02 -6.398 1 95 415 LEU B CA 1
ATOM 6297 C C . LEU B 1 415 ? -0.268 7.363 -6.648 1 95 415 LEU B C 1
ATOM 6299 O O . LEU B 1 415 ? -1.494 7.473 -6.578 1 95 415 LEU B O 1
ATOM 6303 N N . ALA B 1 416 ? 0.469 8.453 -6.938 1 94.25 416 ALA B N 1
ATOM 6304 C CA . ALA B 1 416 ? -0.01 9.797 -7.254 1 94.25 416 ALA B CA 1
ATOM 6305 C C . ALA B 1 416 ? -0.949 10.312 -6.164 1 94.25 416 ALA B C 1
ATOM 6307 O O . ALA B 1 416 ? -2.068 10.742 -6.453 1 94.25 416 ALA B O 1
ATOM 6308 N N . LYS B 1 417 ? -0.424 10.219 -4.926 1 94.69 417 LYS B N 1
ATOM 6309 C CA . LYS B 1 417 ? -1.212 10.68 -3.783 1 94.69 417 LYS B CA 1
ATOM 6310 C C . LYS B 1 417 ? -0.406 11.633 -2.906 1 94.69 417 LYS B C 1
ATOM 6312 O O . LYS B 1 417 ? 0.813 11.492 -2.785 1 94.69 417 LYS B O 1
ATOM 6317 N N . PRO B 1 418 ? -1.118 12.617 -2.271 1 96.56 418 PRO B N 1
ATOM 6318 C CA . PRO B 1 418 ? -0.43 13.477 -1.304 1 96.56 418 PRO B CA 1
ATOM 6319 C C . PRO B 1 418 ? -0.186 12.773 0.033 1 96.56 418 PRO B C 1
ATOM 6321 O O . PRO B 1 418 ? -1.133 12.312 0.675 1 96.56 418 PRO B O 1
ATOM 6324 N N . LEU B 1 419 ? 1.031 12.672 0.454 1 97.81 419 LEU B N 1
ATOM 6325 C CA . LEU B 1 419 ? 1.341 12.055 1.738 1 97.81 419 LEU B CA 1
ATOM 6326 C C . LEU B 1 419 ? 2.279 12.938 2.555 1 97.81 419 LEU B C 1
ATOM 6328 O O . LEU B 1 419 ? 3.225 13.516 2.012 1 97.81 419 LEU B O 1
ATOM 6332 N N . ALA B 1 420 ? 1.946 13.094 3.795 1 97.56 420 ALA B N 1
ATOM 6333 C CA . ALA B 1 420 ? 2.842 13.75 4.75 1 97.56 420 ALA B CA 1
ATOM 6334 C C . ALA B 1 420 ? 3.518 12.719 5.652 1 97.56 420 ALA B C 1
ATOM 6336 O O . ALA B 1 420 ? 3.096 11.562 5.711 1 97.56 420 ALA B O 1
ATOM 6337 N N . CYS B 1 421 ? 4.602 13.039 6.195 1 98.19 421 CYS B N 1
ATOM 6338 C CA . CYS B 1 421 ? 5.293 12.273 7.227 1 98.19 421 CYS B CA 1
ATOM 6339 C C . CYS B 1 421 ? 5.637 13.148 8.422 1 98.19 421 CYS B C 1
ATOM 6341 O O . CYS B 1 421 ? 6.676 13.812 8.438 1 98.19 421 CYS B O 1
ATOM 6343 N N . ARG B 1 422 ? 4.809 13.133 9.383 1 97.56 422 ARG B N 1
ATOM 6344 C CA . ARG B 1 422 ? 5.004 13.883 10.617 1 97.56 422 ARG B CA 1
ATOM 6345 C C . ARG B 1 422 ? 5.312 12.945 11.781 1 97.56 422 ARG B C 1
ATOM 6347 O O . ARG B 1 422 ? 4.402 12.383 12.391 1 97.56 422 ARG B O 1
ATOM 6354 N N . LEU B 1 423 ? 6.562 12.781 12.023 1 97.38 423 LEU B N 1
ATOM 6355 C CA . LEU B 1 423 ? 7.043 11.969 13.133 1 97.38 423 LEU B CA 1
ATOM 6356 C C . LEU B 1 423 ? 7.281 12.82 14.367 1 97.38 423 LEU B C 1
ATOM 6358 O O . LEU B 1 423 ? 7.539 14.023 14.258 1 97.38 423 LEU B O 1
ATOM 6362 N N . LEU B 1 424 ? 7.117 12.234 15.516 1 96.75 424 LEU B N 1
ATOM 6363 C CA . LEU B 1 424 ? 7.371 12.891 16.797 1 96.75 424 LEU B CA 1
ATOM 6364 C C . LEU B 1 424 ? 8.508 12.203 17.547 1 96.75 424 LEU B C 1
ATOM 6366 O O . LEU B 1 424 ? 8.273 11.43 18.469 1 96.75 424 LEU B O 1
ATOM 6370 N N . PRO B 1 425 ? 9.758 12.492 17.125 1 96.88 425 PRO B N 1
ATOM 6371 C CA . PRO B 1 425 ? 10.883 11.922 17.859 1 96.88 425 PRO B CA 1
ATOM 6372 C C . PRO B 1 425 ? 10.945 12.398 19.312 1 96.88 425 PRO B C 1
ATOM 6374 O O . PRO B 1 425 ? 10.969 13.609 19.578 1 96.88 425 PRO B O 1
ATOM 6377 N N . LEU B 1 426 ? 10.984 11.516 20.281 1 95.5 426 LEU B N 1
ATOM 6378 C CA . LEU B 1 426 ? 11.008 11.844 21.703 1 95.5 426 LEU B CA 1
ATOM 6379 C C . LEU B 1 426 ? 12.391 11.586 22.297 1 95.5 426 LEU B C 1
ATOM 6381 O O . LEU B 1 426 ? 12.836 10.438 22.359 1 95.5 426 LEU B O 1
ATOM 6385 N N . PRO B 1 427 ? 13.07 12.633 22.719 1 94.44 427 PRO B N 1
ATOM 6386 C CA . PRO B 1 427 ? 14.445 12.5 23.203 1 94.44 427 PRO B CA 1
ATOM 6387 C C . PRO B 1 427 ? 14.586 11.469 24.312 1 94.44 427 PRO B C 1
ATOM 6389 O O . PRO B 1 427 ? 13.852 11.523 25.312 1 94.44 427 PRO B O 1
ATOM 6392 N N . GLY B 1 428 ? 15.484 10.516 24.062 1 93.06 428 GLY B N 1
ATOM 6393 C CA . GLY B 1 428 ? 15.891 9.555 25.078 1 93.06 428 GLY B CA 1
ATOM 6394 C C . GLY B 1 428 ? 14.914 8.406 25.234 1 93.06 428 GLY B C 1
ATOM 6395 O O . GLY B 1 428 ? 15.102 7.531 26.078 1 93.06 428 GLY B O 1
ATOM 6396 N N . LYS B 1 429 ? 13.875 8.32 24.531 1 94.5 429 LYS B N 1
ATOM 6397 C CA . LYS B 1 429 ? 12.859 7.285 24.703 1 94.5 429 LYS B CA 1
ATOM 6398 C C . LYS B 1 429 ? 13.055 6.141 23.719 1 94.5 429 LYS B C 1
ATOM 6400 O O . LYS B 1 429 ? 13.461 6.367 22.578 1 94.5 429 LYS B O 1
ATOM 6405 N N . LEU B 1 430 ? 12.758 4.949 24.203 1 95.62 430 LEU B N 1
ATOM 6406 C CA . LEU B 1 430 ? 12.852 3.727 23.406 1 95.62 430 LEU B CA 1
ATOM 6407 C C . LEU B 1 430 ? 11.469 3.223 23.031 1 95.62 430 LEU B C 1
ATOM 6409 O O . LEU B 1 430 ? 10.469 3.596 23.641 1 95.62 430 LEU B O 1
ATOM 6413 N N . PRO B 1 431 ? 11.461 2.377 21.953 1 96.88 431 PRO B N 1
ATOM 6414 C CA . PRO B 1 431 ? 10.164 1.789 21.594 1 96.88 431 PRO B CA 1
ATOM 6415 C C . PRO B 1 431 ? 9.469 1.139 22.797 1 96.88 431 PRO B C 1
ATOM 6417 O O . PRO B 1 431 ? 10.125 0.484 23.609 1 96.88 431 PRO B O 1
ATOM 6420 N N . GLY B 1 432 ? 8.148 1.398 22.875 1 97.44 432 GLY B N 1
ATOM 6421 C CA . GLY B 1 432 ? 7.367 0.814 23.953 1 97.44 432 GLY B CA 1
ATOM 6422 C C . GLY B 1 432 ? 7.219 1.735 25.141 1 97.44 432 GLY B C 1
ATOM 6423 O O . GLY B 1 432 ? 6.309 1.562 25.953 1 97.44 432 GLY B O 1
ATOM 6424 N N . GLN B 1 433 ? 8.062 2.73 25.344 1 97.31 433 GLN B N 1
ATOM 6425 C CA . GLN B 1 433 ? 7.98 3.66 26.453 1 97.31 433 GLN B CA 1
ATOM 6426 C C . GLN B 1 433 ? 6.871 4.688 26.234 1 97.31 433 GLN B C 1
ATOM 6428 O O . GLN B 1 433 ? 6.582 5.066 25.109 1 97.31 433 GLN B O 1
ATOM 6433 N N . PRO B 1 434 ? 6.266 5.125 27.328 1 96.75 434 PRO B N 1
ATOM 6434 C CA . PRO B 1 434 ? 5.168 6.09 27.203 1 96.75 434 PRO B CA 1
ATOM 6435 C C . PRO B 1 434 ? 5.629 7.438 26.656 1 96.75 434 PRO B C 1
ATOM 6437 O O . PRO B 1 434 ? 6.742 7.883 26.953 1 96.75 434 PRO B O 1
ATOM 6440 N N . THR B 1 435 ? 4.836 8.141 25.781 1 94.75 435 THR B N 1
ATOM 6441 C CA . THR B 1 435 ? 5.188 9.406 25.156 1 94.75 435 THR B CA 1
ATOM 6442 C C . THR B 1 435 ? 5.234 10.531 26.188 1 94.75 435 THR B C 1
ATOM 6444 O O . THR B 1 435 ? 6.188 11.312 26.219 1 94.75 435 THR B O 1
ATOM 6447 N N . GLY B 1 436 ? 4.195 10.695 27.062 1 91.44 436 GLY B N 1
ATOM 6448 C CA . GLY B 1 436 ? 4.16 11.703 28.109 1 91.44 436 GLY B CA 1
ATOM 6449 C C . GLY B 1 436 ? 3.916 13.109 27.578 1 91.44 436 GLY B C 1
ATOM 6450 O O . GLY B 1 436 ? 4.559 14.062 28.031 1 91.44 436 GLY B O 1
ATOM 6451 N N . PHE B 1 437 ? 3.061 13.258 26.641 1 88.12 437 PHE B N 1
ATOM 6452 C CA . PHE B 1 437 ? 2.709 14.562 26.078 1 88.12 437 PHE B CA 1
ATOM 6453 C C . PHE B 1 437 ? 1.879 15.359 27.078 1 88.12 437 PHE B C 1
ATOM 6455 O O . PHE B 1 437 ? 1.038 14.805 27.781 1 88.12 437 PHE B O 1
ATOM 6462 N N . ASP B 1 438 ? 2.219 16.609 27.156 1 84.69 438 ASP B N 1
ATOM 6463 C CA . ASP B 1 438 ? 1.353 17.594 27.797 1 84.69 438 ASP B CA 1
ATOM 6464 C C . ASP B 1 438 ? 0.875 18.641 26.781 1 84.69 438 ASP B C 1
ATOM 6466 O O . ASP B 1 438 ? 1.425 19.734 26.719 1 84.69 438 ASP B O 1
ATOM 6470 N N . HIS B 1 439 ? -0.033 18.266 25.969 1 81.94 439 HIS B N 1
ATOM 6471 C CA . HIS B 1 439 ? -0.532 19.094 24.875 1 81.94 439 HIS B CA 1
ATOM 6472 C C . HIS B 1 439 ? -2.045 18.953 24.734 1 81.94 439 HIS B C 1
ATOM 6474 O O . HIS B 1 439 ? -2.588 17.859 24.797 1 81.94 439 HIS B O 1
ATOM 6480 N N . PRO B 1 440 ? -2.707 20.047 24.516 1 79.25 440 PRO B N 1
ATOM 6481 C CA . PRO B 1 440 ? -4.172 20.016 24.5 1 79.25 440 PRO B CA 1
ATOM 6482 C C . PRO B 1 440 ? -4.734 19.297 23.281 1 79.25 440 PRO B C 1
ATOM 6484 O O . PRO B 1 440 ? -5.891 18.859 23.297 1 79.25 440 PRO B O 1
ATOM 6487 N N . TYR B 1 441 ? -4.004 19.109 22.281 1 83.31 441 TYR B N 1
ATOM 6488 C CA . TYR B 1 441 ? -4.531 18.531 21.047 1 83.31 441 TYR B CA 1
ATOM 6489 C C . TYR B 1 441 ? -3.943 17.141 20.812 1 83.31 441 TYR B C 1
ATOM 6491 O O . TYR B 1 441 ? -4.094 16.578 19.719 1 83.31 441 TYR B O 1
ATOM 6499 N N . MET B 1 442 ? -3.244 16.594 21.812 1 90.81 442 MET B N 1
ATOM 6500 C CA . MET B 1 442 ? -2.609 15.297 21.625 1 90.81 442 MET B CA 1
ATOM 6501 C C . MET B 1 442 ? -3.004 14.328 22.734 1 90.81 442 MET B C 1
ATOM 6503 O O . MET B 1 442 ? -3.287 14.742 23.859 1 90.81 442 MET B O 1
ATOM 6507 N N . VAL B 1 443 ? -3.006 13.141 22.375 1 94.69 443 VAL B N 1
ATOM 6508 C CA . VAL B 1 443 ? -3.221 12.07 23.344 1 94.69 443 VAL B CA 1
ATOM 6509 C C . VAL B 1 443 ? -1.95 11.234 23.484 1 94.69 443 VAL B C 1
ATOM 6511 O O . VAL B 1 443 ? -1.182 11.102 22.531 1 94.69 443 VAL B O 1
ATOM 6514 N N . ASN B 1 444 ? -1.733 10.734 24.672 1 95.44 444 ASN B N 1
ATOM 6515 C CA . ASN B 1 444 ? -0.538 9.945 24.938 1 95.44 444 ASN B CA 1
ATOM 6516 C C . ASN B 1 444 ? -0.655 8.531 24.359 1 95.44 444 ASN B C 1
ATOM 6518 O O . ASN B 1 444 ? -1.759 8 24.234 1 95.44 444 ASN B O 1
ATOM 6522 N N . SER B 1 445 ? 0.46 8.031 24.016 1 97.31 445 SER B N 1
ATOM 6523 C CA . SER B 1 445 ? 0.657 6.695 23.469 1 97.31 445 SER B CA 1
ATOM 6524 C C . SER B 1 445 ? 1.986 6.102 23.938 1 97.31 445 SER B C 1
ATOM 6526 O O . SER B 1 445 ? 2.4 6.301 25.078 1 97.31 445 SER B O 1
ATOM 6528 N N . ALA B 1 446 ? 2.553 5.215 23.125 1 98.06 446 ALA B N 1
ATOM 6529 C CA . ALA B 1 446 ? 3.898 4.688 23.328 1 98.06 446 ALA B CA 1
ATOM 6530 C C . ALA B 1 446 ? 4.758 4.891 22.078 1 98.06 446 ALA B C 1
ATOM 6532 O O . ALA B 1 446 ? 4.238 4.98 20.969 1 98.06 446 ALA B O 1
ATOM 6533 N N . VAL B 1 447 ? 6.047 5.035 22.344 1 97.75 447 VAL B N 1
ATOM 6534 C CA . VAL B 1 447 ? 6.996 5.188 21.234 1 97.75 447 VAL B CA 1
ATOM 6535 C C . VAL B 1 447 ? 6.941 3.957 20.344 1 97.75 447 VAL B C 1
ATOM 6537 O O . VAL B 1 447 ? 7.02 2.824 20.828 1 97.75 447 VAL B O 1
ATOM 6540 N N . MET B 1 448 ? 6.773 4.207 19.094 1 97.81 448 MET B N 1
ATOM 6541 C CA . MET B 1 448 ? 6.676 3.109 18.141 1 97.81 448 MET B CA 1
ATOM 6542 C C . MET B 1 448 ? 8.039 2.775 17.547 1 97.81 448 MET B C 1
ATOM 6544 O O . MET B 1 448 ? 8.938 3.617 17.547 1 97.81 448 MET B O 1
ATOM 6548 N N . ASP B 1 449 ? 8.156 1.537 17.109 1 96.31 449 ASP B N 1
ATOM 6549 C CA . ASP B 1 449 ? 9.391 1.045 16.5 1 96.31 449 ASP B CA 1
ATOM 6550 C C . ASP B 1 449 ? 9.477 1.431 15.031 1 96.31 449 ASP B C 1
ATOM 6552 O O . ASP B 1 449 ? 8.602 1.078 14.234 1 96.31 449 ASP B O 1
ATOM 6556 N N . LEU B 1 450 ? 10.555 2.109 14.625 1 95.38 450 LEU B N 1
ATOM 6557 C CA . LEU B 1 450 ? 10.742 2.609 13.273 1 95.38 450 LEU B CA 1
ATOM 6558 C C . LEU B 1 450 ? 10.891 1.458 12.281 1 95.38 450 LEU B C 1
ATOM 6560 O O . LEU B 1 450 ? 10.727 1.646 11.078 1 95.38 450 LEU B O 1
ATOM 6564 N N . ASP B 1 451 ? 11.211 0.262 12.75 1 88.5 451 ASP B N 1
ATOM 6565 C CA . ASP B 1 451 ? 11.523 -0.852 11.859 1 88.5 451 ASP B CA 1
ATOM 6566 C C . ASP B 1 451 ? 10.422 -1.903 11.883 1 88.5 451 ASP B C 1
ATOM 6568 O O . ASP B 1 451 ? 10.68 -3.09 11.672 1 88.5 451 ASP B O 1
ATOM 6572 N N . THR B 1 452 ? 9.242 -1.486 12.242 1 83.31 452 THR B N 1
ATOM 6573 C CA . THR B 1 452 ? 8.094 -2.391 12.219 1 83.31 452 THR B CA 1
ATOM 6574 C C . THR B 1 452 ? 6.898 -1.73 11.547 1 83.31 452 THR B C 1
ATOM 6576 O O . THR B 1 452 ? 6.785 -0.503 11.531 1 83.31 452 THR B O 1
#

InterPro domains:
  IPR007841 Uncharacterised protein family UPF0210 [PF05167] (7-437)
  IPR007841 Uncharacterised protein family UPF0210 [PTHR37560] (8-450)

Secondary structure (DSSP, 8-state):
--------SSEEEEEEEEE---S-GGGHHHHHHHHHHHHHHHHHHHHHTTPPB--EEEEES-GGGGS-HHHHHHHHHHHHHHHHHT----GGGSHHHHHHHHHHHHHHHTT--EEEEEEE--GGGTTTHHHHHHH-SSEEEEEE--SS--HHHHHHHHHHHHHHHHHS-TT-GGGGGEEEEESPPTT--STTT----TT-TTEEEEEEE-HHHHHHHHHHHHHHHHHHHHS--TTPPPHHHHHHHHHHHHHHHHHHHHHHHHHHHHHHHHHHHHHS-SS-----EEEEEEEEEE--SSS--HHHHHHHHTSSSSTTSTTHHHHHHHHHHHHHH-SS-B-S--SB--BGGG-HHHHHHHHHTSS-HHHHHHHHTTSSEEEEEEEEE---S-HHHHHHHHHHHHHHHHHHHHHHHHTT--EEEEEEEETT--TTSB-----TT----BPPPTT-/--------SSEEEEEEEEE---S-GGGHHHHHHHHHHHHHHHHHHHHHTTPPB--EEEEES-GGGGS-HHHHHHHHHHHHHHHHHT----GGGSHHHHHHHHHHHHHHHTT--EEEEEEE--GGGTTTHHHHHHH-SSEEEEEE--SS--HHHHHHHHHHHHHHHHHS-TT-GGGGGEEEEESPPTT--STTT----TT-TTEEEEEEE-HHHHHHHHHHHHHHHHHHHHS--TTPPPHHHHHHHHHHHHHHHHHHHHHHHHHHHHHHHHHHHHHS-SS-PPP-EEEEEEEEEE--SSS--HHHHHHHHTSSSSTTSTTHHHHHHHHHHHHHH-SS-B-S--SB--BGGG-HHHHHHHHHTSS-HHHHHHHHTTSSEEEEEEEEE---S-HHHHHHHHHHHHHHHHHHHHHHHHTT--EEEEEEEETT--TTSB-----TT----BPPPTT-

Radius of gyration: 30.53 Å; Cα contacts (8 Å, |Δi|>4): 2065; chains: 2; bounding box: 78×92×72 Å